Protein AF-A0A2V2S365-F1 (afdb_monomer)

Radius of gyration: 47.82 Å; Cα contacts (8 Å, |Δi|>4): 2906; chains: 1; bounding box: 105×119×136 Å

Mean predicted aligned error: 20.43 Å

Foldseek 3Di:
DDDDDDDDDDDDDDDDDDDDDDDDDDDDDDDDDDDDDDDDDDDDDDDDDDDPVVVVVVVVVPPDPDPQWAEFEEECPADLVFPRDPVHHHDAPLSVLVPGAFQYAYEYEFDEHADQDFQFASEAAHAYDPVGAYEYEYPFAARYEQANAPDAGYAENHEHLYARYEYERYEFEDHCAEHYEANEEQYEDYSYEQAHHNDPVYPDPAEGESYEYAAPYYNYEYELYEFEHHTDAQRYESYEYRYENYEAYQYEFEHYRHESYEHDHPDEHEQYYAAQAEQAHYQYEPYEYEAHYYAYEHFLYEQYQHQAEVYEYANYAEENYEYEAYEHENHNNYHYYQCHNNHDYYYDYYDYHDDDQQAPDRDNVDGGRAGDPPGPQAQRTDPPVVPPAAASVRHGFDPDGGAGGHRDGHPDQQADLEEFEEECPADLPFPRDPVHHHNAPLSSLSNHDFQYEYEYEFDEHADQDQQFASEAAAAHDPVGAYEYEYPAAARYEQAPAPDQRQYENHEHLYYRYEYERYEFEDACAEPYEANEEQYEYYRYEQAHHNDPSYPDPQEGESYEYALDYYNYEYELYEFAHHTDAQNYESYEYNYELYEYAQYEFEHYRHESYEHDHPDEHENYYAAQAEQEHYNYEPYEYEAHYYAHEHFLYEQYQHQAEPYEYANYAEENYEHELYEHENHNNYHYYQCHNNHDYYYHYYDYHYDDQQAPDRDNVDGHRAGDPPGPQAQRGDQPCVPDQAASVRHGFDNDGGARRHRDGHPPPDPWAQWAKAKEFPQQEAEAVDPDWTKIKIFTDTALQAKDKWFKDKDFQDDWPQFKAWPVGDTDDRIDIQGRPGGMDMITMHTHDNPRPDVFGKMKIATDDDPRHHYDPHGMYIHTYDYDDDDDPDWDWDWDDDPQFIKIKTFDDQQWWKWKWKDLDPPDPDTHTDFPIDHDRDRMDMDTDRPCVPRPDMDMDMDTDD

Structure (mmCIF, N/CA/C/O backbone):
data_AF-A0A2V2S365-F1
#
_entry.id   AF-A0A2V2S365-F1
#
loop_
_atom_site.group_PDB
_atom_site.id
_atom_site.type_symbol
_atom_site.label_atom_id
_atom_site.label_alt_id
_atom_site.label_comp_id
_atom_site.label_asym_id
_atom_site.label_entity_id
_atom_site.label_seq_id
_atom_site.pdbx_PDB_ins_code
_atom_site.Cartn_x
_atom_site.Cartn_y
_atom_site.Cartn_z
_atom_site.occupancy
_atom_site.B_iso_or_equiv
_atom_site.auth_seq_id
_atom_site.auth_comp_id
_atom_site.auth_asym_id
_atom_site.auth_atom_id
_atom_site.pdbx_PDB_model_num
ATOM 1 N N . MET A 1 1 ? -10.316 -16.544 68.070 1.00 32.78 1 MET A N 1
ATOM 2 C CA . MET A 1 1 ? -9.647 -17.788 67.623 1.00 32.78 1 MET A CA 1
ATOM 3 C C . MET A 1 1 ? -10.720 -18.828 67.306 1.00 32.78 1 MET A C 1
ATOM 5 O O . MET A 1 1 ? -11.570 -18.994 68.161 1.00 32.78 1 MET A O 1
ATOM 9 N N . ARG A 1 2 ? -10.674 -19.405 66.082 1.00 33.84 2 ARG A N 1
ATOM 10 C CA . ARG A 1 2 ? -11.202 -20.693 65.526 1.00 33.84 2 ARG A CA 1
ATOM 11 C C . ARG A 1 2 ? -12.485 -21.333 66.120 1.00 33.84 2 ARG A C 1
ATOM 13 O O . ARG A 1 2 ? -12.603 -21.391 67.327 1.00 33.84 2 ARG A O 1
ATOM 20 N N . THR A 1 3 ? -13.437 -21.968 65.419 1.00 36.22 3 THR A N 1
ATOM 21 C CA . THR A 1 3 ? -13.767 -22.342 64.015 1.00 36.22 3 THR A CA 1
ATOM 22 C C . THR A 1 3 ? -15.170 -23.016 64.061 1.00 36.22 3 THR A C 1
ATOM 24 O O . THR A 1 3 ? -15.507 -23.612 65.079 1.00 36.22 3 THR A O 1
ATOM 27 N N . ARG A 1 4 ? -15.965 -22.947 62.972 1.00 40.06 4 ARG A N 1
ATOM 28 C CA . ARG A 1 4 ? -17.210 -23.733 62.661 1.00 40.06 4 ARG A CA 1
ATOM 29 C C . ARG A 1 4 ? -16.918 -25.272 62.543 1.00 40.06 4 ARG A C 1
ATOM 31 O O . ARG A 1 4 ? -15.725 -25.559 62.658 1.00 40.06 4 ARG A O 1
ATOM 38 N N . PRO A 1 5 ? -17.833 -26.256 62.227 1.00 55.03 5 PRO A N 1
ATOM 39 C CA . PRO A 1 5 ? -19.129 -26.170 61.490 1.00 55.03 5 PRO A CA 1
ATOM 40 C C . PRO A 1 5 ? -20.242 -27.265 61.689 1.00 55.03 5 PRO A C 1
ATOM 42 O O . PRO A 1 5 ? -20.074 -28.271 62.367 1.00 55.03 5 PRO A O 1
ATOM 45 N N . SER A 1 6 ? -21.330 -27.096 60.909 1.00 35.25 6 SER A N 1
ATOM 46 C CA . SER A 1 6 ? -22.018 -28.094 60.040 1.00 35.25 6 SER A CA 1
ATOM 47 C C . SER A 1 6 ? -23.447 -28.560 60.375 1.00 35.25 6 SER A C 1
ATOM 49 O O . SER A 1 6 ? -23.835 -28.724 61.525 1.00 35.25 6 SER A O 1
ATOM 51 N N . ALA A 1 7 ? -24.214 -28.717 59.288 1.00 35.00 7 ALA A N 1
ATOM 52 C CA . ALA A 1 7 ? -25.661 -28.864 59.167 1.00 35.00 7 ALA A CA 1
ATOM 53 C C . ALA A 1 7 ? -26.055 -30.225 58.551 1.00 35.00 7 ALA A C 1
ATOM 55 O O . ALA A 1 7 ? -25.247 -30.872 57.887 1.00 35.00 7 ALA A O 1
ATOM 56 N N . THR A 1 8 ? -27.315 -30.620 58.746 1.00 30.70 8 THR A N 1
ATOM 57 C CA . THR A 1 8 ? -27.999 -31.816 58.214 1.00 30.70 8 THR A CA 1
ATOM 58 C C . THR A 1 8 ? -28.749 -31.546 56.887 1.00 30.70 8 THR A C 1
ATOM 60 O O . THR A 1 8 ? -29.134 -30.401 56.650 1.00 30.70 8 THR A O 1
ATOM 63 N N . PRO A 1 9 ? -29.014 -32.565 56.030 1.00 38.19 9 PRO A N 1
ATOM 64 C CA . PRO A 1 9 ? -29.741 -32.403 54.760 1.00 38.19 9 PRO A CA 1
ATOM 65 C C . PRO A 1 9 ? -31.190 -32.952 54.761 1.00 38.19 9 PRO A C 1
ATOM 67 O O . PRO A 1 9 ? -31.546 -33.814 55.566 1.00 38.19 9 PRO A O 1
ATOM 70 N N . VAL A 1 10 ? -32.003 -32.488 53.796 1.00 28.22 10 VAL A N 1
ATOM 71 C CA . VAL A 1 10 ? -33.384 -32.929 53.478 1.00 28.22 10 VAL A CA 1
ATOM 72 C C . VAL A 1 10 ? -33.501 -33.326 51.986 1.00 28.22 10 VAL A C 1
ATOM 74 O O . VAL A 1 10 ? -32.768 -32.819 51.144 1.00 28.22 10 VAL A O 1
ATOM 77 N N . TRP A 1 11 ? -34.415 -34.266 51.701 1.00 29.56 11 TRP A N 1
ATOM 78 C CA . TRP A 1 11 ? -34.692 -35.031 50.467 1.00 29.56 11 TRP A CA 1
ATOM 79 C C . TRP A 1 11 ? -35.438 -34.296 49.331 1.00 29.56 11 TRP A C 1
ATOM 81 O O . TRP A 1 11 ? -36.278 -33.451 49.624 1.00 29.56 11 TRP A O 1
ATOM 91 N N . ILE A 1 12 ? -35.298 -34.764 48.069 1.00 28.19 12 ILE A N 1
ATOM 92 C CA . ILE A 1 12 ? -36.279 -34.552 46.970 1.00 28.19 12 ILE A CA 1
ATOM 93 C C . ILE A 1 12 ? -36.528 -35.831 46.127 1.00 28.19 12 ILE A C 1
ATOM 95 O O . ILE A 1 12 ? -35.652 -36.677 45.959 1.00 28.19 12 ILE A O 1
ATOM 99 N N . ARG A 1 13 ? -37.785 -35.939 45.654 1.00 29.25 13 ARG A N 1
ATOM 100 C CA . ARG A 1 13 ? -38.485 -36.996 44.892 1.00 29.25 13 ARG A CA 1
ATOM 101 C C . ARG A 1 13 ? -38.090 -37.142 43.408 1.00 29.25 13 ARG A C 1
ATOM 103 O O . ARG A 1 13 ? -37.578 -36.230 42.777 1.00 29.25 13 ARG A O 1
ATOM 110 N N . ARG A 1 14 ? -38.468 -38.315 42.885 1.00 28.67 14 ARG A N 1
ATOM 111 C CA . ARG A 1 14 ? -38.330 -38.896 41.537 1.00 28.67 14 ARG A CA 1
ATOM 112 C C . ARG A 1 14 ? -39.404 -38.410 40.542 1.00 28.67 14 ARG A C 1
ATOM 114 O O . ARG A 1 14 ? -40.560 -38.274 40.935 1.00 28.67 14 ARG A O 1
ATOM 121 N N . ILE A 1 15 ? -39.033 -38.277 39.264 1.00 30.03 15 ILE A N 1
ATOM 122 C CA . ILE A 1 15 ? -39.931 -38.270 38.091 1.00 30.03 15 ILE A CA 1
ATOM 123 C C . ILE A 1 15 ? -39.435 -39.373 37.136 1.00 30.03 15 ILE A C 1
ATOM 125 O O . ILE A 1 15 ? -38.234 -39.472 36.894 1.00 30.03 15 ILE A O 1
ATOM 129 N N . ASP A 1 16 ? -40.344 -40.234 36.670 1.00 36.00 16 ASP A N 1
ATOM 130 C CA . ASP A 1 16 ? -40.078 -41.351 35.750 1.00 36.00 16 ASP A CA 1
ATOM 131 C C . ASP A 1 16 ? -40.127 -40.903 34.276 1.00 36.00 16 ASP A C 1
ATOM 133 O O . ASP A 1 16 ? -40.990 -40.111 33.895 1.00 36.00 16 ASP A O 1
ATOM 137 N N . THR A 1 17 ? -39.264 -41.487 33.436 1.00 34.78 17 THR A N 1
ATOM 138 C CA . THR A 1 17 ? -39.407 -41.515 31.970 1.00 34.78 17 THR A CA 1
ATOM 139 C C . THR A 1 17 ? -39.217 -42.928 31.400 1.00 34.78 17 THR A C 1
ATOM 141 O O . THR A 1 17 ? -38.599 -43.807 32.001 1.00 34.78 17 THR A O 1
ATOM 144 N N . ASP A 1 18 ? -39.860 -43.116 30.249 1.00 32.81 18 ASP A N 1
ATOM 145 C CA . ASP A 1 18 ? -40.305 -44.338 29.576 1.00 32.81 18 ASP A CA 1
ATOM 146 C C . ASP A 1 18 ? -39.193 -45.224 28.958 1.00 32.81 18 ASP A C 1
ATOM 148 O O . ASP A 1 18 ? -38.097 -44.781 28.613 1.00 32.81 18 ASP A O 1
ATOM 152 N N . LYS A 1 19 ? -39.504 -46.518 28.825 1.00 44.78 19 LYS A N 1
ATOM 153 C CA . LYS A 1 19 ? -38.647 -47.656 28.467 1.00 44.78 19 LYS A CA 1
ATOM 154 C C . LYS A 1 19 ? -38.576 -47.874 26.952 1.00 44.78 19 LYS A C 1
ATOM 156 O O . LYS A 1 19 ? -39.541 -48.354 26.372 1.00 44.78 19 LYS A O 1
ATOM 161 N N . SER A 1 20 ? -37.398 -47.727 26.335 1.00 39.81 20 SER A N 1
ATOM 162 C CA . SER A 1 20 ? -37.057 -48.523 25.129 1.00 39.81 20 SER A CA 1
ATOM 163 C C . SER A 1 20 ? -35.575 -48.577 24.711 1.00 39.81 20 SER A C 1
ATOM 165 O O . SER A 1 20 ? -35.297 -48.925 23.571 1.00 39.81 20 SER A O 1
ATOM 167 N N . LYS A 1 21 ? -34.596 -48.360 25.604 1.00 39.22 21 LYS A N 1
ATOM 168 C CA . LYS A 1 21 ? -33.224 -48.906 25.454 1.00 39.22 21 LYS A CA 1
ATOM 169 C C . LYS A 1 21 ? -32.672 -49.254 26.837 1.00 39.22 21 LYS A C 1
ATOM 171 O O . LYS A 1 21 ? -32.487 -48.385 27.679 1.00 39.22 21 LYS A O 1
ATOM 176 N N . GLY A 1 22 ? -32.505 -50.547 27.104 1.00 42.00 22 GLY A N 1
ATOM 177 C CA . GLY A 1 22 ? -32.159 -51.067 28.423 1.00 42.00 22 GLY A CA 1
ATOM 178 C C . GLY A 1 22 ? -30.696 -50.841 28.793 1.00 42.00 22 GLY A C 1
ATOM 179 O O . GLY A 1 22 ? -29.822 -51.519 28.269 1.00 42.00 22 GLY A O 1
ATOM 180 N N . CYS A 1 23 ? -30.452 -49.954 29.757 1.00 31.86 23 CYS A N 1
ATOM 181 C CA . CYS A 1 23 ? -29.385 -50.113 30.742 1.00 31.86 23 CYS A CA 1
ATOM 182 C C . CYS A 1 23 ? -29.759 -49.308 31.997 1.00 31.86 23 CYS A C 1
ATOM 184 O O . CYS A 1 23 ? -29.833 -48.083 31.962 1.00 31.86 23 CYS A O 1
ATOM 186 N N . VAL A 1 24 ? -30.073 -50.004 33.091 1.00 33.22 24 VAL A N 1
ATOM 187 C CA . VAL A 1 24 ? -30.408 -49.393 34.385 1.00 33.22 24 VAL A CA 1
ATOM 188 C C . VAL A 1 24 ? -29.101 -49.137 35.131 1.00 33.22 24 VAL A C 1
ATOM 190 O O . VAL A 1 24 ? -28.437 -50.085 35.548 1.00 33.22 24 VAL A O 1
ATOM 193 N N . LEU A 1 25 ? -28.729 -47.868 35.307 1.00 32.19 25 LEU A N 1
ATOM 194 C CA . LEU A 1 25 ? -27.660 -47.476 36.224 1.00 32.19 25 LEU A CA 1
ATOM 195 C C . LEU A 1 25 ? -28.249 -47.343 37.633 1.00 32.19 25 LEU A C 1
ATOM 197 O O . LEU A 1 25 ? -28.993 -46.405 37.913 1.00 32.19 25 LEU A O 1
ATOM 201 N N . THR A 1 26 ? -27.896 -48.258 38.532 1.00 36.25 26 THR A N 1
ATOM 202 C CA . THR A 1 26 ? -28.153 -48.087 39.967 1.00 36.25 26 THR A CA 1
ATOM 203 C C . THR A 1 26 ? -26.821 -47.841 40.663 1.00 36.25 26 THR A C 1
ATOM 205 O O . THR A 1 26 ? -25.989 -48.741 40.736 1.00 36.25 26 THR A O 1
ATOM 208 N N . ALA A 1 27 ? -26.618 -46.634 41.190 1.00 35.12 27 ALA A N 1
ATOM 209 C CA . ALA A 1 27 ? -25.507 -46.321 42.081 1.00 35.12 27 ALA A CA 1
ATOM 210 C C . ALA A 1 27 ? -26.051 -46.115 43.502 1.00 35.12 27 ALA A C 1
ATOM 212 O O . ALA A 1 27 ? -26.907 -45.262 43.726 1.00 35.12 27 ALA A O 1
ATOM 213 N N . ARG A 1 28 ? -25.562 -46.901 44.467 1.00 38.25 28 ARG A N 1
ATOM 214 C CA . ARG A 1 28 ? -25.638 -46.575 45.900 1.00 38.25 28 ARG A CA 1
ATOM 215 C C . ARG A 1 28 ? -24.233 -46.245 46.380 1.00 38.25 28 ARG A C 1
ATOM 217 O O . ARG A 1 28 ? -23.299 -46.986 46.080 1.00 38.25 28 ARG A O 1
ATOM 224 N N . SER A 1 29 ? -24.092 -45.136 47.099 1.00 33.72 29 SER A N 1
ATOM 225 C CA . SER A 1 29 ? -22.828 -44.715 47.692 1.00 33.72 29 SER A CA 1
ATOM 226 C C . SER A 1 29 ? -22.744 -45.178 49.143 1.00 33.72 29 SER A C 1
ATOM 228 O O . SER A 1 29 ? -23.202 -44.476 50.041 1.00 33.72 29 SER A O 1
ATOM 230 N N . ASP A 1 30 ? -22.085 -46.309 49.373 1.00 39.31 30 ASP A N 1
ATOM 231 C CA . ASP A 1 30 ? -21.657 -46.697 50.713 1.00 39.31 30 ASP A CA 1
ATOM 232 C C . ASP A 1 30 ? -20.120 -46.747 50.712 1.00 39.31 30 ASP A C 1
ATOM 234 O O . ASP A 1 30 ? -19.506 -47.637 50.128 1.00 39.31 30 ASP A O 1
ATOM 238 N N . GLY A 1 31 ? -19.486 -45.744 51.324 1.00 41.75 31 GLY A N 1
ATOM 239 C CA . GLY A 1 31 ? -18.130 -45.875 51.870 1.00 41.75 31 GLY A CA 1
ATOM 240 C C . GLY A 1 31 ? -16.976 -46.209 50.912 1.00 41.75 31 GLY A C 1
ATOM 241 O O . GLY A 1 31 ? -16.103 -46.985 51.283 1.00 41.75 31 GLY A O 1
ATOM 242 N N . GLY A 1 32 ? -16.909 -45.587 49.729 1.00 40.06 32 GLY A N 1
ATOM 243 C CA . GLY A 1 32 ? -15.621 -45.368 49.048 1.00 40.06 32 GLY A CA 1
ATOM 244 C C . GLY A 1 32 ? -15.153 -46.383 47.996 1.00 40.06 32 GLY A C 1
ATOM 245 O O . GLY A 1 32 ? -14.033 -46.239 47.514 1.00 40.06 32 GLY A O 1
ATOM 246 N N . HIS A 1 33 ? -15.969 -47.350 47.558 1.00 34.28 33 HIS A N 1
ATOM 247 C CA . HIS A 1 33 ? -15.608 -48.214 46.420 1.00 34.28 33 HIS A CA 1
ATOM 248 C C . HIS A 1 33 ? -16.793 -48.514 45.487 1.00 34.28 33 HIS A C 1
ATOM 250 O O . HIS A 1 33 ? -17.769 -49.142 45.890 1.00 34.28 33 HIS A O 1
ATOM 256 N N . LEU A 1 34 ? -16.674 -48.131 44.209 1.00 34.50 34 LEU A N 1
ATOM 257 C CA . LEU A 1 34 ? -17.599 -48.511 43.135 1.00 34.50 34 LEU A CA 1
ATOM 258 C C . LEU A 1 34 ? -17.103 -49.820 42.486 1.00 34.50 34 LEU A C 1
ATOM 260 O O . LEU A 1 34 ? -16.009 -49.847 41.925 1.00 34.50 34 LEU A O 1
ATOM 264 N N . ARG A 1 35 ? -17.873 -50.915 42.556 1.00 35.97 35 ARG A N 1
ATOM 265 C CA . ARG A 1 35 ? -17.594 -52.156 41.803 1.00 35.97 35 ARG A CA 1
ATOM 266 C C . ARG A 1 35 ? -18.629 -52.328 40.695 1.00 35.97 35 ARG A C 1
ATOM 268 O O . ARG A 1 35 ? -19.817 -52.414 40.983 1.00 35.97 35 ARG A O 1
ATOM 275 N N . VAL A 1 36 ? -18.168 -52.430 39.449 1.00 35.44 36 VAL A N 1
ATOM 276 C CA . VAL A 1 36 ? -18.994 -52.738 38.271 1.00 35.44 36 VAL A CA 1
ATOM 277 C C . VAL A 1 36 ? -18.623 -54.139 37.779 1.00 35.44 36 VAL A C 1
ATOM 279 O O . VAL A 1 36 ? -17.446 -54.423 37.571 1.00 35.44 36 VAL A O 1
ATOM 282 N N . TRP A 1 37 ? -19.609 -55.025 37.624 1.00 33.97 37 TRP A N 1
ATOM 283 C CA . TRP A 1 37 ? -19.436 -56.355 37.028 1.00 33.97 37 TRP A CA 1
ATOM 284 C C . TRP A 1 37 ? -19.874 -56.329 35.560 1.00 33.97 37 TRP A C 1
ATOM 286 O O . TRP A 1 37 ? -20.988 -55.908 35.261 1.00 33.97 37 TRP A O 1
ATOM 296 N N . LEU A 1 38 ? -19.027 -56.832 34.658 1.00 34.28 38 LEU A N 1
ATOM 297 C CA . LEU A 1 38 ? -19.383 -57.130 33.267 1.00 34.28 38 LEU A CA 1
ATOM 298 C C . LEU A 1 38 ? -19.293 -58.644 33.050 1.00 34.28 38 LEU A C 1
ATOM 300 O O . LEU A 1 38 ? -18.234 -59.248 33.213 1.00 34.28 38 LEU A O 1
ATOM 304 N N . GLY A 1 39 ? -20.428 -59.257 32.716 1.00 28.91 39 GLY A N 1
ATOM 305 C CA . GLY A 1 39 ? -20.531 -60.678 32.400 1.00 28.91 39 GLY A CA 1
ATOM 306 C C . GLY A 1 39 ? -20.086 -60.994 30.968 1.00 28.91 39 GLY A C 1
ATOM 307 O O . GLY A 1 39 ? -20.678 -60.511 30.013 1.00 28.91 39 GLY A O 1
ATOM 308 N N . ASN A 1 40 ? -19.054 -61.835 30.873 1.00 31.97 40 ASN A N 1
ATOM 309 C CA . ASN A 1 40 ? -18.726 -62.847 29.856 1.00 31.97 40 ASN A CA 1
ATOM 310 C C . ASN A 1 40 ? -19.089 -62.619 28.370 1.00 31.97 40 ASN A C 1
ATOM 312 O O . ASN A 1 40 ? -20.198 -62.945 27.960 1.00 31.97 40 ASN A O 1
ATOM 316 N N . THR A 1 41 ? -18.076 -62.380 27.516 1.00 30.12 41 THR A N 1
ATOM 317 C CA . THR A 1 41 ? -17.613 -63.380 26.513 1.00 30.12 41 THR A CA 1
ATOM 318 C C . THR A 1 41 ? -16.219 -63.066 25.909 1.00 30.12 41 THR A C 1
ATOM 320 O O . THR A 1 41 ? -15.972 -61.991 25.385 1.00 30.12 41 THR A O 1
ATOM 323 N N . LYS A 1 42 ? -15.319 -64.058 26.043 1.00 30.92 42 LYS A N 1
ATOM 324 C CA . LYS A 1 42 ? -14.034 -64.413 25.376 1.00 30.92 42 LYS A CA 1
ATOM 325 C C . LYS A 1 42 ? -13.221 -63.411 24.507 1.00 30.92 42 LYS A C 1
ATOM 327 O O . LYS A 1 42 ? -13.483 -63.233 23.328 1.00 30.92 42 LYS A O 1
ATOM 332 N N . LEU A 1 43 ? -12.105 -62.960 25.104 1.00 29.84 43 LEU A N 1
ATOM 333 C CA . LEU A 1 43 ? -10.683 -62.978 24.669 1.00 29.84 43 LEU A CA 1
ATOM 334 C C . LEU A 1 43 ? -10.296 -63.121 23.176 1.00 29.84 43 LEU A C 1
ATOM 336 O O . LEU A 1 43 ? -10.407 -64.219 22.638 1.00 29.84 43 LEU A O 1
ATOM 340 N N . VAL A 1 44 ? -9.552 -62.121 22.661 1.00 30.92 44 VAL A N 1
ATOM 341 C CA . VAL A 1 44 ? -8.174 -62.287 22.127 1.00 30.92 44 VAL A CA 1
ATOM 342 C C . VAL A 1 44 ? -7.297 -61.071 22.505 1.00 30.92 44 VAL A C 1
ATOM 344 O O . VAL A 1 44 ? -7.581 -59.943 22.129 1.00 30.92 44 VAL A O 1
ATOM 347 N N . GLY A 1 45 ? -6.243 -61.353 23.279 1.00 31.91 45 GLY A N 1
ATOM 348 C CA . GLY A 1 45 ? -4.918 -60.709 23.350 1.00 31.91 45 GLY A CA 1
ATOM 349 C C . GLY A 1 45 ? -4.719 -59.194 23.190 1.00 31.91 45 GLY A C 1
ATOM 350 O O . GLY A 1 45 ? -4.477 -58.733 22.086 1.00 31.91 45 GLY A O 1
ATOM 351 N N . MET A 1 46 ? -4.551 -58.483 24.313 1.00 25.73 46 MET A N 1
ATOM 352 C CA . MET A 1 46 ? -3.373 -57.627 24.568 1.00 25.73 46 MET A CA 1
ATOM 353 C C . MET A 1 46 ? -3.344 -57.219 26.051 1.00 25.73 46 MET A C 1
ATOM 355 O O . MET A 1 46 ? -4.243 -56.539 26.538 1.00 25.73 46 MET A O 1
ATOM 359 N N . ARG A 1 47 ? -2.320 -57.663 26.791 1.00 30.33 47 ARG A N 1
ATOM 360 C CA . ARG A 1 47 ? -2.010 -57.157 28.137 1.00 30.33 47 ARG A CA 1
ATOM 361 C C . ARG A 1 47 ? -1.183 -55.881 27.989 1.00 30.33 47 ARG A C 1
ATOM 363 O O . ARG A 1 47 ? -0.073 -55.947 27.474 1.00 30.33 47 ARG A O 1
ATOM 370 N N . ILE A 1 48 ? -1.692 -54.758 28.489 1.00 31.97 48 ILE A N 1
ATOM 371 C CA . ILE A 1 48 ? -0.880 -53.585 28.829 1.00 31.97 48 ILE A CA 1
ATOM 372 C C . ILE A 1 48 ? -0.998 -53.414 30.343 1.00 31.97 48 ILE A C 1
ATOM 374 O O . ILE A 1 48 ? -2.055 -53.048 30.853 1.00 31.97 48 ILE A O 1
ATOM 378 N N . GLU A 1 49 ? 0.072 -53.730 31.071 1.00 34.62 49 GLU A N 1
ATOM 379 C CA . GLU A 1 49 ? 0.190 -53.375 32.484 1.00 34.62 49 GLU A CA 1
ATOM 380 C C . GLU A 1 49 ? 0.561 -51.891 32.588 1.00 34.62 49 GLU A C 1
ATOM 382 O O . GLU A 1 49 ? 1.616 -51.471 32.113 1.00 34.62 49 GLU A O 1
ATOM 387 N N . VAL A 1 50 ? -0.299 -51.085 33.215 1.00 35.47 50 VAL A N 1
ATOM 388 C CA . VAL A 1 50 ? 0.034 -49.709 33.605 1.00 35.47 50 VAL A CA 1
ATOM 389 C C . VAL A 1 50 ? 0.124 -49.659 35.128 1.00 35.47 50 VAL A C 1
ATOM 391 O O . VAL A 1 50 ? -0.859 -49.865 35.833 1.00 35.47 50 VAL A O 1
ATOM 394 N N . SER A 1 51 ? 1.340 -49.419 35.624 1.00 34.41 51 SER A N 1
ATOM 395 C CA . SER A 1 51 ? 1.689 -49.305 37.045 1.00 34.41 51 SER A CA 1
ATOM 396 C C . SER A 1 51 ? 0.825 -48.271 37.786 1.00 34.41 51 SER A C 1
ATOM 398 O O . SER A 1 51 ? 0.637 -47.145 37.318 1.00 34.41 51 SER A O 1
ATOM 400 N N . PHE A 1 52 ? 0.371 -48.645 38.990 1.00 37.06 52 PHE A N 1
ATOM 401 C CA . PHE A 1 52 ? -0.472 -47.877 39.925 1.00 37.06 52 PHE A CA 1
ATOM 402 C C . PHE A 1 52 ? 0.067 -46.481 40.311 1.00 37.06 52 PHE A C 1
ATOM 404 O O . PHE A 1 52 ? -0.655 -45.688 40.910 1.00 37.06 52 PHE A O 1
ATOM 411 N N . HIS A 1 53 ? 1.296 -46.134 39.922 1.00 33.84 53 HIS A N 1
ATOM 412 C CA . HIS A 1 53 ? 1.893 -44.817 40.168 1.00 33.84 53 HIS A CA 1
ATOM 413 C C . HIS A 1 53 ? 1.438 -43.727 39.178 1.00 33.84 53 HIS A C 1
ATOM 415 O O . HIS A 1 53 ? 1.684 -42.550 39.427 1.00 33.84 53 HIS A O 1
ATOM 421 N N . LYS A 1 54 ? 0.733 -44.073 38.087 1.00 35.62 54 LYS A N 1
ATOM 422 C CA . LYS A 1 54 ? 0.153 -43.084 37.151 1.00 35.62 54 LYS A CA 1
ATOM 423 C C . LYS A 1 54 ? -1.280 -42.648 37.491 1.00 35.62 54 LYS A C 1
ATOM 425 O O . LYS A 1 54 ? -1.745 -41.660 36.934 1.00 35.62 54 LYS A O 1
ATOM 430 N N . LEU A 1 55 ? -1.970 -43.321 38.420 1.00 36.94 55 LEU A N 1
ATOM 431 C CA . LEU A 1 55 ? -3.359 -42.979 38.769 1.00 36.94 55 LEU A CA 1
ATOM 432 C C . LEU A 1 55 ? -3.475 -41.821 39.777 1.00 36.94 55 LEU A C 1
ATOM 434 O O . LEU A 1 55 ? -4.481 -41.120 39.769 1.00 36.94 55 LEU A O 1
ATOM 438 N N . LEU A 1 56 ? -2.441 -41.565 40.589 1.00 34.06 56 LEU A N 1
ATOM 439 C CA . LEU A 1 56 ? -2.437 -40.452 41.554 1.00 34.06 56 LEU A CA 1
ATOM 440 C C . LEU A 1 56 ? -2.072 -39.094 40.913 1.00 34.06 56 LEU A C 1
ATOM 442 O O . LEU A 1 56 ? -2.395 -38.047 41.463 1.00 34.06 56 LEU A O 1
ATOM 446 N N . PHE A 1 57 ? -1.464 -39.105 39.718 1.00 34.06 57 PHE A N 1
ATOM 447 C CA . PHE A 1 57 ? -1.223 -37.905 38.897 1.00 34.06 57 PHE A CA 1
ATOM 448 C C . PHE A 1 57 ? -2.399 -37.557 37.962 1.00 34.06 57 PHE A C 1
ATOM 450 O O . PHE A 1 57 ? -2.418 -36.478 37.369 1.00 34.06 57 PHE A O 1
ATOM 457 N N . LEU A 1 58 ? -3.404 -38.438 37.856 1.00 34.62 58 LEU A N 1
ATOM 458 C CA . LEU A 1 58 ? -4.605 -38.224 37.041 1.00 34.62 58 LEU A CA 1
ATOM 459 C C . LEU A 1 58 ? -5.790 -37.665 37.856 1.00 34.62 58 LEU A C 1
ATOM 461 O O . LEU A 1 58 ? -6.709 -37.082 37.294 1.00 34.62 58 LEU A O 1
ATOM 465 N N . SER A 1 59 ? -5.754 -37.770 39.191 1.00 37.56 59 SER A N 1
ATOM 466 C CA . SER A 1 59 ? -6.765 -37.183 40.088 1.00 37.56 59 SER A CA 1
ATOM 467 C C . SER A 1 59 ? -6.423 -35.772 40.592 1.00 37.56 59 SER A C 1
ATOM 469 O O . SER A 1 59 ? -7.265 -35.143 41.223 1.00 37.56 59 SER A O 1
ATOM 471 N N . LEU A 1 60 ? -5.222 -35.256 40.297 1.00 36.81 60 LEU A N 1
ATOM 472 C CA . LEU A 1 60 ? -4.847 -33.843 40.496 1.00 36.81 60 LEU A CA 1
ATOM 473 C C . LEU A 1 60 ? -4.837 -33.020 39.193 1.00 36.81 60 LEU A C 1
ATOM 475 O O . LEU A 1 60 ? -4.551 -31.830 39.229 1.00 36.81 60 LEU A O 1
ATOM 479 N N . THR A 1 61 ? -5.197 -33.622 38.055 1.00 38.12 61 THR A N 1
ATOM 480 C CA . THR A 1 61 ? -5.304 -32.950 36.743 1.00 38.12 61 THR A CA 1
ATOM 481 C C . THR A 1 61 ? -6.749 -32.800 36.242 1.00 38.12 61 THR A C 1
ATOM 483 O O . THR A 1 61 ? -6.967 -32.277 35.156 1.00 38.12 61 THR A O 1
ATOM 486 N N . LEU A 1 62 ? -7.752 -33.177 37.053 1.00 40.94 62 LEU A N 1
ATOM 487 C CA . LEU A 1 62 ? -9.187 -32.974 36.773 1.00 40.94 62 LEU A CA 1
ATOM 488 C C . LEU A 1 62 ? -9.864 -31.908 37.660 1.00 40.94 62 LEU A C 1
ATOM 490 O O . LEU A 1 62 ? -11.087 -31.828 37.715 1.00 40.94 62 LEU A O 1
ATOM 494 N N . ALA A 1 63 ? -9.084 -31.051 38.320 1.00 42.84 63 ALA A N 1
ATOM 495 C CA . ALA A 1 63 ? -9.566 -29.787 38.876 1.00 42.84 63 ALA A CA 1
ATOM 496 C C . ALA A 1 63 ? -9.009 -28.651 38.007 1.00 42.84 63 ALA A C 1
ATOM 498 O O . ALA A 1 63 ? -7.971 -28.075 38.315 1.00 42.84 63 ALA A O 1
ATOM 499 N N . GLY A 1 64 ? -9.647 -28.404 36.862 1.00 38.38 64 GLY A N 1
ATOM 500 C CA . GLY A 1 64 ? -9.194 -27.370 35.924 1.00 38.38 64 GLY A CA 1
ATOM 501 C C . GLY A 1 64 ? -9.726 -27.466 34.496 1.00 38.38 64 GLY A C 1
ATOM 502 O O . GLY A 1 64 ? -9.409 -26.600 33.690 1.00 38.38 64 GLY A O 1
ATOM 503 N N . ILE A 1 65 ? -10.541 -28.470 34.158 1.00 37.47 65 ILE A N 1
ATOM 504 C CA . ILE A 1 65 ? -11.257 -28.468 32.879 1.00 37.47 65 ILE A CA 1
ATOM 505 C C . ILE A 1 65 ? -12.489 -27.580 33.074 1.00 37.47 65 ILE A C 1
ATOM 507 O O . ILE A 1 65 ? -13.520 -28.050 33.556 1.00 37.47 65 ILE A O 1
ATOM 511 N N . SER A 1 66 ? -12.384 -26.285 32.761 1.00 43.94 66 SER A N 1
ATOM 512 C CA . SER A 1 66 ? -13.591 -25.514 32.469 1.00 43.94 66 SER A CA 1
ATOM 513 C C . SER A 1 66 ? -14.272 -26.213 31.292 1.00 43.94 66 SER A C 1
ATOM 515 O O . SER A 1 66 ? -13.637 -26.497 30.274 1.00 43.94 66 SER A O 1
ATOM 517 N N . SER A 1 67 ? -15.543 -26.588 31.437 1.00 45.94 67 SER A N 1
ATOM 518 C CA . SER A 1 67 ? -16.303 -27.055 30.282 1.00 45.94 67 SER A CA 1
ATOM 519 C C . SER A 1 67 ? -16.375 -25.886 29.304 1.00 45.94 67 SER A C 1
ATOM 521 O O . SER A 1 67 ? -17.009 -24.876 29.608 1.00 45.94 67 SER A O 1
ATOM 523 N N . GLN A 1 68 ? -15.687 -25.986 28.170 1.00 58.84 68 GLN A N 1
ATOM 524 C CA . GLN A 1 68 ? -15.800 -24.999 27.105 1.00 58.84 68 GLN A CA 1
ATOM 525 C C . GLN A 1 68 ? -17.271 -24.947 26.673 1.00 58.84 68 GLN A C 1
ATOM 527 O O . GLN A 1 68 ? -17.846 -25.979 26.322 1.00 58.84 68 GLN A O 1
ATOM 532 N N . GLY A 1 69 ? -17.904 -23.776 26.789 1.00 70.44 69 GLY A N 1
ATOM 533 C CA . GLY A 1 69 ? -19.298 -23.610 26.390 1.00 70.44 69 GLY A CA 1
ATOM 534 C C . GLY A 1 69 ? -19.474 -23.793 24.882 1.00 70.44 69 GLY A C 1
ATOM 535 O O . GLY A 1 69 ? -18.524 -23.665 24.107 1.00 70.44 69 GLY A O 1
ATOM 536 N N . ALA A 1 70 ? -20.692 -24.137 24.462 1.00 89.50 70 ALA A N 1
ATOM 537 C CA . ALA A 1 70 ? -21.002 -24.390 23.058 1.00 89.50 70 ALA A CA 1
ATOM 538 C C . ALA A 1 70 ? -20.737 -23.147 22.189 1.00 89.50 70 ALA A C 1
ATOM 540 O O . ALA A 1 70 ? -21.014 -22.023 22.606 1.00 89.50 70 ALA A O 1
ATOM 541 N N . THR A 1 71 ? -20.207 -23.349 20.979 1.00 95.44 71 THR A N 1
ATOM 542 C CA . THR A 1 71 ? -20.083 -22.286 19.970 1.00 95.44 71 THR A CA 1
ATOM 543 C C . THR A 1 71 ? -21.145 -22.478 18.897 1.00 95.44 71 THR A C 1
ATOM 545 O O . THR A 1 71 ? -21.200 -23.546 18.287 1.00 95.44 71 THR A O 1
ATOM 548 N N . TYR A 1 72 ? -21.950 -21.449 18.653 1.00 97.81 72 TYR A N 1
ATOM 549 C CA . TYR A 1 72 ? -22.985 -21.438 17.625 1.00 97.81 72 TYR A CA 1
ATOM 550 C C . TYR A 1 72 ? -22.689 -20.367 16.576 1.00 97.81 72 TYR A C 1
ATOM 552 O O . TYR A 1 72 ? -22.224 -19.279 16.908 1.00 97.81 72 TYR A O 1
ATOM 560 N N . TYR A 1 73 ? -22.971 -20.669 15.313 1.00 96.62 73 TYR A N 1
ATOM 561 C CA . TYR A 1 73 ? -22.789 -19.756 14.187 1.00 96.62 73 TYR A CA 1
ATOM 562 C C . TYR A 1 73 ? -24.144 -19.327 13.632 1.00 96.62 73 TYR A C 1
ATOM 564 O O . TYR A 1 73 ? -25.021 -20.170 13.434 1.00 96.62 73 TYR A O 1
ATOM 572 N N . VAL A 1 74 ? -24.294 -18.034 13.353 1.00 98.06 74 VAL A N 1
ATOM 573 C CA . VAL A 1 74 ? -25.508 -17.430 12.789 1.00 98.06 74 VAL A CA 1
ATOM 574 C C . VAL A 1 74 ? -25.162 -16.729 11.476 1.00 98.06 74 VAL A C 1
ATOM 576 O O . VAL A 1 74 ? -24.139 -16.054 11.388 1.00 98.06 74 VAL A O 1
ATOM 579 N N . SER A 1 75 ? -25.995 -16.896 10.450 1.00 96.50 75 SER A N 1
ATOM 580 C CA . SER A 1 75 ? -25.874 -16.210 9.160 1.00 96.50 75 SER A CA 1
ATOM 581 C C . SER A 1 75 ? -27.254 -15.976 8.555 1.00 96.50 75 SER A C 1
ATOM 583 O O . SER A 1 75 ? -28.111 -16.855 8.616 1.00 96.50 75 SER A O 1
ATOM 585 N N . THR A 1 76 ? -27.457 -14.845 7.879 1.00 93.81 76 THR A N 1
ATOM 586 C CA . THR A 1 76 ? -28.704 -14.548 7.148 1.00 93.81 76 THR A CA 1
ATOM 587 C C . THR A 1 76 ? -29.043 -15.586 6.066 1.00 93.81 76 THR A C 1
ATOM 589 O O . THR A 1 76 ? -30.219 -15.773 5.748 1.00 93.81 76 THR A O 1
ATOM 592 N N . ALA A 1 77 ? -28.039 -16.301 5.542 1.00 92.31 77 ALA A N 1
ATOM 593 C CA . ALA A 1 77 ? -28.193 -17.404 4.587 1.00 92.31 77 ALA A CA 1
ATOM 594 C C . ALA A 1 77 ? -28.403 -18.785 5.249 1.00 92.31 77 ALA A C 1
ATOM 596 O O . ALA A 1 77 ? -28.553 -19.789 4.552 1.00 92.31 77 ALA A O 1
ATOM 597 N N . GLY A 1 78 ? -28.368 -18.855 6.583 1.00 95.56 78 GLY A N 1
ATOM 598 C CA . GLY A 1 78 ? -28.532 -20.082 7.359 1.00 95.56 78 GLY A CA 1
ATOM 599 C C . GLY A 1 78 ? -29.977 -20.586 7.440 1.00 95.56 78 GLY A C 1
ATOM 600 O O . GLY A 1 78 ? -30.901 -20.049 6.828 1.00 95.56 78 GLY A O 1
ATOM 601 N N . SER A 1 79 ? -30.178 -21.628 8.250 1.00 97.50 79 SER A N 1
ATOM 602 C CA . SER A 1 79 ? -31.496 -22.180 8.593 1.00 97.50 79 SER A CA 1
ATOM 603 C C . SER A 1 79 ? -31.534 -22.542 10.073 1.00 97.50 79 SER A C 1
ATOM 605 O O . SER A 1 79 ? -30.607 -23.175 10.564 1.00 97.50 79 SER A O 1
ATOM 607 N N . ASP A 1 80 ? -32.618 -22.230 10.782 1.00 97.69 80 ASP A N 1
ATOM 608 C CA . ASP A 1 80 ? -32.786 -22.632 12.192 1.00 97.69 80 ASP A CA 1
ATOM 609 C C . ASP A 1 80 ? -33.020 -24.145 12.359 1.00 97.69 80 ASP A C 1
ATOM 611 O O . ASP A 1 80 ? -33.040 -24.667 13.465 1.00 97.69 80 ASP A O 1
ATOM 615 N N . SER A 1 81 ? -33.144 -24.886 11.254 1.00 97.44 81 SER A N 1
ATOM 616 C CA . SER A 1 81 ? -33.079 -26.352 11.259 1.00 97.44 81 SER A CA 1
ATOM 617 C C . SER A 1 81 ? -31.649 -26.908 11.254 1.00 97.44 81 SER A C 1
ATOM 619 O O . SER A 1 81 ? -31.472 -28.123 11.345 1.00 97.44 81 SER A O 1
ATOM 621 N N . ASN A 1 82 ? -30.635 -26.064 11.045 1.00 97.62 82 ASN A N 1
ATOM 622 C CA . ASN A 1 82 ? -29.234 -26.479 10.994 1.00 97.62 82 ASN A CA 1
ATOM 623 C C . ASN A 1 82 ? -28.680 -26.750 12.402 1.00 97.62 82 ASN A C 1
ATOM 625 O O . ASN A 1 82 ? -29.258 -26.297 13.379 1.00 97.62 82 ASN A O 1
ATOM 629 N N . PRO A 1 83 ? -27.535 -27.442 12.546 1.00 96.06 83 PRO A N 1
ATOM 630 C CA . PRO A 1 83 ? -26.915 -27.675 13.853 1.00 96.06 83 PRO A CA 1
ATOM 631 C C . PRO A 1 83 ? -26.177 -26.458 14.451 1.00 96.06 83 PRO A C 1
ATOM 633 O O . PRO A 1 83 ? -25.590 -26.590 15.522 1.00 96.06 83 PRO A O 1
ATOM 636 N N . GLY A 1 84 ? -26.131 -25.307 13.768 1.00 94.88 84 GLY A N 1
ATOM 637 C CA . GLY A 1 84 ? -25.438 -24.109 14.260 1.00 94.88 84 GLY A CA 1
ATOM 638 C C . GLY A 1 84 ? -23.912 -24.169 14.151 1.00 94.88 84 GLY A C 1
ATOM 639 O O . GLY A 1 84 ? -23.217 -23.509 14.917 1.00 94.88 84 GLY A O 1
ATOM 640 N N . THR A 1 85 ? -23.377 -24.964 13.220 1.00 96.12 85 THR A N 1
ATOM 641 C CA . THR A 1 85 ? -21.929 -25.046 12.943 1.00 96.12 85 THR A CA 1
ATOM 642 C C . THR A 1 85 ? -21.514 -24.006 11.901 1.00 96.12 85 THR A C 1
ATOM 644 O O . THR A 1 85 ? -22.359 -23.490 11.179 1.00 96.12 85 THR A O 1
ATOM 647 N N . SER A 1 86 ? -20.218 -23.724 11.745 1.00 88.19 86 SER A N 1
ATOM 648 C CA . SER A 1 86 ? -19.746 -22.761 10.734 1.00 88.19 86 SER A CA 1
ATOM 649 C C . SER A 1 86 ? -20.139 -23.133 9.297 1.00 88.19 86 SER A C 1
ATOM 651 O O . SER A 1 86 ? -20.391 -22.247 8.488 1.00 88.19 86 SER A O 1
ATOM 653 N N . ALA A 1 87 ? -20.226 -24.430 8.981 1.00 90.25 87 ALA A N 1
ATOM 654 C CA . ALA A 1 87 ? -20.651 -24.924 7.668 1.00 90.25 87 ALA A CA 1
ATOM 655 C C . ALA A 1 87 ? -22.180 -24.954 7.493 1.00 90.25 87 ALA A C 1
ATOM 657 O O . ALA A 1 87 ? -22.678 -24.929 6.370 1.00 90.25 87 ALA A O 1
ATOM 658 N N . GLN A 1 88 ? -22.924 -25.044 8.597 1.00 95.31 88 GLN A N 1
ATOM 659 C CA . GLN A 1 88 ? -24.385 -25.061 8.620 1.00 95.31 88 GLN A CA 1
ATOM 660 C C . GLN A 1 88 ? -24.871 -24.164 9.768 1.00 95.31 88 GLN A C 1
ATOM 662 O O . GLN A 1 88 ? -25.211 -24.678 10.843 1.00 95.31 88 GLN A O 1
ATOM 667 N N . PRO A 1 89 ? -24.849 -22.833 9.575 1.00 97.81 89 PRO A N 1
ATOM 668 C CA . PRO A 1 89 ? -25.205 -21.878 10.616 1.00 97.81 89 PRO A CA 1
ATOM 669 C C . PRO A 1 89 ? -26.721 -21.810 10.816 1.00 97.81 89 PRO A C 1
ATOM 671 O O . PRO A 1 89 ? -27.497 -22.094 9.894 1.00 97.81 89 PRO A O 1
ATOM 674 N N . PHE A 1 90 ? -27.137 -21.400 12.012 1.00 98.50 90 PHE A N 1
ATOM 675 C CA . PHE A 1 90 ? -28.508 -20.967 12.270 1.00 98.50 90 PHE A CA 1
ATOM 676 C C . PHE A 1 90 ? -28.840 -19.723 11.441 1.00 98.50 90 PHE A C 1
ATOM 678 O O . PHE A 1 90 ? -27.939 -18.991 11.018 1.00 98.50 90 PHE A O 1
ATOM 685 N N . ARG A 1 91 ? -30.130 -19.479 11.202 1.00 97.25 91 ARG A N 1
ATOM 686 C CA . ARG A 1 91 ? -30.587 -18.281 10.492 1.00 97.25 91 ARG A CA 1
ATOM 687 C C . ARG A 1 91 ? -30.737 -17.091 11.432 1.00 97.25 91 ARG A C 1
ATOM 689 O O . ARG A 1 91 ? -30.399 -15.977 11.046 1.00 97.25 91 ARG A O 1
ATOM 696 N N . THR A 1 92 ? -31.272 -17.318 12.630 1.00 97.19 92 THR A N 1
ATOM 697 C CA . THR A 1 92 ? -31.641 -16.252 13.571 1.00 97.19 92 THR A CA 1
ATOM 698 C C . THR A 1 92 ? -30.774 -16.255 14.826 1.00 97.19 92 THR A C 1
ATOM 700 O O . THR A 1 92 ? -30.341 -17.305 15.313 1.00 97.19 92 THR A O 1
ATOM 703 N N . ILE A 1 93 ? -30.533 -15.060 15.372 1.00 97.12 93 ILE A N 1
ATOM 704 C CA . ILE A 1 93 ? -29.804 -14.878 16.632 1.00 97.12 93 ILE A CA 1
ATOM 705 C C . ILE A 1 93 ? -30.675 -15.375 17.787 1.00 97.12 93 ILE A C 1
ATOM 707 O O . ILE A 1 93 ? -30.195 -16.095 18.661 1.00 97.12 93 ILE A O 1
ATOM 711 N N . THR A 1 94 ? -31.971 -15.071 17.737 1.00 95.12 94 THR A N 1
ATOM 712 C CA . THR A 1 94 ? -32.976 -15.513 18.713 1.00 95.12 94 THR A CA 1
ATOM 713 C C . THR A 1 94 ? -32.980 -17.038 18.887 1.00 95.12 94 THR A C 1
ATOM 715 O O . THR A 1 94 ? -32.974 -17.531 20.019 1.00 95.12 94 THR A O 1
ATOM 718 N N . HIS A 1 95 ? -32.920 -17.814 17.795 1.00 96.50 95 HIS A N 1
ATOM 719 C CA . HIS A 1 95 ? -32.846 -19.272 17.900 1.00 96.50 95 HIS A CA 1
ATOM 720 C C . HIS A 1 95 ? -31.523 -19.740 18.515 1.00 96.50 95 HIS A C 1
ATOM 722 O O . HIS A 1 95 ? -31.540 -20.527 19.462 1.00 96.50 95 HIS A O 1
ATOM 728 N N . ALA A 1 96 ? -30.386 -19.221 18.040 1.00 97.19 96 ALA A N 1
ATOM 729 C CA . ALA A 1 96 ? -29.077 -19.569 18.591 1.00 97.19 96 ALA A CA 1
ATOM 730 C C . ALA A 1 96 ? -28.990 -19.275 20.099 1.00 97.19 96 ALA A C 1
ATOM 732 O O . ALA A 1 96 ? -28.488 -20.097 20.867 1.00 97.19 96 ALA A O 1
ATOM 733 N N . TYR A 1 97 ? -29.533 -18.135 20.535 1.00 96.75 97 TYR A N 1
ATOM 734 C CA . TYR A 1 97 ? -29.546 -17.743 21.940 1.00 96.75 97 TYR A CA 1
ATOM 735 C C . TYR A 1 97 ? -30.460 -18.622 22.797 1.00 96.75 97 TYR A C 1
ATOM 737 O O . TYR A 1 97 ? -30.101 -18.945 23.926 1.00 96.75 97 TYR A O 1
ATOM 745 N N . SER A 1 98 ? -31.581 -19.114 22.259 1.00 95.25 98 SER A N 1
ATOM 746 C CA . SER A 1 98 ? -32.451 -20.057 22.985 1.00 95.25 98 SER A CA 1
ATOM 747 C C . SER A 1 98 ? -31.750 -21.366 23.394 1.00 95.25 98 SER A C 1
ATOM 749 O O . SER A 1 98 ? -32.208 -22.058 24.303 1.00 95.25 98 SER A O 1
ATOM 751 N N . LEU A 1 99 ? -30.626 -21.695 22.743 1.00 95.00 99 LEU A N 1
ATOM 752 C CA . LEU A 1 99 ? -29.789 -22.867 23.020 1.00 95.00 99 LEU A CA 1
ATOM 753 C C . LEU A 1 99 ? -28.553 -22.539 23.875 1.00 95.00 99 LEU A C 1
ATOM 755 O O . LEU A 1 99 ? -27.758 -23.435 24.187 1.00 95.00 99 LEU A O 1
ATOM 759 N N . ALA A 1 100 ? -28.342 -21.266 24.212 1.00 93.31 100 ALA A N 1
ATOM 760 C CA . ALA A 1 100 ? -27.173 -20.807 24.942 1.00 93.31 100 ALA A CA 1
ATOM 761 C C . ALA A 1 100 ? -27.312 -21.049 26.451 1.00 93.31 100 ALA A C 1
ATOM 763 O O . ALA A 1 100 ? -28.336 -20.771 27.070 1.00 93.31 100 ALA A O 1
ATOM 764 N N . GLY A 1 101 ? -26.231 -21.541 27.054 1.00 92.06 101 GLY A N 1
ATOM 765 C CA . GLY A 1 101 ? -26.029 -21.575 28.502 1.00 92.06 101 GLY A CA 1
ATOM 766 C C . GLY A 1 101 ? -24.717 -20.885 28.872 1.00 92.06 101 GLY A C 1
ATOM 767 O O . GLY A 1 101 ? -23.980 -20.447 27.989 1.00 92.06 101 GLY A O 1
ATOM 768 N N . ALA A 1 102 ? -24.397 -20.804 30.166 1.00 95.31 102 ALA A N 1
ATOM 769 C CA . ALA A 1 102 ? -23.168 -20.165 30.646 1.00 95.31 102 ALA A CA 1
ATOM 770 C C . ALA A 1 102 ? -21.912 -20.655 29.893 1.00 95.31 102 ALA A C 1
ATOM 772 O O . ALA A 1 102 ? -21.687 -21.858 29.747 1.00 95.31 102 ALA A O 1
ATOM 773 N N . GLY A 1 103 ? -21.097 -19.712 29.416 1.00 92.75 103 GLY A N 1
ATOM 774 C CA . GLY A 1 103 ? -19.892 -19.961 28.621 1.00 92.75 103 GLY A CA 1
ATOM 775 C C . GLY A 1 103 ? -20.125 -20.118 27.117 1.00 92.75 103 GLY A C 1
ATOM 776 O O . GLY A 1 103 ? -19.147 -20.259 26.382 1.00 92.75 103 GLY A O 1
ATOM 777 N N . ALA A 1 104 ? -21.376 -20.138 26.643 1.00 96.56 104 ALA A N 1
ATOM 778 C CA . ALA A 1 104 ? -21.665 -20.243 25.216 1.00 96.56 104 ALA A CA 1
ATOM 779 C C . ALA A 1 104 ? -21.181 -19.006 24.445 1.00 96.56 104 ALA A C 1
ATOM 781 O O . ALA A 1 104 ? -21.223 -17.885 24.950 1.00 96.56 104 ALA A O 1
ATOM 782 N N . THR A 1 105 ? -20.742 -19.214 23.204 1.00 96.25 105 THR A N 1
ATOM 783 C CA . THR A 1 105 ? -20.356 -18.147 22.269 1.00 96.25 105 THR A CA 1
ATOM 784 C C . THR A 1 105 ? -21.191 -18.250 20.998 1.00 96.25 105 THR A C 1
ATOM 786 O O . THR A 1 105 ? -21.209 -19.288 20.346 1.00 96.25 105 THR A O 1
ATOM 789 N N . ILE A 1 106 ? -21.864 -17.173 20.619 1.00 98.19 106 ILE A N 1
ATOM 790 C CA . ILE A 1 106 ? -22.660 -17.058 19.401 1.00 98.19 106 ILE A CA 1
ATOM 791 C C . ILE A 1 106 ? -21.936 -16.085 18.474 1.00 98.19 106 ILE A C 1
ATOM 793 O O . ILE A 1 106 ? -21.797 -14.904 18.787 1.00 98.19 106 ILE A O 1
ATOM 797 N N . LEU A 1 107 ? -21.448 -16.606 17.351 1.00 87.56 107 LEU A N 1
ATOM 798 C CA . LEU A 1 107 ? -20.725 -15.865 16.325 1.00 87.56 107 LEU A CA 1
ATOM 799 C C . LEU A 1 107 ? -21.674 -15.527 15.177 1.00 87.56 107 LEU A C 1
ATOM 801 O O . LEU A 1 107 ? -22.148 -16.421 14.473 1.00 87.56 107 LEU A O 1
ATOM 805 N N . VAL A 1 108 ? -21.936 -14.238 14.987 1.00 92.75 108 VAL A N 1
ATOM 806 C CA . VAL A 1 108 ? -22.894 -13.734 14.000 1.00 92.75 108 VAL A CA 1
ATOM 807 C C . VAL A 1 108 ? -22.146 -13.208 12.779 1.00 92.75 108 VAL A C 1
ATOM 809 O O . VAL A 1 108 ? -21.314 -12.310 12.892 1.00 92.75 108 VAL A O 1
ATOM 812 N N . ALA A 1 109 ? -22.397 -13.802 11.616 1.00 82.50 109 ALA A N 1
ATOM 813 C CA . ALA A 1 109 ? -21.777 -13.404 10.357 1.00 82.50 109 ALA A CA 1
ATOM 814 C C . ALA A 1 109 ? -22.278 -12.030 9.882 1.00 82.50 109 ALA A C 1
ATOM 816 O O . ALA A 1 109 ? -23.386 -11.637 10.256 1.00 82.50 109 ALA A O 1
ATOM 817 N N . PRO A 1 110 ? -21.523 -11.330 9.013 1.00 87.38 110 PRO A N 1
ATOM 818 C CA . PRO A 1 110 ? -21.990 -10.105 8.375 1.00 87.38 110 PRO A CA 1
ATOM 819 C C . PRO A 1 110 ? -23.376 -10.255 7.742 1.00 87.38 110 PRO A C 1
ATOM 821 O O . PRO A 1 110 ? -23.663 -11.252 7.073 1.00 87.38 110 PRO A O 1
ATOM 824 N N . GLY A 1 111 ? -24.231 -9.259 7.939 1.00 82.75 111 GLY A N 1
ATOM 825 C CA . GLY A 1 111 ? -25.589 -9.254 7.413 1.00 82.75 111 GLY A CA 1
ATOM 826 C C . GLY A 1 111 ? -26.531 -8.368 8.217 1.00 82.75 111 GLY A C 1
ATOM 827 O O . GLY A 1 111 ? -26.216 -7.950 9.328 1.00 82.75 111 GLY A O 1
ATOM 828 N N . VAL A 1 112 ? -27.702 -8.109 7.637 1.00 92.38 112 VAL A N 1
ATOM 829 C CA . VAL A 1 112 ? -28.801 -7.403 8.301 1.00 92.38 112 VAL A CA 1
ATOM 830 C C . VAL A 1 112 ? -29.741 -8.427 8.925 1.00 92.38 112 VAL A C 1
ATOM 832 O O . VAL A 1 112 ? -30.291 -9.284 8.228 1.00 92.38 112 VAL A O 1
ATOM 835 N N . TYR A 1 113 ? -29.922 -8.326 10.235 1.00 92.25 113 TYR A N 1
ATOM 836 C CA . TYR A 1 113 ? -30.748 -9.202 11.048 1.00 92.25 113 TYR A CA 1
ATOM 837 C C . TYR A 1 113 ? -31.954 -8.426 11.564 1.00 92.25 113 TYR A C 1
ATOM 839 O O . TYR A 1 113 ? -31.829 -7.387 12.208 1.00 92.25 113 TYR A O 1
ATOM 847 N N . THR A 1 114 ? -33.134 -8.955 11.256 1.00 88.44 114 THR A N 1
ATOM 848 C CA . THR A 1 114 ? -34.428 -8.376 11.635 1.00 88.44 114 THR A CA 1
ATOM 849 C C . THR A 1 114 ? -35.164 -9.264 12.642 1.00 88.44 114 THR A C 1
ATOM 851 O O . THR A 1 114 ? -36.383 -9.154 12.789 1.00 88.44 114 THR A O 1
ATOM 854 N N . ASP A 1 115 ? -34.475 -10.224 13.266 1.00 84.50 115 ASP A N 1
ATOM 855 C CA . ASP A 1 115 ? -35.081 -11.159 14.208 1.00 84.50 115 ASP A CA 1
ATOM 856 C C . ASP A 1 115 ? -35.434 -10.485 15.536 1.00 84.50 115 ASP A C 1
ATOM 858 O O . ASP A 1 115 ? -34.834 -9.486 15.927 1.00 84.50 115 ASP A O 1
ATOM 862 N N . TYR A 1 116 ? -36.471 -11.008 16.195 1.00 84.75 116 TYR A N 1
ATOM 863 C CA . TYR A 1 116 ? -36.894 -10.565 17.518 1.00 84.75 116 TYR A CA 1
ATOM 864 C C . TYR A 1 116 ? -37.920 -11.478 18.168 1.00 84.75 116 TYR A C 1
ATOM 866 O O . TYR A 1 116 ? -38.633 -12.237 17.511 1.00 84.75 116 TYR A O 1
ATOM 874 N N . THR A 1 117 ? -38.061 -11.270 19.470 1.00 83.88 117 THR A N 1
ATOM 875 C CA . THR A 1 117 ? -39.204 -11.647 20.287 1.00 83.88 117 THR A CA 1
ATOM 876 C C . THR A 1 117 ? -40.150 -10.446 20.395 1.00 83.88 117 THR A C 1
ATOM 878 O O . THR A 1 117 ? -39.745 -9.366 20.837 1.00 83.88 117 THR A O 1
ATOM 881 N N . SER A 1 118 ? -41.412 -10.610 19.979 1.00 82.38 118 SER A N 1
ATOM 882 C CA . SER A 1 118 ? -42.437 -9.551 20.068 1.00 82.38 118 SER A CA 1
ATOM 883 C C . SER A 1 118 ? -42.546 -9.017 21.502 1.00 82.38 118 SER A C 1
ATOM 885 O O . SER A 1 118 ? -42.577 -9.806 22.448 1.00 82.38 118 SER A O 1
ATOM 887 N N . GLY A 1 119 ? -42.536 -7.689 21.656 1.00 78.69 119 GLY A N 1
ATOM 888 C CA . GLY A 1 119 ? -42.492 -6.995 22.947 1.00 78.69 119 GLY A CA 1
ATOM 889 C C . GLY A 1 119 ? -41.104 -6.803 23.576 1.00 78.69 119 GLY A C 1
ATOM 890 O O . GLY A 1 119 ? -40.993 -5.999 24.491 1.00 78.69 119 GLY A O 1
ATOM 891 N N . TRP A 1 120 ? -40.047 -7.475 23.095 1.00 81.44 120 TRP A N 1
ATOM 892 C CA . TRP A 1 120 ? -38.725 -7.456 23.752 1.00 81.44 120 TRP A CA 1
ATOM 893 C C . TRP A 1 120 ? -37.557 -7.110 22.814 1.00 81.44 120 TRP A C 1
ATOM 895 O O . TRP A 1 120 ? -36.545 -6.609 23.272 1.00 81.44 120 TRP A O 1
ATOM 905 N N . GLY A 1 121 ? -37.648 -7.355 21.504 1.00 88.38 121 GLY A N 1
ATOM 906 C CA . GLY A 1 121 ? -36.455 -7.314 20.638 1.00 88.38 121 GLY A CA 1
ATOM 907 C C . GLY A 1 121 ? -35.683 -8.633 20.705 1.00 88.38 121 GLY A C 1
ATOM 908 O O . GLY A 1 121 ? -36.291 -9.681 20.934 1.00 88.38 121 GLY A O 1
ATOM 909 N N . ILE A 1 122 ? -34.364 -8.630 20.504 1.00 93.25 122 ILE A N 1
ATOM 910 C CA . ILE A 1 122 ? -33.552 -9.831 20.751 1.00 93.25 122 ILE A CA 1
ATOM 911 C C . ILE A 1 122 ? -33.403 -10.003 22.269 1.00 93.25 122 ILE A C 1
ATOM 913 O O . ILE A 1 122 ? -32.681 -9.257 22.933 1.00 93.25 122 ILE A O 1
ATOM 917 N N . HIS A 1 123 ? -34.127 -10.980 22.820 1.00 94.69 123 HIS A N 1
ATOM 918 C CA . HIS A 1 123 ? -34.244 -11.193 24.264 1.00 94.69 123 HIS A CA 1
ATOM 919 C C . HIS A 1 123 ? -33.100 -12.051 24.819 1.00 94.69 123 HIS A C 1
ATOM 921 O O . HIS A 1 123 ? -32.973 -13.228 24.477 1.00 94.69 123 HIS A O 1
ATOM 927 N N . LEU A 1 124 ? -32.300 -11.468 25.713 1.00 96.62 124 LEU A N 1
ATOM 928 C CA . LEU A 1 124 ? -31.153 -12.093 26.370 1.00 96.62 124 LEU A CA 1
ATOM 929 C C . LEU A 1 124 ? -31.434 -12.407 27.853 1.00 96.62 124 LEU A C 1
ATOM 931 O O . LEU A 1 124 ? -30.819 -11.834 28.754 1.00 96.62 124 LEU A O 1
ATOM 935 N N . GLY A 1 125 ? -32.373 -13.324 28.109 1.00 96.06 125 GLY A N 1
ATOM 936 C CA . GLY A 1 125 ? -32.800 -13.681 29.473 1.00 96.06 125 GLY A CA 1
ATOM 937 C C . GLY A 1 125 ? -32.007 -14.778 30.181 1.00 96.06 125 GLY A C 1
ATOM 938 O O . GLY A 1 125 ? -32.209 -15.022 31.374 1.00 96.06 125 GLY A O 1
ATOM 939 N N . ALA A 1 126 ? -31.085 -15.454 29.494 1.00 96.44 126 ALA A N 1
ATOM 940 C CA . ALA A 1 126 ? -30.223 -16.443 30.132 1.00 96.44 126 ALA A CA 1
ATOM 941 C C . ALA A 1 126 ? -29.087 -15.750 30.901 1.00 96.44 126 ALA A C 1
ATOM 943 O O . ALA A 1 126 ? -28.633 -14.668 30.534 1.00 96.44 126 ALA A O 1
ATOM 944 N N . SER A 1 127 ? -28.612 -16.378 31.980 1.00 97.62 127 SER A N 1
ATOM 945 C CA . SER A 1 127 ? -27.486 -15.851 32.758 1.00 97.62 127 SER A CA 1
ATOM 946 C C . SER A 1 127 ? -26.234 -16.706 32.600 1.00 97.62 127 SER A C 1
ATOM 948 O O . SER A 1 127 ? -26.265 -17.924 32.795 1.00 97.62 127 SER A O 1
ATOM 950 N N . GLY A 1 128 ? -25.123 -16.048 32.278 1.00 96.88 128 GLY A N 1
ATOM 951 C CA . GLY A 1 128 ? -23.787 -16.614 32.383 1.00 96.88 128 GLY A CA 1
ATOM 952 C C . GLY A 1 128 ? -23.259 -16.572 33.818 1.00 96.88 128 GLY A C 1
ATOM 953 O O . GLY A 1 128 ? -23.993 -16.382 34.789 1.00 96.88 128 GLY A O 1
ATOM 954 N N . THR A 1 129 ? -21.946 -16.713 33.954 1.00 95.75 129 THR A N 1
ATOM 955 C CA . THR A 1 129 ? -21.229 -16.466 35.211 1.00 95.75 129 THR A CA 1
ATOM 956 C C . THR A 1 129 ? -19.996 -15.610 34.953 1.00 95.75 129 THR A C 1
ATOM 958 O O . THR A 1 129 ? -19.541 -15.503 33.817 1.00 95.75 129 THR A O 1
ATOM 961 N N . ALA A 1 130 ? -19.393 -15.056 36.006 1.00 90.81 130 ALA A N 1
ATOM 962 C CA . ALA A 1 130 ? -18.165 -14.266 35.882 1.00 90.81 130 ALA A CA 1
ATOM 963 C C . ALA A 1 130 ? -17.017 -15.013 35.169 1.00 90.81 130 ALA A C 1
ATOM 965 O O . ALA A 1 130 ? -16.236 -14.399 34.451 1.00 90.81 130 ALA A O 1
ATOM 966 N N . SER A 1 131 ? -16.910 -16.336 35.345 1.00 92.25 131 SER A N 1
ATOM 967 C CA . SER A 1 131 ? -15.894 -17.163 34.674 1.00 92.25 131 SER A CA 1
ATOM 968 C C . SER A 1 131 ? -16.346 -17.717 33.322 1.00 92.25 131 SER A C 1
ATOM 970 O O . SER A 1 131 ? -15.560 -18.352 32.620 1.00 92.25 131 SER A O 1
ATOM 972 N N . SER A 1 132 ? -17.628 -17.593 32.988 1.00 92.69 132 SER A N 1
ATOM 973 C CA . SER A 1 132 ? -18.241 -18.209 31.810 1.00 92.69 132 SER A CA 1
ATOM 974 C C . SER A 1 132 ? -19.438 -17.365 31.353 1.00 92.69 132 SER A C 1
ATOM 976 O O . SER A 1 132 ? -20.589 -17.786 31.518 1.00 92.69 132 SER A O 1
ATOM 978 N N . PRO A 1 133 ? -19.192 -16.148 30.833 1.00 94.94 133 PRO A N 1
ATOM 979 C CA . PRO A 1 133 ? -20.251 -15.304 30.297 1.00 94.94 133 PRO A CA 1
ATOM 980 C C . PRO A 1 133 ? -20.869 -15.939 29.048 1.00 94.94 133 PRO A C 1
ATOM 982 O O . PRO A 1 133 ? -20.248 -16.785 28.400 1.00 94.94 133 PRO A O 1
ATOM 985 N N . ILE A 1 134 ? -22.090 -15.534 28.709 1.00 98.12 134 ILE A N 1
ATOM 986 C CA . ILE A 1 134 ? -22.684 -15.840 27.402 1.00 98.12 134 ILE A CA 1
ATOM 987 C C . ILE A 1 134 ? -22.255 -14.729 26.447 1.00 98.12 134 ILE A C 1
ATOM 989 O O . ILE A 1 134 ? -22.509 -13.560 26.719 1.00 98.12 134 ILE A O 1
ATOM 993 N N . VAL A 1 135 ? -21.578 -15.073 25.355 1.00 97.12 135 VAL A N 1
ATOM 994 C CA . VAL A 1 135 ? -21.004 -14.095 24.422 1.00 97.12 135 VAL A CA 1
ATOM 995 C C . VAL A 1 135 ? -21.780 -14.105 23.113 1.00 97.12 135 VAL A C 1
ATOM 997 O O . VAL A 1 135 ? -21.724 -15.084 22.379 1.00 97.12 135 VAL A O 1
ATOM 1000 N N . LEU A 1 136 ? -22.453 -13.007 22.792 1.00 98.00 136 LEU A N 1
ATOM 1001 C CA . LEU A 1 136 ? -22.913 -12.667 21.449 1.00 98.00 136 LEU A CA 1
ATOM 1002 C C . LEU A 1 136 ? -21.860 -11.775 20.801 1.00 98.00 136 LEU A C 1
ATOM 1004 O O . LEU A 1 136 ? -21.557 -10.701 21.319 1.00 98.00 136 LEU A O 1
ATOM 1008 N N . ARG A 1 137 ? -21.307 -12.197 19.665 1.00 95.75 137 ARG A N 1
ATOM 1009 C CA . ARG A 1 137 ? -20.262 -11.442 18.973 1.00 95.75 137 ARG A CA 1
ATOM 1010 C C . ARG A 1 137 ? -20.490 -11.406 17.470 1.00 95.75 137 ARG A C 1
ATOM 1012 O O . ARG A 1 137 ? -20.653 -12.455 16.843 1.00 95.75 137 ARG A O 1
ATOM 1019 N N . SER A 1 138 ? -20.389 -10.218 16.885 1.00 85.25 138 SER A N 1
ATOM 1020 C CA . SER A 1 138 ? -20.231 -10.083 15.440 1.00 85.25 138 SER A CA 1
ATOM 1021 C C . SER A 1 138 ? -18.870 -10.630 15.000 1.00 85.25 138 SER A C 1
ATOM 1023 O O . SER A 1 138 ? -17.832 -10.272 15.557 1.00 85.25 138 SER A O 1
ATOM 1025 N N . GLN A 1 139 ? -18.842 -11.479 13.973 1.00 76.38 139 GLN A N 1
ATOM 1026 C CA . GLN A 1 139 ? -17.593 -12.005 13.405 1.00 76.38 139 GLN A CA 1
ATOM 1027 C C . GLN A 1 139 ? -16.708 -10.903 12.808 1.00 76.38 139 GLN A C 1
ATOM 1029 O O . GLN A 1 139 ? -15.488 -11.053 12.745 1.00 76.38 139 GLN A O 1
ATOM 1034 N N . THR A 1 140 ? -17.318 -9.800 12.379 1.00 71.44 140 THR A N 1
ATOM 1035 C CA . THR A 1 140 ? -16.640 -8.600 11.883 1.00 71.44 140 THR A CA 1
ATOM 1036 C C . THR A 1 140 ? -17.294 -7.392 12.544 1.00 71.44 140 THR A C 1
ATOM 1038 O O . THR A 1 140 ? -18.497 -7.195 12.387 1.00 71.44 140 THR A O 1
ATOM 1041 N N . LYS A 1 141 ? -16.534 -6.611 13.324 1.00 76.88 141 LYS A N 1
ATOM 1042 C CA . LYS A 1 141 ? -17.049 -5.445 14.069 1.00 76.88 141 LYS A CA 1
ATOM 1043 C C . LYS A 1 141 ? -17.866 -4.532 13.139 1.00 76.88 141 LYS A C 1
ATOM 1045 O O . LYS A 1 141 ? -17.399 -4.207 12.054 1.00 76.88 141 LYS A O 1
ATOM 1050 N N . GLY A 1 142 ? -19.087 -4.187 13.543 1.00 76.00 142 GLY A N 1
ATOM 1051 C CA . GLY A 1 142 ? -20.052 -3.379 12.787 1.00 76.00 142 GLY A CA 1
ATOM 1052 C C . GLY A 1 142 ? -20.811 -4.121 11.679 1.00 76.00 142 GLY A C 1
ATOM 1053 O O . GLY A 1 142 ? -21.846 -3.657 11.233 1.00 76.00 142 GLY A O 1
ATOM 1054 N N . ALA A 1 143 ? -20.363 -5.298 11.232 1.00 71.00 143 ALA A N 1
ATOM 1055 C CA . ALA A 1 143 ? -20.940 -5.931 10.042 1.00 71.00 143 ALA A CA 1
ATOM 1056 C C . ALA A 1 143 ? -22.197 -6.785 10.304 1.00 71.00 143 ALA A C 1
ATOM 1058 O O . ALA A 1 143 ? -22.921 -7.101 9.358 1.00 71.00 143 ALA A O 1
ATOM 1059 N N . ALA A 1 144 ? -22.450 -7.200 11.550 1.00 88.06 144 ALA A N 1
ATOM 1060 C CA . ALA A 1 144 ? -23.730 -7.780 11.952 1.00 88.06 144 ALA A CA 1
ATOM 1061 C C . ALA A 1 144 ? -24.639 -6.647 12.438 1.00 88.06 144 ALA A C 1
ATOM 1063 O O . ALA A 1 144 ? -24.423 -6.089 13.517 1.00 88.06 144 ALA A O 1
ATOM 1064 N N . ILE A 1 145 ? -25.627 -6.312 11.612 1.00 94.19 145 ILE A N 1
ATOM 1065 C CA . ILE A 1 145 ? -26.496 -5.151 11.787 1.00 94.19 145 ILE A CA 1
ATOM 1066 C C . ILE A 1 145 ? -27.834 -5.626 12.335 1.00 94.19 145 ILE A C 1
ATOM 1068 O O . ILE A 1 145 ? -28.527 -6.407 11.682 1.00 94.19 145 ILE A O 1
ATOM 1072 N N . ILE A 1 146 ? -28.212 -5.139 13.510 1.00 93.81 146 ILE A N 1
ATOM 1073 C CA . ILE A 1 146 ? -29.559 -5.284 14.053 1.00 93.81 146 ILE A CA 1
ATOM 1074 C C . ILE A 1 146 ? -30.370 -4.090 13.566 1.00 93.81 146 ILE A C 1
ATOM 1076 O O . ILE A 1 146 ? -30.198 -2.973 14.053 1.00 93.81 146 ILE A O 1
ATOM 1080 N N . ASP A 1 147 ? -31.232 -4.330 12.579 1.00 89.88 147 ASP A N 1
ATOM 1081 C CA . ASP A 1 147 ? -32.050 -3.290 11.956 1.00 89.88 147 ASP A CA 1
ATOM 1082 C C . ASP A 1 147 ? -33.527 -3.526 12.268 1.00 89.88 147 ASP A C 1
ATOM 1084 O O . ASP A 1 147 ? -34.106 -4.568 11.938 1.00 89.88 147 ASP A O 1
ATOM 1088 N N . ARG A 1 148 ? -34.139 -2.556 12.946 1.00 85.06 148 ARG A N 1
ATOM 1089 C CA . ARG A 1 148 ? -35.508 -2.649 13.475 1.00 85.06 148 ARG A CA 1
ATOM 1090 C C . ARG A 1 148 ? -36.485 -1.713 12.756 1.00 85.06 148 ARG A C 1
ATOM 1092 O O . ARG A 1 148 ? -37.569 -1.437 13.274 1.00 85.06 148 ARG A O 1
ATOM 1099 N N . GLN A 1 149 ? -36.126 -1.246 11.558 1.00 80.06 149 GLN A N 1
ATOM 1100 C CA . GLN A 1 149 ? -36.958 -0.341 10.769 1.00 80.06 149 GLN A CA 1
ATOM 1101 C C . GLN A 1 149 ? -38.381 -0.899 10.544 1.00 80.06 149 GLN A C 1
ATOM 1103 O O . GLN A 1 149 ? -38.566 -2.075 10.232 1.00 80.06 149 GLN A O 1
ATOM 1108 N N . ASN A 1 150 ? -39.393 -0.025 10.625 1.00 66.00 150 ASN A N 1
ATOM 1109 C CA . ASN A 1 150 ? -40.811 -0.303 10.325 1.00 66.00 150 ASN A CA 1
ATOM 1110 C C . ASN A 1 150 ? -41.549 -1.260 11.284 1.00 66.00 150 ASN A C 1
ATOM 1112 O O . ASN A 1 150 ? -42.634 -1.740 10.949 1.00 66.00 150 ASN A O 1
ATOM 1116 N N . LEU A 1 151 ? -41.011 -1.528 12.475 1.00 69.94 151 LEU A N 1
ATOM 1117 C CA . LEU A 1 151 ? -41.701 -2.329 13.489 1.00 69.94 151 LEU A CA 1
ATOM 1118 C C . LEU A 1 151 ? -42.573 -1.457 14.397 1.00 69.94 151 LEU A C 1
ATOM 1120 O O . LEU A 1 151 ? -42.187 -0.358 14.785 1.00 69.94 151 LEU A O 1
ATOM 1124 N N . SER A 1 152 ? -43.761 -1.965 14.732 1.00 66.12 152 SER A N 1
ATOM 1125 C CA . SER A 1 152 ? -44.740 -1.276 15.591 1.00 66.12 152 SER A CA 1
ATOM 1126 C C . SER A 1 152 ? -44.892 -1.908 16.979 1.00 66.12 152 SER A C 1
ATOM 1128 O O . SER A 1 152 ? -45.495 -1.292 17.853 1.00 66.12 152 SER A O 1
ATOM 1130 N N . ASP A 1 153 ? -44.343 -3.111 17.190 1.00 65.19 153 ASP A N 1
ATOM 1131 C CA . ASP A 1 153 ? -44.540 -3.962 18.375 1.00 65.19 153 ASP A CA 1
ATOM 1132 C C . ASP A 1 153 ? -43.239 -4.286 19.143 1.00 65.19 153 ASP A C 1
ATOM 1134 O O . ASP A 1 153 ? -43.231 -5.155 20.017 1.00 65.19 153 ASP A O 1
ATOM 1138 N N . GLY A 1 154 ? -42.125 -3.625 18.811 1.00 62.59 154 GLY A N 1
ATOM 1139 C CA . GLY A 1 154 ? -40.816 -3.860 19.425 1.00 62.59 154 GLY A CA 1
ATOM 1140 C C . GLY A 1 154 ? -40.242 -2.598 20.055 1.00 62.59 154 GLY A C 1
ATOM 1141 O O . GLY A 1 154 ? -40.035 -1.615 19.351 1.00 62.59 154 GLY A O 1
ATOM 1142 N N . GLU A 1 155 ? -39.961 -2.635 21.360 1.00 74.56 155 GLU A N 1
ATOM 1143 C CA . GLU A 1 155 ? -39.370 -1.494 22.071 1.00 74.56 155 GLU A CA 1
ATOM 1144 C C . GLU A 1 155 ? -37.881 -1.331 21.730 1.00 74.56 155 GLU A C 1
ATOM 1146 O O . GLU A 1 155 ? -37.460 -0.237 21.347 1.00 74.56 155 GLU A O 1
ATOM 1151 N N . SER A 1 156 ? -37.114 -2.429 21.758 1.00 88.00 156 SER A N 1
ATOM 1152 C CA . SER A 1 156 ? -35.650 -2.351 21.699 1.00 88.00 156 SER A CA 1
ATOM 1153 C C . SER A 1 156 ? -34.993 -3.259 20.662 1.00 88.00 156 SER A C 1
ATOM 1155 O O . SER A 1 156 ? -35.610 -4.201 20.150 1.00 88.00 156 SER A O 1
ATOM 1157 N N . GLY A 1 157 ? -33.742 -2.953 20.308 1.00 91.44 157 GLY A N 1
ATOM 1158 C CA . GLY A 1 157 ? -32.887 -3.837 19.512 1.00 91.44 157 GLY A CA 1
ATOM 1159 C C . GLY A 1 157 ? -32.499 -5.078 20.317 1.00 91.44 157 GLY A C 1
ATOM 1160 O O . GLY A 1 157 ? -32.820 -6.201 19.924 1.00 91.44 157 GLY A O 1
ATOM 1161 N N . PHE A 1 158 ? -31.905 -4.864 21.493 1.00 95.06 158 PHE A N 1
ATOM 1162 C CA . PHE A 1 158 ? -31.645 -5.901 22.497 1.00 95.06 158 PHE A CA 1
ATOM 1163 C C . PHE A 1 158 ? -32.364 -5.605 23.812 1.00 95.06 158 PHE A C 1
ATOM 1165 O O . PHE A 1 158 ? -32.432 -4.454 24.239 1.00 95.06 158 PHE A O 1
ATOM 1172 N N . TYR A 1 159 ? -32.814 -6.661 24.486 1.00 95.25 159 TYR A N 1
ATOM 1173 C CA . TYR A 1 159 ? -33.376 -6.590 25.835 1.00 95.25 159 TYR A CA 1
ATOM 1174 C C . TYR A 1 159 ? -32.710 -7.627 26.729 1.00 95.25 159 TYR A C 1
ATOM 1176 O O . TYR A 1 159 ? -32.795 -8.827 26.463 1.00 95.25 159 TYR A O 1
ATOM 1184 N N . ILE A 1 160 ? -32.024 -7.167 27.774 1.00 97.31 160 ILE A N 1
ATOM 1185 C CA . ILE A 1 160 ? -31.088 -7.975 28.562 1.00 97.31 160 ILE A CA 1
ATOM 1186 C C . ILE A 1 160 ? -31.501 -7.983 30.035 1.00 97.31 160 ILE A C 1
ATOM 1188 O O . ILE A 1 160 ? -31.055 -7.149 30.818 1.00 97.31 160 ILE A O 1
ATOM 1192 N N . ASP A 1 161 ? -32.321 -8.944 30.445 1.00 97.00 161 ASP A N 1
ATOM 1193 C CA . ASP A 1 161 ? -32.680 -9.215 31.848 1.00 97.00 161 ASP A CA 1
ATOM 1194 C C . ASP A 1 161 ? -31.846 -10.346 32.480 1.00 97.00 161 ASP A C 1
ATOM 1196 O O . ASP A 1 161 ? -31.787 -10.477 33.706 1.00 97.00 161 ASP A O 1
ATOM 1200 N N . GLY A 1 162 ? -31.119 -11.119 31.670 1.00 97.62 162 GLY A N 1
ATOM 1201 C CA . GLY A 1 162 ? -30.084 -12.040 32.133 1.00 97.62 162 GLY A CA 1
ATOM 1202 C C . GLY A 1 162 ? -28.809 -11.326 32.603 1.00 97.62 162 GLY A C 1
ATOM 1203 O O . GLY A 1 162 ? -28.523 -10.193 32.219 1.00 97.62 162 GLY A O 1
ATOM 1204 N N . SER A 1 163 ? -28.004 -11.994 33.433 1.00 98.50 163 SER A N 1
ATOM 1205 C CA . SER A 1 163 ? -26.716 -11.476 33.932 1.00 98.50 163 SER A CA 1
ATOM 1206 C C . SER A 1 163 ? -25.513 -12.145 33.258 1.00 98.50 163 SER A C 1
ATOM 1208 O O . SER A 1 163 ? -25.593 -13.308 32.869 1.00 98.50 163 SER A O 1
ATOM 1210 N N . TYR A 1 164 ? -24.363 -11.467 33.187 1.00 98.19 164 TYR A N 1
ATOM 1211 C CA . TYR A 1 164 ? -23.140 -11.977 32.535 1.00 98.19 164 TYR A CA 1
ATOM 1212 C C . TYR A 1 164 ? -23.312 -12.325 31.044 1.00 98.19 164 TYR A C 1
ATOM 1214 O O . TYR A 1 164 ? -22.755 -13.314 30.553 1.00 98.19 164 TYR A O 1
ATOM 1222 N N . ASN A 1 165 ? -24.079 -11.512 30.323 1.00 98.50 165 ASN A N 1
ATOM 1223 C CA . ASN A 1 165 ? -24.144 -11.506 28.865 1.00 98.50 165 ASN A CA 1
ATOM 1224 C C . ASN A 1 165 ? -23.165 -10.478 28.296 1.00 98.50 165 ASN A C 1
ATOM 1226 O O . ASN A 1 165 ? -23.007 -9.394 28.852 1.00 98.50 165 ASN A O 1
ATOM 1230 N N . ILE A 1 166 ? -22.524 -10.803 27.178 1.00 98.19 166 ILE A N 1
ATOM 1231 C CA . ILE A 1 166 ? -21.657 -9.895 26.427 1.00 98.19 166 ILE A CA 1
ATOM 1232 C C . ILE A 1 166 ? -22.246 -9.714 25.030 1.00 98.19 166 ILE A C 1
ATOM 1234 O O . ILE A 1 166 ? -22.421 -10.702 24.323 1.00 98.19 166 ILE A O 1
ATOM 1238 N N . VAL A 1 167 ? -22.520 -8.472 24.638 1.00 98.12 167 VAL A N 1
ATOM 1239 C CA . VAL A 1 167 ? -22.878 -8.063 23.274 1.00 98.12 167 VAL A CA 1
ATOM 1240 C C . VAL A 1 167 ? -21.680 -7.314 22.700 1.00 98.12 167 VAL A C 1
ATOM 1242 O O . VAL A 1 167 ? -21.303 -6.270 23.226 1.00 98.12 167 VAL A O 1
ATOM 1245 N N . ASP A 1 168 ? -21.042 -7.880 21.676 1.00 95.81 168 ASP A N 1
ATOM 1246 C CA . ASP A 1 168 ? -19.731 -7.436 21.188 1.00 95.81 168 ASP A CA 1
ATOM 1247 C C . ASP A 1 168 ? -19.722 -7.199 19.669 1.00 95.81 168 ASP A C 1
ATOM 1249 O O . ASP A 1 168 ? -19.913 -8.127 18.877 1.00 95.81 168 ASP A O 1
ATOM 1253 N N . GLY A 1 169 ? -19.458 -5.960 19.255 1.00 82.75 169 GLY A N 1
ATOM 1254 C CA . GLY A 1 169 ? -19.130 -5.635 17.866 1.00 82.75 169 GLY A CA 1
ATOM 1255 C C . GLY A 1 169 ? -20.310 -5.505 16.899 1.00 82.75 169 GLY A C 1
ATOM 1256 O O . GLY A 1 169 ? -20.090 -5.642 15.698 1.00 82.75 169 GLY A O 1
ATOM 1257 N N . PHE A 1 170 ? -21.537 -5.289 17.374 1.00 93.25 170 PHE A N 1
ATOM 1258 C CA . PHE A 1 170 ? -22.728 -5.143 16.520 1.00 93.25 170 PHE A CA 1
ATOM 1259 C C . PHE A 1 170 ? -22.966 -3.689 16.089 1.00 93.25 170 PHE A C 1
ATOM 1261 O O . PHE A 1 170 ? -22.621 -2.766 16.824 1.00 93.25 170 PHE A O 1
ATOM 1268 N N . GLU A 1 171 ? -23.603 -3.492 14.934 1.00 96.00 171 GLU A N 1
ATOM 1269 C CA . GLU A 1 171 ? -24.319 -2.247 14.613 1.00 96.00 171 GLU A CA 1
ATOM 1270 C C . GLU A 1 171 ? -25.785 -2.417 15.048 1.00 96.00 171 GLU A C 1
ATOM 1272 O O . GLU A 1 171 ? -26.392 -3.450 14.765 1.00 96.00 171 GLU A O 1
ATOM 1277 N N . ILE A 1 172 ? -26.357 -1.447 15.762 1.00 95.50 172 ILE A N 1
ATOM 1278 C CA . ILE A 1 172 ? -27.745 -1.461 16.240 1.00 95.50 172 ILE A CA 1
ATOM 1279 C C . ILE A 1 172 ? -28.420 -0.156 15.841 1.00 95.50 172 ILE A C 1
ATOM 1281 O O . ILE A 1 172 ? -28.051 0.911 16.343 1.00 95.50 172 ILE A O 1
ATOM 1285 N N . ARG A 1 173 ? -29.447 -0.252 14.991 1.00 91.69 173 ARG A N 1
ATOM 1286 C CA . ARG A 1 173 ? -30.131 0.928 14.467 1.00 91.69 173 ARG A CA 1
ATOM 1287 C C . ARG A 1 173 ? -31.623 0.781 14.239 1.00 91.69 173 ARG A C 1
ATOM 1289 O O . ARG A 1 173 ? -32.173 -0.321 14.159 1.00 91.69 173 ARG A O 1
ATOM 1296 N N . ASN A 1 174 ? -32.263 1.935 14.063 1.00 87.62 174 ASN A N 1
ATOM 1297 C CA . ASN A 1 174 ? -33.670 2.078 13.699 1.00 87.62 174 ASN A CA 1
ATOM 1298 C C . ASN A 1 174 ? -34.653 1.446 14.699 1.00 87.62 174 ASN A C 1
ATOM 1300 O O . ASN A 1 174 ? -35.794 1.155 14.332 1.00 87.62 174 ASN A O 1
ATOM 1304 N N . SER A 1 175 ? -34.250 1.229 15.956 1.00 87.69 175 SER A N 1
ATOM 1305 C CA . SER A 1 175 ? -35.159 0.715 16.988 1.00 87.69 175 SER A CA 1
ATOM 1306 C C . SER A 1 175 ? -36.260 1.737 17.294 1.00 87.69 175 SER A C 1
ATOM 1308 O O . SER A 1 175 ? -35.956 2.924 17.423 1.00 87.69 175 SER A O 1
ATOM 1310 N N . PRO A 1 176 ? -37.539 1.331 17.427 1.00 81.31 176 PRO A N 1
ATOM 1311 C CA . PRO A 1 176 ? -38.634 2.270 17.678 1.00 81.31 176 PRO A CA 1
ATOM 1312 C C . PRO A 1 176 ? -38.519 3.070 18.983 1.00 81.31 176 PRO A C 1
ATOM 1314 O O . PRO A 1 176 ? -39.053 4.180 19.040 1.00 81.31 176 PRO A O 1
ATOM 1317 N N . ARG A 1 177 ? -37.853 2.538 20.019 1.00 83.31 177 ARG A N 1
ATOM 1318 C CA . ARG A 1 177 ? -37.650 3.224 21.306 1.00 83.31 177 ARG A CA 1
ATOM 1319 C C . ARG A 1 177 ? -36.180 3.259 21.729 1.00 83.31 177 ARG A C 1
ATOM 1321 O O . ARG A 1 177 ? -35.588 4.332 21.665 1.00 83.31 177 ARG A O 1
ATOM 1328 N N . THR A 1 178 ? -35.602 2.130 22.139 1.00 89.44 178 THR A N 1
ATOM 1329 C CA . THR A 1 178 ? -34.232 2.076 22.683 1.00 89.44 178 THR A CA 1
ATOM 1330 C C . THR A 1 178 ? -33.343 1.152 21.849 1.00 89.44 178 THR A C 1
ATOM 1332 O O . THR A 1 178 ? -33.813 0.165 21.297 1.00 89.44 178 THR A O 1
ATOM 1335 N N . GLY A 1 179 ? -32.049 1.439 21.710 1.00 93.81 179 GLY A N 1
ATOM 1336 C CA . GLY A 1 179 ? -31.130 0.501 21.047 1.00 93.81 179 GLY A CA 1
ATOM 1337 C C . GLY A 1 179 ? -30.945 -0.779 21.872 1.00 93.81 179 GLY A C 1
ATOM 1338 O O . GLY A 1 179 ? -31.200 -1.887 21.394 1.00 93.81 179 GLY A O 1
ATOM 1339 N N . ILE A 1 180 ? -30.537 -0.624 23.134 1.00 96.31 180 ILE A N 1
ATOM 1340 C CA . ILE A 1 180 ? -30.292 -1.722 24.081 1.00 96.31 180 ILE A CA 1
ATOM 1341 C C . ILE A 1 180 ? -30.881 -1.392 25.457 1.00 96.31 180 ILE A C 1
ATOM 1343 O O . ILE A 1 180 ? -30.472 -0.409 26.073 1.00 96.31 180 ILE A O 1
ATOM 1347 N N . ASP A 1 181 ? -31.760 -2.252 25.971 1.00 94.94 181 ASP A N 1
ATOM 1348 C CA . ASP A 1 181 ? -32.216 -2.204 27.363 1.00 94.94 181 ASP A CA 1
ATOM 1349 C C . ASP A 1 181 ? -31.491 -3.234 28.233 1.00 94.94 181 ASP A C 1
ATOM 1351 O O . ASP A 1 181 ? -31.383 -4.413 27.880 1.00 94.94 181 ASP A O 1
ATOM 1355 N N . VAL A 1 182 ? -31.060 -2.810 29.419 1.00 97.00 182 VAL A N 1
ATOM 1356 C CA . VAL A 1 182 ? -30.356 -3.643 30.396 1.00 97.00 182 VAL A CA 1
ATOM 1357 C C . VAL A 1 182 ? -31.102 -3.642 31.729 1.00 97.00 182 VAL A C 1
ATOM 1359 O O . VAL A 1 182 ? -31.142 -2.646 32.445 1.00 97.00 182 VAL A O 1
ATOM 1362 N N . TYR A 1 183 ? -31.648 -4.796 32.090 1.00 96.62 183 TYR A N 1
ATOM 1363 C CA . TYR A 1 183 ? -32.306 -5.084 33.368 1.00 96.62 183 TYR A CA 1
ATOM 1364 C C . TYR A 1 183 ? -31.504 -6.070 34.234 1.00 96.62 183 TYR A C 1
ATOM 1366 O O . TYR A 1 183 ? -31.753 -6.195 35.433 1.00 96.62 183 TYR A O 1
ATOM 1374 N N . GLY A 1 184 ? -30.533 -6.771 33.644 1.00 97.50 184 GLY A N 1
ATOM 1375 C CA . GLY A 1 184 ? -29.630 -7.687 34.336 1.00 97.50 184 GLY A CA 1
ATOM 1376 C C . GLY A 1 184 ? -28.340 -7.036 34.852 1.00 97.50 184 GLY A C 1
ATOM 1377 O O . GLY A 1 184 ? -28.066 -5.854 34.638 1.00 97.50 184 GLY A O 1
ATOM 1378 N N . ASN A 1 185 ? -27.517 -7.843 35.527 1.00 98.31 185 ASN A N 1
ATOM 1379 C CA . ASN A 1 185 ? -26.280 -7.409 36.178 1.00 98.31 185 ASN A CA 1
ATOM 1380 C C . ASN A 1 185 ? -25.031 -7.961 35.481 1.00 98.31 185 ASN A C 1
ATOM 1382 O O . ASN A 1 185 ? -25.041 -9.067 34.939 1.00 98.31 185 ASN A O 1
ATOM 1386 N N . ASN A 1 186 ? -23.904 -7.266 35.626 1.00 98.12 186 ASN A N 1
ATOM 1387 C CA . ASN A 1 186 ? -22.589 -7.704 35.144 1.00 98.12 186 ASN A CA 1
ATOM 1388 C C . ASN A 1 186 ? -22.555 -8.059 33.644 1.00 98.12 186 ASN A C 1
ATOM 1390 O O . ASN A 1 186 ? -21.837 -8.972 33.236 1.00 98.12 186 ASN A O 1
ATOM 1394 N N . ASN A 1 187 ? -23.359 -7.373 32.837 1.00 98.69 187 ASN A N 1
ATOM 1395 C CA . ASN A 1 187 ? -23.376 -7.497 31.386 1.00 98.69 187 ASN A CA 1
ATOM 1396 C C . ASN A 1 187 ? -22.314 -6.588 30.746 1.00 98.69 187 ASN A C 1
ATOM 1398 O O . ASN A 1 187 ? -21.932 -5.567 31.317 1.00 98.69 187 ASN A O 1
ATOM 1402 N N . GLY A 1 188 ? -21.834 -6.958 29.561 1.00 98.12 188 GLY A N 1
ATOM 1403 C CA . GLY A 1 188 ? -20.869 -6.191 28.776 1.00 98.12 188 GLY A CA 1
ATOM 1404 C C . GLY A 1 188 ? -21.452 -5.776 27.431 1.00 98.12 188 GLY A C 1
ATOM 1405 O O . GLY A 1 188 ? -21.857 -6.632 26.654 1.00 98.12 188 GLY A O 1
ATOM 1406 N N . ILE A 1 189 ? -21.477 -4.480 27.144 1.00 98.69 189 ILE A N 1
ATOM 1407 C CA . ILE A 1 189 ? -21.863 -3.923 25.846 1.00 98.69 189 ILE A CA 1
ATOM 1408 C C . ILE A 1 189 ? -20.593 -3.306 25.274 1.00 98.69 189 ILE A C 1
ATOM 1410 O O . ILE A 1 189 ? -20.111 -2.280 25.768 1.00 98.69 189 ILE A O 1
ATOM 1414 N N . LEU A 1 190 ? -19.992 -4.004 24.315 1.00 95.75 190 LEU A N 1
ATOM 1415 C CA . LEU A 1 190 ? -18.618 -3.784 23.888 1.00 95.75 190 LEU A CA 1
ATOM 1416 C C . LEU A 1 190 ? -18.552 -3.535 22.383 1.00 95.75 190 LEU A C 1
ATOM 1418 O O . LEU A 1 190 ? -19.201 -4.236 21.610 1.00 95.75 190 LEU A O 1
ATOM 1422 N N . ASN A 1 191 ? -17.713 -2.598 21.944 1.00 89.38 191 ASN A N 1
ATOM 1423 C CA . ASN A 1 191 ? 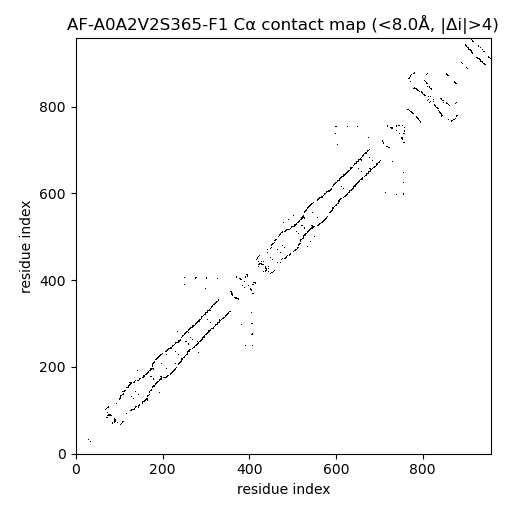-17.375 -2.410 20.526 1.00 89.38 191 ASN A CA 1
ATOM 1424 C C . ASN A 1 191 ? -18.571 -2.186 19.578 1.00 89.38 191 ASN A C 1
ATOM 1426 O O . ASN A 1 191 ? -18.426 -2.402 18.374 1.00 89.38 191 ASN A O 1
ATOM 1430 N N . CYS A 1 192 ? -19.740 -1.806 20.088 1.00 93.38 192 CYS A N 1
ATOM 1431 C CA . CYS A 1 192 ? -20.950 -1.664 19.287 1.00 93.38 192 CYS A CA 1
ATOM 1432 C C . CYS A 1 192 ? -21.059 -0.262 18.680 1.00 93.38 192 CYS A C 1
ATOM 1434 O O . CYS A 1 192 ? -20.558 0.707 19.250 1.00 93.38 192 CYS A O 1
ATOM 1436 N N . HIS A 1 193 ? -21.749 -0.155 17.547 1.00 96.69 193 HIS A N 1
ATOM 1437 C CA . HIS A 1 193 ? -22.201 1.112 16.976 1.00 96.69 193 HIS A CA 1
ATOM 1438 C C . HIS A 1 193 ? -23.717 1.205 17.139 1.00 96.69 193 HIS A C 1
ATOM 1440 O O . HIS A 1 193 ? -24.445 0.378 16.602 1.00 96.69 193 HIS A O 1
ATOM 1446 N N . ILE A 1 194 ? -24.196 2.147 17.945 1.00 97.19 194 ILE A N 1
ATOM 1447 C CA . ILE A 1 194 ? -25.600 2.249 18.352 1.00 97.19 194 ILE A CA 1
ATOM 1448 C C . ILE A 1 194 ? -26.110 3.605 17.896 1.00 97.19 194 ILE A C 1
ATOM 1450 O O . ILE A 1 194 ? -25.759 4.621 18.499 1.00 97.19 194 ILE A O 1
ATOM 1454 N N . HIS A 1 195 ? -26.912 3.618 16.834 1.00 94.44 195 HIS A N 1
ATOM 1455 C CA . HIS A 1 195 ? -27.313 4.867 16.201 1.00 94.44 195 HIS A CA 1
ATOM 1456 C C . HIS A 1 195 ? -28.712 4.849 15.599 1.00 94.44 195 HIS A C 1
ATOM 1458 O O . HIS A 1 195 ? -29.286 3.790 15.371 1.00 94.44 195 HIS A O 1
ATOM 1464 N N . ASP A 1 196 ? -29.287 6.030 15.372 1.00 90.31 196 ASP A N 1
ATOM 1465 C CA . ASP A 1 196 ? -30.628 6.194 14.792 1.00 90.31 196 ASP A CA 1
ATOM 1466 C C . ASP A 1 196 ? -31.726 5.402 15.536 1.00 90.31 196 ASP A C 1
ATOM 1468 O O . ASP A 1 196 ? -32.708 4.949 14.943 1.00 90.31 196 ASP A O 1
ATOM 1472 N N . ASN A 1 197 ? -31.570 5.180 16.846 1.00 89.31 197 ASN A N 1
ATOM 1473 C CA . ASN A 1 197 ? -32.593 4.536 17.672 1.00 89.31 197 ASN A CA 1
ATOM 1474 C C . ASN A 1 197 ? -33.518 5.575 18.309 1.00 89.31 197 ASN A C 1
ATOM 1476 O O . ASN A 1 197 ? -33.122 6.706 18.580 1.00 89.31 197 ASN A O 1
ATOM 1480 N N . GLY A 1 198 ? -34.766 5.175 18.547 1.00 81.94 198 GLY A N 1
ATOM 1481 C CA . GLY A 1 198 ? -35.854 6.085 18.876 1.00 81.94 198 GLY A CA 1
ATOM 1482 C C . GLY A 1 198 ? -36.220 6.904 17.643 1.00 81.94 198 GLY A C 1
ATOM 1483 O O . GLY A 1 198 ? -35.910 8.079 17.578 1.00 81.94 198 GLY A O 1
ATOM 1484 N N . THR A 1 199 ? -36.833 6.302 16.621 1.00 65.94 199 THR A N 1
ATOM 1485 C CA . THR A 1 199 ? -37.126 6.991 15.346 1.00 65.94 199 THR A CA 1
ATOM 1486 C C . THR A 1 199 ? -38.498 7.695 15.337 1.00 65.94 199 THR A C 1
ATOM 1488 O O . THR A 1 199 ? -39.438 7.236 15.998 1.00 65.94 199 THR A O 1
ATOM 1491 N N . PRO A 1 200 ? -38.687 8.789 14.563 1.00 58.53 200 PRO A N 1
ATOM 1492 C CA . PRO A 1 200 ? -39.958 9.533 14.488 1.00 58.53 200 PRO A CA 1
ATOM 1493 C C . PRO A 1 200 ? -41.170 8.723 13.998 1.00 58.53 200 PRO A C 1
ATOM 1495 O O . PRO A 1 200 ? -42.304 9.159 14.169 1.00 58.53 200 PRO A O 1
ATOM 1498 N N . SER A 1 201 ? -40.952 7.559 13.378 1.00 56.38 201 SER A N 1
ATOM 1499 C CA . SER A 1 201 ? -42.016 6.656 12.918 1.00 56.38 201 SER A CA 1
ATOM 1500 C C . SER A 1 201 ? -42.729 5.902 14.046 1.00 56.38 201 SER A C 1
ATOM 1502 O O . SER A 1 201 ? -43.781 5.311 13.805 1.00 56.38 201 SER A O 1
ATOM 1504 N N . SER A 1 202 ? -42.181 5.905 15.264 1.00 59.50 202 SER A N 1
ATOM 1505 C CA . SER A 1 202 ? -42.794 5.259 16.427 1.00 59.50 202 SER A CA 1
ATOM 1506 C C . SER A 1 202 ? -43.879 6.150 17.057 1.00 59.50 202 SER A C 1
ATOM 1508 O O . SER A 1 202 ? -43.595 7.307 17.373 1.00 59.50 202 SER A O 1
ATOM 1510 N N . PRO A 1 203 ? -45.104 5.639 17.308 1.00 58.81 203 PRO A N 1
ATOM 1511 C CA . PRO A 1 203 ? -46.173 6.390 17.974 1.00 58.81 203 PRO A CA 1
ATOM 1512 C C . PRO A 1 203 ? -45.936 6.591 19.485 1.00 58.81 203 PRO A C 1
ATOM 1514 O O . PRO A 1 203 ? -46.737 7.252 20.143 1.00 58.81 203 PRO A O 1
ATOM 1517 N N . ILE A 1 204 ? -44.869 6.008 20.047 1.00 61.41 204 ILE A N 1
ATOM 1518 C CA . ILE A 1 204 ? -44.529 6.076 21.474 1.00 61.41 204 ILE A CA 1
ATOM 1519 C C . ILE A 1 204 ? -43.895 7.437 21.779 1.00 61.41 204 ILE A C 1
ATOM 1521 O O . ILE A 1 204 ? -42.863 7.775 21.206 1.00 61.41 204 ILE A O 1
ATOM 1525 N N . THR A 1 205 ? -44.487 8.207 22.693 1.00 61.19 205 THR A N 1
ATOM 1526 C CA . THR A 1 205 ? -44.048 9.573 23.045 1.00 61.19 205 THR A CA 1
ATOM 1527 C C . THR A 1 205 ? -43.090 9.644 24.234 1.00 61.19 205 THR A C 1
ATOM 1529 O O . THR A 1 205 ? -42.591 10.724 24.540 1.00 61.19 205 THR A O 1
ATOM 1532 N N . ASP A 1 206 ? -42.850 8.523 24.913 1.00 64.94 206 ASP A N 1
ATOM 1533 C CA . ASP A 1 206 ? -41.905 8.451 26.028 1.00 64.94 206 ASP A CA 1
ATOM 1534 C C . ASP A 1 206 ? -40.463 8.532 25.502 1.00 64.94 206 ASP A C 1
ATOM 1536 O O . ASP A 1 206 ? -40.176 8.068 24.393 1.00 64.94 206 ASP A O 1
ATOM 1540 N N . GLY A 1 207 ? -39.558 9.123 26.289 1.00 63.78 207 GLY A N 1
ATOM 1541 C CA . GLY A 1 207 ? -38.137 9.205 25.939 1.00 63.78 207 GLY A CA 1
ATOM 1542 C C . GLY A 1 207 ? -37.520 7.814 25.726 1.00 63.78 207 GLY A C 1
ATOM 1543 O O . GLY A 1 207 ? -37.781 6.880 26.491 1.00 63.78 207 GLY A O 1
ATOM 1544 N N . GLY A 1 208 ? -36.727 7.672 24.670 1.00 75.44 208 GLY A N 1
ATOM 1545 C CA . GLY A 1 208 ? -35.892 6.523 24.328 1.00 75.44 208 GLY A CA 1
ATOM 1546 C C . GLY A 1 208 ? -34.403 6.842 24.485 1.00 75.44 208 GLY A C 1
ATOM 1547 O O . GLY A 1 208 ? -34.007 7.981 24.740 1.00 75.44 208 GLY A O 1
ATOM 1548 N N . SER A 1 209 ? -33.540 5.834 24.390 1.00 88.31 209 SER A N 1
ATOM 1549 C CA . SER A 1 209 ? -32.086 6.041 24.460 1.00 88.31 209 SER A CA 1
ATOM 1550 C C . SER A 1 209 ? -31.325 5.132 23.501 1.00 88.31 209 SER A C 1
ATOM 1552 O O . SER A 1 209 ? -31.857 4.134 23.028 1.00 88.31 209 SER A O 1
ATOM 1554 N N . GLY A 1 210 ? -30.061 5.432 23.209 1.00 94.50 210 GLY A N 1
ATOM 1555 C CA . GLY A 1 210 ? -29.187 4.434 22.583 1.00 94.50 210 GLY A CA 1
ATOM 1556 C C . GLY A 1 210 ? -29.046 3.212 23.497 1.00 94.50 210 GLY A C 1
ATOM 1557 O O . GLY A 1 210 ? -29.331 2.084 23.095 1.00 94.50 210 GLY A O 1
ATOM 1558 N N . ILE A 1 211 ? -28.702 3.453 24.765 1.00 96.50 211 ILE A N 1
ATOM 1559 C CA . ILE A 1 211 ? -28.636 2.428 25.816 1.00 96.50 211 ILE A CA 1
ATOM 1560 C C . ILE A 1 211 ? -29.411 2.885 27.051 1.00 96.50 211 ILE A C 1
ATOM 1562 O O . ILE A 1 211 ? -29.226 4.010 27.514 1.00 96.50 211 ILE A O 1
ATOM 1566 N N . TYR A 1 212 ? -30.212 1.995 27.626 1.00 94.62 212 TYR A N 1
ATOM 1567 C CA . TYR A 1 212 ? -30.868 2.188 28.915 1.00 94.62 212 TYR A CA 1
ATOM 1568 C C . TYR A 1 212 ? -30.455 1.092 29.904 1.00 94.62 212 TYR A C 1
ATOM 1570 O O . TYR A 1 212 ? -30.453 -0.088 29.555 1.00 94.62 212 TYR A O 1
ATOM 1578 N N . SER A 1 213 ? -30.137 1.464 31.148 1.00 94.94 213 SER A N 1
ATOM 1579 C CA . SER A 1 213 ? -30.035 0.521 32.267 1.00 94.94 213 SER A CA 1
ATOM 1580 C C . SER A 1 213 ? -31.078 0.824 33.333 1.00 94.94 213 SER A C 1
ATOM 1582 O O . SER A 1 213 ? -31.271 1.975 33.722 1.00 94.94 213 SER A O 1
ATOM 1584 N N . SER A 1 214 ? -31.771 -0.216 33.792 1.00 93.31 214 SER A N 1
ATOM 1585 C CA . SER A 1 214 ? -32.826 -0.108 34.794 1.00 93.31 214 SER A CA 1
ATOM 1586 C C . SER A 1 214 ? -32.274 0.229 36.174 1.00 93.31 214 SER A C 1
ATOM 1588 O O . SER A 1 214 ? -31.144 -0.092 36.534 1.00 93.31 214 SER A O 1
ATOM 1590 N N . GLU A 1 215 ? -33.116 0.825 37.012 1.00 90.50 215 GLU A N 1
ATOM 1591 C CA . GLU A 1 215 ? -32.854 0.889 38.445 1.00 90.50 215 GLU A CA 1
ATOM 1592 C C . GLU A 1 215 ? -32.616 -0.514 39.026 1.00 90.50 215 GLU A C 1
ATOM 1594 O O . GLU A 1 215 ? -33.258 -1.492 38.636 1.00 90.50 215 GLU A O 1
ATOM 1599 N N . GLY A 1 216 ? -31.662 -0.614 39.952 1.00 88.19 216 GLY A N 1
ATOM 1600 C CA . GLY A 1 216 ? -31.287 -1.876 40.590 1.00 88.19 216 GLY A CA 1
ATOM 1601 C C . GLY A 1 216 ? -30.279 -2.730 39.818 1.00 88.19 216 GLY A C 1
ATOM 1602 O O . GLY A 1 216 ? -29.800 -3.715 40.387 1.00 88.19 216 GLY A O 1
ATOM 1603 N N . THR A 1 217 ? -29.899 -2.359 38.589 1.00 95.38 217 THR A N 1
ATOM 1604 C CA . THR A 1 217 ? -28.789 -3.029 37.903 1.00 95.38 217 THR A CA 1
ATOM 1605 C C . THR A 1 217 ? -27.455 -2.731 38.583 1.00 95.38 217 THR A C 1
ATOM 1607 O O . THR A 1 217 ? -27.272 -1.712 39.259 1.00 95.38 217 THR A O 1
ATOM 1610 N N . SER A 1 218 ? -26.485 -3.629 38.419 1.00 96.88 218 SER A N 1
ATOM 1611 C CA . SER A 1 218 ? -25.141 -3.424 38.928 1.00 96.88 218 SER A CA 1
ATOM 1612 C C . SER A 1 218 ? -24.047 -4.094 38.106 1.00 96.88 218 SER A C 1
ATOM 1614 O O . SER A 1 218 ? -24.223 -5.194 37.584 1.00 96.88 218 SER A O 1
ATOM 1616 N N . GLY A 1 219 ? -22.881 -3.448 38.052 1.00 97.25 219 GLY A N 1
ATOM 1617 C CA . GLY A 1 219 ? -21.648 -4.024 37.511 1.00 97.25 219 GLY A CA 1
ATOM 1618 C C . GLY A 1 219 ? -21.608 -4.137 35.988 1.00 97.25 219 GLY A C 1
ATOM 1619 O O . GLY A 1 219 ? -20.728 -4.814 35.466 1.00 97.25 219 GLY A O 1
ATOM 1620 N N . ASN A 1 220 ? -22.552 -3.517 35.274 1.00 98.44 220 ASN A N 1
ATOM 1621 C CA . ASN A 1 220 ? -22.558 -3.514 33.814 1.00 98.44 220 ASN A CA 1
ATOM 1622 C C . ASN A 1 220 ? -21.424 -2.640 33.257 1.00 98.44 220 ASN A C 1
ATOM 1624 O O . ASN A 1 220 ? -21.081 -1.600 33.829 1.00 98.44 220 ASN A O 1
ATOM 1628 N N . ILE A 1 221 ? -20.848 -3.071 32.136 1.00 98.31 221 ILE A N 1
ATOM 1629 C CA . ILE A 1 221 ? -19.720 -2.420 31.469 1.00 98.31 221 ILE A CA 1
ATOM 1630 C C . ILE A 1 221 ? -20.141 -2.022 30.055 1.00 98.31 221 ILE A C 1
ATOM 1632 O O . ILE A 1 221 ? -20.576 -2.861 29.269 1.00 98.31 221 ILE A O 1
ATOM 1636 N N . TYR A 1 222 ? -19.941 -0.754 29.722 1.00 98.62 222 TYR A N 1
ATOM 1637 C CA . TYR A 1 222 ? -20.192 -0.155 28.418 1.00 98.62 222 TYR A CA 1
ATOM 1638 C C . TYR A 1 222 ? -18.854 0.369 27.893 1.00 98.62 222 TYR A C 1
ATOM 1640 O O . TYR A 1 222 ? -18.357 1.400 28.361 1.00 98.62 222 TYR A O 1
ATOM 1648 N N . MET A 1 223 ? -18.215 -0.372 26.986 1.00 97.12 223 MET A N 1
ATOM 1649 C CA . MET A 1 223 ? -16.829 -0.095 26.605 1.00 97.12 223 MET A CA 1
ATOM 1650 C C . MET A 1 223 ? -16.584 -0.088 25.097 1.00 97.12 223 MET A C 1
ATOM 1652 O O . MET A 1 223 ? -17.022 -0.982 24.379 1.00 97.12 223 MET A O 1
ATOM 1656 N N . CYS A 1 224 ? -15.804 0.885 24.630 1.00 94.94 224 CYS A N 1
ATOM 1657 C CA . CYS A 1 224 ? -15.385 0.999 23.230 1.00 94.94 224 CYS A CA 1
ATOM 1658 C C . CYS A 1 224 ? -16.542 1.109 22.216 1.00 94.94 224 CYS A C 1
ATOM 1660 O O . CYS A 1 224 ? -16.384 0.697 21.064 1.00 94.94 224 CYS A O 1
ATOM 1662 N N . ASN A 1 225 ? -17.702 1.630 22.628 1.00 96.94 225 ASN A N 1
ATOM 1663 C CA . ASN A 1 225 ? -18.861 1.807 21.753 1.00 96.94 225 ASN A CA 1
ATOM 1664 C C . ASN A 1 225 ? -18.855 3.180 21.070 1.00 96.94 225 ASN A C 1
ATOM 1666 O O . ASN A 1 225 ? -18.370 4.164 21.634 1.00 96.94 225 ASN A O 1
ATOM 1670 N N . THR A 1 226 ? -19.473 3.241 19.895 1.00 96.50 226 THR A N 1
ATOM 1671 C CA . THR A 1 226 ? -19.872 4.476 19.214 1.00 96.50 226 THR A CA 1
ATOM 1672 C C . THR A 1 226 ? -21.382 4.642 19.378 1.00 96.50 226 THR A C 1
ATOM 1674 O O . THR A 1 226 ? -22.128 3.717 19.063 1.00 96.50 226 THR A O 1
ATOM 1677 N N . ILE A 1 227 ? -21.835 5.763 19.939 1.00 97.62 227 ILE A N 1
ATOM 1678 C CA . ILE A 1 227 ? -23.236 5.997 20.314 1.00 97.62 227 ILE A CA 1
ATOM 1679 C C . ILE A 1 227 ? -23.659 7.374 19.810 1.00 97.62 227 ILE A C 1
ATOM 1681 O O . ILE A 1 227 ? -23.335 8.398 20.425 1.00 97.62 227 ILE A O 1
ATOM 1685 N N . ASP A 1 228 ? -24.387 7.400 18.698 1.00 96.12 228 ASP A N 1
ATOM 1686 C CA . ASP A 1 228 ? -24.675 8.638 17.983 1.00 96.12 228 ASP A CA 1
ATOM 1687 C C . ASP A 1 228 ? -26.049 8.704 17.331 1.00 96.12 228 ASP A C 1
ATOM 1689 O O . ASP A 1 228 ? -26.682 7.688 17.101 1.00 96.12 228 ASP A O 1
ATOM 1693 N N . HIS A 1 229 ? -26.545 9.914 17.068 1.00 92.69 229 HIS A N 1
ATOM 1694 C CA . HIS A 1 229 ? -27.834 10.137 16.396 1.00 92.69 229 HIS A CA 1
ATOM 1695 C C . HIS A 1 229 ? -29.035 9.418 17.036 1.00 92.69 229 HIS A C 1
ATOM 1697 O O . HIS A 1 229 ? -30.053 9.191 16.385 1.00 92.69 229 HIS A O 1
ATOM 1703 N N . ASN A 1 230 ? -28.954 9.058 18.319 1.00 92.31 230 ASN A N 1
ATOM 1704 C CA . ASN A 1 230 ? -30.085 8.457 19.013 1.00 92.31 230 ASN A CA 1
ATOM 1705 C C . ASN A 1 230 ? -31.028 9.547 19.530 1.00 92.31 230 ASN A C 1
ATOM 1707 O O . ASN A 1 230 ? -30.598 10.599 20.023 1.00 92.31 230 ASN A O 1
ATOM 1711 N N . GLY A 1 231 ? -32.322 9.249 19.479 1.00 87.56 231 GLY A N 1
ATOM 1712 C CA . GLY A 1 231 ? -33.379 10.089 20.012 1.00 87.56 231 GLY A CA 1
ATOM 1713 C C . GLY A 1 231 ? -34.034 11.035 19.007 1.00 87.56 231 GLY A C 1
ATOM 1714 O O . GLY A 1 231 ? -33.539 11.283 17.913 1.00 87.56 231 GLY A O 1
ATOM 1715 N N . ARG A 1 232 ? -35.182 11.592 19.405 1.00 82.12 232 ARG A N 1
ATOM 1716 C CA . ARG A 1 232 ? -36.074 12.443 18.581 1.00 82.12 232 ARG A CA 1
ATOM 1717 C C . ARG A 1 232 ? -36.201 13.844 19.149 1.00 82.12 232 ARG A C 1
ATOM 1719 O O . ARG A 1 232 ? -36.606 14.774 18.457 1.00 82.12 232 ARG A O 1
ATOM 1726 N N . SER A 1 233 ? -35.949 13.961 20.443 1.00 83.56 233 SER A N 1
ATOM 1727 C CA . SER A 1 233 ? -36.204 15.121 21.270 1.00 83.56 233 SER A CA 1
ATOM 1728 C C . SER A 1 233 ? -35.167 15.206 22.386 1.00 83.56 233 SER A C 1
ATOM 1730 O O . SER A 1 233 ? -34.377 14.292 22.612 1.00 83.56 233 SER A O 1
ATOM 1732 N N . THR A 1 234 ? -35.216 16.290 23.151 1.00 80.88 234 THR A N 1
ATOM 1733 C CA . THR A 1 234 ? -34.338 16.497 24.307 1.00 80.88 234 THR A CA 1
ATOM 1734 C C . THR A 1 234 ? -34.617 15.550 25.481 1.00 80.88 234 THR A C 1
ATOM 1736 O O . THR A 1 234 ? -33.812 15.493 26.410 1.00 80.88 234 THR A O 1
ATOM 1739 N N . LEU A 1 235 ? -35.732 14.806 25.452 1.00 81.00 235 LEU A N 1
ATOM 1740 C CA . LEU A 1 235 ? -36.049 13.751 26.424 1.00 81.00 235 LEU A CA 1
ATOM 1741 C C . LEU A 1 235 ? -35.344 12.426 26.110 1.00 81.00 235 LEU A C 1
ATOM 1743 O O . LEU A 1 235 ? -35.336 11.532 26.951 1.00 81.00 235 LEU A O 1
ATOM 1747 N N . ASP A 1 236 ? -34.779 12.298 24.911 1.00 85.56 236 ASP A N 1
ATOM 1748 C CA . ASP A 1 236 ? -34.056 11.114 24.477 1.00 85.56 236 ASP A CA 1
ATOM 1749 C C . ASP A 1 236 ? -32.544 11.314 24.679 1.00 85.56 236 ASP A C 1
ATOM 1751 O O . ASP A 1 236 ? -32.031 12.431 24.554 1.00 85.56 236 ASP A O 1
ATOM 1755 N N . HIS A 1 237 ? -31.804 10.262 25.023 1.00 92.31 237 HIS A N 1
ATOM 1756 C CA . HIS A 1 237 ? -30.382 10.367 25.390 1.00 92.31 237 HIS A CA 1
ATOM 1757 C C . HIS A 1 237 ? -29.515 9.368 24.623 1.00 92.31 237 HIS A C 1
ATOM 1759 O O . HIS A 1 237 ? -30.000 8.341 24.152 1.00 92.31 237 HIS A O 1
ATOM 1765 N N . GLY A 1 238 ? -28.211 9.632 24.523 1.00 95.88 238 GLY A N 1
ATOM 1766 C CA . GLY A 1 238 ? -27.272 8.618 24.034 1.00 95.88 238 GLY A CA 1
ATOM 1767 C C . GLY A 1 238 ? -27.283 7.404 24.963 1.00 95.88 238 GLY A C 1
ATOM 1768 O O . GLY A 1 238 ? -27.571 6.283 24.545 1.00 95.88 238 GLY A O 1
ATOM 1769 N N . LEU A 1 239 ? -27.066 7.648 26.255 1.00 96.69 239 LEU A N 1
ATOM 1770 C CA . LEU A 1 239 ? -27.226 6.652 27.306 1.00 96.69 239 LEU A CA 1
ATOM 1771 C C . LEU A 1 239 ? -28.034 7.197 28.478 1.00 96.69 239 LEU A C 1
ATOM 1773 O O . LEU A 1 239 ? -27.874 8.350 28.876 1.00 96.69 239 LEU A O 1
ATOM 1777 N N . TYR A 1 240 ? -28.809 6.319 29.098 1.00 94.38 240 TYR A N 1
ATOM 1778 C CA . TYR A 1 240 ? -29.487 6.557 30.361 1.00 94.38 240 TYR A CA 1
ATOM 1779 C C . TYR A 1 240 ? -29.139 5.414 31.314 1.00 94.38 240 TYR A C 1
ATOM 1781 O O . TYR A 1 240 ? -29.671 4.312 31.197 1.00 94.38 240 TYR A O 1
ATOM 1789 N N . LEU A 1 241 ? -28.259 5.687 32.281 1.00 96.06 241 LEU A N 1
ATOM 1790 C CA . LEU A 1 241 ? -27.727 4.677 33.193 1.00 96.06 241 LEU A CA 1
ATOM 1791 C C . LEU A 1 241 ? -28.186 4.900 34.643 1.00 96.06 241 LEU A C 1
ATOM 1793 O O . LEU A 1 241 ? -27.864 5.928 35.251 1.00 96.06 241 LEU A O 1
ATOM 1797 N N . CYS A 1 242 ? -28.891 3.910 35.200 1.00 94.38 242 CYS A N 1
ATOM 1798 C CA . CYS A 1 242 ? -29.461 3.942 36.556 1.00 94.38 242 CYS A CA 1
ATOM 1799 C C . CYS A 1 242 ? -28.747 3.022 37.564 1.00 94.38 242 CYS A C 1
ATOM 1801 O O . CYS A 1 242 ? -29.099 3.014 38.749 1.00 94.38 242 CYS A O 1
ATOM 1803 N N . GLY A 1 243 ? -27.787 2.212 37.114 1.00 92.69 243 GLY A N 1
ATOM 1804 C CA . GLY A 1 243 ? -27.209 1.136 37.915 1.00 92.69 243 GLY A CA 1
ATOM 1805 C C . GLY A 1 243 ? -26.092 1.546 38.878 1.00 92.69 243 GLY A C 1
ATOM 1806 O O . GLY A 1 243 ? -25.569 2.659 38.868 1.00 92.69 243 GLY A O 1
ATOM 1807 N N . GLN A 1 244 ? -25.680 0.599 39.721 1.00 94.81 244 GLN A N 1
ATOM 1808 C CA . GLN A 1 244 ? -24.569 0.740 40.672 1.00 94.81 244 GLN A CA 1
ATOM 1809 C C . GLN A 1 244 ? -23.307 0.029 40.176 1.00 94.81 244 GLN A C 1
ATOM 1811 O O . GLN A 1 244 ? -23.386 -1.042 39.587 1.00 94.81 244 GLN A O 1
ATOM 1816 N N . ASN A 1 245 ? -22.112 0.529 40.483 1.00 96.56 245 ASN A N 1
ATOM 1817 C CA . ASN A 1 245 ? -20.840 -0.062 40.038 1.00 96.56 245 ASN A CA 1
ATOM 1818 C C . ASN A 1 245 ? -20.718 -0.194 38.505 1.00 96.56 245 ASN A C 1
ATOM 1820 O O . ASN A 1 245 ? -19.962 -1.037 38.026 1.00 96.56 245 ASN A O 1
ATOM 1824 N N . GLU A 1 246 ? -21.481 0.589 37.738 1.00 97.12 246 GLU A N 1
ATOM 1825 C CA . GLU A 1 246 ? -21.429 0.555 36.275 1.00 97.12 246 GLU A CA 1
ATOM 1826 C C . GLU A 1 246 ? -20.220 1.337 35.742 1.00 97.12 246 GLU A C 1
ATOM 1828 O O . GLU A 1 246 ? -19.744 2.295 36.365 1.00 97.12 246 GLU A O 1
ATOM 1833 N N . GLN A 1 247 ? -19.705 0.912 34.588 1.00 98.38 247 GLN A N 1
ATOM 1834 C CA . GLN A 1 247 ? -18.503 1.479 33.977 1.00 98.38 247 GLN A CA 1
ATOM 1835 C C . GLN A 1 247 ? -18.766 1.872 32.524 1.00 98.38 247 GLN A C 1
ATOM 1837 O O . GLN A 1 247 ? -19.154 1.031 31.721 1.00 98.38 247 GLN A O 1
ATOM 1842 N N . LEU A 1 248 ? -18.510 3.133 32.185 1.00 98.69 248 LEU A N 1
ATOM 1843 C CA . LEU A 1 248 ? -18.569 3.693 30.838 1.00 98.69 248 LEU A CA 1
ATOM 1844 C C . LEU A 1 248 ? -17.157 4.122 30.423 1.00 98.69 248 LEU A C 1
ATOM 1846 O O . LEU A 1 248 ? -16.645 5.135 30.911 1.00 98.69 248 LEU A O 1
ATOM 1850 N N . ILE A 1 249 ? -16.504 3.321 29.580 1.00 98.50 249 ILE A N 1
ATOM 1851 C CA . ILE A 1 249 ? -15.065 3.432 29.294 1.00 98.50 249 ILE A CA 1
ATOM 1852 C C . ILE A 1 249 ? -14.781 3.507 27.785 1.00 98.50 249 ILE A C 1
ATOM 1854 O O . ILE A 1 249 ? -15.251 2.665 27.028 1.00 98.50 249 ILE A O 1
ATOM 1858 N N . ASN A 1 250 ? -13.938 4.444 27.341 1.00 97.12 250 ASN A N 1
ATOM 1859 C CA . ASN A 1 250 ? -13.466 4.538 25.947 1.00 97.12 250 ASN A CA 1
ATOM 1860 C C . ASN A 1 250 ? -14.574 4.637 24.883 1.00 97.12 250 ASN A C 1
ATOM 1862 O O . ASN A 1 250 ? -14.420 4.098 23.792 1.00 97.12 250 ASN A O 1
ATOM 1866 N N . ASN A 1 251 ? -15.701 5.282 25.170 1.00 98.50 251 ASN A N 1
ATOM 1867 C CA . ASN A 1 251 ? -16.791 5.418 24.202 1.00 98.50 251 ASN A CA 1
ATOM 1868 C C . ASN A 1 251 ? -16.693 6.734 23.419 1.00 98.50 251 ASN A C 1
ATOM 1870 O O . ASN A 1 251 ? -16.181 7.738 23.924 1.00 98.50 251 ASN A O 1
ATOM 1874 N N . SER A 1 252 ? -17.233 6.721 22.201 1.00 97.69 252 SER A N 1
ATOM 1875 C CA . SER A 1 252 ? -17.495 7.907 21.389 1.00 97.69 252 SER A CA 1
ATOM 1876 C C . SER A 1 252 ? -18.993 8.196 21.387 1.00 97.69 252 SER A C 1
ATOM 1878 O O . SER A 1 252 ? -19.762 7.405 20.850 1.00 97.69 252 SER A O 1
ATOM 1880 N N . ILE A 1 253 ? -19.422 9.277 22.043 1.00 98.50 253 ILE A N 1
ATOM 1881 C CA . ILE A 1 253 ? -20.840 9.579 22.289 1.00 98.50 253 ILE A CA 1
ATOM 1882 C C . ILE A 1 253 ? -21.165 10.953 21.708 1.00 98.50 253 ILE A C 1
ATOM 1884 O O . ILE A 1 253 ? -20.782 11.976 22.286 1.00 98.50 253 ILE A O 1
ATOM 1888 N N . PHE A 1 254 ? -21.862 11.010 20.576 1.00 97.75 254 PHE A N 1
ATOM 1889 C CA . PHE A 1 254 ? -22.041 12.287 19.890 1.00 97.75 254 PHE A CA 1
ATOM 1890 C C . PHE A 1 254 ? -23.348 12.456 19.136 1.00 97.75 254 PHE A C 1
ATOM 1892 O O . PHE A 1 254 ? -23.988 11.491 18.761 1.00 97.75 254 PHE A O 1
ATOM 1899 N N . SER A 1 255 ? -23.763 13.703 18.913 1.00 95.94 255 SER A N 1
ATOM 1900 C CA . SER A 1 255 ? -24.936 14.021 18.081 1.00 95.94 255 SER A CA 1
ATOM 1901 C C . SER A 1 255 ? -26.235 13.311 18.491 1.00 95.94 255 SER A C 1
ATOM 1903 O O . SER A 1 255 ? -27.124 13.113 17.669 1.00 95.94 255 SER A O 1
ATOM 1905 N N . ASN A 1 256 ? -26.380 12.955 19.770 1.00 95.38 256 ASN A N 1
ATOM 1906 C CA . ASN A 1 256 ? -27.645 12.457 20.307 1.00 95.38 256 ASN A CA 1
ATOM 1907 C C . ASN A 1 256 ? -28.602 13.633 20.565 1.00 95.38 256 ASN A C 1
ATOM 1909 O O . ASN A 1 256 ? -28.159 14.745 20.870 1.00 95.38 256 ASN A O 1
ATOM 1913 N N . ALA A 1 257 ? -29.911 1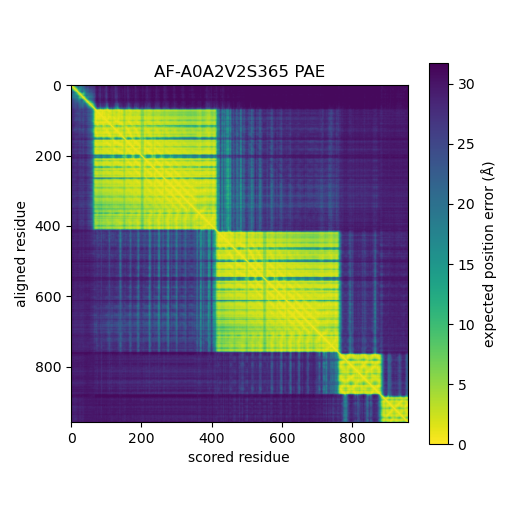3.399 20.453 1.00 93.00 257 ALA A N 1
ATOM 1914 C CA . ALA A 1 257 ? -30.917 14.467 20.461 1.00 93.00 257 ALA A CA 1
ATOM 1915 C C . ALA A 1 257 ? -30.983 15.257 21.785 1.00 93.00 257 ALA A C 1
ATOM 1917 O O . ALA A 1 257 ? -31.194 16.471 21.771 1.00 93.00 257 ALA A O 1
ATOM 1918 N N . GLY A 1 258 ? -30.792 14.589 22.924 1.00 94.00 258 GLY A N 1
ATOM 1919 C CA . GLY A 1 258 ? -30.680 15.209 24.245 1.00 94.00 258 GLY A CA 1
ATOM 1920 C C . GLY A 1 258 ? -29.268 15.104 24.812 1.00 94.00 258 GLY A C 1
ATOM 1921 O O . GLY A 1 258 ? -28.301 15.545 24.194 1.00 94.00 258 GLY A O 1
ATOM 1922 N N . ASN A 1 259 ? -29.141 14.578 26.033 1.00 96.62 259 ASN A N 1
ATOM 1923 C CA . ASN A 1 259 ? -27.840 14.431 26.685 1.00 96.62 259 ASN A CA 1
ATOM 1924 C C . ASN A 1 259 ? -27.054 13.254 26.093 1.00 96.62 259 ASN A C 1
ATOM 1926 O O . ASN A 1 259 ? -27.643 12.231 25.738 1.00 96.62 259 ASN A O 1
ATOM 1930 N N . GLY A 1 260 ? -25.725 13.365 26.052 1.00 97.75 260 GLY A N 1
ATOM 1931 C CA . GLY A 1 260 ? -24.863 12.238 25.683 1.00 97.75 260 GLY A CA 1
ATOM 1932 C C . GLY A 1 260 ? -25.009 11.084 26.679 1.00 97.75 260 GLY A C 1
ATOM 1933 O O . GLY A 1 260 ? -25.321 9.959 26.298 1.00 97.75 260 GLY A O 1
ATOM 1934 N N . LEU A 1 261 ? -24.870 11.386 27.970 1.00 98.19 261 LEU A N 1
ATOM 1935 C CA . LEU A 1 261 ? -25.113 10.461 29.076 1.00 98.19 261 LEU A CA 1
ATOM 1936 C C . LEU A 1 261 ? -25.995 11.109 30.144 1.00 98.19 261 LEU A C 1
ATOM 1938 O O . LEU A 1 261 ? -25.700 12.188 30.653 1.00 98.19 261 LEU A O 1
ATOM 1942 N N . GLN A 1 262 ? -27.021 10.389 30.570 1.00 95.69 262 GLN A N 1
ATOM 1943 C CA . GLN A 1 262 ? -27.755 10.657 31.793 1.00 95.69 262 GLN A CA 1
ATOM 1944 C C . GLN A 1 262 ? -27.349 9.661 32.878 1.00 95.69 262 GLN A C 1
ATOM 1946 O O . GLN A 1 262 ? -27.559 8.457 32.744 1.00 95.69 262 GLN A O 1
ATOM 1951 N N . VAL A 1 263 ? -26.789 10.185 33.969 1.00 95.50 263 VAL A N 1
ATOM 1952 C CA . VAL A 1 263 ? -26.542 9.433 35.202 1.00 95.50 263 VAL A CA 1
ATOM 1953 C C . VAL A 1 263 ? -27.684 9.749 36.150 1.00 95.50 263 VAL A C 1
ATOM 1955 O O . VAL A 1 263 ? -27.705 10.811 36.780 1.00 95.50 263 VAL A O 1
ATOM 1958 N N . ALA A 1 264 ? -28.666 8.857 36.206 1.00 83.81 264 ALA A N 1
ATOM 1959 C CA . ALA A 1 264 ? -29.883 9.094 36.961 1.00 83.81 264 ALA A CA 1
ATOM 1960 C C . ALA A 1 264 ? -30.515 7.785 37.387 1.00 83.81 264 ALA A C 1
ATOM 1962 O O . ALA A 1 264 ? -30.668 6.895 36.567 1.00 83.81 264 ALA A O 1
ATOM 1963 N N . GLY A 1 265 ? -30.967 7.692 38.630 1.00 67.50 265 GLY A N 1
ATOM 1964 C CA . GLY A 1 265 ? -31.808 6.589 39.068 1.00 67.50 265 GLY A CA 1
ATOM 1965 C C . GLY A 1 265 ? -32.857 7.104 40.035 1.00 67.50 265 GLY A C 1
ATOM 1966 O O . GLY A 1 265 ? -32.562 7.956 40.872 1.00 67.50 265 GLY A O 1
ATOM 1967 N N . TYR A 1 266 ? -34.070 6.556 39.955 1.00 76.19 266 TYR A N 1
ATOM 1968 C CA . TYR A 1 266 ? -35.081 6.737 41.003 1.00 76.19 266 TYR A CA 1
ATOM 1969 C C . TYR A 1 266 ? -34.607 6.157 42.354 1.00 76.19 266 TYR A C 1
ATOM 1971 O O . TYR A 1 266 ? -35.133 6.487 43.417 1.00 76.19 266 TYR A O 1
ATOM 1979 N N . THR A 1 267 ? -33.547 5.340 42.314 1.00 84.44 267 THR A N 1
ATOM 1980 C CA . THR A 1 267 ? -32.698 4.933 43.440 1.00 84.44 267 THR A CA 1
ATOM 1981 C C . THR A 1 267 ? -31.285 5.508 43.320 1.00 84.44 267 THR A C 1
ATOM 1983 O O . THR A 1 267 ? -30.834 5.809 42.219 1.00 84.44 267 THR A O 1
ATOM 1986 N N . THR A 1 268 ? -30.536 5.572 44.428 1.00 90.69 268 THR A N 1
ATOM 1987 C CA . THR A 1 268 ? -29.160 6.093 44.431 1.00 90.69 268 THR A CA 1
ATOM 1988 C C . THR A 1 268 ? -28.237 5.346 43.462 1.00 90.69 268 THR A C 1
ATOM 1990 O O . THR A 1 268 ? -27.901 4.177 43.694 1.00 90.69 268 THR A O 1
ATOM 1993 N N . VAL A 1 269 ? -27.750 6.053 42.439 1.00 94.50 269 VAL A N 1
ATOM 1994 C CA . VAL A 1 269 ? -26.649 5.597 41.579 1.00 94.50 269 VAL A CA 1
ATOM 1995 C C . VAL A 1 269 ? -25.362 5.674 42.383 1.00 94.50 269 VAL A C 1
ATOM 1997 O O . VAL A 1 269 ? -25.040 6.725 42.947 1.00 94.50 269 VAL A O 1
ATOM 2000 N N . SER A 1 270 ? -24.616 4.570 42.461 1.00 95.12 270 SER A N 1
ATOM 2001 C CA . SER A 1 270 ? -23.385 4.536 43.247 1.00 95.12 270 SER A CA 1
ATOM 2002 C C . SER A 1 270 ? -22.191 3.917 42.535 1.00 95.12 270 SER A C 1
ATOM 2004 O O . SER A 1 270 ? -22.340 3.014 41.720 1.00 95.12 270 SER A O 1
ATOM 2006 N N . ASN A 1 271 ? -20.993 4.412 42.852 1.00 96.19 271 ASN A N 1
ATOM 2007 C CA . ASN A 1 271 ? -19.708 3.902 42.368 1.00 96.19 271 ASN A CA 1
ATOM 2008 C C . ASN A 1 271 ? -19.575 3.807 40.829 1.00 96.19 271 ASN A C 1
ATOM 2010 O O . ASN A 1 271 ? -18.871 2.934 40.320 1.00 96.19 271 ASN A O 1
ATOM 2014 N N . MET A 1 272 ? -20.244 4.689 40.081 1.00 97.25 272 MET A N 1
ATOM 2015 C CA . MET A 1 272 ? -20.164 4.718 38.617 1.00 97.25 272 MET A CA 1
ATOM 2016 C C . MET A 1 272 ? -18.824 5.293 38.145 1.00 97.25 272 MET A C 1
ATOM 2018 O O . MET A 1 272 ? -18.335 6.271 38.720 1.00 97.25 272 MET A O 1
ATOM 2022 N N . LYS A 1 273 ? -18.234 4.701 37.100 1.00 98.38 273 LYS A N 1
ATOM 2023 C CA . LYS A 1 273 ? -16.974 5.152 36.484 1.00 98.38 273 LYS A CA 1
ATOM 2024 C C . LYS A 1 273 ? -17.214 5.594 35.047 1.00 98.38 273 LYS A C 1
ATOM 2026 O O . LYS A 1 273 ? -17.586 4.771 34.222 1.00 98.38 273 LYS A O 1
ATOM 2031 N N . VAL A 1 274 ? -16.975 6.865 34.746 1.00 98.75 274 VAL A N 1
ATOM 2032 C CA . VAL A 1 274 ? -17.088 7.445 33.401 1.00 98.75 274 VAL A CA 1
ATOM 2033 C C . VAL A 1 274 ? -15.701 7.908 32.968 1.00 98.75 274 VAL A C 1
ATOM 2035 O O . VAL A 1 274 ? -15.268 9.002 33.346 1.00 98.75 274 VAL A O 1
ATOM 2038 N N . TYR A 1 275 ? -14.978 7.044 32.249 1.00 98.62 275 TYR A N 1
ATOM 2039 C CA . TYR A 1 275 ? -13.550 7.204 31.957 1.00 98.62 275 TYR A CA 1
ATOM 2040 C C . TYR A 1 275 ? -13.204 7.230 30.469 1.00 98.62 275 TYR A C 1
ATOM 2042 O O . TYR A 1 275 ? -13.644 6.371 29.713 1.00 98.62 275 TYR A O 1
ATOM 2050 N N . ASN A 1 276 ? -12.323 8.156 30.073 1.00 97.94 276 ASN A N 1
ATOM 2051 C CA . ASN A 1 276 ? -11.721 8.193 28.733 1.00 97.94 276 ASN A CA 1
ATOM 2052 C C . ASN A 1 276 ? -12.746 8.210 27.582 1.00 97.94 276 ASN A C 1
ATOM 2054 O O . ASN A 1 276 ? -12.505 7.639 26.530 1.00 97.94 276 ASN A O 1
ATOM 2058 N N . ASN A 1 277 ? -13.897 8.856 27.747 1.00 98.75 277 ASN A N 1
ATOM 2059 C CA . ASN A 1 277 ? -14.891 8.979 26.678 1.00 98.75 277 ASN A CA 1
ATOM 2060 C C . ASN A 1 277 ? -14.737 10.316 25.940 1.00 98.75 277 ASN A C 1
ATOM 2062 O O . ASN A 1 277 ? -14.242 11.289 26.516 1.00 98.75 277 ASN A O 1
ATOM 2066 N N . VAL A 1 278 ? -15.210 10.392 24.696 1.00 98.50 278 VAL A N 1
ATOM 2067 C CA . VAL A 1 278 ? -15.547 11.676 24.066 1.00 98.50 278 VAL A CA 1
ATOM 2068 C C . VAL A 1 278 ? -17.062 11.850 24.091 1.00 98.50 278 VAL A C 1
ATOM 2070 O O . VAL A 1 278 ? -17.803 10.923 23.762 1.00 98.50 278 VAL A O 1
ATOM 2073 N N . LEU A 1 279 ? -17.522 13.021 24.525 1.00 98.62 279 LEU A N 1
ATOM 2074 C CA . LEU A 1 279 ? -18.927 13.408 24.545 1.00 98.62 279 LEU A CA 1
ATOM 2075 C C . LEU A 1 279 ? -19.076 14.727 23.796 1.00 98.62 279 LEU A C 1
ATOM 2077 O O . LEU A 1 279 ? -18.743 15.789 24.335 1.00 98.62 279 LEU A O 1
ATOM 2081 N N . ALA A 1 280 ? -19.534 14.656 22.548 1.00 98.06 280 ALA A N 1
ATOM 2082 C CA . ALA A 1 280 ? -19.471 15.789 21.635 1.00 98.06 280 ALA A CA 1
ATOM 2083 C C . ALA A 1 280 ? -20.793 16.081 20.923 1.00 98.06 280 ALA A C 1
ATOM 2085 O O . ALA A 1 280 ? -21.544 15.169 20.609 1.00 98.06 280 ALA A O 1
ATOM 2086 N N . LEU A 1 281 ? -21.067 17.347 20.603 1.00 97.62 281 LEU A N 1
ATOM 2087 C CA . LEU A 1 281 ? -22.156 17.729 19.687 1.00 97.62 281 LEU A CA 1
ATOM 2088 C C . LEU A 1 281 ? -23.561 17.241 20.095 1.00 97.62 281 LEU A C 1
ATOM 2090 O O . LEU A 1 281 ? -24.452 17.164 19.251 1.00 97.62 281 LEU A O 1
ATOM 2094 N N . ASN A 1 282 ? -23.778 16.874 21.361 1.00 97.62 282 ASN A N 1
ATOM 2095 C CA . ASN A 1 282 ? -25.085 16.407 21.815 1.00 97.62 282 ASN A CA 1
ATOM 2096 C C . ASN A 1 282 ? -26.049 17.596 21.949 1.00 97.62 282 ASN A C 1
ATOM 2098 O O . ASN A 1 282 ? -25.637 18.709 22.291 1.00 97.62 282 ASN A O 1
ATOM 2102 N N . GLY A 1 283 ? -27.338 17.360 21.694 1.00 96.12 283 GLY A N 1
ATOM 2103 C CA . GLY A 1 283 ? -28.377 18.395 21.667 1.00 96.12 283 GLY A CA 1
ATOM 2104 C C . GLY A 1 283 ? -28.697 19.027 23.027 1.00 96.12 283 GLY A C 1
ATOM 2105 O O . GLY A 1 283 ? -29.380 20.048 23.078 1.00 96.12 283 GLY A O 1
ATOM 2106 N N . ALA A 1 284 ? -28.179 18.467 24.123 1.00 96.06 284 ALA A N 1
ATOM 2107 C CA . ALA A 1 284 ? -28.190 19.062 25.457 1.00 96.06 284 ALA A CA 1
ATOM 2108 C C . ALA A 1 284 ? -26.792 18.999 26.102 1.00 96.06 284 ALA A C 1
ATOM 2110 O O . ALA A 1 284 ? -25.841 19.571 25.568 1.00 96.06 284 ALA A O 1
ATOM 2111 N N . ASN A 1 285 ? -26.651 18.381 27.279 1.00 98.12 285 ASN A N 1
ATOM 2112 C CA . ASN A 1 285 ? -25.366 18.291 27.971 1.00 98.12 285 ASN A CA 1
ATOM 2113 C C . ASN A 1 285 ? -24.543 17.102 27.461 1.00 98.12 285 ASN A C 1
ATOM 2115 O O . ASN A 1 285 ? -25.100 16.107 26.994 1.00 98.12 285 ASN A O 1
ATOM 2119 N N . GLY A 1 286 ? -23.222 17.147 27.639 1.00 98.38 286 GLY A N 1
ATOM 2120 C CA . GLY A 1 286 ? -22.403 15.940 27.510 1.00 98.38 286 GLY A CA 1
ATOM 2121 C C . GLY A 1 286 ? -22.843 14.889 28.536 1.00 98.38 286 GLY A C 1
ATOM 2122 O O . GLY A 1 286 ? -23.249 13.788 28.169 1.00 98.38 286 GLY A O 1
ATOM 2123 N N . ILE A 1 287 ? -22.854 15.266 29.818 1.00 98.56 287 ILE A N 1
ATOM 2124 C CA . ILE A 1 287 ? -23.435 14.485 30.921 1.00 98.56 287 ILE A CA 1
ATOM 2125 C C . ILE A 1 287 ? -24.495 15.311 31.650 1.00 98.56 287 ILE A C 1
ATOM 2127 O O . ILE A 1 287 ? -24.266 16.483 31.943 1.00 98.56 287 ILE A O 1
ATOM 2131 N N . ILE A 1 288 ? -25.612 14.690 32.025 1.00 97.44 288 ILE A N 1
ATOM 2132 C CA . ILE A 1 288 ? -26.540 15.216 33.032 1.00 97.44 288 ILE A CA 1
ATOM 2133 C C . ILE A 1 288 ? -26.533 14.323 34.278 1.00 97.44 288 ILE A C 1
ATOM 2135 O O . ILE A 1 288 ? -26.671 13.101 34.202 1.00 97.44 288 ILE A O 1
ATOM 2139 N N . LEU A 1 289 ? -26.356 14.953 35.436 1.00 97.44 289 LEU A N 1
ATOM 2140 C CA . LEU A 1 289 ? -26.432 14.329 36.752 1.00 97.44 289 LEU A CA 1
ATOM 2141 C C . LEU A 1 289 ? -27.817 14.578 37.357 1.00 97.44 289 LEU A C 1
ATOM 2143 O O . LEU A 1 289 ? -28.194 15.733 37.564 1.00 97.44 289 LEU A O 1
ATOM 2147 N N . TRP A 1 290 ? -28.571 13.524 37.664 1.00 94.62 290 TRP A N 1
ATOM 2148 C CA . TRP A 1 290 ? -29.933 13.660 38.189 1.00 94.62 290 TRP A CA 1
ATOM 2149 C C . TRP A 1 290 ? -30.201 12.714 39.364 1.00 94.62 290 TRP A C 1
ATOM 2151 O O . TRP A 1 290 ? -29.789 11.557 39.374 1.00 94.62 290 TRP A O 1
ATOM 2161 N N . GLN A 1 291 ? -30.933 13.226 40.356 1.00 93.62 291 GLN A N 1
ATOM 2162 C CA . GLN A 1 291 ? -31.335 12.530 41.583 1.00 93.62 291 GLN A CA 1
ATOM 2163 C C . GLN A 1 291 ? -30.165 12.102 42.486 1.00 93.62 291 GLN A C 1
ATOM 2165 O O . GLN A 1 291 ? -29.166 12.811 42.590 1.00 93.62 291 GLN A O 1
ATOM 2170 N N . ALA A 1 292 ? -30.345 11.041 43.277 1.00 94.31 292 ALA A N 1
ATOM 2171 C CA . ALA A 1 292 ? -29.421 10.658 44.337 1.00 94.31 292 ALA A CA 1
ATOM 2172 C C . ALA A 1 292 ? -28.162 9.979 43.774 1.00 94.31 292 ALA A C 1
ATOM 2174 O O . ALA A 1 292 ? -28.242 8.966 43.081 1.00 94.31 292 ALA A O 1
ATOM 2175 N N . LEU A 1 293 ? -26.990 10.506 44.133 1.00 95.12 293 LEU A N 1
ATOM 2176 C CA . LEU A 1 293 ? -25.684 10.052 43.654 1.00 95.12 293 LEU A CA 1
ATOM 2177 C C . LEU A 1 293 ? -24.748 9.721 44.824 1.00 95.12 293 LEU A C 1
ATOM 2179 O O . LEU A 1 293 ? -24.745 10.404 45.853 1.00 95.12 293 LEU A O 1
ATOM 2183 N N . SER A 1 294 ? -23.920 8.687 44.664 1.00 95.00 294 SER A N 1
ATOM 2184 C CA . SER A 1 294 ? -22.883 8.330 45.638 1.00 95.00 294 SER A CA 1
ATOM 2185 C C . SER A 1 294 ? -21.616 7.767 44.984 1.00 95.00 294 SER A C 1
ATOM 2187 O O . SER A 1 294 ? -21.583 6.616 44.568 1.00 95.00 294 SER A O 1
ATOM 2189 N N . GLY A 1 295 ? -20.527 8.533 44.917 1.00 95.25 295 GLY A N 1
ATOM 2190 C CA . GLY A 1 295 ? -19.249 7.997 44.413 1.00 95.25 295 GLY A CA 1
ATOM 2191 C C . GLY A 1 295 ? -19.155 7.888 42.884 1.00 95.25 295 GLY A C 1
ATOM 2192 O O . GLY A 1 295 ? -18.664 6.881 42.375 1.00 95.25 295 GLY A O 1
ATOM 2193 N N . VAL A 1 296 ? -19.644 8.887 42.147 1.00 97.81 296 VAL A N 1
ATOM 2194 C CA . VAL A 1 296 ? -19.549 8.942 40.677 1.00 97.81 296 VAL A CA 1
ATOM 2195 C C . VAL A 1 296 ? -18.218 9.576 40.275 1.00 97.81 296 VAL A C 1
ATOM 2197 O O . VAL A 1 296 ? -17.962 10.728 40.611 1.00 97.81 296 VAL A O 1
ATOM 2200 N N . ASP A 1 297 ? -17.378 8.850 39.540 1.00 98.44 297 ASP A N 1
ATOM 2201 C CA . ASP A 1 297 ? -16.116 9.366 39.008 1.00 98.44 297 ASP A CA 1
ATOM 2202 C C . ASP A 1 297 ? -16.252 9.705 37.516 1.00 98.44 297 ASP A C 1
ATOM 2204 O O . ASP A 1 297 ? -16.565 8.830 36.711 1.00 98.44 297 ASP A O 1
ATOM 2208 N N . ILE A 1 298 ? -15.934 10.942 37.137 1.00 98.75 298 ILE A N 1
ATOM 2209 C CA . ILE A 1 298 ? -15.907 11.431 35.752 1.00 98.75 298 ILE A CA 1
ATOM 2210 C C . ILE A 1 298 ? -14.484 11.906 35.460 1.00 98.75 298 ILE A C 1
ATOM 2212 O O . ILE A 1 298 ? -14.076 12.982 35.917 1.00 98.75 298 ILE A O 1
ATOM 2216 N N . LYS A 1 299 ? -13.692 11.083 34.762 1.00 98.62 299 LYS A N 1
ATOM 2217 C CA . LYS A 1 299 ? -12.257 11.343 34.560 1.00 98.62 299 LYS A CA 1
ATOM 2218 C C . LYS A 1 299 ? -11.774 11.083 33.141 1.00 98.62 299 LYS A C 1
ATOM 2220 O O . LYS A 1 299 ? -12.250 10.162 32.493 1.00 98.62 299 LYS A O 1
ATOM 2225 N N . ASN A 1 300 ? -10.768 11.829 32.694 1.00 98.12 300 ASN A N 1
ATOM 2226 C CA . ASN A 1 300 ? -10.128 11.661 31.385 1.00 98.12 300 ASN A CA 1
ATOM 2227 C C . ASN A 1 300 ? -11.059 11.813 30.171 1.00 98.12 300 ASN A C 1
ATOM 2229 O O . ASN A 1 300 ? -10.717 11.341 29.091 1.00 98.12 300 ASN A O 1
ATOM 2233 N N . ASN A 1 301 ? -12.231 12.430 30.314 1.00 98.69 301 ASN A N 1
ATOM 2234 C CA . ASN A 1 301 ? -13.174 12.594 29.209 1.00 98.69 301 ASN A CA 1
ATOM 2235 C C . ASN A 1 301 ? -12.933 13.908 28.458 1.00 98.69 301 ASN A C 1
ATOM 2237 O O . ASN A 1 301 ? -12.436 14.875 29.037 1.00 98.69 301 ASN A O 1
ATOM 2241 N N . ILE A 1 302 ? -13.340 13.945 27.194 1.00 98.62 302 ILE A N 1
ATOM 2242 C CA . ILE A 1 302 ? -13.354 15.145 26.353 1.00 98.62 302 ILE A CA 1
ATOM 2243 C C . ILE A 1 302 ? -14.813 15.557 26.130 1.00 98.62 302 ILE A C 1
ATOM 2245 O O . ILE A 1 302 ? -15.613 14.754 25.653 1.00 98.62 302 ILE A O 1
ATOM 2249 N N . PHE A 1 303 ? -15.157 16.799 26.468 1.00 98.69 303 PHE A N 1
ATOM 2250 C CA . PHE A 1 303 ? -16.480 17.399 26.290 1.00 98.69 303 PHE A CA 1
ATOM 2251 C C . PHE A 1 303 ? -16.413 18.517 25.256 1.00 98.69 303 PHE A C 1
ATOM 2253 O O . PHE A 1 303 ? -15.907 19.602 25.555 1.00 98.69 303 PHE A O 1
ATOM 2260 N N . LEU A 1 304 ? -16.954 18.272 24.066 1.00 98.19 304 LEU A N 1
ATOM 2261 C CA . LEU A 1 304 ? -16.729 19.125 22.902 1.00 98.19 304 LEU A CA 1
ATOM 2262 C C . LEU A 1 304 ? -18.041 19.606 22.275 1.00 98.19 304 LEU A C 1
ATOM 2264 O O . LEU A 1 304 ? -18.833 18.801 21.796 1.00 98.19 304 LEU A O 1
ATOM 2268 N N . ASN A 1 305 ? -18.258 20.918 22.204 1.00 97.81 305 ASN A N 1
ATOM 2269 C CA . ASN A 1 305 ? -19.337 21.521 21.409 1.00 97.81 305 ASN A CA 1
ATOM 2270 C C . ASN A 1 305 ? -20.746 20.950 21.688 1.00 97.81 305 ASN A C 1
ATOM 2272 O O . ASN A 1 305 ? -21.580 20.880 20.787 1.00 97.81 305 ASN A O 1
ATOM 2276 N N . ASN A 1 306 ? -21.035 20.522 22.923 1.00 98.44 306 ASN A N 1
ATOM 2277 C CA . ASN A 1 306 ? -22.401 20.145 23.300 1.00 98.44 306 ASN A CA 1
ATOM 2278 C C . ASN A 1 306 ? -23.280 21.402 23.370 1.00 98.44 306 ASN A C 1
ATOM 2280 O O . ASN A 1 306 ? -22.795 22.478 23.725 1.00 98.44 306 ASN A O 1
ATOM 2284 N N . ALA A 1 307 ? -24.570 21.288 23.056 1.00 97.69 307 ALA A N 1
ATOM 2285 C CA . ALA A 1 307 ? -25.453 22.452 22.970 1.00 97.69 307 ALA A CA 1
ATOM 2286 C C . ALA A 1 307 ? -25.651 23.168 24.323 1.00 97.69 307 ALA A C 1
ATOM 2288 O O . ALA A 1 307 ? -25.836 24.385 24.350 1.00 97.69 307 ALA A O 1
ATOM 2289 N N . HIS A 1 308 ? -25.600 22.434 25.442 1.00 97.06 308 HIS A N 1
ATOM 2290 C CA . HIS A 1 308 ? -25.647 22.974 26.807 1.00 97.06 308 HIS A CA 1
ATOM 2291 C C . HIS A 1 308 ? -24.274 22.875 27.495 1.00 97.06 308 HIS A C 1
ATOM 2293 O O . HIS A 1 308 ? -23.290 23.407 26.985 1.00 97.06 308 HIS A O 1
ATOM 2299 N N . TYR A 1 309 ? -24.197 22.275 28.688 1.00 98.44 309 TYR A N 1
ATOM 2300 C CA . TYR A 1 309 ? -22.965 22.163 29.454 1.00 98.44 309 TYR A CA 1
ATOM 2301 C C . TYR A 1 309 ? -22.193 20.901 29.073 1.00 98.44 309 TYR A C 1
ATOM 2303 O O . TYR A 1 309 ? -22.779 19.899 28.666 1.00 98.44 309 TYR A O 1
ATOM 2311 N N . GLY A 1 310 ? -20.878 20.894 29.296 1.00 98.44 310 GLY A N 1
ATOM 2312 C CA . GLY A 1 310 ? -20.128 19.635 29.309 1.00 98.44 310 GLY A CA 1
ATOM 2313 C C . GLY A 1 310 ? -20.705 18.671 30.353 1.00 98.44 310 GLY A C 1
ATOM 2314 O O . GLY A 1 310 ? -21.066 17.542 30.024 1.00 98.44 310 GLY A O 1
ATOM 2315 N N . ILE A 1 311 ? -20.887 19.146 31.593 1.00 98.69 311 ILE A N 1
ATOM 2316 C CA . ILE A 1 311 ? -21.578 18.403 32.662 1.00 98.69 311 ILE A CA 1
ATOM 2317 C C . ILE A 1 311 ? -22.620 19.291 33.355 1.00 98.69 311 ILE A C 1
ATOM 2319 O O . ILE A 1 311 ? -22.272 20.236 34.060 1.00 98.69 311 ILE A O 1
ATOM 2323 N N . GLY A 1 312 ? -23.899 18.970 33.206 1.00 97.81 312 GLY A N 1
ATOM 2324 C CA . GLY A 1 312 ? -24.995 19.606 33.938 1.00 97.81 312 GLY A CA 1
ATOM 2325 C C . GLY A 1 312 ? -25.466 18.782 35.139 1.00 97.81 312 GLY A C 1
ATOM 2326 O O . GLY A 1 312 ? -25.158 17.594 35.264 1.00 97.81 312 GLY A O 1
ATOM 2327 N N . SER A 1 313 ? -26.301 19.386 35.981 1.00 96.75 313 SER A N 1
ATOM 2328 C CA . SER A 1 313 ? -27.109 18.685 36.976 1.00 96.75 313 SER A CA 1
ATOM 2329 C C . SER A 1 313 ? -28.546 19.188 36.971 1.00 96.75 313 SER A C 1
ATOM 2331 O O . SER A 1 313 ? -28.816 20.313 36.577 1.00 96.75 313 SER A O 1
ATOM 2333 N N . TYR A 1 314 ? -29.478 18.371 37.439 1.00 95.06 314 TYR A N 1
ATOM 2334 C CA . TYR A 1 314 ? -30.848 18.795 37.706 1.00 95.06 314 TYR A CA 1
ATOM 2335 C C . TYR A 1 314 ? -31.341 18.030 38.923 1.00 95.06 314 TYR A C 1
ATOM 2337 O O . TYR A 1 314 ? -31.183 16.819 38.949 1.00 95.06 314 TYR A O 1
ATOM 2345 N N . ALA A 1 315 ? -31.889 18.694 39.946 1.00 95.44 315 ALA A N 1
ATOM 2346 C CA . ALA A 1 315 ? -32.424 18.058 41.161 1.00 95.44 315 ALA A CA 1
ATOM 2347 C C . ALA A 1 315 ? -31.535 16.934 41.758 1.00 95.44 315 ALA A C 1
ATOM 2349 O O . ALA A 1 315 ? -32.037 15.935 42.283 1.00 95.44 315 ALA A O 1
ATOM 2350 N N . ALA A 1 316 ? -30.211 17.059 41.641 1.00 95.69 316 ALA A N 1
ATOM 2351 C CA . ALA A 1 316 ? -29.271 16.037 42.077 1.00 95.69 316 ALA A CA 1
ATOM 2352 C C . ALA A 1 316 ? -28.936 16.197 43.565 1.00 95.69 316 ALA A C 1
ATOM 2354 O O . ALA A 1 316 ? -28.759 17.306 44.068 1.00 95.69 316 ALA A O 1
ATOM 2355 N N . THR A 1 317 ? -28.831 15.085 44.287 1.00 95.56 317 THR A N 1
ATOM 2356 C CA . THR A 1 317 ? -28.554 15.046 45.732 1.00 95.56 317 THR A CA 1
ATOM 2357 C C . THR A 1 317 ? -27.527 13.958 46.048 1.00 95.56 317 THR A C 1
ATOM 2359 O O . THR A 1 317 ? -27.191 13.143 45.193 1.00 95.56 317 THR A O 1
ATOM 2362 N N . GLY A 1 318 ? -26.995 13.938 47.270 1.00 93.81 318 GLY A N 1
ATOM 2363 C CA . GLY A 1 318 ? -26.019 12.929 47.693 1.00 93.81 318 GLY A CA 1
ATOM 2364 C C . GLY A 1 318 ? -24.588 13.459 47.756 1.00 93.81 318 GLY A C 1
ATOM 2365 O O . GLY A 1 318 ? -24.366 14.604 48.154 1.00 93.81 318 GLY A O 1
ATOM 2366 N N . SER A 1 319 ? -23.594 12.620 47.465 1.00 93.56 319 SER A N 1
ATOM 2367 C CA . SER A 1 319 ? -22.188 12.963 47.715 1.00 93.56 319 SER A CA 1
ATOM 2368 C C . SER A 1 319 ? -21.182 12.185 46.869 1.00 93.56 319 SER A C 1
ATOM 2370 O O . SER A 1 319 ? -21.477 11.146 46.287 1.00 93.56 319 SER A O 1
ATOM 2372 N N . GLY A 1 320 ? -19.940 12.668 46.831 1.00 92.44 320 GLY A N 1
ATOM 2373 C CA . GLY A 1 320 ? -18.822 11.918 46.257 1.00 92.44 320 GLY A CA 1
ATOM 2374 C C . GLY A 1 320 ? -18.807 11.889 44.730 1.00 92.44 320 GLY A C 1
ATOM 2375 O O . GLY A 1 320 ? -18.316 10.925 44.154 1.00 92.44 320 GLY A O 1
ATOM 2376 N N . VAL A 1 321 ? -19.343 12.919 44.074 1.00 97.31 321 VAL A N 1
ATOM 2377 C CA . VAL A 1 321 ? -19.108 13.127 42.639 1.00 97.31 321 VAL A CA 1
ATOM 2378 C C . VAL A 1 321 ? -17.708 13.718 42.454 1.00 97.31 321 VAL A C 1
ATOM 2380 O O . VAL A 1 321 ? -17.387 14.741 43.053 1.00 97.31 321 VAL A O 1
ATOM 2383 N N . VAL A 1 322 ? -16.861 13.093 41.643 1.00 98.38 322 VAL A N 1
ATOM 2384 C CA . VAL A 1 322 ? -15.481 13.531 41.391 1.00 98.38 322 VAL A CA 1
ATOM 2385 C C . VAL A 1 322 ? -15.305 13.799 39.905 1.00 98.38 322 VAL A C 1
ATOM 2387 O O . VAL A 1 322 ? -15.400 12.879 39.096 1.00 98.38 322 VAL A O 1
ATOM 2390 N N . VAL A 1 323 ? -14.988 15.040 39.547 1.00 98.50 323 VAL A N 1
ATOM 2391 C CA . VAL A 1 323 ? -14.697 15.450 38.167 1.00 98.50 323 VAL A CA 1
ATOM 2392 C C . VAL A 1 323 ? -13.222 15.827 38.084 1.00 98.50 323 VAL A C 1
ATOM 2394 O O . VAL A 1 323 ? -12.807 16.807 38.699 1.00 98.50 323 VAL A O 1
ATOM 2397 N N . ASN A 1 324 ? -12.400 15.045 37.380 1.00 97.94 324 ASN A N 1
ATOM 2398 C CA . ASN A 1 324 ? -10.946 15.256 37.363 1.00 97.94 324 ASN A CA 1
ATOM 2399 C C . ASN A 1 324 ? -10.288 14.862 36.032 1.00 97.94 324 ASN A C 1
ATOM 2401 O O . ASN A 1 324 ? -10.619 13.829 35.470 1.00 97.94 324 ASN A O 1
ATOM 2405 N N . ASN A 1 325 ? -9.314 15.644 35.577 1.00 96.94 325 ASN A N 1
ATOM 2406 C CA . ASN A 1 325 ? -8.602 15.514 34.307 1.00 96.94 325 ASN A CA 1
ATOM 2407 C C . ASN A 1 325 ? -9.562 15.347 33.123 1.00 96.94 325 ASN A C 1
ATOM 2409 O O . ASN A 1 325 ? -9.452 14.379 32.396 1.00 96.94 325 ASN A O 1
ATOM 2413 N N . ASN A 1 326 ? -10.534 16.241 32.945 1.00 98.19 326 ASN A N 1
ATOM 2414 C CA . ASN A 1 326 ? -11.363 16.260 31.732 1.00 98.19 326 ASN A CA 1
ATOM 2415 C C . ASN A 1 326 ? -11.022 17.494 30.890 1.00 98.19 326 ASN A C 1
ATOM 2417 O O . ASN A 1 326 ? -10.549 18.488 31.444 1.00 98.19 326 ASN A O 1
ATOM 2421 N N . ASP A 1 327 ? -11.287 17.438 29.590 1.00 98.06 327 ASP A N 1
ATOM 2422 C CA . ASP A 1 327 ? -11.202 18.588 28.687 1.00 98.06 327 ASP A CA 1
ATOM 2423 C C . ASP A 1 327 ? -12.600 19.122 28.369 1.00 98.06 327 ASP A C 1
ATOM 2425 O O . ASP A 1 327 ? -13.516 18.338 28.116 1.00 98.06 327 ASP A O 1
ATOM 2429 N N . PHE A 1 328 ? -12.778 20.441 28.396 1.00 98.50 328 PHE A N 1
ATOM 2430 C CA . PHE A 1 328 ? -14.046 21.106 28.108 1.00 98.50 328 PHE A CA 1
ATOM 2431 C C . PHE A 1 328 ? -13.843 22.210 27.079 1.00 98.50 328 PHE A C 1
ATOM 2433 O O . PHE A 1 328 ? -13.261 23.251 27.385 1.00 98.50 328 PHE A O 1
ATOM 2440 N N . PHE A 1 329 ? -14.408 22.039 25.889 1.00 97.94 329 PHE A N 1
ATOM 2441 C CA . PHE A 1 329 ? -14.260 23.013 24.817 1.00 97.94 329 PHE A CA 1
ATOM 2442 C C . PHE A 1 329 ? -15.574 23.273 24.080 1.00 97.94 329 PHE A C 1
ATOM 2444 O O . PHE A 1 329 ? -16.324 22.353 23.767 1.00 97.94 329 PHE A O 1
ATOM 2451 N N . GLY A 1 330 ? -15.879 24.553 23.854 1.00 97.25 330 GLY A N 1
ATOM 2452 C CA . GLY A 1 330 ? -16.982 25.012 23.000 1.00 97.25 330 GLY A CA 1
ATOM 2453 C C . GLY A 1 330 ? -18.411 24.615 23.408 1.00 97.25 330 GLY A C 1
ATOM 2454 O O . GLY A 1 330 ? -19.343 24.822 22.638 1.00 97.25 330 GLY A O 1
ATOM 2455 N N . ASN A 1 331 ? -18.620 24.076 24.615 1.00 98.25 331 ASN A N 1
ATOM 2456 C CA . ASN A 1 331 ? -19.954 23.726 25.118 1.00 98.25 331 ASN A CA 1
ATOM 2457 C C . ASN A 1 331 ? -20.821 24.988 25.303 1.00 98.25 331 ASN A C 1
ATOM 2459 O O . ASN A 1 331 ? -20.405 25.939 25.972 1.00 98.25 331 ASN A O 1
ATOM 2463 N N . GLY A 1 332 ? -22.024 24.995 24.727 1.00 97.50 332 GLY A N 1
ATOM 2464 C CA . GLY A 1 332 ? -22.827 26.197 24.497 1.00 97.50 332 GLY A CA 1
ATOM 2465 C C . GLY A 1 332 ? -23.207 26.980 25.754 1.00 97.50 332 GLY A C 1
ATOM 2466 O O . GLY A 1 332 ? -23.237 28.210 25.717 1.00 97.50 332 GLY A O 1
ATOM 2467 N N . TYR A 1 333 ? -23.485 26.304 26.873 1.00 97.38 333 TYR A N 1
ATOM 2468 C CA . TYR A 1 333 ? -23.837 26.967 28.143 1.00 97.38 333 TYR A CA 1
ATOM 2469 C C . TYR A 1 333 ? -22.645 27.061 29.108 1.00 97.38 333 TYR A C 1
ATOM 2471 O O . TYR A 1 333 ? -22.739 27.706 30.154 1.00 97.38 333 TYR A O 1
ATOM 2479 N N . GLY A 1 334 ? -21.504 26.470 28.744 1.00 96.81 334 GLY A N 1
ATOM 2480 C CA . GLY A 1 334 ? -20.264 26.466 29.515 1.00 96.81 334 GLY A CA 1
ATOM 2481 C C . GLY A 1 334 ? -19.802 25.063 29.908 1.00 96.81 334 GLY A C 1
ATOM 2482 O O . GLY A 1 334 ? -20.328 24.047 29.467 1.00 96.81 334 GLY A O 1
ATOM 2483 N N . ASN A 1 335 ? -18.789 24.990 30.767 1.00 97.56 335 ASN A N 1
ATOM 2484 C CA . ASN A 1 335 ? -18.123 23.717 31.067 1.00 97.56 335 ASN A CA 1
ATOM 2485 C C . ASN A 1 335 ? -18.979 22.810 31.959 1.00 97.56 335 ASN A C 1
ATOM 2487 O O . ASN A 1 335 ? -19.116 21.619 31.688 1.00 97.56 335 ASN A O 1
ATOM 2491 N N . TYR A 1 336 ? -19.582 23.377 33.006 1.00 97.44 336 TYR A N 1
ATOM 2492 C CA . TYR A 1 336 ? -20.428 22.637 33.934 1.00 97.44 336 TYR A CA 1
ATOM 2493 C C . TYR A 1 336 ? -21.412 23.532 34.698 1.00 97.44 336 TYR A C 1
ATOM 2495 O O . TYR A 1 336 ? -21.162 24.724 34.888 1.00 97.44 336 TYR A O 1
ATOM 2503 N N . ASN A 1 337 ? -22.496 22.934 35.193 1.00 96.94 337 ASN A N 1
ATOM 2504 C CA . ASN A 1 337 ? -23.420 23.532 36.156 1.00 96.94 337 ASN A CA 1
ATOM 2505 C C . ASN A 1 337 ? -23.910 22.460 37.138 1.00 96.94 337 ASN A C 1
ATOM 2507 O O . ASN A 1 337 ? -24.491 21.468 36.716 1.00 96.94 337 ASN A O 1
ATOM 2511 N N . PHE A 1 338 ? -23.678 22.671 38.436 1.00 96.44 338 PHE A N 1
ATOM 2512 C CA . PHE A 1 338 ? -23.981 21.703 39.499 1.00 96.44 338 PHE A CA 1
ATOM 2513 C C . PHE A 1 338 ? -25.059 22.171 40.486 1.00 96.44 338 PHE A C 1
ATOM 2515 O O . PHE A 1 338 ? -25.248 21.554 41.535 1.00 96.44 338 PHE A O 1
ATOM 2522 N N . SER A 1 339 ? -25.744 23.279 40.193 1.00 95.62 339 SER A N 1
ATOM 2523 C CA . SER A 1 339 ? -26.791 23.845 41.054 1.00 95.62 339 SER A CA 1
ATOM 2524 C C . SER A 1 339 ? -28.173 23.883 40.400 1.00 95.62 339 SER A C 1
ATOM 2526 O O . SER A 1 339 ? -29.160 24.185 41.077 1.00 95.62 339 SER A O 1
ATOM 2528 N N . ASP A 1 340 ? -28.274 23.557 39.111 1.00 94.44 340 ASP A N 1
ATOM 2529 C CA . ASP A 1 340 ? -29.536 23.632 38.381 1.00 94.44 340 ASP A CA 1
ATOM 2530 C C . ASP A 1 340 ? -30.578 22.622 38.906 1.00 94.44 340 ASP A C 1
ATOM 2532 O O . ASP A 1 340 ? -30.261 21.619 39.562 1.00 94.44 340 ASP A O 1
ATOM 2536 N N . GLY A 1 341 ? -31.858 22.963 38.745 1.00 91.56 341 GLY A N 1
ATOM 2537 C CA . GLY A 1 341 ? -32.991 22.217 39.302 1.00 91.56 341 GLY A CA 1
ATOM 2538 C C . GLY A 1 341 ? -32.992 22.083 40.833 1.00 91.56 341 GLY A C 1
ATOM 2539 O O . GLY A 1 341 ? -33.639 21.179 41.354 1.00 91.56 341 GLY A O 1
ATOM 2540 N N . GLY A 1 342 ? -32.249 22.928 41.561 1.00 94.81 342 GLY A N 1
ATOM 2541 C CA . GLY A 1 342 ? -32.129 22.848 43.022 1.00 94.81 342 GLY A CA 1
ATOM 2542 C C . GLY A 1 342 ? -31.193 21.739 43.511 1.00 94.81 342 GLY A C 1
ATOM 2543 O O . GLY A 1 342 ? -31.417 21.182 44.583 1.00 94.81 342 GLY A O 1
ATOM 2544 N N . SER A 1 343 ? -30.168 21.398 42.727 1.00 96.81 343 SER A N 1
ATOM 2545 C CA . SER A 1 343 ? -29.179 20.372 43.081 1.00 96.81 343 SER A CA 1
ATOM 2546 C C . SER A 1 343 ? -28.367 20.741 44.339 1.00 96.81 343 SER A C 1
ATOM 2548 O O . SER A 1 343 ? -27.934 21.884 44.491 1.00 96.81 343 SER A O 1
ATOM 2550 N N . THR A 1 344 ? -28.137 19.777 45.242 1.00 95.12 344 THR A N 1
ATOM 2551 C CA . THR A 1 344 ? -27.459 19.974 46.547 1.00 95.12 344 THR A CA 1
ATOM 2552 C C . THR A 1 344 ? -26.423 18.895 46.909 1.00 95.12 344 THR A C 1
ATOM 2554 O O . THR A 1 344 ? -26.069 18.735 48.080 1.00 95.12 344 THR A O 1
ATOM 2557 N N . TYR A 1 345 ? -25.932 18.124 45.938 1.00 94.81 345 TYR A N 1
ATOM 2558 C CA . TYR A 1 345 ? -24.932 17.076 46.179 1.00 94.81 345 TYR A CA 1
ATOM 2559 C C . TYR A 1 345 ? -23.522 17.636 46.415 1.00 94.81 345 TYR A C 1
ATOM 2561 O O . TYR A 1 345 ? -23.174 18.713 45.931 1.00 94.81 345 TYR A O 1
ATOM 2569 N N . SER A 1 346 ? -22.676 16.886 47.130 1.00 96.00 346 SER A N 1
ATOM 2570 C CA . SER A 1 346 ? -21.259 17.244 47.261 1.00 96.00 346 SER A CA 1
ATOM 2571 C C . SER A 1 346 ? -20.417 16.693 46.111 1.00 96.00 346 SER A C 1
ATOM 2573 O O . SER A 1 346 ? -20.529 15.522 45.730 1.00 96.00 346 SER A O 1
ATOM 2575 N N . TYR A 1 347 ? -19.536 17.543 45.588 1.00 96.50 347 TYR A N 1
ATOM 2576 C CA . TYR A 1 347 ? -18.632 17.215 44.495 1.00 96.50 347 TYR A CA 1
ATOM 2577 C C . TYR A 1 347 ? -17.214 17.734 44.748 1.00 96.50 347 TYR A C 1
ATOM 2579 O O . TYR A 1 347 ? -17.005 18.658 45.537 1.00 96.50 347 TYR A O 1
ATOM 2587 N N . SER A 1 348 ? -16.237 17.151 44.058 1.00 97.75 348 SER A N 1
ATOM 2588 C CA . SER A 1 348 ? -14.871 17.660 43.978 1.00 97.75 348 SER A CA 1
ATOM 2589 C C . SER A 1 348 ? -14.456 17.874 42.527 1.00 97.75 348 SER A C 1
ATOM 2591 O O . SER A 1 348 ? -14.761 17.074 41.641 1.00 97.75 348 SER A O 1
ATOM 2593 N N . LEU A 1 349 ? -13.754 18.982 42.302 1.00 97.56 349 LEU A N 1
ATOM 2594 C CA . LEU A 1 349 ? -13.148 19.330 41.025 1.00 97.56 349 LEU A CA 1
ATOM 2595 C C . LEU A 1 349 ? -11.636 19.161 41.141 1.00 97.56 349 LEU A C 1
ATOM 2597 O O . LEU A 1 349 ? -11.022 19.686 42.072 1.00 97.56 349 LEU A O 1
ATOM 2601 N N . GLY A 1 350 ? -11.050 18.413 40.216 1.00 94.56 350 GLY A N 1
ATOM 2602 C CA . GLY A 1 350 ? -9.607 18.299 40.055 1.00 94.56 350 GLY A CA 1
ATOM 2603 C C . GLY A 1 350 ? -9.097 19.098 38.854 1.00 94.56 350 GLY A C 1
ATOM 2604 O O . GLY A 1 350 ? -9.664 20.130 38.499 1.00 94.56 350 GLY A O 1
ATOM 2605 N N . ALA A 1 351 ? -8.006 18.634 38.242 1.00 93.06 351 ALA A N 1
ATOM 2606 C CA . ALA A 1 351 ? -7.440 19.256 37.050 1.00 93.06 351 ALA A CA 1
ATOM 2607 C C . ALA A 1 351 ? -8.443 19.222 35.884 1.00 93.06 351 ALA A C 1
ATOM 2609 O O . ALA A 1 351 ? -9.253 18.304 35.782 1.00 93.06 351 ALA A O 1
ATOM 2610 N N . ALA A 1 352 ? -8.385 20.205 34.995 1.00 94.12 352 ALA A N 1
ATOM 2611 C CA . ALA A 1 352 ? -9.170 20.222 33.767 1.00 94.12 352 ALA A CA 1
ATOM 2612 C C . ALA A 1 352 ? -8.427 21.014 32.689 1.00 94.12 352 ALA A C 1
ATOM 2614 O O . ALA A 1 352 ? -7.676 21.940 33.012 1.00 94.12 352 ALA A O 1
ATOM 2615 N N . ALA A 1 353 ? -8.655 20.643 31.435 1.00 93.88 353 ALA A N 1
ATOM 2616 C CA . ALA A 1 353 ? -8.307 21.434 30.267 1.00 93.88 353 ALA A CA 1
ATOM 2617 C C . ALA A 1 353 ? -9.553 22.190 29.769 1.00 93.88 353 ALA A C 1
ATOM 2619 O O . ALA A 1 353 ? -10.689 21.811 30.065 1.00 93.88 353 ALA A O 1
ATOM 2620 N N . TYR A 1 354 ? -9.317 23.314 29.092 1.00 96.06 354 TYR A N 1
ATOM 2621 C CA . TYR A 1 354 ? -10.360 24.210 28.574 1.00 96.06 354 TYR A CA 1
ATOM 2622 C C . TYR A 1 354 ? -10.024 24.671 27.155 1.00 96.06 354 TYR A C 1
ATOM 2624 O O . TYR A 1 354 ? -10.207 25.836 26.791 1.00 96.06 354 TYR A O 1
ATOM 2632 N N . THR A 1 355 ? -9.392 23.788 26.401 1.00 91.69 355 THR A N 1
ATOM 2633 C CA . THR A 1 355 ? -8.726 24.098 25.138 1.00 91.69 355 THR A CA 1
ATOM 2634 C C . THR A 1 355 ? -9.247 23.171 24.068 1.00 91.69 355 THR A C 1
ATOM 2636 O O . THR A 1 355 ? -9.750 22.103 24.379 1.00 91.69 355 THR A O 1
ATOM 2639 N N . ASP A 1 356 ? -9.118 23.586 22.815 1.00 94.00 356 ASP A N 1
ATOM 2640 C CA . ASP A 1 356 ? -9.501 22.740 21.695 1.00 94.00 356 ASP A CA 1
ATOM 2641 C C . ASP A 1 356 ? -8.729 21.408 21.758 1.00 94.00 356 ASP A C 1
ATOM 2643 O O . ASP A 1 356 ? -7.490 21.441 21.757 1.00 94.00 356 ASP A O 1
ATOM 2647 N N . PRO A 1 357 ? -9.413 20.252 21.860 1.00 94.06 357 PRO A N 1
ATOM 2648 C CA . PRO A 1 357 ? -8.754 18.955 21.889 1.00 94.06 357 PRO A CA 1
ATOM 2649 C C . PRO A 1 357 ? -8.120 18.591 20.541 1.00 94.06 357 PRO A C 1
ATOM 2651 O O . PRO A 1 357 ? -7.323 17.653 20.512 1.00 94.06 357 PRO A O 1
ATOM 2654 N N . LEU A 1 358 ? -8.419 19.314 19.454 1.00 88.94 358 LEU A N 1
ATOM 2655 C CA . LEU A 1 358 ? -7.927 19.060 18.100 1.00 88.94 358 LEU A CA 1
ATOM 2656 C C . LEU A 1 358 ? -8.196 17.613 17.674 1.00 88.94 358 LEU A C 1
ATOM 2658 O O . LEU A 1 358 ? -7.253 16.845 17.453 1.00 88.94 358 LEU A O 1
ATOM 2662 N N . LEU A 1 359 ? -9.468 17.216 17.608 1.00 85.94 359 LEU A N 1
ATOM 2663 C CA . LEU A 1 359 ? -9.823 15.886 17.111 1.00 85.94 359 LEU A CA 1
ATOM 2664 C C . LEU A 1 359 ? -9.708 15.827 15.579 1.00 85.94 359 LEU A C 1
ATOM 2666 O O . LEU A 1 359 ? -9.804 16.839 14.884 1.00 85.94 359 LEU A O 1
ATOM 2670 N N . ALA A 1 360 ? -9.518 14.628 15.033 1.00 79.12 360 ALA A N 1
ATOM 2671 C CA . ALA A 1 360 ? -9.338 14.409 13.601 1.00 79.12 360 ALA A CA 1
ATOM 2672 C C . ALA A 1 360 ? -10.578 14.788 12.774 1.00 79.12 360 ALA A C 1
ATOM 2674 O O . ALA A 1 360 ? -10.442 15.265 11.646 1.00 79.12 360 ALA A O 1
ATOM 2675 N N . ASN A 1 361 ? -11.781 14.623 13.333 1.00 69.50 361 ASN A N 1
ATOM 2676 C CA . ASN A 1 361 ? -13.017 15.140 12.755 1.00 69.50 361 ASN A CA 1
ATOM 2677 C C . ASN A 1 361 ? -14.021 15.491 13.857 1.00 69.50 361 ASN A C 1
ATOM 2679 O O . ASN A 1 361 ? -14.422 14.633 14.639 1.00 69.50 361 ASN A O 1
ATOM 2683 N N . GLU A 1 362 ? -14.478 16.740 13.870 1.00 86.88 362 GLU A N 1
ATOM 2684 C CA . GLU A 1 362 ? -15.376 17.297 14.891 1.00 86.88 362 GLU A CA 1
ATOM 2685 C C . GLU A 1 362 ? -16.789 17.571 14.356 1.00 86.88 362 GLU A C 1
ATOM 2687 O O . GLU A 1 362 ? -17.495 18.460 14.834 1.00 86.88 362 GLU A O 1
ATOM 2692 N N . THR A 1 363 ? -17.209 16.841 13.321 1.00 82.38 363 THR A N 1
ATOM 2693 C CA . THR A 1 363 ? -18.503 17.052 12.659 1.00 82.38 363 THR A CA 1
ATOM 2694 C C . THR A 1 363 ? -19.545 16.017 13.063 1.00 82.38 363 THR A C 1
ATOM 2696 O O . THR A 1 363 ? -19.238 14.853 13.308 1.00 82.38 363 THR A O 1
ATOM 2699 N N . ALA A 1 364 ? -20.816 16.433 13.058 1.00 76.06 364 ALA A N 1
ATOM 2700 C CA . ALA A 1 364 ? -21.941 15.553 13.376 1.00 76.06 364 ALA A CA 1
ATOM 2701 C C . ALA A 1 364 ? -22.055 14.362 12.409 1.00 76.06 364 ALA A C 1
ATOM 2703 O O . ALA A 1 364 ? -22.471 13.289 12.809 1.00 76.06 364 ALA A O 1
ATOM 2704 N N . ALA A 1 365 ? -21.634 14.521 11.150 1.00 66.62 365 ALA A N 1
ATOM 2705 C CA . ALA A 1 365 ? -21.727 13.473 10.133 1.00 66.62 365 ALA A CA 1
ATOM 2706 C C . ALA A 1 365 ? -20.794 12.269 10.375 1.00 66.62 365 ALA A C 1
ATOM 2708 O O . ALA A 1 365 ? -20.942 11.250 9.705 1.00 66.62 365 ALA A O 1
ATOM 2709 N N . GLY A 1 366 ? -19.825 12.378 11.288 1.00 71.31 366 GLY A N 1
ATOM 2710 C CA . GLY A 1 366 ? -18.904 11.288 11.590 1.00 71.31 366 GLY A CA 1
ATOM 2711 C C . GLY A 1 366 ? -17.735 11.751 12.443 1.00 71.31 366 GLY A C 1
ATOM 2712 O O . GLY A 1 366 ? -16.642 11.950 11.916 1.00 71.31 366 GLY A O 1
ATOM 2713 N N . LEU A 1 367 ? -17.972 11.927 13.746 1.00 86.06 367 LEU A N 1
ATOM 2714 C CA . LEU A 1 367 ? -16.934 12.307 14.702 1.00 86.06 367 LEU A CA 1
ATOM 2715 C C . LEU A 1 367 ? -15.795 11.279 14.688 1.00 86.06 367 LEU A C 1
ATOM 2717 O O . LEU A 1 367 ? -16.026 10.087 14.899 1.00 86.06 367 LEU A O 1
ATOM 2721 N N . ASP A 1 368 ? -14.566 11.756 14.517 1.00 84.38 368 ASP A N 1
ATOM 2722 C CA . ASP A 1 368 ? -13.360 10.953 14.677 1.00 84.38 368 ASP A CA 1
ATOM 2723 C C . ASP A 1 368 ? -12.617 11.405 15.947 1.00 84.38 368 ASP A C 1
ATOM 2725 O O . ASP A 1 368 ? -12.054 12.503 15.962 1.00 84.38 368 ASP A O 1
ATOM 2729 N N . PRO A 1 369 ? -12.599 10.583 17.015 1.00 90.12 369 PRO A N 1
ATOM 2730 C CA . PRO A 1 369 ? -12.025 10.956 18.302 1.00 90.12 369 PRO A CA 1
ATOM 2731 C C . PRO A 1 369 ? -10.493 10.883 18.380 1.00 90.12 369 PRO A C 1
ATOM 2733 O O . PRO A 1 369 ? -9.942 11.062 19.471 1.00 90.12 369 PRO A O 1
ATOM 2736 N N . HIS A 1 370 ? -9.785 10.589 17.285 1.00 88.25 370 HIS A N 1
ATOM 2737 C CA . HIS A 1 370 ? -8.321 10.622 17.293 1.00 88.25 370 HIS A CA 1
ATOM 2738 C C . HIS A 1 370 ? -7.800 12.038 17.511 1.00 88.25 370 HIS A C 1
ATOM 2740 O O . HIS A 1 370 ? -8.255 12.983 16.879 1.00 88.25 370 HIS A O 1
ATOM 2746 N N . LEU A 1 371 ? -6.801 12.171 18.381 1.00 88.00 371 LEU A N 1
ATOM 2747 C CA . LEU A 1 371 ? -6.119 13.441 18.606 1.00 88.00 371 LEU A CA 1
ATOM 2748 C C . LEU A 1 371 ? -5.188 13.757 17.428 1.00 88.00 371 LEU A C 1
ATOM 2750 O O . LEU A 1 371 ? -4.465 12.882 16.945 1.00 88.00 371 LEU A O 1
ATOM 2754 N N . LEU A 1 372 ? -5.158 15.016 17.002 1.00 78.94 372 LEU A N 1
ATOM 2755 C CA . LEU A 1 372 ? -4.194 15.524 16.031 1.00 78.94 372 LEU A CA 1
ATOM 2756 C C . LEU A 1 372 ? -2.885 15.951 16.706 1.00 78.94 372 LEU A C 1
ATOM 2758 O O . LEU A 1 372 ? -2.804 16.190 17.915 1.00 78.94 372 LEU A O 1
ATOM 2762 N N . ALA A 1 373 ? -1.833 16.070 15.895 1.00 79.88 373 ALA A N 1
ATOM 2763 C CA . ALA A 1 373 ? -0.539 16.551 16.356 1.00 79.88 373 ALA A CA 1
ATOM 2764 C C . ALA A 1 373 ? -0.653 17.950 16.980 1.00 79.88 373 ALA A C 1
ATOM 2766 O O . ALA A 1 373 ? -1.237 18.860 16.398 1.00 79.88 373 ALA A O 1
ATOM 2767 N N . GLY A 1 374 ? -0.060 18.120 18.164 1.00 81.00 374 GLY A N 1
ATOM 2768 C CA . GLY A 1 374 ? -0.130 19.372 18.923 1.00 81.00 374 GLY A CA 1
ATOM 2769 C C . GLY A 1 374 ? -1.358 19.501 19.828 1.00 81.00 374 GLY A C 1
ATOM 2770 O O . GLY A 1 374 ? -1.483 20.516 20.510 1.00 81.00 374 GLY A O 1
ATOM 2771 N N . SER A 1 375 ? -2.224 18.485 19.881 1.00 92.69 375 SER A N 1
ATOM 2772 C CA . SER A 1 375 ? -3.358 18.454 20.802 1.00 92.69 375 SER A CA 1
ATOM 2773 C C . SER A 1 375 ? -2.925 18.602 22.276 1.00 92.69 375 SER A C 1
ATOM 2775 O O . SER A 1 375 ? -2.021 17.891 22.730 1.00 92.69 375 SER A O 1
ATOM 2777 N N . PRO A 1 376 ? -3.588 19.472 23.066 1.00 90.75 376 PRO A N 1
ATOM 2778 C CA . PRO A 1 376 ? -3.361 19.597 24.510 1.00 90.75 376 PRO A CA 1
ATOM 2779 C C . PRO A 1 376 ? -3.890 18.391 25.309 1.00 90.75 376 PRO A C 1
ATOM 2781 O O . PRO A 1 376 ? -3.561 18.222 26.488 1.00 90.75 376 PRO A O 1
ATOM 2784 N N . ALA A 1 377 ? -4.691 17.529 24.678 1.00 94.50 377 ALA A N 1
ATOM 2785 C CA . ALA A 1 377 ? -5.181 16.285 25.260 1.00 94.50 377 ALA A CA 1
ATOM 2786 C C . ALA A 1 377 ? -4.117 15.168 25.278 1.00 94.50 377 ALA A C 1
ATOM 2788 O O . ALA A 1 377 ? -4.313 14.151 25.944 1.00 94.50 377 ALA A O 1
ATOM 2789 N N . ILE A 1 378 ? -2.979 15.348 24.597 1.00 93.56 378 ILE A N 1
ATOM 2790 C CA . ILE A 1 378 ? -1.877 14.378 24.580 1.00 93.56 378 ILE A CA 1
ATOM 2791 C C . ILE A 1 378 ? -1.165 14.368 25.940 1.00 93.56 378 ILE A C 1
ATOM 2793 O O . ILE A 1 378 ? -0.725 15.407 26.433 1.00 93.56 378 ILE A O 1
ATOM 2797 N N . GLN A 1 379 ? -1.017 13.182 26.537 1.00 92.38 379 GLN A N 1
ATOM 2798 C CA . GLN A 1 379 ? -0.309 12.934 27.801 1.00 92.38 379 GLN A CA 1
ATOM 2799 C C . GLN A 1 379 ? -0.735 13.852 28.968 1.00 92.38 379 GLN A C 1
ATOM 2801 O O . GLN A 1 379 ? 0.079 14.191 29.830 1.00 92.38 379 GLN A O 1
ATOM 2806 N N . SER A 1 380 ? -2.006 14.258 29.025 1.00 93.06 380 SER A N 1
ATOM 2807 C CA . SER A 1 380 ? -2.553 15.152 30.063 1.00 93.06 380 SER A CA 1
ATOM 2808 C C . SER A 1 380 ? -3.601 14.495 30.979 1.00 93.06 380 SER A C 1
ATOM 2810 O O . SER A 1 380 ? -4.050 15.081 31.972 1.00 93.06 380 SER A O 1
ATOM 2812 N N . GLY A 1 381 ? -3.954 13.244 30.697 1.00 95.19 381 GLY A N 1
ATOM 2813 C CA . GLY A 1 381 ? -4.844 12.400 31.481 1.00 95.19 381 GLY A CA 1
ATOM 2814 C C . GLY A 1 381 ? -4.162 11.641 32.618 1.00 95.19 381 GLY A C 1
ATOM 2815 O O . GLY A 1 381 ? -2.949 11.412 32.651 1.00 95.19 381 GLY A O 1
ATOM 2816 N N . LEU A 1 382 ? -4.982 11.192 33.565 1.00 96.38 382 LEU A N 1
ATOM 2817 C CA . LEU A 1 382 ? -4.578 10.281 34.630 1.00 96.38 382 LEU A CA 1
ATOM 2818 C C . LEU A 1 382 ? -4.240 8.903 34.065 1.00 96.38 382 LEU A C 1
ATOM 2820 O O . LEU A 1 382 ? -4.922 8.402 33.176 1.00 96.38 382 LEU A O 1
ATOM 2824 N N . ASN A 1 383 ? -3.252 8.242 34.660 1.00 94.94 383 ASN A N 1
ATOM 2825 C CA . ASN A 1 383 ? -3.027 6.828 34.402 1.00 94.94 383 ASN A CA 1
ATOM 2826 C C . ASN A 1 383 ? -4.119 5.992 35.086 1.00 94.94 383 ASN A C 1
ATOM 2828 O O . ASN A 1 383 ? -4.166 5.927 36.317 1.00 94.94 383 ASN A O 1
ATOM 2832 N N . LEU A 1 384 ? -4.984 5.351 34.300 1.00 95.50 384 LEU A N 1
ATOM 2833 C CA . LEU A 1 384 ? -6.068 4.500 34.801 1.00 95.50 384 LEU A CA 1
ATOM 2834 C C . LEU A 1 384 ? -5.805 3.007 34.535 1.00 95.50 384 LEU A C 1
ATOM 2836 O O . LEU A 1 384 ? -6.747 2.215 34.510 1.00 95.50 384 LEU A O 1
ATOM 2840 N N . TYR A 1 385 ? -4.534 2.603 34.387 1.00 91.56 385 TYR A N 1
ATOM 2841 C CA . TYR A 1 385 ? -4.136 1.243 33.985 1.00 91.56 385 TYR A CA 1
ATOM 2842 C C . TYR A 1 385 ? -4.656 0.141 34.923 1.00 91.56 385 TYR A C 1
ATOM 2844 O O . TYR A 1 385 ? -4.857 -1.000 34.517 1.00 91.56 385 TYR A O 1
ATOM 2852 N N . SER A 1 386 ? -4.908 0.471 36.193 1.00 93.31 386 SER A N 1
ATOM 2853 C CA . SER A 1 386 ? -5.511 -0.450 37.166 1.00 93.31 386 SER A CA 1
ATOM 2854 C C . SER A 1 386 ? -6.987 -0.764 36.900 1.00 93.31 386 SER A C 1
ATOM 2856 O O . SER A 1 386 ? -7.513 -1.705 37.489 1.00 93.31 386 SER A O 1
ATOM 2858 N N . THR A 1 387 ? -7.657 0.027 36.058 1.00 91.31 387 THR A N 1
ATOM 2859 C CA . THR A 1 387 ? -9.074 -0.138 35.701 1.00 91.31 387 THR A CA 1
ATOM 2860 C C . THR A 1 387 ? -9.224 -0.809 34.339 1.00 91.31 387 THR A C 1
ATOM 2862 O O . THR A 1 387 ? -9.979 -1.767 34.215 1.00 91.31 387 THR A O 1
ATOM 2865 N N . PHE A 1 388 ? -8.494 -0.339 33.327 1.00 93.06 388 PHE A N 1
ATOM 2866 C CA . PHE A 1 388 ? -8.497 -0.906 31.977 1.00 93.06 388 PHE A CA 1
ATOM 2867 C C . PHE A 1 388 ? -7.147 -0.658 31.300 1.00 93.06 388 PHE A C 1
ATOM 2869 O O . PHE A 1 388 ? -6.359 0.152 31.775 1.00 93.06 388 PHE A O 1
ATOM 2876 N N . THR A 1 389 ? -6.845 -1.382 30.221 1.00 90.00 389 THR A N 1
ATOM 2877 C CA . THR A 1 389 ? -5.478 -1.423 29.662 1.00 90.00 389 THR A CA 1
ATOM 2878 C C . THR A 1 389 ? -5.380 -1.054 28.190 1.00 90.00 389 THR A C 1
ATOM 2880 O O . THR A 1 389 ? -4.267 -0.893 27.699 1.00 90.00 389 THR A O 1
ATOM 2883 N N . THR A 1 390 ? -6.501 -0.891 27.489 1.00 84.56 390 THR A N 1
ATOM 2884 C CA . THR A 1 390 ? -6.517 -0.581 26.055 1.00 84.56 390 THR A CA 1
ATOM 2885 C C . THR A 1 390 ? -7.326 0.672 25.744 1.00 84.56 390 THR A C 1
ATOM 2887 O O . THR A 1 390 ? -8.096 1.130 26.581 1.00 84.56 390 THR A O 1
ATOM 2890 N N . ASP A 1 391 ? -7.150 1.245 24.560 1.00 90.94 391 ASP A N 1
ATOM 2891 C CA . ASP A 1 391 ? -7.967 2.332 24.013 1.00 90.94 391 ASP A CA 1
ATOM 2892 C C . ASP A 1 391 ? -9.174 1.788 23.202 1.00 90.94 391 ASP A C 1
ATOM 2894 O O . ASP A 1 391 ? -9.415 0.574 23.184 1.00 90.94 391 ASP A O 1
ATOM 2898 N N . ILE A 1 392 ? -9.953 2.664 22.553 1.00 87.75 392 ILE A N 1
ATOM 2899 C CA . ILE A 1 392 ? -11.140 2.289 21.750 1.00 87.75 392 ILE A CA 1
ATOM 2900 C C . ILE A 1 392 ? -10.828 1.392 20.540 1.00 87.75 392 ILE A C 1
ATOM 2902 O O . ILE A 1 392 ? -11.694 0.641 20.082 1.00 87.75 392 ILE A O 1
ATOM 2906 N N . GLN A 1 393 ? -9.595 1.433 20.041 1.00 77.56 393 GLN A N 1
ATOM 2907 C CA . GLN A 1 393 ? -9.117 0.601 18.936 1.00 77.56 393 GLN A CA 1
ATOM 2908 C C . GLN A 1 393 ? -8.451 -0.695 19.420 1.00 77.56 393 GLN A C 1
ATOM 2910 O O . GLN A 1 393 ? -8.078 -1.539 18.607 1.00 77.56 393 GLN A O 1
ATOM 2915 N N . GLY A 1 394 ? -8.329 -0.885 20.737 1.00 77.88 394 GLY A N 1
ATOM 2916 C CA . GLY A 1 394 ? -7.657 -2.033 21.342 1.00 77.88 394 GLY A CA 1
ATOM 2917 C C . GLY A 1 394 ? -6.152 -1.838 21.542 1.00 77.88 394 GLY A C 1
ATOM 2918 O O . GLY A 1 394 ? -5.473 -2.779 21.959 1.00 77.88 394 GLY A O 1
ATOM 2919 N N . ASN A 1 395 ? -5.618 -0.640 21.302 1.00 79.94 395 ASN A N 1
ATOM 2920 C CA . ASN A 1 395 ? -4.208 -0.337 21.523 1.00 79.94 395 ASN A CA 1
ATOM 2921 C C . ASN A 1 395 ? -3.882 -0.307 23.012 1.00 79.94 395 ASN A C 1
ATOM 2923 O O . ASN A 1 395 ? -4.629 0.270 23.798 1.00 79.94 395 ASN A O 1
ATOM 2927 N N . ALA A 1 396 ? -2.739 -0.865 23.411 1.00 79.00 396 ALA A N 1
ATOM 2928 C CA . ALA A 1 396 ? -2.313 -0.844 24.806 1.00 79.00 396 ALA A CA 1
ATOM 2929 C C . ALA A 1 396 ? -2.018 0.588 25.292 1.00 79.00 396 ALA A C 1
ATOM 2931 O O . ALA A 1 396 ? -1.268 1.335 24.664 1.00 79.00 396 ALA A O 1
ATOM 2932 N N . ARG A 1 397 ? -2.558 0.950 26.457 1.00 84.75 397 ARG A N 1
ATOM 2933 C CA . ARG A 1 397 ? -2.222 2.187 27.170 1.00 84.75 397 ARG A CA 1
ATOM 2934 C C . ARG A 1 397 ? -0.947 1.990 28.008 1.00 84.75 397 ARG A C 1
ATOM 2936 O O . ARG A 1 397 ? -0.722 0.895 28.528 1.00 84.75 397 ARG A O 1
ATOM 2943 N N . PRO A 1 398 ? -0.118 3.031 28.208 1.00 83.44 398 PRO A N 1
ATOM 2944 C CA . PRO A 1 398 ? 1.095 2.923 29.019 1.00 83.44 398 PRO A CA 1
ATOM 2945 C C . PRO A 1 398 ? 0.822 2.487 30.467 1.00 83.44 398 PRO A C 1
ATOM 2947 O O . PRO A 1 398 ? -0.053 3.036 31.144 1.00 83.44 398 PRO A O 1
ATOM 2950 N N . THR A 1 399 ? 1.632 1.560 30.990 1.00 88.06 399 THR A N 1
ATOM 2951 C CA . THR A 1 399 ? 1.513 1.052 32.375 1.00 88.06 399 THR A CA 1
ATOM 2952 C C . THR A 1 399 ? 1.880 2.086 33.445 1.00 88.06 399 THR A C 1
ATOM 2954 O O . THR A 1 399 ? 1.605 1.888 34.624 1.00 88.06 399 THR A O 1
ATOM 2957 N N . SER A 1 400 ? 2.542 3.176 33.053 1.00 88.69 400 SER A N 1
ATOM 2958 C CA . SER A 1 400 ? 2.965 4.281 33.917 1.00 88.69 400 SER A CA 1
ATOM 2959 C C . SER A 1 400 ? 3.014 5.588 33.125 1.00 88.69 400 SER A C 1
ATOM 2961 O O . SER A 1 400 ? 3.147 5.551 31.905 1.00 88.69 400 SER A O 1
ATOM 2963 N N . GLY A 1 401 ? 2.982 6.730 33.814 1.00 90.88 401 GLY A N 1
ATOM 2964 C CA . GLY A 1 401 ? 2.984 8.052 33.177 1.00 90.88 401 GLY A CA 1
ATOM 2965 C C . GLY A 1 401 ? 1.585 8.519 32.775 1.00 90.88 401 GLY A C 1
ATOM 2966 O O . GLY A 1 401 ? 0.617 7.770 32.913 1.00 90.88 401 GLY A O 1
ATOM 2967 N N . ALA A 1 402 ? 1.480 9.772 32.337 1.00 91.81 402 ALA A N 1
ATOM 2968 C CA . ALA A 1 402 ? 0.210 10.370 31.943 1.00 91.81 402 ALA A CA 1
ATOM 2969 C C . ALA A 1 402 ? -0.335 9.727 30.660 1.00 91.81 402 ALA A C 1
ATOM 2971 O O . ALA A 1 402 ? 0.424 9.326 29.778 1.00 91.81 402 ALA A O 1
ATOM 2972 N N . TRP A 1 403 ? -1.654 9.599 30.588 1.00 93.94 403 TRP A N 1
ATOM 2973 C CA . TRP A 1 403 ? -2.354 9.094 29.408 1.00 93.94 403 TRP A CA 1
ATOM 2974 C C . TRP A 1 403 ? -2.832 10.247 28.539 1.00 93.94 403 TRP A C 1
ATOM 2976 O O . TRP A 1 403 ? -2.929 11.371 29.014 1.00 93.94 403 TRP A O 1
ATOM 2986 N N . ASP A 1 404 ? -3.187 9.972 27.293 1.00 95.06 404 ASP A N 1
ATOM 2987 C CA . ASP A 1 404 ? -3.971 10.927 26.513 1.00 95.06 404 ASP A CA 1
ATOM 2988 C C . ASP A 1 404 ? -5.418 10.963 27.033 1.00 95.06 404 ASP A C 1
ATOM 2990 O O . ASP A 1 404 ? -5.959 9.932 27.461 1.00 95.06 404 ASP A O 1
ATOM 2994 N N . LEU A 1 405 ? -6.036 12.145 27.023 1.00 96.19 405 LEU A N 1
ATOM 2995 C CA . LEU A 1 405 ? -7.463 12.298 27.305 1.00 96.19 405 LEU A CA 1
ATOM 2996 C C . LEU A 1 405 ? -8.295 11.685 26.174 1.00 96.19 405 LEU A C 1
ATOM 2998 O O . LEU A 1 405 ? -7.875 11.635 25.021 1.00 96.19 405 LEU A O 1
ATOM 3002 N N . GLY A 1 406 ? -9.502 11.239 26.511 1.00 95.69 406 GLY A N 1
ATOM 3003 C CA . GLY A 1 406 ? -10.427 10.653 25.550 1.00 95.69 406 GLY A CA 1
ATOM 3004 C C . GLY A 1 406 ? -10.107 9.199 25.177 1.00 95.69 406 GLY A C 1
ATOM 3005 O O . GLY A 1 406 ? -9.249 8.550 25.790 1.00 95.69 406 GLY A O 1
ATOM 3006 N N . PRO A 1 407 ? -10.847 8.649 24.202 1.00 94.81 407 PRO A N 1
ATOM 3007 C CA . PRO A 1 407 ? -10.915 7.208 23.977 1.00 94.81 407 PRO A CA 1
ATOM 3008 C C . PRO A 1 407 ? -9.751 6.652 23.156 1.00 94.81 407 PRO A C 1
ATOM 3010 O O . PRO A 1 407 ? -9.476 5.460 23.276 1.00 94.81 407 PRO A O 1
ATOM 3013 N N . CYS A 1 408 ? -9.035 7.481 22.390 1.00 90.75 408 CYS A N 1
ATOM 3014 C CA . CYS A 1 408 ? -7.905 7.073 21.548 1.00 90.75 408 CYS A CA 1
ATOM 3015 C C . CYS A 1 408 ? -6.555 7.373 22.213 1.00 90.75 408 CYS A C 1
ATOM 3017 O O . CYS A 1 408 ? -6.411 8.367 22.929 1.00 90.75 408 CYS A O 1
ATOM 3019 N N . ALA A 1 409 ? -5.559 6.517 21.988 1.00 87.81 409 ALA A N 1
ATOM 3020 C CA . ALA A 1 409 ? -4.167 6.847 22.276 1.00 87.81 409 ALA A CA 1
ATOM 3021 C C . ALA A 1 409 ? -3.549 7.595 21.085 1.00 87.81 409 ALA A C 1
ATOM 3023 O O . ALA A 1 409 ? -3.677 7.171 19.936 1.00 87.81 409 ALA A O 1
ATOM 3024 N N . TYR A 1 410 ? -2.871 8.710 21.344 1.00 83.19 410 TYR A N 1
ATOM 3025 C CA . TYR A 1 410 ? -2.194 9.471 20.300 1.00 83.19 410 TYR A CA 1
ATOM 3026 C C . TYR A 1 410 ? -0.915 8.757 19.850 1.00 83.19 410 TYR A C 1
ATOM 3028 O O . TYR A 1 410 ? -0.146 8.246 20.665 1.00 83.19 410 TYR A O 1
ATOM 3036 N N . GLY A 1 411 ? -0.666 8.740 18.539 1.00 64.31 411 GLY A N 1
ATOM 3037 C CA . GLY A 1 411 ? 0.542 8.144 17.965 1.00 64.31 411 GLY A CA 1
ATOM 3038 C C . GLY A 1 411 ? 0.590 6.613 18.019 1.00 64.31 411 GLY A C 1
ATOM 3039 O O . GLY A 1 411 ? 1.632 6.044 17.695 1.00 64.31 411 GLY A O 1
ATOM 3040 N N . VAL A 1 412 ? -0.509 5.944 18.397 1.00 53.44 412 VAL A N 1
ATOM 3041 C CA . VAL A 1 412 ? -0.653 4.493 18.240 1.00 53.44 412 VAL A CA 1
ATOM 3042 C C . VAL A 1 412 ? -1.477 4.208 16.993 1.00 53.44 412 VAL A C 1
ATOM 3044 O O . VAL A 1 412 ? -2.689 4.037 17.034 1.00 53.44 412 VAL A O 1
ATOM 3047 N N . THR A 1 413 ? -0.810 4.179 15.847 1.00 48.94 413 THR A N 1
ATOM 3048 C CA . THR A 1 413 ? -1.387 3.620 14.628 1.00 48.94 413 THR A CA 1
ATOM 3049 C C . THR A 1 413 ? -1.530 2.112 14.821 1.00 48.94 413 THR A C 1
ATOM 3051 O O . THR A 1 413 ? -0.545 1.431 15.113 1.00 48.94 413 THR A O 1
ATOM 3054 N N . VAL A 1 414 ? -2.740 1.562 14.650 1.00 45.09 414 VAL A N 1
ATOM 3055 C CA . VAL A 1 414 ? -2.920 0.111 14.483 1.00 45.09 414 VAL A CA 1
ATOM 3056 C C . VAL A 1 414 ? -2.287 -0.256 13.143 1.00 45.09 414 VAL A C 1
ATOM 3058 O O . VAL A 1 414 ? -2.954 -0.292 12.113 1.00 45.09 414 VAL A O 1
ATOM 3061 N N . SER A 1 415 ? -0.972 -0.458 13.131 1.00 51.47 415 SER A N 1
ATOM 3062 C CA . SER A 1 415 ? -0.260 -0.869 11.930 1.00 51.47 415 SER A CA 1
ATOM 3063 C C . SER A 1 415 ? -0.675 -2.304 11.590 1.00 51.47 415 SER A C 1
ATOM 3065 O O . SER A 1 415 ? -0.286 -3.261 12.262 1.00 51.47 415 SER A O 1
ATOM 3067 N N . GLN A 1 416 ? -1.491 -2.467 10.556 1.00 59.16 416 GLN A N 1
ATOM 3068 C CA . GLN A 1 416 ? -1.933 -3.751 10.035 1.00 59.16 416 GLN A CA 1
ATOM 3069 C C . GLN A 1 416 ? -0.863 -4.298 9.082 1.00 59.16 416 GLN A C 1
ATOM 3071 O O . GLN A 1 416 ? -0.545 -3.677 8.072 1.00 59.16 416 GLN A O 1
ATOM 3076 N N . SER A 1 417 ? -0.308 -5.476 9.380 1.00 54.69 417 SER A N 1
ATOM 3077 C CA . SER A 1 417 ? 0.671 -6.177 8.527 1.00 54.69 417 SER A CA 1
ATOM 3078 C C . SER A 1 417 ? 0.026 -7.112 7.488 1.00 54.69 417 SER A C 1
ATOM 3080 O O . SER A 1 417 ? 0.693 -7.979 6.927 1.00 54.69 417 SER A O 1
ATOM 3082 N N . GLY A 1 418 ? -1.282 -6.965 7.249 1.00 80.12 418 GLY A N 1
ATOM 3083 C CA . GLY A 1 418 ? -2.086 -7.818 6.369 1.00 80.12 418 GLY A CA 1
ATOM 3084 C C . GLY A 1 418 ? -2.461 -7.169 5.034 1.00 80.12 418 GLY A C 1
ATOM 3085 O O . GLY A 1 418 ? -1.887 -6.164 4.614 1.00 80.12 418 GLY A O 1
ATOM 3086 N N . THR A 1 419 ? -3.439 -7.769 4.351 1.00 90.81 419 THR A N 1
ATOM 3087 C CA . THR A 1 419 ? -4.017 -7.189 3.135 1.00 90.81 419 THR A CA 1
ATOM 3088 C C . THR A 1 419 ? -5.131 -6.209 3.486 1.00 90.81 419 THR A C 1
ATOM 3090 O O . THR A 1 419 ? -6.120 -6.610 4.095 1.00 90.81 419 THR A O 1
ATOM 3093 N N . LEU A 1 420 ? -4.985 -4.962 3.051 1.00 92.94 420 LEU A N 1
ATOM 3094 C CA . LEU A 1 420 ? -5.996 -3.913 3.136 1.00 92.94 420 LEU A CA 1
ATOM 3095 C C . LEU A 1 420 ? -6.623 -3.707 1.758 1.00 92.94 420 LEU A C 1
ATOM 3097 O O . LEU A 1 420 ? -5.942 -3.836 0.742 1.00 92.94 420 LEU A O 1
ATOM 3101 N N . TYR A 1 421 ? -7.908 -3.383 1.709 1.00 96.00 421 TYR A N 1
ATOM 3102 C CA . TYR A 1 421 ? -8.643 -3.185 0.463 1.00 96.00 421 TYR A CA 1
ATOM 3103 C C . TYR A 1 421 ? -9.163 -1.757 0.379 1.00 96.00 421 TYR A C 1
ATOM 3105 O O . TYR A 1 421 ? -9.706 -1.244 1.355 1.00 96.00 421 TYR A O 1
ATOM 3113 N N . VAL A 1 422 ? -9.024 -1.146 -0.795 1.00 96.94 422 VAL A N 1
ATOM 3114 C CA . VAL A 1 422 ? -9.488 0.213 -1.097 1.00 96.94 422 VAL A CA 1
ATOM 3115 C C . VAL A 1 422 ? -10.416 0.173 -2.308 1.00 96.94 422 VAL A C 1
ATOM 3117 O O . VAL A 1 422 ? -10.141 -0.530 -3.282 1.00 96.94 422 VAL A O 1
ATOM 3120 N N . SER A 1 423 ? -11.519 0.915 -2.254 1.00 96.25 423 SER A N 1
ATOM 3121 C CA . SER A 1 423 ? -12.463 1.077 -3.359 1.00 96.25 423 SER A CA 1
ATOM 3122 C C . SER A 1 423 ? -13.111 2.455 -3.313 1.00 96.25 423 SER A C 1
ATOM 3124 O O . SER A 1 423 ? -13.488 2.925 -2.245 1.00 96.25 423 SER A O 1
ATOM 3126 N N . THR A 1 424 ? -13.347 3.067 -4.474 1.00 93.06 424 THR A N 1
ATOM 3127 C CA . THR A 1 424 ? -14.054 4.359 -4.580 1.00 93.06 424 THR A CA 1
ATOM 3128 C C . THR A 1 424 ? -15.472 4.341 -3.991 1.00 93.06 424 THR A C 1
ATOM 3130 O O . THR A 1 424 ? -15.986 5.393 -3.610 1.00 93.06 424 THR A O 1
ATOM 3133 N N . THR A 1 425 ? -16.097 3.164 -3.872 1.00 90.69 425 THR A N 1
ATOM 3134 C CA . THR A 1 425 ? -17.411 2.968 -3.233 1.00 90.69 425 THR A CA 1
ATOM 3135 C C . THR A 1 425 ? -17.319 2.504 -1.773 1.00 90.69 425 THR A C 1
ATOM 3137 O O . THR A 1 425 ? -18.340 2.162 -1.180 1.00 90.69 425 THR A O 1
ATOM 3140 N N . GLY A 1 426 ? -16.110 2.414 -1.213 1.00 87.50 426 GLY A N 1
ATOM 3141 C CA . GLY A 1 426 ? -15.860 2.050 0.180 1.00 87.50 426 GLY A CA 1
ATOM 3142 C C . GLY A 1 426 ? -16.158 3.182 1.169 1.00 87.50 426 GLY A C 1
ATOM 3143 O O . GLY A 1 426 ? -16.691 4.233 0.809 1.00 87.50 426 GLY A O 1
ATOM 3144 N N . SER A 1 427 ? -15.774 2.975 2.430 1.00 82.38 427 SER A N 1
ATOM 3145 C CA . SER A 1 427 ? -15.859 3.963 3.516 1.00 82.38 427 SER A CA 1
ATOM 3146 C C . SER A 1 427 ? -14.621 3.852 4.399 1.00 82.38 427 SER A C 1
ATOM 3148 O O . SER A 1 427 ? -14.212 2.743 4.717 1.00 82.38 427 SER A O 1
ATOM 3150 N N . ASP A 1 428 ? -14.031 4.965 4.834 1.00 79.06 428 ASP A N 1
ATOM 3151 C CA . ASP A 1 428 ? -12.861 4.933 5.737 1.00 79.06 428 ASP A CA 1
ATOM 3152 C C . ASP A 1 428 ? -13.224 4.536 7.176 1.00 79.06 428 ASP A C 1
ATOM 3154 O O . ASP A 1 428 ? -12.357 4.282 7.999 1.00 79.06 428 ASP A O 1
ATOM 3158 N N . SER A 1 429 ? -14.519 4.400 7.466 1.00 74.75 429 SER A N 1
ATOM 3159 C CA . SER A 1 429 ? -15.000 3.732 8.682 1.00 74.75 429 SER A CA 1
ATOM 3160 C C . SER A 1 429 ? -15.017 2.198 8.573 1.00 74.75 429 SER A C 1
ATOM 3162 O O . SER A 1 429 ? -15.206 1.515 9.580 1.00 74.75 429 SER A O 1
ATOM 3164 N N . ASN A 1 430 ? -14.823 1.635 7.371 1.00 72.94 430 ASN A N 1
ATOM 3165 C CA . ASN A 1 430 ? -14.793 0.188 7.164 1.00 72.94 430 ASN A CA 1
ATOM 3166 C C . ASN A 1 430 ? -13.518 -0.439 7.752 1.00 72.94 430 ASN A C 1
ATOM 3168 O O . ASN A 1 430 ? -12.510 0.237 7.892 1.00 72.94 430 ASN A O 1
ATOM 3172 N N . PRO A 1 431 ? -13.487 -1.757 8.014 1.00 72.06 431 PRO A N 1
ATOM 3173 C CA . PRO A 1 431 ? -12.288 -2.436 8.512 1.00 72.06 431 PRO A CA 1
ATOM 3174 C C . PRO A 1 431 ? -11.186 -2.662 7.457 1.00 72.06 431 PRO A C 1
ATOM 3176 O O . PRO A 1 431 ? -10.176 -3.288 7.772 1.00 72.06 431 PRO A O 1
ATOM 3179 N N . GLY A 1 432 ? -11.372 -2.236 6.201 1.00 77.94 432 GLY A N 1
ATOM 3180 C CA . GLY A 1 432 ? -10.380 -2.428 5.137 1.00 77.94 432 GLY A CA 1
ATOM 3181 C C . GLY A 1 432 ? -10.309 -3.847 4.579 1.00 77.94 432 GLY A C 1
ATOM 3182 O O . GLY A 1 432 ? -9.264 -4.259 4.081 1.00 77.94 432 GLY A O 1
ATOM 3183 N N . THR A 1 433 ? -11.398 -4.614 4.661 1.00 85.31 433 THR A N 1
ATOM 3184 C CA . THR A 1 433 ? -11.483 -5.987 4.130 1.00 85.31 433 THR A CA 1
ATOM 3185 C C . THR A 1 433 ? -12.012 -5.998 2.694 1.00 85.31 433 THR A C 1
ATOM 3187 O O . THR A 1 433 ? -12.603 -5.026 2.241 1.00 85.31 433 THR A O 1
ATOM 3190 N N . ALA A 1 434 ? -11.887 -7.117 1.973 1.00 83.19 434 ALA A N 1
ATOM 3191 C CA . ALA A 1 434 ? -12.399 -7.220 0.600 1.00 83.19 434 ALA A CA 1
ATOM 3192 C C . ALA A 1 434 ? -13.907 -6.923 0.479 1.00 83.19 434 ALA A C 1
ATOM 3194 O O . ALA A 1 434 ? -14.346 -6.376 -0.527 1.00 83.19 434 ALA A O 1
ATOM 3195 N N . ALA A 1 435 ? -14.696 -7.291 1.496 1.00 80.25 435 ALA A N 1
ATOM 3196 C CA . ALA A 1 435 ? -16.142 -7.065 1.525 1.00 80.25 435 ALA A CA 1
ATOM 3197 C C . ALA A 1 435 ? -16.518 -5.646 1.980 1.00 80.25 435 ALA A C 1
ATOM 3199 O O . ALA A 1 435 ? -17.581 -5.147 1.626 1.00 80.25 435 ALA A O 1
ATOM 3200 N N . GLN A 1 436 ? -15.654 -5.012 2.773 1.00 77.44 436 GLN A N 1
ATOM 3201 C CA . GLN A 1 436 ? -15.829 -3.662 3.299 1.00 77.44 436 GLN A CA 1
ATOM 3202 C C . GLN A 1 436 ? -14.497 -2.914 3.153 1.00 77.44 436 GLN A C 1
ATOM 3204 O O . GLN A 1 436 ? -13.723 -2.833 4.113 1.00 77.44 436 GLN A O 1
ATOM 3209 N N . PRO A 1 437 ? -14.182 -2.444 1.935 1.00 88.75 437 PRO A N 1
ATOM 3210 C CA . PRO A 1 437 ? -12.928 -1.760 1.662 1.00 88.75 437 PRO A CA 1
ATOM 3211 C C . PRO A 1 437 ? -12.951 -0.338 2.224 1.00 88.75 437 PRO A C 1
ATOM 3213 O O . PRO A 1 437 ? -14.012 0.290 2.305 1.00 88.75 437 PRO A O 1
ATOM 3216 N N . PHE A 1 438 ? -11.779 0.191 2.557 1.00 90.12 438 PHE A N 1
ATOM 3217 C CA . PHE A 1 438 ? -11.600 1.621 2.784 1.00 90.12 438 PHE A CA 1
ATOM 3218 C C . PHE A 1 438 ? -11.983 2.417 1.534 1.00 90.12 438 PHE A C 1
ATOM 3220 O O . PHE A 1 438 ? -11.960 1.886 0.416 1.00 90.12 438 PHE A O 1
ATOM 3227 N N . ARG A 1 439 ? -12.338 3.690 1.710 1.00 90.56 439 ARG A N 1
ATOM 3228 C CA . ARG A 1 439 ? -12.629 4.580 0.583 1.00 90.56 439 ARG A CA 1
ATOM 3229 C C . ARG A 1 439 ? -11.350 5.141 -0.023 1.00 90.56 439 ARG A C 1
ATOM 3231 O O . ARG A 1 439 ? -11.259 5.251 -1.243 1.00 90.56 439 ARG A O 1
ATOM 3238 N N . THR A 1 440 ? -10.393 5.509 0.824 1.00 90.75 440 THR A N 1
ATOM 3239 C CA . THR A 1 440 ? -9.203 6.272 0.440 1.00 90.75 440 THR A CA 1
ATOM 3240 C C . THR A 1 440 ? -7.926 5.440 0.569 1.00 90.75 440 THR A C 1
ATOM 3242 O O . THR A 1 440 ? -7.761 4.619 1.478 1.00 90.75 440 THR A O 1
ATOM 3245 N N . ILE A 1 441 ? -7.001 5.649 -0.368 1.00 93.50 441 ILE A N 1
ATOM 3246 C CA . ILE A 1 441 ? -5.644 5.097 -0.339 1.00 93.50 441 ILE A CA 1
ATOM 3247 C C . ILE A 1 441 ? -4.879 5.710 0.833 1.00 93.50 441 ILE A C 1
ATOM 3249 O O . ILE A 1 441 ? -4.182 4.989 1.546 1.00 93.50 441 ILE A O 1
ATOM 3253 N N . THR A 1 442 ? -5.045 7.016 1.067 1.00 88.12 442 THR A N 1
ATOM 3254 C CA . THR A 1 442 ? -4.356 7.732 2.151 1.00 88.12 442 THR A CA 1
ATOM 3255 C C . THR A 1 442 ? -4.702 7.142 3.523 1.00 88.12 442 THR A C 1
ATOM 3257 O O . THR A 1 442 ? -3.803 6.878 4.326 1.00 88.12 442 THR A O 1
ATOM 3260 N N . HIS A 1 443 ? -5.982 6.845 3.780 1.00 83.56 443 HIS A N 1
ATOM 3261 C CA . HIS A 1 443 ? -6.390 6.197 5.027 1.00 83.56 443 HIS A CA 1
ATOM 3262 C C . HIS A 1 443 ? -5.827 4.776 5.147 1.00 83.56 443 HIS A C 1
ATOM 3264 O O . HIS A 1 443 ? -5.190 4.460 6.153 1.00 83.56 443 HIS A O 1
ATOM 3270 N N . ALA A 1 444 ? -5.977 3.939 4.113 1.00 88.69 444 ALA A N 1
ATOM 3271 C CA . ALA A 1 444 ? -5.435 2.579 4.123 1.00 88.69 444 ALA A CA 1
ATOM 3272 C C . ALA A 1 444 ? -3.915 2.561 4.362 1.00 88.69 444 ALA A C 1
ATOM 3274 O O . ALA A 1 444 ? -3.414 1.732 5.121 1.00 88.69 444 ALA A O 1
ATOM 3275 N N . TYR A 1 445 ? -3.182 3.500 3.757 1.00 87.69 445 TYR A N 1
ATOM 3276 C CA . TYR A 1 445 ? -1.739 3.624 3.935 1.00 87.69 445 TYR A CA 1
ATOM 3277 C C . TYR A 1 445 ? -1.344 4.082 5.338 1.00 87.69 445 TYR A C 1
ATOM 3279 O O . TYR A 1 445 ? -0.380 3.557 5.892 1.00 87.69 445 TYR A O 1
ATOM 3287 N N . SER A 1 446 ? -2.114 4.984 5.955 1.00 84.38 446 SER A N 1
ATOM 3288 C CA . SER A 1 446 ? -1.882 5.400 7.347 1.00 84.38 446 SER A CA 1
ATOM 3289 C C . SER A 1 446 ? -1.899 4.227 8.338 1.00 84.38 446 SER A C 1
ATOM 3291 O O . SER A 1 446 ? -1.243 4.282 9.377 1.00 84.38 446 SER A O 1
ATOM 3293 N N . LEU A 1 447 ? -2.589 3.137 7.990 1.00 79.56 447 LEU A N 1
ATOM 3294 C CA . LEU A 1 447 ? -2.698 1.923 8.794 1.00 79.56 447 LEU A CA 1
ATOM 3295 C C . LEU A 1 447 ? -1.682 0.843 8.399 1.00 79.56 447 LEU A C 1
ATOM 3297 O O . LEU A 1 447 ? -1.663 -0.218 9.016 1.00 79.56 447 LEU A O 1
ATOM 3301 N N . ALA A 1 448 ? -0.852 1.044 7.378 1.00 80.06 448 ALA A N 1
ATOM 3302 C CA . ALA A 1 448 ? 0.019 -0.001 6.851 1.00 80.06 448 ALA A CA 1
ATOM 3303 C C . ALA A 1 448 ? 1.306 -0.180 7.680 1.00 80.06 448 ALA A C 1
ATOM 3305 O O . ALA A 1 448 ? 2.035 0.772 7.954 1.00 80.06 448 ALA A O 1
ATOM 3306 N N . ALA A 1 449 ? 1.617 -1.428 8.047 1.00 81.50 449 ALA A N 1
ATOM 3307 C CA . ALA A 1 449 ? 2.905 -1.823 8.630 1.00 81.50 449 ALA A CA 1
ATOM 3308 C C . ALA A 1 449 ? 3.871 -2.363 7.553 1.00 81.50 449 ALA A C 1
ATOM 3310 O O . ALA A 1 449 ? 3.406 -2.796 6.497 1.00 81.50 449 ALA A O 1
ATOM 3311 N N . PRO A 1 450 ? 5.189 -2.479 7.819 1.00 82.19 450 PRO A N 1
ATOM 3312 C CA . PRO A 1 450 ? 6.089 -3.267 6.973 1.00 82.19 450 PRO A CA 1
ATOM 3313 C C . PRO A 1 450 ? 5.519 -4.662 6.662 1.00 82.19 450 PRO A C 1
ATOM 3315 O O . PRO A 1 450 ? 5.157 -5.410 7.572 1.00 82.19 450 PRO A O 1
ATOM 3318 N N . GLY A 1 451 ? 5.442 -5.015 5.377 1.00 84.00 451 GLY A N 1
ATOM 3319 C CA . GLY A 1 451 ? 4.847 -6.262 4.886 1.00 84.00 451 GLY A CA 1
ATOM 3320 C C . GLY A 1 451 ? 3.362 -6.173 4.520 1.00 84.00 451 GLY A C 1
ATOM 3321 O O . GLY A 1 451 ? 2.835 -7.122 3.939 1.00 84.00 451 GLY A O 1
ATOM 3322 N N . ALA A 1 452 ? 2.687 -5.058 4.814 1.00 90.81 452 ALA A N 1
ATOM 3323 C CA . ALA A 1 452 ? 1.301 -4.844 4.416 1.00 90.81 452 ALA A CA 1
ATOM 3324 C C . ALA A 1 452 ? 1.143 -4.782 2.890 1.00 90.81 452 ALA A C 1
ATOM 3326 O O . ALA A 1 452 ? 2.031 -4.322 2.168 1.00 90.81 452 ALA A O 1
ATOM 3327 N N . THR A 1 453 ? -0.018 -5.213 2.395 1.00 96.12 453 THR A N 1
ATOM 3328 C CA . THR A 1 453 ? -0.406 -5.060 0.985 1.00 96.12 453 THR A CA 1
ATOM 3329 C C . THR A 1 453 ? -1.748 -4.349 0.888 1.00 96.12 453 THR A C 1
ATOM 3331 O O . THR A 1 453 ? -2.759 -4.883 1.323 1.00 96.12 453 THR A O 1
ATOM 3334 N N . ILE A 1 454 ? -1.782 -3.176 0.275 1.00 97.81 454 ILE A N 1
ATOM 3335 C CA . ILE A 1 454 ? -2.986 -2.407 -0.022 1.00 97.81 454 ILE A CA 1
ATOM 3336 C C . ILE A 1 454 ? -3.399 -2.716 -1.461 1.00 97.81 454 ILE A C 1
ATOM 3338 O O . ILE A 1 454 ? -2.693 -2.374 -2.410 1.00 97.81 454 ILE A O 1
ATOM 3342 N N . LEU A 1 455 ? -4.537 -3.387 -1.622 1.00 97.50 455 LEU A N 1
ATOM 3343 C CA . LEU A 1 455 ? -5.142 -3.706 -2.910 1.00 97.50 455 LEU A CA 1
ATOM 3344 C C . LEU A 1 455 ? -6.196 -2.660 -3.266 1.00 97.50 455 LEU A C 1
ATOM 3346 O O . LEU A 1 455 ? -7.220 -2.545 -2.593 1.00 97.50 455 LEU A O 1
ATOM 3350 N N . VAL A 1 456 ? -5.955 -1.932 -4.351 1.00 98.06 456 VAL A N 1
ATOM 3351 C CA . VAL A 1 456 ? -6.803 -0.827 -4.802 1.00 98.06 456 VAL A CA 1
ATOM 3352 C C . VAL A 1 456 ? -7.666 -1.282 -5.975 1.00 98.06 456 VAL A C 1
ATOM 3354 O O . VAL A 1 456 ? -7.152 -1.711 -7.009 1.00 98.06 456 VAL A O 1
ATOM 3357 N N . ALA A 1 457 ? -8.984 -1.238 -5.803 1.00 97.06 457 ALA A N 1
ATOM 3358 C CA . ALA A 1 457 ? -9.942 -1.615 -6.836 1.00 97.06 457 ALA A CA 1
ATOM 3359 C C . ALA A 1 457 ? -9.949 -0.611 -8.005 1.00 97.06 457 ALA A C 1
ATOM 3361 O O . ALA A 1 457 ? -9.573 0.548 -7.808 1.00 97.06 457 ALA A O 1
ATOM 3362 N N . PRO A 1 458 ? -10.421 -1.013 -9.201 1.00 97.06 458 PRO A N 1
ATOM 3363 C CA . PRO A 1 458 ? -10.625 -0.095 -10.317 1.00 97.06 458 PRO A CA 1
ATOM 3364 C C . PRO A 1 458 ? -11.420 1.157 -9.926 1.00 97.06 458 PRO A C 1
ATOM 3366 O O . PRO A 1 458 ? -12.444 1.064 -9.246 1.00 97.06 458 PRO A O 1
ATOM 3369 N N . GLY A 1 459 ? -10.967 2.324 -10.372 1.00 95.12 459 GLY A N 1
ATOM 3370 C CA . GLY A 1 459 ? -11.601 3.602 -10.065 1.00 95.12 459 GLY A CA 1
ATOM 3371 C C . GLY A 1 459 ? -10.642 4.781 -10.174 1.00 95.12 459 GLY A C 1
ATOM 3372 O O . GLY A 1 459 ? -9.434 4.600 -10.292 1.00 95.12 459 GLY A O 1
ATOM 3373 N N . VAL A 1 460 ? -11.202 5.990 -10.123 1.00 95.12 460 VAL A N 1
ATOM 3374 C CA . VAL A 1 460 ? -10.442 7.245 -10.067 1.00 95.12 460 VAL A CA 1
ATOM 3375 C C . VAL A 1 460 ? -10.353 7.700 -8.614 1.00 95.12 460 VAL A C 1
ATOM 3377 O O . VAL A 1 460 ? -11.383 7.889 -7.966 1.00 95.12 460 VAL A O 1
ATOM 3380 N N . TYR A 1 461 ? -9.133 7.871 -8.119 1.00 91.56 461 TYR A N 1
ATOM 3381 C CA . TYR A 1 461 ? -8.829 8.250 -6.744 1.00 91.56 461 TYR A CA 1
ATOM 3382 C C . TYR A 1 461 ? -8.263 9.665 -6.711 1.00 91.56 461 TYR A C 1
ATOM 3384 O O . TYR A 1 461 ? -7.302 9.988 -7.410 1.00 91.56 461 TYR A O 1
ATOM 3392 N N . THR A 1 462 ? -8.891 10.507 -5.894 1.00 83.50 462 THR A N 1
ATOM 3393 C CA . THR A 1 462 ? -8.557 11.930 -5.732 1.00 83.50 462 THR A CA 1
ATOM 3394 C C . THR A 1 462 ? -8.283 12.279 -4.268 1.00 83.50 462 THR A C 1
ATOM 3396 O O . THR A 1 462 ? -8.353 13.444 -3.888 1.00 83.50 462 THR A O 1
ATOM 3399 N N . ASP A 1 463 ? -8.056 11.282 -3.413 1.00 75.19 463 ASP A N 1
ATOM 3400 C CA . ASP A 1 463 ? -7.762 11.449 -1.992 1.00 75.19 463 ASP A CA 1
ATOM 3401 C C . ASP A 1 463 ? -6.258 11.659 -1.777 1.00 75.19 463 ASP A C 1
ATOM 3403 O O . ASP A 1 463 ? -5.473 10.717 -1.719 1.00 75.19 463 ASP A O 1
ATOM 3407 N N . TYR A 1 464 ? -5.849 12.921 -1.680 1.00 73.19 464 TYR A N 1
ATOM 3408 C CA . TYR A 1 464 ? -4.461 13.321 -1.458 1.00 73.19 464 TYR A CA 1
ATOM 3409 C C . TYR A 1 464 ? -4.347 14.286 -0.277 1.00 73.19 464 TYR A C 1
ATOM 3411 O O . TYR A 1 464 ? -5.314 14.944 0.117 1.00 73.19 464 TYR A O 1
ATOM 3419 N N . THR A 1 465 ? -3.134 14.410 0.257 1.00 67.50 465 THR A N 1
ATOM 3420 C CA . THR A 1 465 ? -2.801 15.415 1.268 1.00 67.50 465 THR A CA 1
ATOM 3421 C C . THR A 1 465 ? -2.325 16.683 0.569 1.00 67.50 465 THR A C 1
ATOM 3423 O O . THR A 1 465 ? -1.425 16.638 -0.275 1.00 67.50 465 THR A O 1
ATOM 3426 N N . SER A 1 466 ? -2.910 17.832 0.923 1.00 66.50 466 SER A N 1
ATOM 3427 C CA . SER A 1 466 ? -2.460 19.137 0.420 1.00 66.50 466 SER A CA 1
ATOM 3428 C C . SER A 1 466 ? -0.949 19.291 0.633 1.00 66.50 466 SER A C 1
ATOM 3430 O O . SER A 1 466 ? -0.474 19.186 1.764 1.00 66.50 466 SER A O 1
ATOM 3432 N N . GLY A 1 467 ? -0.207 19.550 -0.446 1.00 66.88 467 GLY A N 1
ATOM 3433 C CA . GLY A 1 467 ? 1.252 19.711 -0.423 1.00 66.88 467 GLY A CA 1
ATOM 3434 C C . GLY A 1 467 ? 2.080 18.454 -0.732 1.00 66.88 467 GLY A C 1
ATOM 3435 O O . GLY A 1 467 ? 3.290 18.587 -0.856 1.00 66.88 467 GLY A O 1
ATOM 3436 N N . TRP A 1 468 ? 1.480 17.259 -0.862 1.00 70.06 468 TRP A N 1
ATOM 3437 C CA . TRP A 1 468 ? 2.252 16.004 -0.976 1.00 70.06 468 TRP A CA 1
ATOM 3438 C C . TRP A 1 468 ? 1.670 14.949 -1.938 1.00 70.06 468 TRP A C 1
ATOM 3440 O O . TRP A 1 468 ? 2.268 13.894 -2.102 1.00 70.06 468 TRP A O 1
ATOM 3450 N N . GLY A 1 469 ? 0.508 15.156 -2.566 1.00 82.88 469 GLY A N 1
ATOM 3451 C CA . GLY A 1 469 ? -0.139 14.068 -3.319 1.00 82.88 469 GLY A CA 1
ATOM 3452 C C . GLY A 1 469 ? -0.548 12.902 -2.405 1.00 82.88 469 GLY A C 1
ATOM 3453 O O . GLY A 1 469 ? -0.881 13.116 -1.234 1.00 82.88 469 GLY A O 1
ATOM 3454 N N . ILE A 1 470 ? -0.528 11.665 -2.913 1.00 90.50 470 ILE A N 1
ATOM 3455 C CA . ILE A 1 470 ? -0.605 10.475 -2.051 1.00 90.50 470 ILE A CA 1
ATOM 3456 C C . ILE A 1 470 ? 0.759 10.289 -1.375 1.00 90.50 470 ILE A C 1
ATOM 3458 O O . ILE A 1 470 ? 1.745 9.912 -2.017 1.00 90.50 470 ILE A O 1
ATOM 3462 N N . HIS A 1 471 ? 0.809 10.572 -0.072 1.00 89.81 471 HIS A N 1
ATOM 3463 C CA . HIS A 1 471 ? 2.045 10.597 0.710 1.00 89.81 471 HIS A CA 1
ATOM 3464 C C . HIS A 1 471 ? 2.402 9.221 1.279 1.00 89.81 471 HIS A C 1
ATOM 3466 O O . HIS A 1 471 ? 1.691 8.678 2.125 1.00 89.81 471 HIS A O 1
ATOM 3472 N N . LEU A 1 472 ? 3.547 8.683 0.857 1.00 91.62 472 LEU A N 1
ATOM 3473 C CA . LEU A 1 472 ? 4.085 7.403 1.307 1.00 91.62 472 LEU A CA 1
ATOM 3474 C C . LEU A 1 472 ? 5.284 7.585 2.257 1.00 91.62 472 LEU A C 1
ATOM 3476 O O . LEU A 1 472 ? 6.416 7.239 1.918 1.00 91.62 472 LEU A O 1
ATOM 3480 N N . GLY A 1 473 ? 5.034 8.117 3.460 1.00 86.62 473 GLY A N 1
ATOM 3481 C CA . GLY A 1 473 ? 6.089 8.411 4.450 1.00 86.62 473 GLY A CA 1
ATOM 3482 C C . GLY A 1 473 ? 6.519 7.264 5.365 1.00 86.62 473 GLY A C 1
ATOM 3483 O O . GLY A 1 473 ? 7.619 7.282 5.920 1.00 86.62 473 GLY A O 1
ATOM 3484 N N . ALA A 1 474 ? 5.693 6.225 5.511 1.00 80.44 474 ALA A N 1
ATOM 3485 C CA . ALA A 1 474 ? 6.086 5.018 6.235 1.00 80.44 474 ALA A CA 1
ATOM 3486 C C . ALA A 1 474 ? 7.156 4.227 5.462 1.00 80.44 474 ALA A C 1
ATOM 3488 O O . ALA A 1 474 ? 7.193 4.246 4.232 1.00 80.44 474 ALA A O 1
ATOM 3489 N N . SER A 1 475 ? 8.030 3.523 6.187 1.00 83.38 475 SER A N 1
ATOM 3490 C CA . SER A 1 475 ? 9.055 2.665 5.583 1.00 83.38 475 SER A CA 1
ATOM 3491 C C . SER A 1 475 ? 8.757 1.192 5.829 1.00 83.38 475 SER A C 1
ATOM 3493 O O . SER A 1 475 ? 8.543 0.791 6.973 1.00 83.38 475 SER A O 1
ATOM 3495 N N . GLY A 1 476 ? 8.804 0.386 4.772 1.00 87.06 476 GLY A N 1
ATOM 3496 C CA . GLY A 1 476 ? 8.897 -1.065 4.871 1.00 87.06 476 GLY A CA 1
ATOM 3497 C C . GLY A 1 476 ? 10.317 -1.524 5.210 1.00 87.06 476 GLY A C 1
ATOM 3498 O O . GLY A 1 476 ? 11.175 -0.757 5.654 1.00 87.06 476 GLY A O 1
ATOM 3499 N N . THR A 1 477 ? 10.601 -2.793 4.944 1.00 87.06 477 THR A N 1
ATOM 3500 C CA . THR A 1 477 ? 11.969 -3.328 4.945 1.00 87.06 477 THR A CA 1
ATOM 3501 C C . THR A 1 477 ? 12.242 -4.074 3.646 1.00 87.06 477 THR A C 1
ATOM 3503 O O . THR A 1 477 ? 11.314 -4.481 2.953 1.00 87.06 477 THR A O 1
ATOM 3506 N N . ALA A 1 478 ? 13.514 -4.329 3.331 1.00 83.38 478 ALA A N 1
ATOM 3507 C CA . ALA A 1 478 ? 13.883 -5.106 2.145 1.00 83.38 478 ALA A CA 1
ATOM 3508 C C . ALA A 1 478 ? 13.210 -6.496 2.085 1.00 83.38 478 ALA A C 1
ATOM 3510 O O . ALA A 1 478 ? 12.931 -6.993 0.998 1.00 83.38 478 ALA A O 1
ATOM 3511 N N . SER A 1 479 ? 12.943 -7.126 3.237 1.00 87.12 479 SER A N 1
ATOM 3512 C CA . SER A 1 479 ? 12.248 -8.421 3.320 1.00 87.12 479 SER A CA 1
ATOM 3513 C C . SER A 1 479 ? 10.726 -8.304 3.438 1.00 87.12 479 SER A C 1
ATOM 3515 O O . SER A 1 479 ? 10.023 -9.293 3.248 1.00 87.12 479 SER A O 1
ATOM 3517 N N . SER A 1 480 ? 10.222 -7.127 3.803 1.00 86.81 480 SER A N 1
ATOM 3518 C CA . SER A 1 480 ? 8.812 -6.870 4.103 1.00 86.81 480 SER A CA 1
ATOM 3519 C C . SER A 1 480 ? 8.448 -5.455 3.639 1.00 86.81 480 SER A C 1
ATOM 3521 O O . SER A 1 480 ? 8.263 -4.562 4.475 1.00 86.81 480 SER A O 1
ATOM 3523 N N . PRO A 1 481 ? 8.407 -5.208 2.319 1.00 93.12 481 PRO A N 1
ATOM 3524 C CA . PRO A 1 481 ? 8.030 -3.901 1.803 1.00 93.12 481 PRO A CA 1
ATOM 3525 C C . PRO A 1 481 ? 6.555 -3.605 2.094 1.00 93.12 481 PRO A C 1
ATOM 3527 O O . PRO A 1 481 ? 5.762 -4.527 2.297 1.00 93.12 481 PRO A O 1
ATOM 3530 N N . ILE A 1 482 ? 6.181 -2.327 2.099 1.00 96.06 482 ILE A N 1
ATOM 3531 C CA . ILE A 1 482 ? 4.767 -1.930 2.069 1.00 96.06 482 ILE A CA 1
ATOM 3532 C C . ILE A 1 482 ? 4.350 -1.869 0.602 1.00 96.06 482 ILE A C 1
ATOM 3534 O O . ILE A 1 482 ? 4.985 -1.183 -0.195 1.00 96.06 482 ILE A O 1
ATOM 3538 N N . VAL A 1 483 ? 3.316 -2.617 0.225 1.00 98.00 483 VAL A N 1
ATOM 3539 C CA . VAL A 1 483 ? 2.908 -2.767 -1.176 1.00 98.00 483 VAL A CA 1
ATOM 3540 C C . VAL A 1 483 ? 1.584 -2.061 -1.418 1.00 98.00 483 VAL A C 1
ATOM 3542 O O . VAL A 1 483 ? 0.575 -2.471 -0.863 1.00 98.00 483 VAL A O 1
ATOM 3545 N N . LEU A 1 484 ? 1.557 -1.059 -2.291 1.00 98.06 484 LEU A N 1
ATOM 3546 C CA . LEU A 1 484 ? 0.341 -0.528 -2.903 1.00 98.06 484 LEU A CA 1
ATOM 3547 C C . LEU A 1 484 ? 0.226 -1.126 -4.297 1.00 98.06 484 LEU A C 1
ATOM 3549 O O . LEU A 1 484 ? 1.129 -0.975 -5.121 1.00 98.06 484 LEU A O 1
ATOM 3553 N N . ARG A 1 485 ? -0.888 -1.797 -4.577 1.00 98.31 485 ARG A N 1
ATOM 3554 C CA . ARG A 1 485 ? -1.104 -2.472 -5.855 1.00 98.31 485 ARG A CA 1
ATOM 3555 C C . ARG A 1 485 ? -2.508 -2.232 -6.381 1.00 98.31 485 ARG A C 1
ATOM 3557 O O . ARG A 1 485 ? -3.487 -2.503 -5.686 1.00 98.31 485 ARG A O 1
ATOM 3564 N N . SER A 1 486 ? -2.605 -1.837 -7.645 1.00 97.38 486 SER A N 1
ATOM 3565 C CA . SER A 1 486 ? -3.869 -1.894 -8.375 1.00 97.38 486 SER A CA 1
ATOM 3566 C C . SER A 1 486 ? -4.297 -3.349 -8.583 1.00 97.38 486 SER A C 1
ATOM 3568 O O . SER A 1 486 ? -3.526 -4.171 -9.083 1.00 97.38 486 SER A O 1
ATOM 3570 N N . GLN A 1 487 ? -5.540 -3.688 -8.243 1.00 93.56 487 GLN A N 1
ATOM 3571 C CA . GLN A 1 487 ? -6.090 -5.034 -8.450 1.00 93.56 487 GLN A CA 1
ATOM 3572 C C . GLN A 1 487 ? -6.132 -5.428 -9.930 1.00 93.56 487 GLN A C 1
ATOM 3574 O O . GLN A 1 487 ? -6.027 -6.605 -10.269 1.00 93.56 487 GLN A O 1
ATOM 3579 N N . THR A 1 488 ? -6.308 -4.446 -10.813 1.00 91.06 488 THR A N 1
ATOM 3580 C CA . THR A 1 488 ? -6.244 -4.609 -12.267 1.00 91.06 488 THR A CA 1
ATOM 3581 C C . THR A 1 488 ? -5.270 -3.569 -12.807 1.00 91.06 488 THR A C 1
ATOM 3583 O O . THR A 1 488 ? -5.483 -2.376 -12.606 1.00 91.06 488 THR A O 1
ATOM 3586 N N . LYS A 1 489 ? -4.185 -4.005 -13.458 1.00 90.25 489 LYS A N 1
ATOM 3587 C CA . LYS A 1 489 ? -3.144 -3.112 -14.001 1.00 90.25 489 LYS A CA 1
ATOM 3588 C C . LYS A 1 489 ? -3.775 -1.985 -14.834 1.00 90.25 489 LYS A C 1
ATOM 3590 O O . LYS A 1 489 ? -4.573 -2.264 -15.724 1.00 90.25 489 LYS A O 1
ATOM 3595 N N . GLY A 1 490 ? -3.440 -0.739 -14.509 1.00 90.00 490 GLY A N 1
ATOM 3596 C CA . GLY A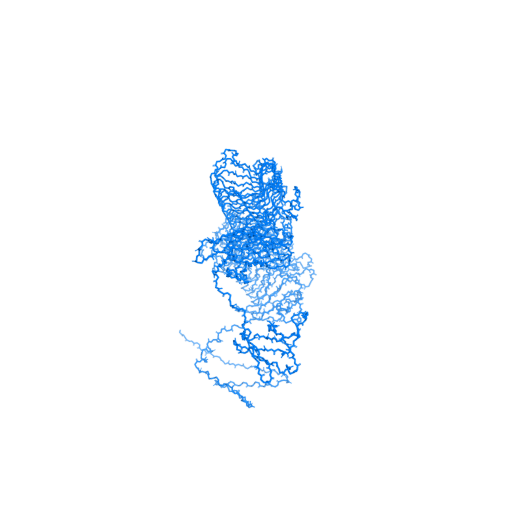 1 490 ? -3.950 0.485 -15.137 1.00 90.00 490 GLY A CA 1
ATOM 3597 C C . GLY A 1 490 ? -5.356 0.917 -14.704 1.00 90.00 490 GLY A C 1
ATOM 3598 O O . GLY A 1 490 ? -5.794 1.991 -15.076 1.00 90.00 490 GLY A O 1
ATOM 3599 N N . ALA A 1 491 ? -6.092 0.121 -13.922 1.00 92.94 491 ALA A N 1
ATOM 3600 C CA . ALA A 1 491 ? -7.493 0.425 -13.619 1.00 92.94 491 ALA A CA 1
ATOM 3601 C C . ALA A 1 491 ? -7.705 1.279 -12.356 1.00 92.94 491 ALA A C 1
ATOM 3603 O O . ALA A 1 491 ? -8.774 1.870 -12.203 1.00 92.94 491 ALA A O 1
ATOM 3604 N N . ALA A 1 492 ? -6.735 1.322 -11.436 1.00 97.50 492 ALA A N 1
ATOM 3605 C CA . ALA A 1 492 ? -6.711 2.294 -10.345 1.00 97.50 492 ALA A CA 1
ATOM 3606 C C . ALA A 1 492 ? -5.953 3.537 -10.825 1.00 97.50 492 ALA A C 1
ATOM 3608 O O . ALA A 1 492 ? -4.743 3.479 -11.065 1.00 97.50 492 ALA A O 1
ATOM 3609 N N . ILE A 1 493 ? -6.689 4.631 -10.993 1.00 97.75 493 ILE A N 1
ATOM 3610 C CA . ILE A 1 493 ? -6.229 5.859 -11.636 1.00 97.75 493 ILE A CA 1
ATOM 3611 C C . ILE A 1 493 ? -6.038 6.929 -10.568 1.00 97.75 493 ILE A C 1
ATOM 3613 O O . ILE A 1 493 ? -6.988 7.283 -9.867 1.00 97.75 493 ILE A O 1
ATOM 3617 N N . ILE A 1 494 ? -4.826 7.463 -10.469 1.00 94.56 494 ILE A N 1
ATOM 3618 C CA . ILE A 1 494 ? -4.528 8.670 -9.704 1.00 94.56 494 ILE A CA 1
ATOM 3619 C C . ILE A 1 494 ? -4.632 9.846 -10.667 1.00 94.56 494 ILE A C 1
ATOM 3621 O O . ILE A 1 494 ? -3.770 10.035 -11.527 1.00 94.56 494 ILE A O 1
ATOM 3625 N N . ASP A 1 495 ? -5.717 10.608 -10.544 1.00 90.62 495 ASP A N 1
ATOM 3626 C CA . ASP A 1 495 ? -6.018 11.727 -11.435 1.00 90.62 495 ASP A CA 1
ATOM 3627 C C . ASP A 1 495 ? -5.978 13.044 -10.663 1.00 90.62 495 ASP A C 1
ATOM 3629 O O . ASP A 1 495 ? -6.760 13.271 -9.737 1.00 90.62 495 ASP A O 1
ATOM 3633 N N . ARG A 1 496 ? -5.045 13.916 -11.042 1.00 85.19 496 ARG A N 1
ATOM 3634 C CA . ARG A 1 496 ? -4.786 15.199 -10.372 1.00 85.19 496 ARG A CA 1
ATOM 3635 C C . ARG A 1 496 ? -5.277 16.400 -11.198 1.00 85.19 496 ARG A C 1
ATOM 3637 O O . ARG A 1 496 ? -4.806 17.523 -11.011 1.00 85.19 496 ARG A O 1
ATOM 3644 N N . GLN A 1 497 ? -6.226 16.181 -12.114 1.00 79.06 497 GLN A N 1
ATOM 3645 C CA . GLN A 1 497 ? -6.779 17.232 -12.973 1.00 79.06 497 GLN A CA 1
ATOM 3646 C C . GLN A 1 497 ? -7.376 18.406 -12.167 1.00 79.06 497 GLN A C 1
ATOM 3648 O O . GLN A 1 497 ? -8.065 18.211 -11.170 1.00 79.06 497 GLN A O 1
ATOM 3653 N N . ASN A 1 498 ? -7.186 19.638 -12.661 1.00 65.31 498 ASN A N 1
ATOM 3654 C CA . ASN A 1 498 ? -7.754 20.890 -12.124 1.00 65.31 498 ASN A CA 1
ATOM 3655 C C . ASN A 1 498 ? -7.252 21.323 -10.736 1.00 65.31 498 ASN A C 1
ATOM 3657 O O . ASN A 1 498 ? -7.845 22.214 -10.124 1.00 65.31 498 ASN A O 1
ATOM 3661 N N . LEU A 1 499 ? -6.157 20.744 -10.247 1.00 68.81 499 LEU A N 1
ATOM 3662 C CA . LEU A 1 499 ? -5.527 21.179 -9.005 1.00 68.81 499 LEU A CA 1
ATOM 3663 C C . LEU A 1 499 ? -4.550 22.327 -9.265 1.00 68.81 499 LEU A C 1
ATOM 3665 O O . LEU A 1 499 ? -3.756 22.294 -10.204 1.00 68.81 499 LEU A O 1
ATOM 3669 N N . SER A 1 500 ? -4.631 23.363 -8.429 1.00 62.47 500 SER A N 1
ATOM 3670 C CA . SER A 1 500 ? -3.689 24.489 -8.432 1.00 62.47 500 SER A CA 1
ATOM 3671 C C . SER A 1 500 ? -2.528 24.293 -7.455 1.00 62.47 500 SER A C 1
ATOM 3673 O O . SER A 1 500 ? -1.620 25.123 -7.433 1.00 62.47 500 SER A O 1
ATOM 3675 N N . ASP A 1 501 ? -2.577 23.249 -6.617 1.00 61.72 501 ASP A N 1
ATOM 3676 C CA . ASP A 1 501 ? -1.456 22.871 -5.759 1.00 61.72 501 ASP A CA 1
ATOM 3677 C C . ASP A 1 501 ? -0.344 22.236 -6.603 1.00 61.72 501 ASP A C 1
ATOM 3679 O O . ASP A 1 501 ? -0.584 21.480 -7.539 1.00 61.72 501 ASP A O 1
ATOM 3683 N N . GLY A 1 502 ? 0.896 22.631 -6.345 1.00 60.00 502 GLY A N 1
ATOM 3684 C CA . GLY A 1 502 ? 2.037 22.427 -7.232 1.00 60.00 502 GLY A CA 1
ATOM 3685 C C . GLY A 1 502 ? 2.602 21.018 -7.323 1.00 60.00 502 GLY A C 1
ATOM 3686 O O . GLY A 1 502 ? 3.781 20.884 -7.637 1.00 60.00 502 GLY A O 1
ATOM 3687 N N . GLU A 1 503 ? 1.826 19.994 -6.988 1.00 76.19 503 GLU A N 1
ATOM 3688 C CA . GLU A 1 503 ? 2.399 18.777 -6.404 1.00 76.19 503 GLU A CA 1
ATOM 3689 C C . GLU A 1 503 ? 2.282 17.537 -7.299 1.00 76.19 503 GLU A C 1
ATOM 3691 O O . GLU A 1 503 ? 1.771 17.581 -8.431 1.00 76.19 503 GLU A O 1
ATOM 3696 N N . SER A 1 504 ? 2.738 16.414 -6.753 1.00 87.81 504 SER A N 1
ATOM 3697 C CA . SER A 1 504 ? 2.890 15.145 -7.456 1.00 87.81 504 SER A CA 1
ATOM 3698 C C . SER A 1 504 ? 1.721 14.189 -7.245 1.00 87.81 504 SER A C 1
ATOM 3700 O O . SER A 1 504 ? 0.937 14.359 -6.314 1.00 87.81 504 SER A O 1
ATOM 3702 N N . GLY A 1 505 ? 1.567 13.190 -8.114 1.00 90.94 505 GLY A N 1
ATOM 3703 C CA . GLY A 1 505 ? 0.586 12.116 -7.920 1.00 90.94 505 GLY A CA 1
ATOM 3704 C C . GLY A 1 505 ? 0.908 11.287 -6.674 1.00 90.94 505 GLY A C 1
ATOM 3705 O O . GLY A 1 505 ? 0.077 11.166 -5.772 1.00 90.94 505 GLY A O 1
ATOM 3706 N N . PHE A 1 506 ? 2.147 10.800 -6.587 1.00 94.19 506 PHE A N 1
ATOM 3707 C CA . PHE A 1 506 ? 2.715 10.190 -5.380 1.00 94.19 506 PHE A CA 1
ATOM 3708 C C . PHE A 1 506 ? 3.940 10.960 -4.888 1.00 94.19 506 PHE A C 1
ATOM 3710 O O . PHE A 1 506 ? 4.767 11.395 -5.692 1.00 94.19 506 PHE A O 1
ATOM 3717 N N . TYR A 1 507 ? 4.096 11.034 -3.568 1.00 92.94 507 TYR A N 1
ATOM 3718 C CA . TYR A 1 507 ? 5.300 11.535 -2.906 1.00 92.94 507 TYR A CA 1
ATOM 3719 C C . TYR A 1 507 ? 5.817 10.490 -1.920 1.00 92.94 507 TYR A C 1
ATOM 3721 O O . TYR A 1 507 ? 5.112 10.112 -0.983 1.00 92.94 507 TYR A O 1
ATOM 3729 N N . ILE A 1 508 ? 7.039 10.003 -2.131 1.00 95.50 508 ILE A N 1
ATOM 3730 C CA . ILE A 1 508 ? 7.579 8.822 -1.446 1.00 95.50 508 ILE A CA 1
ATOM 3731 C C . ILE A 1 508 ? 8.886 9.170 -0.729 1.00 95.50 508 ILE A C 1
ATOM 3733 O O . ILE A 1 508 ? 9.971 9.030 -1.292 1.00 95.50 508 ILE A O 1
ATOM 3737 N N . ASP A 1 509 ? 8.814 9.597 0.526 1.00 92.56 509 ASP A N 1
ATOM 3738 C CA . ASP A 1 509 ? 9.972 9.805 1.414 1.00 92.56 509 ASP A CA 1
ATOM 3739 C C . ASP A 1 509 ? 10.235 8.625 2.366 1.00 92.56 509 ASP A C 1
ATOM 3741 O O . ASP A 1 509 ? 11.334 8.503 2.915 1.00 92.56 509 ASP A O 1
ATOM 3745 N N . GLY A 1 510 ? 9.290 7.692 2.481 1.00 88.25 510 GLY A N 1
ATOM 3746 C CA . GLY A 1 510 ? 9.507 6.380 3.079 1.00 88.25 510 GLY A CA 1
ATOM 3747 C C . GLY A 1 510 ? 10.363 5.454 2.205 1.00 88.25 510 GLY A C 1
ATOM 3748 O O . GLY A 1 510 ? 10.429 5.593 0.983 1.00 88.25 510 GLY A O 1
ATOM 3749 N N . SER A 1 511 ? 11.034 4.483 2.827 1.00 93.12 511 SER A N 1
ATOM 3750 C CA . SER A 1 511 ? 11.873 3.483 2.146 1.00 93.12 511 SER A CA 1
ATOM 3751 C C . SER A 1 511 ? 11.178 2.123 2.020 1.00 93.12 511 SER A C 1
ATOM 3753 O O . SER A 1 511 ? 10.370 1.758 2.869 1.00 93.12 511 SER A O 1
ATOM 3755 N N . TYR A 1 512 ? 11.549 1.326 1.017 1.00 94.25 512 TYR A N 1
ATOM 3756 C CA . TYR A 1 512 ? 10.998 -0.016 0.765 1.00 94.25 512 TYR A CA 1
ATOM 3757 C C . TYR A 1 512 ? 9.473 -0.050 0.565 1.00 94.25 512 TYR A C 1
ATOM 3759 O O . TYR A 1 512 ? 8.783 -0.951 1.051 1.00 94.25 512 TYR A O 1
ATOM 3767 N N . ASN A 1 513 ? 8.952 0.930 -0.167 1.00 98.19 513 ASN A N 1
ATOM 3768 C CA . ASN A 1 513 ? 7.585 0.960 -0.670 1.00 98.19 513 ASN A CA 1
ATOM 3769 C C . ASN A 1 513 ? 7.520 0.397 -2.092 1.00 98.19 513 ASN A C 1
ATOM 3771 O O . ASN A 1 513 ? 8.456 0.558 -2.876 1.00 98.19 513 ASN A O 1
ATOM 3775 N N . VAL A 1 514 ? 6.410 -0.249 -2.437 1.00 98.69 514 VAL A N 1
ATOM 3776 C CA . VAL A 1 514 ? 6.128 -0.740 -3.790 1.00 98.69 514 VAL A CA 1
ATOM 3777 C C . VAL A 1 514 ? 4.858 -0.067 -4.294 1.00 98.69 514 VAL A C 1
ATOM 3779 O O . VAL A 1 514 ? 3.818 -0.192 -3.655 1.00 98.69 514 VAL A O 1
ATOM 3782 N N . VAL A 1 515 ? 4.933 0.609 -5.438 1.00 98.75 515 VAL A N 1
ATOM 3783 C CA . VAL A 1 515 ? 3.781 1.141 -6.179 1.00 98.75 515 VAL A CA 1
ATOM 3784 C C . VAL A 1 515 ? 3.648 0.322 -7.457 1.00 98.75 515 VAL A C 1
ATOM 3786 O O . VAL A 1 515 ? 4.542 0.360 -8.299 1.00 98.75 515 VAL A O 1
ATOM 3789 N N . ASP A 1 516 ? 2.572 -0.457 -7.574 1.00 98.56 516 ASP A N 1
ATOM 3790 C CA . ASP A 1 516 ? 2.429 -1.491 -8.605 1.00 98.56 516 ASP A CA 1
ATOM 3791 C C . ASP A 1 516 ? 1.115 -1.366 -9.393 1.00 98.56 516 ASP A C 1
ATOM 3793 O O . ASP A 1 516 ? 0.020 -1.535 -8.849 1.00 98.56 516 ASP A O 1
ATOM 3797 N N . GLY A 1 517 ? 1.219 -1.111 -10.697 1.00 97.44 517 GLY A N 1
ATOM 3798 C CA . GLY A 1 517 ? 0.110 -1.267 -11.639 1.00 97.44 517 GLY A CA 1
ATOM 3799 C C . GLY A 1 517 ? -0.902 -0.121 -11.692 1.00 97.44 517 GLY A C 1
ATOM 3800 O O . GLY A 1 517 ? -2.023 -0.356 -12.140 1.00 97.44 517 GLY A O 1
ATOM 3801 N N . PHE A 1 518 ? -0.554 1.082 -11.238 1.00 98.50 518 PHE A N 1
ATOM 3802 C CA . PHE A 1 518 ? -1.436 2.259 -11.278 1.00 98.50 518 PHE A CA 1
ATOM 3803 C C . PHE A 1 518 ? -1.356 3.006 -12.617 1.00 98.50 518 PHE A C 1
ATOM 3805 O O . PHE A 1 518 ? -0.327 2.967 -13.290 1.00 98.50 518 PHE A O 1
ATOM 3812 N N . GLU A 1 519 ? -2.419 3.727 -12.971 1.00 98.31 519 GLU A N 1
ATOM 3813 C CA . GLU A 1 519 ? -2.354 4.849 -13.921 1.00 98.31 519 GLU A CA 1
ATOM 3814 C C . GLU A 1 519 ? -2.176 6.150 -13.120 1.00 98.31 519 GLU A C 1
ATOM 3816 O O . GLU A 1 519 ? -2.872 6.356 -12.127 1.00 98.31 519 GLU A O 1
ATOM 3821 N N . ILE A 1 520 ? -1.235 7.013 -13.507 1.00 96.69 520 ILE A N 1
ATOM 3822 C CA . ILE A 1 520 ? -0.942 8.288 -12.841 1.00 96.69 520 ILE A CA 1
ATOM 3823 C C . ILE A 1 520 ? -0.912 9.397 -13.883 1.00 96.69 520 ILE A C 1
ATOM 3825 O O . ILE A 1 520 ? -0.028 9.409 -14.748 1.00 96.69 520 ILE A O 1
ATOM 3829 N N . ARG A 1 521 ? -1.837 10.354 -13.766 1.00 92.75 521 ARG A N 1
ATOM 3830 C CA . ARG A 1 521 ? -1.987 11.409 -14.767 1.00 92.75 521 ARG A CA 1
ATOM 3831 C C . ARG A 1 521 ? -2.405 12.769 -14.239 1.00 92.75 521 ARG A C 1
ATOM 3833 O O . ARG A 1 521 ? -2.915 12.916 -13.127 1.00 92.75 521 ARG A O 1
ATOM 3840 N N . ASN A 1 522 ? -2.233 13.765 -15.107 1.00 88.56 522 ASN A N 1
ATOM 3841 C CA . ASN A 1 522 ? -2.675 15.145 -14.922 1.00 88.56 522 ASN A CA 1
ATOM 3842 C C . ASN A 1 522 ? -2.072 15.855 -13.700 1.00 88.56 522 ASN A C 1
ATOM 3844 O O . ASN A 1 522 ? -2.598 16.887 -13.280 1.00 88.56 522 ASN A O 1
ATOM 3848 N N . SER A 1 523 ? -0.976 15.348 -13.126 1.00 88.06 523 SER A N 1
ATOM 3849 C CA . SER A 1 523 ? -0.317 16.013 -11.998 1.00 88.06 523 SER A CA 1
ATOM 3850 C C . SER A 1 523 ? 0.236 17.374 -12.431 1.00 88.06 523 SER A C 1
ATOM 3852 O O . SER A 1 523 ? 0.877 17.456 -13.478 1.00 88.06 523 SER A O 1
ATOM 3854 N N . PRO A 1 524 ? 0.040 18.453 -11.655 1.00 81.75 524 PRO A N 1
ATOM 3855 C CA . PRO A 1 524 ? 0.558 19.781 -11.990 1.00 81.75 524 PRO A CA 1
ATOM 3856 C C . PRO A 1 524 ? 2.085 19.865 -12.150 1.00 81.75 524 PRO A C 1
ATOM 3858 O O . PRO A 1 524 ? 2.556 20.728 -12.893 1.00 81.75 524 PRO A O 1
ATOM 3861 N N . LYS A 1 525 ? 2.859 18.990 -11.485 1.00 83.12 525 LYS A N 1
ATOM 3862 C CA . LYS A 1 525 ? 4.334 18.981 -11.534 1.00 83.12 525 LYS A CA 1
ATOM 3863 C C . LYS A 1 525 ? 4.940 17.626 -11.913 1.00 83.12 525 LYS A C 1
ATOM 3865 O O . LYS A 1 525 ? 5.336 17.468 -13.065 1.00 83.12 525 LYS A O 1
ATOM 3870 N N . THR A 1 526 ? 5.031 16.674 -10.980 1.00 89.38 526 THR A N 1
ATOM 3871 C CA . THR A 1 526 ? 5.619 15.342 -11.228 1.00 89.38 526 THR A CA 1
ATOM 3872 C C . THR A 1 526 ? 4.545 14.257 -11.134 1.00 89.38 526 THR A C 1
ATOM 3874 O O . THR A 1 526 ? 3.602 14.389 -10.363 1.00 89.38 526 THR A O 1
ATOM 3877 N N . GLY A 1 527 ? 4.649 13.159 -11.881 1.00 93.75 527 GLY A N 1
ATOM 3878 C CA . GLY A 1 527 ? 3.798 11.989 -11.627 1.00 93.75 527 GLY A CA 1
ATOM 3879 C C . GLY A 1 527 ? 4.119 11.345 -10.272 1.00 93.75 527 GLY A C 1
ATOM 3880 O O . GLY A 1 527 ? 3.242 11.193 -9.421 1.00 93.75 527 GLY A O 1
ATOM 3881 N N . ILE A 1 528 ? 5.391 11.002 -10.048 1.00 96.38 528 ILE A N 1
ATOM 3882 C CA . ILE A 1 528 ? 5.883 10.359 -8.820 1.00 96.38 528 ILE A CA 1
ATOM 3883 C C . ILE A 1 528 ? 7.203 10.997 -8.379 1.00 96.38 528 ILE A C 1
ATOM 3885 O O . ILE A 1 528 ? 8.173 10.968 -9.136 1.00 96.38 528 ILE A O 1
ATOM 3889 N N . ASP A 1 529 ? 7.271 11.485 -7.141 1.00 94.75 529 ASP A N 1
ATOM 3890 C CA . ASP A 1 529 ? 8.526 11.900 -6.508 1.00 94.75 529 ASP A CA 1
ATOM 3891 C C . ASP A 1 529 ? 9.034 10.849 -5.512 1.00 94.75 529 ASP A C 1
ATOM 3893 O O . ASP A 1 529 ? 8.292 10.367 -4.652 1.00 94.75 529 ASP A O 1
ATOM 3897 N N . VAL A 1 530 ? 10.330 10.542 -5.579 1.00 96.75 530 VAL A N 1
ATOM 3898 C CA . VAL A 1 530 ? 11.005 9.570 -4.715 1.00 96.75 530 VAL A CA 1
ATOM 3899 C C . VAL A 1 530 ? 12.152 10.234 -3.952 1.00 96.75 530 VAL A C 1
ATOM 3901 O O . VAL A 1 530 ? 13.143 10.692 -4.521 1.00 96.75 530 VAL A O 1
ATOM 3904 N N . TYR A 1 531 ? 12.031 10.237 -2.631 1.00 95.56 531 TYR A N 1
ATOM 3905 C CA . TYR A 1 531 ? 13.014 10.732 -1.668 1.00 95.56 531 TYR A CA 1
ATOM 3906 C C . TYR A 1 531 ? 13.545 9.627 -0.741 1.00 95.56 531 TYR A C 1
ATOM 3908 O O . TYR A 1 531 ? 14.607 9.800 -0.141 1.00 95.56 531 TYR A O 1
ATOM 3916 N N . GLY A 1 532 ? 12.847 8.491 -0.645 1.00 92.81 532 GLY A N 1
ATOM 3917 C CA . GLY A 1 532 ? 13.290 7.310 0.097 1.00 92.81 532 GLY A CA 1
ATOM 3918 C C . GLY A 1 532 ? 14.152 6.330 -0.713 1.00 92.81 532 GLY A C 1
ATOM 3919 O O . GLY A 1 532 ? 14.391 6.506 -1.910 1.00 92.81 532 GLY A O 1
ATOM 3920 N N . ASN A 1 533 ? 14.611 5.269 -0.043 1.00 94.75 533 ASN A N 1
ATOM 3921 C CA . ASN A 1 533 ? 15.528 4.263 -0.592 1.00 94.75 533 ASN A CA 1
ATOM 3922 C C . ASN A 1 533 ? 14.847 2.906 -0.804 1.00 94.75 533 ASN A C 1
ATOM 3924 O O . ASN A 1 533 ? 13.921 2.547 -0.077 1.00 94.75 533 ASN A O 1
ATOM 3928 N N . GLY A 1 534 ? 15.360 2.099 -1.734 1.00 95.81 534 GLY A N 1
ATOM 3929 C CA . GLY A 1 534 ? 14.881 0.728 -1.951 1.00 95.81 534 GLY A CA 1
ATOM 3930 C C . GLY A 1 534 ? 13.410 0.619 -2.374 1.00 95.81 534 GLY A C 1
ATOM 3931 O O . GLY A 1 534 ? 12.809 -0.443 -2.205 1.00 95.81 534 GLY A O 1
ATOM 3932 N N . ASN A 1 535 ? 12.821 1.707 -2.870 1.00 98.62 535 ASN A N 1
ATOM 3933 C CA . ASN A 1 535 ? 11.451 1.762 -3.365 1.00 98.62 535 ASN A CA 1
ATOM 3934 C C . ASN A 1 535 ? 11.343 1.121 -4.754 1.00 98.62 535 ASN A C 1
ATOM 3936 O O . ASN A 1 535 ? 12.314 1.081 -5.510 1.00 98.62 535 ASN A O 1
ATOM 3940 N N . GLN A 1 536 ? 10.159 0.625 -5.103 1.00 98.75 536 GLN A N 1
ATOM 3941 C CA . GLN A 1 536 ? 9.901 -0.032 -6.382 1.00 98.75 536 GLN A CA 1
ATOM 3942 C C . GLN A 1 536 ? 8.671 0.571 -7.054 1.00 98.75 536 GLN A C 1
ATOM 3944 O O . GLN A 1 536 ? 7.577 0.525 -6.497 1.00 98.75 536 GLN A O 1
ATOM 3949 N N . ILE A 1 537 ? 8.845 1.099 -8.262 1.00 98.81 537 ILE A N 1
ATOM 3950 C CA . ILE A 1 537 ? 7.767 1.607 -9.112 1.00 98.81 537 ILE A CA 1
ATOM 3951 C C . ILE A 1 537 ? 7.615 0.638 -10.276 1.00 98.81 537 ILE A C 1
ATOM 3953 O O . ILE A 1 537 ? 8.510 0.531 -11.124 1.00 98.81 537 ILE A O 1
ATOM 3957 N N . LEU A 1 538 ? 6.525 -0.121 -10.264 1.00 98.44 538 LEU A N 1
ATOM 3958 C CA . LEU A 1 538 ? 6.343 -1.309 -11.084 1.00 98.44 538 LEU A CA 1
ATOM 3959 C C . LEU A 1 538 ? 5.067 -1.211 -11.917 1.00 98.44 538 LEU A C 1
ATOM 3961 O O . LEU A 1 538 ? 4.008 -0.878 -11.399 1.00 98.44 538 LEU A O 1
ATOM 3965 N N . ASN A 1 539 ? 5.131 -1.602 -13.189 1.00 97.44 539 ASN A N 1
ATOM 3966 C CA . ASN A 1 539 ? 3.943 -1.818 -14.029 1.00 97.44 539 ASN A CA 1
ATOM 3967 C C . ASN A 1 539 ? 2.991 -0.612 -14.167 1.00 97.44 539 ASN A C 1
ATOM 3969 O O . ASN A 1 539 ? 1.843 -0.806 -14.575 1.00 97.44 539 ASN A O 1
ATOM 3973 N N . CYS A 1 540 ? 3.427 0.601 -13.832 1.00 98.56 540 CYS A N 1
ATOM 3974 C CA . CYS A 1 540 ? 2.585 1.789 -13.859 1.00 98.56 540 CYS A CA 1
ATOM 3975 C C . CYS A 1 540 ? 2.511 2.396 -15.264 1.00 98.56 540 CYS A C 1
ATOM 3977 O O . CYS A 1 540 ? 3.432 2.245 -16.071 1.00 98.56 540 CYS A O 1
ATOM 3979 N N . HIS A 1 541 ? 1.427 3.117 -15.538 1.00 98.25 541 HIS A N 1
ATOM 3980 C CA . HIS A 1 541 ? 1.303 4.014 -16.685 1.00 98.25 541 HIS A CA 1
ATOM 3981 C C . HIS A 1 541 ? 1.312 5.456 -16.177 1.00 98.25 541 HIS A C 1
ATOM 3983 O O . HIS A 1 541 ? 0.437 5.843 -15.413 1.00 98.25 541 HIS A O 1
ATOM 3989 N N . ILE A 1 542 ? 2.340 6.226 -16.524 1.00 97.94 542 ILE A N 1
ATOM 3990 C CA . ILE A 1 542 ? 2.590 7.566 -15.982 1.00 97.94 542 ILE A CA 1
ATOM 3991 C C . ILE A 1 542 ? 2.601 8.544 -17.147 1.00 97.94 542 ILE A C 1
ATOM 3993 O O . ILE A 1 542 ? 3.564 8.563 -17.919 1.00 97.94 542 ILE A O 1
ATOM 3997 N N . HIS A 1 543 ? 1.542 9.339 -17.280 1.00 95.38 543 HIS A N 1
ATOM 3998 C CA . HIS A 1 543 ? 1.370 10.182 -18.456 1.00 95.38 543 HIS A CA 1
ATOM 3999 C C . HIS A 1 543 ? 0.655 11.500 -18.194 1.00 95.38 543 HIS A C 1
ATOM 4001 O O . HIS A 1 543 ? -0.011 11.665 -17.179 1.00 95.38 543 HIS A O 1
ATOM 4007 N N . ASP A 1 544 ? 0.819 12.464 -19.100 1.00 91.75 544 ASP A N 1
ATOM 4008 C CA . ASP A 1 544 ? 0.198 13.792 -19.008 1.00 91.75 544 ASP A CA 1
ATOM 4009 C C . ASP A 1 544 ? 0.474 14.510 -17.667 1.00 91.75 544 ASP A C 1
ATOM 4011 O O . ASP A 1 544 ? -0.351 15.278 -17.174 1.00 91.75 544 ASP A O 1
ATOM 4015 N N . ASN A 1 545 ? 1.621 14.251 -17.027 1.00 90.06 545 ASN A N 1
ATOM 4016 C CA . ASN A 1 545 ? 2.034 14.958 -15.812 1.00 90.06 545 ASN A CA 1
ATOM 4017 C C . ASN A 1 545 ? 2.919 16.163 -16.148 1.00 90.06 545 ASN A C 1
ATOM 4019 O O . ASN A 1 545 ? 3.594 16.197 -17.174 1.00 90.06 545 ASN A O 1
ATOM 4023 N N . GLY A 1 546 ? 2.916 17.158 -15.264 1.00 82.50 546 GLY A N 1
ATOM 4024 C CA . GLY A 1 546 ? 3.457 18.484 -15.526 1.00 82.50 546 GLY A CA 1
ATOM 4025 C C . GLY A 1 546 ? 2.555 19.233 -16.502 1.00 82.50 546 GLY A C 1
ATOM 4026 O O . GLY A 1 546 ? 2.962 19.481 -17.624 1.00 82.50 546 GLY A O 1
ATOM 4027 N N . THR A 1 547 ? 1.311 19.555 -16.136 1.00 67.56 547 THR A N 1
ATOM 4028 C CA . THR A 1 547 ? 0.337 20.175 -17.060 1.00 67.56 547 THR A CA 1
ATOM 4029 C C . THR A 1 547 ? 0.373 21.719 -17.059 1.00 67.56 547 THR A C 1
ATOM 4031 O O . THR A 1 547 ? 0.796 22.345 -16.081 1.00 67.56 547 THR A O 1
ATOM 4034 N N . PRO A 1 548 ? -0.080 22.395 -18.141 1.00 56.22 548 PRO A N 1
ATOM 4035 C CA . PRO A 1 548 ? -0.008 23.859 -18.294 1.00 56.22 548 PRO A CA 1
ATOM 4036 C C . PRO A 1 548 ? -0.813 24.696 -17.284 1.00 56.22 548 PRO A C 1
ATOM 4038 O O . PRO A 1 548 ? -0.661 25.915 -17.265 1.00 56.22 548 PRO A O 1
ATOM 4041 N N . SER A 1 549 ? -1.679 24.088 -16.465 1.00 54.81 549 SER A N 1
ATOM 4042 C CA . SER A 1 549 ? -2.478 24.801 -15.454 1.00 54.81 549 SER A CA 1
ATOM 4043 C C . SER A 1 549 ? -1.668 25.250 -14.233 1.00 54.81 549 SER A C 1
ATOM 4045 O O . SER A 1 549 ? -2.150 26.069 -13.452 1.00 54.81 549 SER A O 1
ATOM 4047 N N . SER A 1 550 ? -0.444 24.744 -14.067 1.00 58.22 550 SER A N 1
ATOM 4048 C CA . SER A 1 550 ? 0.445 25.108 -12.963 1.00 58.22 550 SER A CA 1
ATOM 4049 C C . SER A 1 550 ? 1.254 26.383 -13.267 1.00 58.22 550 SER A C 1
ATOM 4051 O O . SER A 1 550 ? 1.951 26.418 -14.285 1.00 58.22 550 SER A O 1
ATOM 4053 N N . PRO A 1 551 ? 1.254 27.412 -12.389 1.00 58.31 551 PRO A N 1
ATOM 4054 C CA . PRO A 1 551 ? 2.065 28.628 -12.553 1.00 58.31 551 PRO A CA 1
ATOM 4055 C C . PRO A 1 551 ? 3.570 28.404 -12.304 1.00 58.31 551 PRO A C 1
ATOM 4057 O O . PRO A 1 551 ? 4.359 29.345 -12.388 1.00 58.31 551 PRO A O 1
ATOM 4060 N N . ILE A 1 552 ? 3.970 27.178 -11.957 1.00 60.69 552 ILE A N 1
ATOM 4061 C CA . ILE A 1 552 ? 5.329 26.819 -11.548 1.00 60.69 552 ILE A CA 1
ATOM 4062 C C . ILE A 1 552 ? 6.201 26.657 -12.790 1.00 60.69 552 ILE A C 1
ATOM 4064 O O . ILE A 1 552 ? 5.857 25.903 -13.702 1.00 60.69 552 ILE A O 1
ATOM 4068 N N . THR A 1 553 ? 7.330 27.362 -12.811 1.00 60.56 553 THR A N 1
ATOM 4069 C CA . THR A 1 553 ? 8.277 27.413 -13.938 1.00 60.56 553 THR A CA 1
ATOM 4070 C C . THR A 1 553 ? 9.401 26.383 -13.856 1.00 60.56 553 THR A C 1
ATOM 4072 O O . THR A 1 553 ? 10.173 26.258 -14.803 1.00 60.56 553 THR A O 1
ATOM 4075 N N . ASP A 1 554 ? 9.520 25.679 -12.730 1.00 64.31 554 ASP A N 1
ATOM 4076 C CA . ASP A 1 554 ? 10.499 24.608 -12.551 1.00 64.31 554 ASP A CA 1
ATOM 4077 C C . ASP A 1 554 ? 10.075 23.374 -13.367 1.00 64.31 554 ASP A C 1
ATOM 4079 O O . ASP A 1 554 ? 8.879 23.088 -13.492 1.00 64.31 554 ASP A O 1
ATOM 4083 N N . GLY A 1 555 ? 11.049 22.661 -13.942 1.00 63.41 555 GLY A N 1
ATOM 4084 C CA . GLY A 1 555 ? 10.788 21.447 -14.718 1.00 63.41 555 GLY A CA 1
ATOM 4085 C C . GLY A 1 555 ? 10.110 20.355 -13.875 1.00 63.41 555 GLY A C 1
ATOM 4086 O O . GLY A 1 555 ? 10.478 20.138 -12.721 1.00 63.41 555 GLY A O 1
ATOM 4087 N N . GLY A 1 556 ? 9.108 19.687 -14.438 1.00 76.12 556 GLY A N 1
ATOM 4088 C CA . GLY A 1 556 ? 8.434 18.496 -13.927 1.00 76.12 556 GLY A CA 1
ATOM 4089 C C . GLY A 1 556 ? 8.950 17.213 -14.583 1.00 76.12 556 GLY A C 1
ATOM 4090 O O . GLY A 1 556 ? 9.748 17.235 -15.522 1.00 76.12 556 GLY A O 1
ATOM 4091 N N . SER A 1 557 ? 8.534 16.052 -14.082 1.00 89.19 557 SER A N 1
ATOM 4092 C CA . SER A 1 557 ? 8.889 14.761 -14.687 1.00 89.19 557 SER A CA 1
ATOM 4093 C C . SER A 1 557 ? 7.769 13.734 -14.547 1.00 89.19 557 SER A C 1
ATOM 4095 O O . SER A 1 557 ? 6.902 13.869 -13.690 1.00 89.19 557 SER A O 1
ATOM 4097 N N . GLY A 1 558 ? 7.772 12.675 -15.354 1.00 94.94 558 GLY A N 1
ATOM 4098 C CA . GLY A 1 558 ? 6.930 11.511 -15.053 1.00 94.94 558 GLY A CA 1
ATOM 4099 C C . GLY A 1 558 ? 7.325 10.916 -13.697 1.00 94.94 558 GLY A C 1
ATOM 4100 O O . GLY A 1 558 ? 6.500 10.806 -12.791 1.00 94.94 558 GLY A O 1
ATOM 4101 N N . ILE A 1 559 ? 8.618 10.630 -13.525 1.00 97.19 559 ILE A N 1
ATOM 4102 C CA . ILE A 1 559 ? 9.212 10.186 -12.255 1.00 97.19 559 ILE A CA 1
ATOM 4103 C C . ILE A 1 559 ? 10.434 11.041 -11.917 1.00 97.19 559 ILE A C 1
ATOM 4105 O O . ILE A 1 559 ? 11.292 11.253 -12.773 1.00 97.19 559 ILE A O 1
ATOM 4109 N N . TYR A 1 560 ? 10.560 11.462 -10.662 1.00 95.00 560 TYR A N 1
ATOM 4110 C CA . TYR A 1 560 ? 11.752 12.114 -10.123 1.00 95.00 560 TYR A CA 1
ATOM 4111 C C . TYR A 1 560 ? 12.317 11.325 -8.933 1.00 95.00 560 TYR A C 1
ATOM 4113 O O . TYR A 1 560 ? 11.564 10.916 -8.051 1.00 95.00 560 TYR A O 1
ATOM 4121 N N . SER A 1 561 ? 13.640 11.140 -8.878 1.00 95.25 561 SER A N 1
ATOM 4122 C CA . SER A 1 561 ? 14.350 10.638 -7.695 1.00 95.25 561 SER A CA 1
ATOM 4123 C C . SER A 1 561 ? 15.370 11.655 -7.193 1.00 95.25 561 SER A C 1
ATOM 4125 O O . SER A 1 561 ? 16.119 12.251 -7.965 1.00 95.25 561 SER A O 1
ATOM 4127 N N . SER A 1 562 ? 15.404 11.872 -5.880 1.00 93.62 562 SER A N 1
ATOM 4128 C CA . SER A 1 562 ? 16.286 12.859 -5.254 1.00 93.62 562 SER A CA 1
ATOM 4129 C C . SER A 1 562 ? 17.732 12.362 -5.119 1.00 93.62 562 SER A C 1
ATOM 4131 O O . SER A 1 562 ? 17.998 11.169 -4.999 1.00 93.62 562 SER A O 1
ATOM 4133 N N . GLN A 1 563 ? 18.690 13.290 -5.061 1.00 89.88 563 GLN A N 1
ATOM 4134 C CA . GLN A 1 563 ? 20.144 13.044 -4.985 1.00 89.88 563 GLN A CA 1
ATOM 4135 C C . GLN A 1 563 ? 20.630 12.223 -3.773 1.00 89.88 563 GLN A C 1
ATOM 4137 O O . GLN A 1 563 ? 21.789 11.812 -3.719 1.00 89.88 563 GLN A O 1
ATOM 4142 N N . GLY A 1 564 ? 19.778 12.060 -2.755 1.00 87.94 564 GLY A N 1
ATOM 4143 C CA . GLY A 1 564 ? 20.061 11.269 -1.553 1.00 87.94 564 GLY A CA 1
ATOM 4144 C C . GLY A 1 564 ? 19.537 9.835 -1.619 1.00 87.94 564 GLY A C 1
ATOM 4145 O O . GLY A 1 564 ? 19.735 9.081 -0.668 1.00 87.94 564 GLY A O 1
ATOM 4146 N N . THR A 1 565 ? 18.853 9.474 -2.703 1.00 95.25 565 THR A N 1
ATOM 4147 C CA . THR A 1 565 ? 18.215 8.168 -2.840 1.00 95.25 565 THR A CA 1
ATOM 4148 C C . THR A 1 565 ? 19.195 7.085 -3.279 1.00 95.25 565 THR A C 1
ATOM 4150 O O . THR A 1 565 ? 20.233 7.352 -3.891 1.00 95.25 565 THR A O 1
ATOM 4153 N N . SER A 1 566 ? 18.880 5.834 -2.950 1.00 96.25 566 SER A N 1
ATOM 4154 C CA . SER A 1 566 ? 19.684 4.682 -3.324 1.00 96.25 566 SER A CA 1
ATOM 4155 C C . SER A 1 566 ? 18.856 3.407 -3.465 1.00 96.25 566 SER A C 1
ATOM 4157 O O . SER A 1 566 ? 17.943 3.147 -2.679 1.00 96.25 566 SER A O 1
ATOM 4159 N N . GLY A 1 567 ? 19.205 2.579 -4.449 1.00 96.50 567 GLY A N 1
ATOM 4160 C CA . GLY A 1 567 ? 18.664 1.230 -4.618 1.00 96.50 567 GLY A CA 1
ATOM 4161 C C . GLY A 1 567 ? 17.205 1.161 -5.069 1.00 96.50 567 GLY A C 1
ATOM 4162 O O . GLY A 1 567 ? 16.597 0.102 -4.931 1.00 96.50 567 GLY A O 1
ATOM 4163 N N . ASN A 1 568 ? 16.630 2.255 -5.577 1.00 98.50 568 ASN A N 1
ATOM 4164 C CA . ASN A 1 568 ? 15.269 2.245 -6.111 1.00 98.50 568 ASN A CA 1
ATOM 4165 C C . ASN A 1 568 ? 15.199 1.518 -7.463 1.00 98.50 568 ASN A C 1
ATOM 4167 O O . ASN A 1 568 ? 16.153 1.532 -8.247 1.00 98.50 568 ASN A O 1
ATOM 4171 N N . ILE A 1 569 ? 14.058 0.891 -7.739 1.00 98.62 569 ILE A N 1
ATOM 4172 C CA . ILE A 1 569 ? 13.802 0.113 -8.954 1.00 98.62 569 ILE A CA 1
ATOM 4173 C C . ILE A 1 569 ? 12.599 0.709 -9.690 1.00 98.62 569 ILE A C 1
ATOM 4175 O O . ILE A 1 569 ? 11.519 0.844 -9.125 1.00 98.62 569 ILE A O 1
ATOM 4179 N N . TYR A 1 570 ? 12.774 0.995 -10.973 1.00 98.75 570 TYR A N 1
ATOM 4180 C CA . TYR A 1 570 ? 11.748 1.475 -11.894 1.00 98.75 570 TYR A CA 1
ATOM 4181 C C . TYR A 1 570 ? 11.619 0.437 -13.007 1.00 98.75 570 TYR A C 1
ATOM 4183 O O . TYR A 1 570 ? 12.495 0.337 -13.873 1.00 98.75 570 TYR A O 1
ATOM 4191 N N . MET A 1 571 ? 10.585 -0.402 -12.958 1.00 98.44 571 MET A N 1
ATOM 4192 C CA . MET A 1 571 ? 10.504 -1.573 -13.829 1.00 98.44 571 MET A CA 1
ATOM 4193 C C . MET A 1 571 ? 9.133 -1.772 -14.480 1.00 98.44 571 MET A C 1
ATOM 4195 O O . MET A 1 571 ? 8.095 -1.653 -13.839 1.00 98.44 571 MET A O 1
ATOM 4199 N N . CYS A 1 572 ? 9.138 -2.141 -15.763 1.00 98.00 572 CYS A N 1
ATOM 4200 C CA . CYS A 1 572 ? 7.931 -2.464 -16.533 1.00 98.00 572 CYS A CA 1
ATOM 4201 C C . CYS A 1 572 ? 6.901 -1.320 -16.633 1.00 98.00 572 CYS A C 1
ATOM 4203 O O . CYS A 1 572 ? 5.719 -1.581 -16.867 1.00 98.00 572 CYS A O 1
ATOM 4205 N N . ASN A 1 573 ? 7.325 -0.063 -16.463 1.00 98.62 573 ASN A N 1
ATOM 4206 C CA . ASN A 1 573 ? 6.447 1.102 -16.561 1.00 98.62 573 ASN A CA 1
ATOM 4207 C C . ASN A 1 573 ? 6.306 1.587 -18.010 1.00 98.62 573 ASN A C 1
ATOM 4209 O O . ASN A 1 573 ? 7.220 1.441 -18.825 1.00 98.62 573 ASN A O 1
ATOM 4213 N N . THR A 1 574 ? 5.165 2.207 -18.299 1.00 98.19 574 THR A N 1
ATOM 4214 C CA . THR A 1 574 ? 4.911 3.002 -19.508 1.00 98.19 574 THR A CA 1
ATOM 4215 C C . THR A 1 574 ? 4.919 4.472 -19.101 1.00 98.19 574 THR A C 1
ATOM 4217 O O . THR A 1 574 ? 4.181 4.840 -18.190 1.00 98.19 574 THR A O 1
ATOM 4220 N N . ILE A 1 575 ? 5.802 5.285 -19.681 1.00 98.25 575 ILE A N 1
ATOM 4221 C CA . ILE A 1 575 ? 6.044 6.669 -19.250 1.00 98.25 575 ILE A CA 1
ATOM 4222 C C . ILE A 1 575 ? 6.038 7.579 -20.474 1.00 98.25 575 ILE A C 1
ATOM 4224 O O . ILE A 1 575 ? 7.009 7.609 -21.239 1.00 98.25 575 ILE A O 1
ATOM 4228 N N . ASP A 1 576 ? 4.950 8.320 -20.658 1.00 97.00 576 ASP A N 1
ATOM 4229 C CA . ASP A 1 576 ? 4.711 9.048 -21.898 1.00 97.00 576 ASP A CA 1
ATOM 4230 C C . ASP A 1 576 ? 3.973 10.370 -21.747 1.00 97.00 576 ASP A C 1
ATOM 4232 O O . ASP A 1 576 ? 3.300 10.603 -20.758 1.00 97.00 576 ASP A O 1
ATOM 4236 N N . HIS A 1 577 ? 4.131 11.270 -22.719 1.00 93.88 577 HIS A N 1
ATOM 4237 C CA . HIS A 1 577 ? 3.449 12.574 -22.745 1.00 93.88 577 HIS A CA 1
ATOM 4238 C C . HIS A 1 577 ? 3.626 13.423 -21.473 1.00 93.88 577 HIS A C 1
ATOM 4240 O O . HIS A 1 577 ? 2.824 14.311 -21.196 1.00 93.88 577 HIS A O 1
ATOM 4246 N N . ASN A 1 578 ? 4.678 13.184 -20.685 1.00 93.12 578 ASN A N 1
ATOM 4247 C CA . ASN A 1 578 ? 4.962 14.012 -19.521 1.00 93.12 578 ASN A CA 1
ATOM 4248 C C . ASN A 1 578 ? 5.732 15.268 -19.942 1.00 93.12 578 ASN A C 1
ATOM 4250 O O . ASN A 1 578 ? 6.626 15.223 -20.799 1.00 93.12 578 ASN A O 1
ATOM 4254 N N . GLY A 1 579 ? 5.424 16.376 -19.276 1.00 87.62 579 GLY A N 1
ATOM 4255 C CA . GLY A 1 579 ? 6.110 17.647 -19.425 1.00 87.62 579 GLY A CA 1
ATOM 4256 C C . GLY A 1 579 ? 5.457 18.643 -20.383 1.00 87.62 579 GLY A C 1
ATOM 4257 O O . GLY A 1 579 ? 4.654 18.302 -21.246 1.00 87.62 579 GLY A O 1
ATOM 4258 N N . ARG A 1 580 ? 5.849 19.912 -20.243 1.00 82.06 580 ARG A N 1
ATOM 4259 C CA . ARG A 1 580 ? 5.352 21.085 -20.999 1.00 82.06 580 ARG A CA 1
ATOM 4260 C C . ARG A 1 580 ? 6.400 21.627 -21.958 1.00 82.06 580 ARG A C 1
ATOM 4262 O O . ARG A 1 580 ? 6.085 22.365 -22.888 1.00 82.06 580 ARG A O 1
ATOM 4269 N N . SER A 1 581 ? 7.659 21.340 -21.663 1.00 84.00 581 SER A N 1
ATOM 4270 C CA . SER A 1 581 ? 8.839 21.936 -22.258 1.00 84.00 581 SER A CA 1
ATOM 4271 C C . SER A 1 581 ? 9.993 20.939 -22.268 1.00 84.00 581 SER A C 1
ATOM 4273 O O . SER A 1 581 ? 9.955 19.890 -21.630 1.00 84.00 581 SER A O 1
ATOM 4275 N N . THR A 1 582 ? 11.084 21.307 -22.930 1.00 81.44 582 THR A N 1
ATOM 4276 C CA . THR A 1 582 ? 12.301 20.489 -22.980 1.00 81.44 582 THR A CA 1
ATOM 4277 C C . THR A 1 582 ? 13.033 20.373 -21.638 1.00 81.44 582 THR A C 1
ATOM 4279 O O . THR A 1 582 ? 13.979 19.594 -21.538 1.00 81.44 582 THR A O 1
ATOM 4282 N N . LEU A 1 583 ? 12.639 21.152 -20.621 1.00 81.69 583 LEU A N 1
ATOM 4283 C CA . LEU A 1 583 ? 13.150 21.039 -19.248 1.00 81.69 583 LEU A CA 1
ATOM 4284 C C . LEU A 1 583 ? 12.446 19.938 -18.448 1.00 81.69 583 LEU A C 1
ATOM 4286 O O . LEU A 1 583 ? 12.911 19.583 -17.371 1.00 81.69 583 LEU A O 1
ATOM 4290 N N . ASP A 1 584 ? 11.341 19.414 -18.973 1.00 86.12 584 ASP A N 1
ATOM 4291 C CA . ASP A 1 584 ? 10.560 18.365 -18.343 1.00 86.12 584 ASP A CA 1
ATOM 4292 C C . ASP A 1 584 ? 10.944 17.004 -18.941 1.00 86.12 584 ASP A C 1
ATOM 4294 O O . ASP A 1 584 ? 11.217 16.899 -20.141 1.00 86.12 584 ASP A O 1
ATOM 4298 N N . HIS A 1 585 ? 11.031 15.950 -18.134 1.00 92.62 585 HIS A N 1
ATOM 4299 C CA . HIS A 1 585 ? 11.578 14.656 -18.572 1.00 92.62 585 HIS A CA 1
ATOM 4300 C C . HIS A 1 585 ? 10.609 13.503 -18.312 1.00 92.62 585 HIS A C 1
ATOM 4302 O O . HIS A 1 585 ? 9.730 13.596 -17.458 1.00 92.62 585 HIS A O 1
ATOM 4308 N N . GLY A 1 586 ? 10.772 12.386 -19.024 1.00 96.38 586 GLY A N 1
ATOM 4309 C CA . GLY A 1 586 ? 10.054 11.157 -18.675 1.00 96.38 586 GLY A CA 1
ATOM 4310 C C . GLY A 1 586 ? 10.459 10.693 -17.275 1.00 96.38 586 GLY A C 1
ATOM 4311 O O . GLY A 1 586 ? 9.627 10.587 -16.375 1.00 96.38 586 GLY A O 1
ATOM 4312 N N . LEU A 1 587 ? 11.763 10.509 -17.065 1.00 97.12 587 LEU A N 1
ATOM 4313 C CA . LEU A 1 587 ? 12.355 10.257 -15.756 1.00 97.12 587 LEU A CA 1
ATOM 4314 C C . LEU A 1 587 ? 13.532 11.191 -15.492 1.00 97.12 587 LEU A C 1
ATOM 4316 O O . LEU A 1 587 ? 14.337 11.461 -16.384 1.00 97.12 587 LEU A O 1
ATOM 4320 N N . TYR A 1 588 ? 13.686 11.588 -14.237 1.00 94.88 588 TYR A N 1
ATOM 4321 C CA . TYR A 1 588 ? 14.840 12.313 -13.732 1.00 94.88 588 TYR A CA 1
ATOM 4322 C C . TYR A 1 588 ? 15.373 11.586 -12.500 1.00 94.88 588 TYR A C 1
ATOM 4324 O O . TYR A 1 588 ? 14.817 11.704 -11.411 1.00 94.88 588 TYR A O 1
ATOM 4332 N N . LEU A 1 589 ? 16.464 10.838 -12.673 1.00 96.31 589 LEU A N 1
ATOM 4333 C CA . LEU A 1 589 ? 17.008 9.958 -11.645 1.00 96.31 589 LEU A CA 1
ATOM 4334 C C . LEU A 1 589 ? 18.364 10.454 -11.129 1.00 96.31 589 LEU A C 1
ATOM 4336 O O . LEU A 1 589 ? 19.341 10.509 -11.886 1.00 96.31 589 LEU A O 1
ATOM 4340 N N . CYS A 1 590 ? 18.415 10.775 -9.833 1.00 94.56 590 CYS A N 1
ATOM 4341 C CA . CYS A 1 590 ? 19.599 11.307 -9.153 1.00 94.56 590 CYS A CA 1
ATOM 4342 C C . CYS A 1 590 ? 20.242 10.344 -8.149 1.00 94.56 590 CYS A C 1
ATOM 4344 O O . CYS A 1 590 ? 21.261 10.691 -7.545 1.00 94.56 590 CYS A O 1
ATOM 4346 N N . GLY A 1 591 ? 19.648 9.174 -7.922 1.00 93.19 591 GLY A N 1
ATOM 4347 C CA . GLY A 1 591 ? 20.074 8.259 -6.871 1.00 93.19 591 GLY A CA 1
ATOM 4348 C C . GLY A 1 591 ? 21.276 7.383 -7.226 1.00 93.19 591 GLY A C 1
ATOM 4349 O O . GLY A 1 591 ? 21.750 7.322 -8.361 1.00 93.19 591 GLY A O 1
ATOM 4350 N N . GLN A 1 592 ? 21.767 6.654 -6.227 1.00 95.19 592 GLN A N 1
ATOM 4351 C CA . GLN A 1 592 ? 22.831 5.657 -6.370 1.00 95.19 592 GLN A CA 1
ATOM 4352 C C . GLN A 1 592 ? 22.261 4.238 -6.471 1.00 95.19 592 GLN A C 1
ATOM 4354 O O . GLN A 1 592 ? 21.257 3.910 -5.858 1.00 95.19 592 GLN A O 1
ATOM 4359 N N . ASN A 1 593 ? 22.915 3.339 -7.198 1.00 96.19 593 ASN A N 1
ATOM 4360 C CA . ASN A 1 593 ? 22.515 1.937 -7.365 1.00 96.19 593 ASN A CA 1
ATOM 4361 C C . ASN A 1 593 ? 21.061 1.743 -7.836 1.00 96.19 593 ASN A C 1
ATOM 4363 O O . ASN A 1 593 ? 20.475 0.683 -7.603 1.00 96.19 593 ASN A O 1
ATOM 4367 N N . GLU A 1 594 ? 20.468 2.762 -8.459 1.00 97.44 594 GLU A N 1
ATOM 4368 C CA . GLU A 1 594 ? 19.108 2.698 -8.980 1.00 97.44 594 GLU A CA 1
ATOM 4369 C C . GLU A 1 594 ? 19.060 1.884 -10.281 1.00 97.44 594 GLU A C 1
ATOM 4371 O O . GLU A 1 594 ? 20.064 1.717 -10.987 1.00 97.44 594 GLU A O 1
ATOM 4376 N N . GLN A 1 595 ? 17.889 1.326 -10.583 1.00 98.38 595 GLN A N 1
ATOM 4377 C CA . GLN A 1 595 ? 17.704 0.430 -11.721 1.00 98.38 595 GLN A CA 1
ATOM 4378 C C . GLN A 1 595 ? 16.460 0.809 -12.516 1.00 98.38 595 GLN A C 1
ATOM 4380 O O . GLN A 1 595 ? 15.357 0.798 -11.983 1.00 98.38 595 GLN A O 1
ATOM 4385 N N . MET A 1 596 ? 16.630 1.076 -13.807 1.00 98.44 596 MET A N 1
ATOM 4386 C CA . MET A 1 596 ? 15.562 1.284 -14.777 1.00 98.44 596 MET A CA 1
ATOM 4387 C C . MET A 1 596 ? 15.544 0.109 -15.760 1.00 98.44 596 MET A C 1
ATOM 4389 O O . MET A 1 596 ? 16.447 -0.017 -16.593 1.00 98.44 596 MET A O 1
ATOM 4393 N N . ILE A 1 597 ? 14.545 -0.772 -15.657 1.00 98.62 597 ILE A N 1
ATOM 4394 C CA . ILE A 1 597 ? 14.521 -2.040 -16.401 1.00 98.62 597 ILE A CA 1
ATOM 4395 C C . ILE A 1 597 ? 13.182 -2.293 -17.105 1.00 98.62 597 ILE A C 1
ATOM 4397 O O . ILE A 1 597 ? 12.131 -2.192 -16.486 1.00 98.62 597 ILE A O 1
ATOM 4401 N N . ASN A 1 598 ? 13.203 -2.726 -18.369 1.00 98.31 598 ASN A N 1
ATOM 4402 C CA . ASN A 1 598 ? 11.999 -3.119 -19.122 1.00 98.31 598 ASN A CA 1
ATOM 4403 C C . ASN A 1 598 ? 10.918 -2.017 -19.232 1.00 98.31 598 ASN A C 1
ATOM 4405 O O . ASN A 1 598 ? 9.734 -2.333 -19.284 1.00 98.31 598 ASN A O 1
ATOM 4409 N N . ASN A 1 599 ? 11.281 -0.735 -19.246 1.00 98.81 599 ASN A N 1
ATOM 4410 C CA . ASN A 1 599 ? 10.315 0.358 -19.386 1.00 98.81 599 ASN A CA 1
ATOM 4411 C C . ASN A 1 599 ? 10.114 0.754 -20.857 1.00 98.81 599 ASN A C 1
ATOM 4413 O O . ASN A 1 599 ? 11.029 0.636 -21.680 1.00 98.81 599 ASN A O 1
ATOM 4417 N N . SER A 1 600 ? 8.928 1.283 -21.154 1.00 98.38 600 SER A N 1
ATOM 4418 C CA . SER A 1 600 ? 8.597 1.967 -22.406 1.00 98.38 600 SER A CA 1
ATOM 4419 C C . SER A 1 600 ? 8.480 3.464 -22.126 1.00 98.38 600 SER A C 1
ATOM 4421 O O . SER A 1 600 ? 7.598 3.875 -21.374 1.00 98.38 600 SER A O 1
ATOM 4423 N N . VAL A 1 601 ? 9.392 4.276 -22.668 1.00 98.69 601 VAL A N 1
ATOM 4424 C CA . VAL A 1 601 ? 9.488 5.716 -22.373 1.00 98.69 601 VAL A CA 1
ATOM 4425 C C . VAL A 1 601 ? 9.443 6.523 -23.659 1.00 98.69 601 VAL A C 1
ATOM 4427 O O . VAL A 1 601 ? 10.403 6.507 -24.437 1.00 98.69 601 VAL A O 1
ATOM 4430 N N . PHE A 1 602 ? 8.343 7.233 -23.901 1.00 98.19 602 PHE A N 1
ATOM 4431 C CA . PHE A 1 602 ? 8.140 7.862 -25.202 1.00 98.19 602 PHE A CA 1
ATOM 4432 C C . PHE A 1 602 ? 7.327 9.146 -25.198 1.00 98.19 602 PHE A C 1
ATOM 4434 O O . PHE A 1 602 ? 6.568 9.406 -24.282 1.00 98.19 602 PHE A O 1
ATOM 4441 N N . SER A 1 603 ? 7.488 9.971 -26.232 1.00 96.62 603 SER A N 1
ATOM 4442 C CA . SER A 1 603 ? 6.723 11.219 -26.407 1.00 96.62 603 SER A CA 1
ATOM 4443 C C . SER A 1 603 ? 6.767 12.184 -25.210 1.00 96.62 603 SER A C 1
ATOM 4445 O O . SER A 1 603 ? 5.856 12.990 -25.039 1.00 96.62 603 SER A O 1
ATOM 4447 N N . ASN A 1 604 ? 7.798 12.130 -24.361 1.00 96.00 604 ASN A N 1
ATOM 4448 C CA . ASN A 1 604 ? 7.953 13.112 -23.286 1.00 96.00 604 ASN A CA 1
ATOM 4449 C C . ASN A 1 604 ? 8.516 14.423 -23.859 1.00 96.00 604 ASN A C 1
ATOM 4451 O O . ASN A 1 604 ? 9.266 14.402 -24.839 1.00 96.00 604 ASN A O 1
ATOM 4455 N N . ALA A 1 605 ? 8.169 15.565 -23.260 1.00 93.56 605 ALA A N 1
ATOM 4456 C CA . ALA A 1 605 ? 8.472 16.883 -23.828 1.00 93.56 605 ALA A CA 1
ATOM 4457 C C . ALA A 1 605 ? 9.981 17.180 -23.952 1.00 93.56 605 ALA A C 1
ATOM 4459 O O . ALA A 1 605 ? 10.411 17.821 -24.912 1.00 93.56 605 ALA A O 1
ATOM 4460 N N . GLY A 1 606 ? 10.793 16.709 -23.003 1.00 94.25 606 GLY A N 1
ATOM 4461 C CA . GLY A 1 606 ? 12.254 16.775 -23.044 1.00 94.25 606 GLY A CA 1
ATOM 4462 C C . GLY A 1 606 ? 12.892 15.406 -23.249 1.00 94.25 606 GLY A C 1
ATOM 4463 O O . GLY A 1 606 ? 12.607 14.713 -24.222 1.00 94.25 606 GLY A O 1
ATOM 4464 N N . ASN A 1 607 ? 13.827 15.036 -22.372 1.00 96.88 607 ASN A N 1
ATOM 4465 C CA . ASN A 1 607 ? 14.525 13.754 -22.467 1.00 96.88 607 ASN A CA 1
ATOM 4466 C C . ASN A 1 607 ? 13.647 12.605 -21.957 1.00 96.88 607 ASN A C 1
ATOM 4468 O O . ASN A 1 607 ? 12.865 12.790 -21.022 1.00 96.88 607 ASN A O 1
ATOM 4472 N N . GLY A 1 608 ? 13.826 11.405 -22.513 1.00 98.00 608 GLY A N 1
ATOM 4473 C CA . GLY A 1 608 ? 13.192 10.199 -21.974 1.00 98.00 608 GLY A CA 1
ATOM 4474 C C . GLY A 1 608 ? 13.676 9.910 -20.550 1.00 98.00 608 GLY A C 1
ATOM 4475 O O . GLY A 1 608 ? 12.876 9.815 -19.623 1.00 98.00 608 GLY A O 1
ATOM 4476 N N . LEU A 1 609 ? 14.994 9.852 -20.360 1.00 98.38 609 LEU A N 1
ATOM 4477 C CA . LEU A 1 609 ? 15.644 9.717 -19.056 1.00 98.38 609 LEU A CA 1
ATOM 4478 C C . LEU A 1 609 ? 16.755 10.757 -18.892 1.00 98.38 609 LEU A C 1
ATOM 4480 O O . LEU A 1 609 ? 17.639 10.886 -19.737 1.00 98.38 609 LEU A O 1
ATOM 4484 N N . GLN A 1 610 ? 16.774 11.425 -17.749 1.00 96.25 610 GLN A N 1
ATOM 4485 C CA . GLN A 1 610 ? 17.924 12.159 -17.248 1.00 96.25 610 GLN A CA 1
ATOM 4486 C C . GLN A 1 610 ? 18.595 11.368 -16.126 1.00 96.25 610 GLN A C 1
ATOM 4488 O O . GLN A 1 610 ? 17.985 11.118 -15.089 1.00 96.25 610 GLN A O 1
ATOM 4493 N N . VAL A 1 611 ? 19.859 10.995 -16.334 1.00 96.00 611 VAL A N 1
ATOM 4494 C CA . VAL A 1 611 ? 20.720 10.425 -15.288 1.00 96.00 611 VAL A CA 1
ATOM 4495 C C . VAL A 1 611 ? 21.616 11.540 -14.790 1.00 96.00 611 VAL A C 1
ATOM 4497 O O . VAL A 1 611 ? 22.556 11.942 -15.488 1.00 96.00 611 VAL A O 1
ATOM 4500 N N . ALA A 1 612 ? 21.294 12.082 -13.621 1.00 83.50 612 ALA A N 1
ATOM 4501 C CA . ALA A 1 612 ? 21.985 13.260 -13.137 1.00 83.50 612 ALA A CA 1
ATOM 4502 C C . ALA A 1 612 ? 21.762 13.532 -11.663 1.00 83.50 612 ALA A C 1
ATOM 4504 O O . ALA A 1 612 ? 20.675 13.297 -11.173 1.00 83.50 612 ALA A O 1
ATOM 4505 N N . GLY A 1 613 ? 22.726 14.145 -10.987 1.00 71.69 613 GLY A N 1
ATOM 4506 C CA . GLY A 1 613 ? 22.531 14.646 -9.632 1.00 71.69 613 GLY A CA 1
ATOM 4507 C C . GLY A 1 613 ? 23.488 15.789 -9.336 1.00 71.69 613 GLY A C 1
ATOM 4508 O O . GLY A 1 613 ? 24.533 15.901 -9.972 1.00 71.69 613 GLY A O 1
ATOM 4509 N N . TYR A 1 614 ? 23.157 16.623 -8.346 1.00 75.94 614 TYR A N 1
ATOM 4510 C CA . TYR A 1 614 ? 24.120 17.584 -7.785 1.00 75.94 614 TYR A CA 1
ATOM 4511 C C . TYR A 1 614 ? 25.230 16.882 -6.974 1.00 75.94 614 TYR A C 1
ATOM 4513 O O . TYR A 1 614 ? 26.193 17.509 -6.532 1.00 75.94 614 TYR A O 1
ATOM 4521 N N . THR A 1 615 ? 25.086 15.571 -6.778 1.00 84.50 615 THR A N 1
ATOM 4522 C CA . THR A 1 615 ? 26.073 14.631 -6.249 1.00 84.50 615 THR A CA 1
ATOM 4523 C C . THR A 1 615 ? 26.382 13.561 -7.302 1.00 84.50 615 THR A C 1
ATOM 4525 O O . THR A 1 615 ? 25.689 13.440 -8.311 1.00 84.50 615 THR A O 1
ATOM 4528 N N . THR A 1 616 ? 27.435 12.768 -7.082 1.00 90.56 616 THR A N 1
ATOM 4529 C CA . THR A 1 616 ? 27.799 11.689 -8.007 1.00 90.56 616 THR A CA 1
ATOM 4530 C C . THR A 1 616 ? 26.730 10.595 -8.038 1.00 90.56 616 THR A C 1
ATOM 4532 O O . THR A 1 616 ? 26.567 9.863 -7.054 1.00 90.56 616 THR A O 1
ATOM 4535 N N . VAL A 1 617 ? 26.086 10.426 -9.194 1.00 94.62 617 VAL A N 1
ATOM 4536 C CA . VAL A 1 617 ? 25.263 9.248 -9.499 1.00 94.62 617 VAL A CA 1
ATOM 4537 C C . VAL A 1 617 ? 26.192 8.063 -9.709 1.00 94.62 617 VAL A C 1
ATOM 4539 O O . VAL A 1 617 ? 27.139 8.139 -10.499 1.00 94.62 617 VAL A O 1
ATOM 4542 N N . SER A 1 618 ? 25.943 6.959 -9.006 1.00 95.00 618 SER A N 1
ATOM 4543 C CA . SER A 1 618 ? 26.790 5.773 -9.101 1.00 95.00 618 SER A CA 1
ATOM 4544 C C . SER A 1 618 ? 26.009 4.473 -9.210 1.00 95.00 618 SER A C 1
ATOM 4546 O O . SER A 1 618 ? 24.891 4.394 -8.725 1.00 95.00 618 SER A O 1
ATOM 4548 N N . GLY A 1 619 ? 26.569 3.454 -9.865 1.00 95.56 619 GLY A N 1
ATOM 4549 C CA . GLY A 1 619 ? 25.978 2.108 -9.920 1.00 95.56 619 GLY A CA 1
ATOM 4550 C C . GLY A 1 619 ? 24.627 1.999 -10.645 1.00 95.56 619 GLY A C 1
ATOM 4551 O O . GLY A 1 619 ? 23.919 1.013 -10.445 1.00 95.56 619 GLY A O 1
ATOM 4552 N N . MET A 1 620 ? 24.251 3.000 -11.446 1.00 97.50 620 MET A N 1
ATOM 4553 C CA . MET A 1 620 ? 22.974 3.055 -12.165 1.00 97.50 620 MET A CA 1
ATOM 4554 C C . MET A 1 620 ? 22.908 1.978 -13.255 1.00 97.50 620 MET A C 1
ATOM 4556 O O . MET A 1 620 ? 23.854 1.815 -14.031 1.00 97.50 620 MET A O 1
ATOM 4560 N N . LYS A 1 621 ? 21.775 1.281 -13.360 1.00 98.44 621 LYS A N 1
ATOM 4561 C CA . LYS A 1 621 ? 21.527 0.267 -14.398 1.00 98.44 621 LYS A CA 1
ATOM 4562 C C . LYS A 1 621 ? 20.325 0.652 -15.250 1.00 98.44 621 LYS A C 1
ATOM 4564 O O . LYS A 1 621 ? 19.212 0.688 -14.745 1.00 98.44 621 LYS A O 1
ATOM 4569 N N . VAL A 1 622 ? 20.533 0.876 -16.541 1.00 98.75 622 VAL A N 1
ATOM 4570 C CA . VAL A 1 622 ? 19.480 1.194 -17.516 1.00 98.75 622 VAL A CA 1
ATOM 4571 C C . VAL A 1 622 ? 19.420 0.063 -18.537 1.00 98.75 622 VAL A C 1
ATOM 4573 O O . VAL A 1 622 ? 20.207 0.047 -19.490 1.00 98.75 622 VAL A O 1
ATOM 4576 N N . TYR A 1 623 ? 18.550 -0.924 -18.300 1.00 98.69 623 TYR A N 1
ATOM 4577 C CA . TYR A 1 623 ? 18.522 -2.189 -19.043 1.00 98.69 623 TYR A CA 1
ATOM 4578 C C . TYR A 1 623 ? 17.211 -2.470 -19.772 1.00 98.69 623 TYR A C 1
ATOM 4580 O O . TYR A 1 623 ? 16.139 -2.383 -19.185 1.00 98.69 623 TYR A O 1
ATOM 4588 N N . ASN A 1 624 ? 17.301 -2.966 -21.007 1.00 98.31 624 ASN A N 1
ATOM 4589 C CA . ASN A 1 624 ? 16.153 -3.518 -21.735 1.00 98.31 624 ASN A CA 1
ATOM 4590 C C . ASN A 1 624 ? 14.985 -2.523 -21.892 1.00 98.31 624 ASN A C 1
ATOM 4592 O O . ASN A 1 624 ? 13.836 -2.926 -21.818 1.00 98.31 624 ASN A O 1
ATOM 4596 N N . ASN A 1 625 ? 15.229 -1.223 -22.046 1.00 98.81 625 ASN A N 1
ATOM 4597 C CA . ASN A 1 625 ? 14.161 -0.230 -22.206 1.00 98.81 625 ASN A CA 1
ATOM 4598 C C . ASN A 1 625 ? 13.975 0.146 -23.684 1.00 98.81 625 ASN A C 1
ATOM 4600 O O . ASN A 1 625 ? 14.906 0.016 -24.480 1.00 98.81 625 ASN A O 1
ATOM 4604 N N . VAL A 1 626 ? 12.802 0.664 -24.045 1.00 98.69 626 VAL A N 1
ATOM 4605 C CA . VAL A 1 626 ? 12.615 1.443 -25.281 1.00 98.69 626 VAL A CA 1
ATOM 4606 C C . VAL A 1 626 ? 12.497 2.912 -24.891 1.00 98.69 626 VAL A C 1
ATOM 4608 O O . VAL A 1 626 ? 11.670 3.259 -24.050 1.00 98.69 626 VAL A O 1
ATOM 4611 N N . LEU A 1 627 ? 13.329 3.764 -25.492 1.00 98.81 627 LEU A N 1
ATOM 4612 C CA . LEU A 1 627 ? 13.290 5.216 -25.338 1.00 98.81 627 LEU A CA 1
ATOM 4613 C C . LEU A 1 627 ? 13.090 5.847 -26.713 1.00 98.81 627 LEU A C 1
ATOM 4615 O O . LEU A 1 627 ? 14.029 5.907 -27.515 1.00 98.81 627 LEU A O 1
ATOM 4619 N N . ALA A 1 628 ? 11.864 6.277 -27.000 1.00 98.38 628 ALA A N 1
ATOM 4620 C CA . ALA A 1 628 ? 11.466 6.635 -28.355 1.00 98.38 628 ALA A CA 1
ATOM 4621 C C . ALA A 1 628 ? 10.727 7.969 -28.447 1.00 98.38 628 ALA A C 1
ATOM 4623 O O . ALA A 1 628 ? 9.991 8.330 -27.542 1.00 98.38 628 ALA A O 1
ATOM 4624 N N . LEU A 1 629 ? 10.859 8.686 -29.564 1.00 98.06 629 LEU A N 1
ATOM 4625 C CA . LEU A 1 629 ? 10.006 9.845 -29.885 1.00 98.06 629 LEU A CA 1
ATOM 4626 C C . LEU A 1 629 ? 10.022 10.979 -28.838 1.00 98.06 629 LEU A C 1
ATOM 4628 O O . LEU A 1 629 ? 9.116 11.808 -28.818 1.00 98.06 629 LEU A O 1
ATOM 4632 N N . ASN A 1 630 ? 11.018 11.032 -27.950 1.00 97.94 630 ASN A N 1
ATOM 4633 C CA . ASN A 1 630 ? 11.097 12.086 -26.940 1.00 97.94 630 ASN A CA 1
ATOM 4634 C C . ASN A 1 630 ? 11.539 13.410 -27.587 1.00 97.94 630 ASN A C 1
ATOM 4636 O O . ASN A 1 630 ? 12.311 13.416 -28.553 1.00 97.94 630 ASN A O 1
ATOM 4640 N N . GLY A 1 631 ? 11.064 14.535 -27.047 1.00 96.38 631 GLY A N 1
ATOM 4641 C CA . GLY A 1 631 ? 11.292 15.879 -27.588 1.00 96.38 631 GLY A CA 1
ATOM 4642 C C . GLY A 1 631 ? 12.742 16.371 -27.507 1.00 96.38 631 GLY A C 1
ATOM 4643 O O . GLY A 1 631 ? 13.090 17.362 -28.146 1.00 96.38 631 GLY A O 1
ATOM 4644 N N . ALA A 1 632 ? 13.605 15.663 -26.774 1.00 96.31 632 ALA A N 1
ATOM 4645 C CA . ALA A 1 632 ? 15.052 15.844 -26.774 1.00 96.31 632 ALA A CA 1
ATOM 4646 C C . ALA A 1 632 ? 15.776 14.498 -26.971 1.00 96.31 632 ALA A C 1
ATOM 4648 O O . ALA A 1 632 ? 15.615 13.857 -28.010 1.00 96.31 632 ALA A O 1
ATOM 4649 N N . ASN A 1 633 ? 16.636 14.086 -26.035 1.00 98.19 633 ASN A N 1
ATOM 4650 C CA . ASN A 1 633 ? 17.397 12.842 -26.149 1.00 98.19 633 ASN A CA 1
ATOM 4651 C C . ASN A 1 633 ? 16.600 11.650 -25.604 1.00 98.19 633 ASN A C 1
ATOM 4653 O O . ASN A 1 633 ? 15.727 11.814 -24.751 1.00 98.19 633 ASN A O 1
ATOM 4657 N N . GLY A 1 634 ? 16.964 10.433 -26.010 1.00 98.50 634 GLY A N 1
ATOM 4658 C CA . GLY A 1 634 ? 16.517 9.234 -25.296 1.00 98.50 634 GLY A CA 1
ATOM 4659 C C . GLY A 1 634 ? 17.028 9.252 -23.851 1.00 98.50 634 GLY A C 1
ATOM 4660 O O . GLY A 1 634 ? 16.238 9.237 -22.910 1.00 98.50 634 GLY A O 1
ATOM 4661 N N . ILE A 1 635 ? 18.347 9.380 -23.678 1.00 98.56 635 ILE A N 1
ATOM 4662 C CA . ILE A 1 635 ? 19.007 9.625 -22.385 1.00 98.56 635 ILE A CA 1
ATOM 4663 C C . ILE A 1 635 ? 19.834 10.909 -22.446 1.00 98.56 635 ILE A C 1
ATOM 4665 O O . ILE A 1 635 ? 20.547 11.136 -23.423 1.00 98.56 635 ILE A O 1
ATOM 4669 N N . ILE A 1 636 ? 19.819 11.701 -21.376 1.00 97.44 636 ILE A N 1
ATOM 4670 C CA . ILE A 1 636 ? 20.824 12.734 -21.108 1.00 97.44 636 ILE A CA 1
ATOM 4671 C C . ILE A 1 636 ? 21.645 12.361 -19.867 1.00 97.44 636 ILE A C 1
ATOM 4673 O O . ILE A 1 636 ? 21.109 12.062 -18.799 1.00 97.44 636 ILE A O 1
ATOM 4677 N N . LEU A 1 637 ? 22.966 12.368 -20.025 1.00 97.44 637 LEU A N 1
ATOM 4678 C CA . LEU A 1 637 ? 23.934 12.193 -18.946 1.00 97.44 637 LEU A CA 1
ATOM 4679 C C . LEU A 1 637 ? 24.388 13.571 -18.448 1.00 97.44 637 LEU A C 1
ATOM 4681 O O . LEU A 1 637 ? 24.958 14.342 -19.224 1.00 97.44 637 LEU A O 1
ATOM 4685 N N . TRP A 1 638 ? 24.148 13.897 -17.178 1.00 94.12 638 TRP A N 1
ATOM 4686 C CA . TRP A 1 638 ? 24.464 15.220 -16.623 1.00 94.12 638 TRP A CA 1
ATOM 4687 C C . TRP A 1 638 ? 25.231 15.109 -15.295 1.00 94.12 638 TRP A C 1
ATOM 4689 O O . TRP A 1 638 ? 24.926 14.279 -14.444 1.00 94.12 638 TRP A O 1
ATOM 4699 N N . GLN A 1 639 ? 26.245 15.964 -15.128 1.00 92.75 639 GLN A N 1
ATOM 4700 C CA . GLN A 1 639 ? 27.142 16.030 -13.961 1.00 92.75 639 GLN A CA 1
ATOM 4701 C C . GLN A 1 639 ? 27.966 14.757 -13.662 1.00 92.75 639 GLN A C 1
ATOM 4703 O O . GLN A 1 639 ? 28.426 14.075 -14.575 1.00 92.75 639 GLN A O 1
ATOM 4708 N N . ALA A 1 640 ? 28.315 14.527 -12.391 1.00 94.56 640 ALA A N 1
ATOM 4709 C CA . ALA A 1 640 ? 29.281 13.522 -11.967 1.00 94.56 640 ALA A CA 1
ATOM 4710 C C . ALA A 1 640 ? 28.679 12.109 -11.990 1.00 94.56 640 ALA A C 1
ATOM 4712 O O . ALA A 1 640 ? 27.664 11.840 -11.348 1.00 94.56 640 ALA A O 1
ATOM 4713 N N . LEU A 1 641 ? 29.348 11.191 -12.690 1.00 95.19 641 LEU A N 1
ATOM 4714 C CA . LEU A 1 641 ? 28.896 9.820 -12.927 1.00 95.19 641 LEU A CA 1
ATOM 4715 C C . LEU A 1 641 ? 29.967 8.805 -12.511 1.00 95.19 641 LEU A C 1
ATOM 4717 O O . LEU A 1 641 ? 31.166 9.018 -12.723 1.00 95.19 641 LEU A O 1
ATOM 4721 N N . SER A 1 642 ? 29.541 7.673 -11.948 1.00 94.75 642 SER A N 1
ATOM 4722 C CA . SER A 1 642 ? 30.431 6.562 -11.599 1.00 94.75 642 SER A CA 1
ATOM 4723 C C . SER A 1 642 ? 29.772 5.190 -11.767 1.00 94.75 642 SER A C 1
ATOM 4725 O O . SER A 1 642 ? 28.967 4.776 -10.943 1.00 94.75 642 SER A O 1
ATOM 4727 N N . GLY A 1 643 ? 30.123 4.425 -12.801 1.00 94.00 643 GLY A N 1
ATOM 4728 C CA . GLY A 1 643 ? 29.562 3.073 -12.961 1.00 94.00 643 GLY A CA 1
ATOM 4729 C C . GLY A 1 643 ? 28.101 3.080 -13.423 1.00 94.00 643 GLY A C 1
ATOM 4730 O O . GLY A 1 643 ? 27.243 2.514 -12.752 1.00 94.00 643 GLY A O 1
ATOM 4731 N N . VAL A 1 644 ? 27.819 3.755 -14.540 1.00 97.50 644 VAL A N 1
ATOM 4732 C CA . VAL A 1 644 ? 26.488 3.791 -15.170 1.00 97.50 644 VAL A CA 1
ATOM 4733 C C . VAL A 1 644 ? 26.472 2.803 -16.330 1.00 97.50 644 VAL A C 1
ATOM 4735 O O . VAL A 1 644 ? 27.178 3.004 -17.316 1.00 97.50 644 VAL A O 1
ATOM 4738 N N . ASP A 1 645 ? 25.658 1.757 -16.242 1.00 98.31 645 ASP A N 1
ATOM 4739 C CA . ASP A 1 645 ? 25.502 0.787 -17.320 1.00 98.31 645 ASP A CA 1
ATOM 4740 C C . ASP A 1 645 ? 24.228 1.055 -18.132 1.00 98.31 645 ASP A C 1
ATOM 4742 O O . ASP A 1 645 ? 23.122 1.017 -17.598 1.00 98.31 645 ASP A O 1
ATOM 4746 N N . ILE A 1 646 ? 24.371 1.212 -19.445 1.00 98.69 646 ILE A N 1
ATOM 4747 C CA . ILE A 1 646 ? 23.281 1.384 -20.411 1.00 98.69 646 ILE A CA 1
ATOM 4748 C C . ILE A 1 646 ? 23.351 0.213 -21.391 1.00 98.69 646 ILE A C 1
ATOM 4750 O O . ILE A 1 646 ? 24.220 0.180 -22.271 1.00 98.69 646 ILE A O 1
ATOM 4754 N N . LYS A 1 647 ? 22.489 -0.793 -21.205 1.00 98.62 647 LYS A N 1
ATOM 4755 C CA . LYS A 1 647 ? 22.571 -2.063 -21.944 1.00 98.62 647 LYS A CA 1
ATOM 4756 C C . LYS A 1 647 ? 21.227 -2.552 -22.468 1.00 98.62 647 LYS A C 1
ATOM 4758 O O . LYS A 1 647 ? 20.217 -2.409 -21.792 1.00 98.62 647 LYS A O 1
ATOM 4763 N N . ASN A 1 648 ? 21.217 -3.209 -23.622 1.00 98.25 648 ASN A N 1
ATOM 4764 C CA . ASN A 1 648 ? 20.021 -3.827 -24.208 1.00 98.25 648 ASN A CA 1
ATOM 4765 C C . ASN A 1 648 ? 18.855 -2.867 -24.507 1.00 98.25 648 ASN A C 1
ATOM 4767 O O . ASN A 1 648 ? 17.720 -3.319 -24.622 1.00 98.25 648 ASN A O 1
ATOM 4771 N N . ASN A 1 649 ? 19.083 -1.558 -24.607 1.00 98.81 649 ASN A N 1
ATOM 4772 C CA . ASN A 1 649 ? 18.015 -0.590 -24.865 1.00 98.81 649 ASN A CA 1
ATOM 4773 C C . ASN A 1 649 ? 17.833 -0.336 -26.365 1.00 98.81 649 ASN A C 1
ATOM 4775 O O . ASN A 1 649 ? 18.771 -0.494 -27.146 1.00 98.81 649 ASN A O 1
ATOM 4779 N N . ILE A 1 650 ? 16.640 0.115 -26.740 1.00 98.75 650 ILE A N 1
ATOM 4780 C CA . ILE A 1 650 ? 16.295 0.583 -28.085 1.00 98.75 650 ILE A CA 1
ATOM 4781 C C . ILE A 1 650 ? 16.059 2.096 -28.018 1.00 98.75 650 ILE A C 1
ATOM 4783 O O . ILE A 1 650 ? 15.226 2.561 -27.238 1.00 98.75 650 ILE A O 1
ATOM 4787 N N . PHE A 1 651 ? 16.781 2.859 -28.836 1.00 98.81 651 PHE A N 1
ATOM 4788 C CA . PHE A 1 651 ? 16.672 4.312 -28.964 1.00 98.81 651 PHE A CA 1
ATOM 4789 C C . PHE A 1 651 ? 16.129 4.677 -30.342 1.00 98.81 651 PHE A C 1
ATOM 4791 O O . PHE A 1 651 ? 16.867 4.620 -31.329 1.00 98.81 651 PHE A O 1
ATOM 4798 N N . LEU A 1 652 ? 14.862 5.078 -30.405 1.00 98.44 652 LEU A N 1
ATOM 4799 C CA . LEU A 1 652 ? 14.125 5.197 -31.662 1.00 98.44 652 LEU A CA 1
ATOM 4800 C C . LEU A 1 652 ? 13.572 6.611 -31.876 1.00 98.44 652 LEU A C 1
ATOM 4802 O O . LEU A 1 652 ? 12.739 7.076 -31.107 1.00 98.44 652 LEU A O 1
ATOM 4806 N N . ASN A 1 653 ? 13.964 7.280 -32.959 1.00 98.25 653 ASN A N 1
ATOM 4807 C CA . ASN A 1 653 ? 13.329 8.520 -33.426 1.00 98.25 653 ASN A CA 1
ATOM 4808 C C . ASN A 1 653 ? 13.204 9.632 -32.359 1.00 98.25 653 ASN A C 1
ATOM 4810 O O . ASN A 1 653 ? 12.243 10.399 -32.374 1.00 98.25 653 ASN A O 1
ATOM 4814 N N . ASN A 1 654 ? 14.150 9.738 -31.419 1.00 98.56 654 ASN A N 1
ATOM 4815 C CA . ASN A 1 654 ? 14.188 10.881 -30.499 1.00 98.56 654 ASN A CA 1
ATOM 4816 C C . ASN A 1 654 ? 14.599 12.148 -31.266 1.00 98.56 654 ASN A C 1
ATOM 4818 O O . ASN A 1 654 ? 15.377 12.071 -32.220 1.00 98.56 654 ASN A O 1
ATOM 4822 N N . ALA A 1 655 ? 14.104 13.318 -30.860 1.00 97.88 655 ALA A N 1
ATOM 4823 C CA . ALA A 1 655 ? 14.332 14.562 -31.599 1.00 97.88 655 ALA A CA 1
ATOM 4824 C C . ALA A 1 655 ? 15.815 14.988 -31.633 1.00 97.88 655 ALA A C 1
ATOM 4826 O O . ALA A 1 655 ? 16.258 15.592 -32.611 1.00 97.88 655 ALA A O 1
ATOM 4827 N N . HIS A 1 656 ? 16.588 14.661 -30.591 1.00 97.31 656 HIS A N 1
ATOM 4828 C CA . HIS A 1 656 ? 18.040 14.864 -30.519 1.00 97.31 656 HIS A CA 1
ATOM 4829 C C . HIS A 1 656 ? 18.799 13.530 -30.652 1.00 97.31 656 HIS A C 1
ATOM 4831 O O . HIS A 1 656 ? 18.657 12.836 -31.657 1.00 97.31 656 HIS A O 1
ATOM 4837 N N . TYR A 1 657 ? 19.672 13.190 -29.697 1.00 98.44 657 TYR A N 1
ATOM 4838 C CA . TYR A 1 657 ? 20.487 11.984 -29.733 1.00 98.44 657 TYR A CA 1
ATOM 4839 C C . TYR A 1 657 ? 19.771 10.815 -29.057 1.00 98.44 657 TYR A C 1
ATOM 4841 O O . TYR A 1 657 ? 18.942 11.009 -28.168 1.00 98.44 657 TYR A O 1
ATOM 4849 N N . GLY A 1 658 ? 20.155 9.583 -29.394 1.00 98.50 658 GLY A N 1
ATOM 4850 C CA . GLY A 1 658 ? 19.801 8.435 -28.556 1.00 98.50 658 GLY A CA 1
ATOM 4851 C C . GLY A 1 658 ? 20.346 8.609 -27.133 1.00 98.50 658 GLY A C 1
ATOM 4852 O O . GLY A 1 658 ? 19.587 8.545 -26.167 1.00 98.50 658 GLY A O 1
ATOM 4853 N N . ILE A 1 659 ? 21.642 8.927 -27.003 1.00 98.69 659 ILE A N 1
ATOM 4854 C CA . ILE A 1 659 ? 22.274 9.284 -25.719 1.00 98.69 659 ILE A CA 1
ATOM 4855 C C . ILE A 1 659 ? 23.094 10.575 -25.854 1.00 98.69 659 ILE A C 1
ATOM 4857 O O . ILE A 1 659 ? 24.119 10.604 -26.533 1.00 98.69 659 ILE A O 1
ATOM 4861 N N . GLY A 1 660 ? 22.684 11.638 -25.173 1.00 97.62 660 GLY A N 1
ATOM 4862 C CA . GLY A 1 660 ? 23.443 12.882 -25.052 1.00 97.62 660 GLY A CA 1
ATOM 4863 C C . GLY A 1 660 ? 24.191 12.996 -23.721 1.00 97.62 660 GLY A C 1
ATOM 4864 O O . GLY A 1 660 ? 23.952 12.239 -22.777 1.00 97.62 660 GLY A O 1
ATOM 4865 N N . SER A 1 661 ? 25.048 14.009 -23.609 1.00 96.44 661 SER A N 1
ATOM 4866 C CA . SER A 1 661 ? 25.636 14.440 -22.339 1.00 96.44 661 SER A CA 1
ATOM 4867 C C . SER A 1 661 ? 25.722 15.954 -22.241 1.00 96.44 661 SER A C 1
ATOM 4869 O O . SER A 1 661 ? 25.948 16.606 -23.252 1.00 96.44 661 SER A O 1
ATOM 4871 N N . TYR A 1 662 ? 25.651 16.508 -21.038 1.00 94.81 662 TYR A N 1
ATOM 4872 C CA . TYR A 1 662 ? 25.916 17.923 -20.801 1.00 94.81 662 TYR A CA 1
ATOM 4873 C C . TYR A 1 662 ? 26.714 18.076 -19.508 1.00 94.81 662 TYR A C 1
ATOM 4875 O O . TYR A 1 662 ? 26.335 17.503 -18.492 1.00 94.81 662 TYR A O 1
ATOM 4883 N N . ALA A 1 663 ? 27.827 18.815 -19.525 1.00 95.12 663 ALA A N 1
ATOM 4884 C CA . ALA A 1 663 ? 28.676 19.055 -18.350 1.00 95.12 663 ALA A CA 1
ATOM 4885 C C . ALA A 1 663 ? 28.968 17.797 -17.490 1.00 95.12 663 ALA A C 1
ATOM 4887 O O . ALA A 1 663 ? 29.105 17.882 -16.267 1.00 95.12 663 ALA A O 1
ATOM 4888 N N . ALA A 1 664 ? 29.022 16.616 -18.110 1.00 96.00 664 ALA A N 1
ATOM 4889 C CA . ALA A 1 664 ? 29.157 15.354 -17.403 1.00 96.00 664 ALA A CA 1
ATOM 4890 C C . ALA A 1 664 ? 30.630 15.049 -17.105 1.00 96.00 664 ALA A C 1
ATOM 4892 O O . ALA A 1 664 ? 31.516 15.295 -17.927 1.00 96.00 664 ALA A O 1
ATOM 4893 N N . THR A 1 665 ? 30.914 14.502 -15.927 1.00 95.75 665 THR A N 1
ATOM 4894 C CA . THR A 1 665 ? 32.274 14.201 -15.445 1.00 95.75 665 THR A CA 1
ATOM 4895 C C . THR A 1 665 ? 32.316 12.827 -14.774 1.00 95.75 665 THR A C 1
ATOM 4897 O O . THR A 1 665 ? 31.278 12.226 -14.515 1.00 95.75 665 THR A O 1
ATOM 4900 N N . GLY A 1 666 ? 33.511 12.296 -14.507 1.00 93.19 666 GLY A N 1
ATOM 4901 C CA . GLY A 1 666 ? 33.678 11.016 -13.810 1.00 93.19 666 GLY A CA 1
ATOM 4902 C C . GLY A 1 666 ? 34.066 9.849 -14.721 1.00 93.19 666 GLY A C 1
ATOM 4903 O O . GLY A 1 666 ? 34.831 10.016 -15.676 1.00 93.19 666 GLY A O 1
ATOM 4904 N N . SER A 1 667 ? 33.634 8.632 -14.392 1.00 92.44 667 SER A N 1
ATOM 4905 C CA . SER A 1 667 ? 34.131 7.417 -15.053 1.00 92.44 667 SER A CA 1
ATOM 4906 C C . SER A 1 667 ? 33.177 6.229 -15.000 1.00 92.44 667 SER A C 1
ATOM 4908 O O . SER A 1 667 ? 32.199 6.208 -14.262 1.00 92.44 667 SER A O 1
ATOM 4910 N N . GLY A 1 668 ? 33.472 5.194 -15.787 1.00 90.12 668 GLY A N 1
ATOM 4911 C CA . GLY A 1 668 ? 32.752 3.923 -15.705 1.00 90.12 668 GLY A CA 1
ATOM 4912 C C . GLY A 1 668 ? 31.354 3.959 -16.318 1.00 90.12 668 GLY A C 1
ATOM 4913 O O . GLY A 1 668 ? 30.508 3.165 -15.924 1.00 90.12 668 GLY A O 1
ATOM 4914 N N . VAL A 1 669 ? 31.096 4.857 -17.271 1.00 96.69 669 VAL A N 1
ATOM 4915 C CA . VAL A 1 669 ? 29.896 4.757 -18.111 1.00 96.69 669 VAL A CA 1
ATOM 4916 C C . VAL A 1 669 ? 30.115 3.643 -19.140 1.00 96.69 669 VAL A C 1
ATOM 4918 O O . VAL A 1 669 ? 31.129 3.631 -19.836 1.00 96.69 669 VAL A O 1
ATOM 4921 N N . VAL A 1 670 ? 29.196 2.688 -19.248 1.00 98.19 670 VAL A N 1
ATOM 4922 C CA . VAL A 1 670 ? 29.280 1.566 -20.193 1.00 98.19 670 VAL A CA 1
ATOM 4923 C C . VAL A 1 670 ? 28.026 1.538 -21.047 1.00 98.19 670 VAL A C 1
ATOM 4925 O O . VAL A 1 670 ? 26.930 1.339 -20.534 1.00 98.19 670 VAL A O 1
ATOM 4928 N N . VAL A 1 671 ? 28.190 1.670 -22.360 1.00 98.25 671 VAL A N 1
ATOM 4929 C CA . VAL A 1 671 ? 27.097 1.592 -23.336 1.00 98.25 671 VAL A CA 1
ATOM 4930 C C . VAL A 1 671 ? 27.328 0.353 -24.191 1.00 98.25 671 VAL A C 1
ATOM 4932 O O . VAL A 1 671 ? 28.292 0.314 -24.952 1.00 98.25 671 VAL A O 1
ATOM 4935 N N . ASN A 1 672 ? 26.500 -0.685 -24.054 1.00 97.50 672 ASN A N 1
ATOM 4936 C CA . ASN A 1 672 ? 26.735 -1.963 -24.735 1.00 97.50 672 ASN A CA 1
ATOM 4937 C C . ASN A 1 672 ? 25.442 -2.691 -25.128 1.00 97.50 672 ASN A C 1
ATOM 4939 O O . ASN A 1 672 ? 24.496 -2.723 -24.354 1.00 97.50 672 ASN A O 1
ATOM 4943 N N . ASN A 1 673 ? 25.434 -3.319 -26.299 1.00 96.62 673 ASN A N 1
ATOM 4944 C CA . ASN A 1 673 ? 24.301 -3.998 -26.920 1.00 96.62 673 ASN A CA 1
ATOM 4945 C C . ASN A 1 673 ? 23.045 -3.119 -26.920 1.00 96.62 673 ASN A C 1
ATOM 4947 O O . ASN A 1 673 ? 22.030 -3.527 -26.390 1.00 96.62 673 ASN A O 1
ATOM 4951 N N . ASN A 1 674 ? 23.112 -1.896 -27.450 1.00 98.31 674 ASN A N 1
ATOM 4952 C CA . ASN A 1 674 ? 21.919 -1.060 -27.647 1.00 98.31 674 ASN A CA 1
ATOM 4953 C C . ASN A 1 674 ? 21.648 -0.879 -29.144 1.00 98.31 674 ASN A C 1
ATOM 4955 O O . ASN A 1 674 ? 22.584 -0.927 -29.946 1.00 98.31 674 ASN A O 1
ATOM 4959 N N . ASP A 1 675 ? 20.394 -0.629 -29.497 1.00 98.38 675 ASP A N 1
ATOM 4960 C CA . ASP A 1 675 ? 19.980 -0.279 -30.853 1.00 98.38 675 ASP A CA 1
ATOM 4961 C C . ASP A 1 675 ? 19.692 1.221 -30.961 1.00 98.38 675 ASP A C 1
ATOM 4963 O O . ASP A 1 675 ? 19.055 1.796 -30.077 1.00 98.38 675 ASP A O 1
ATOM 4967 N N . PHE A 1 676 ? 20.173 1.865 -32.023 1.00 98.56 676 PHE A N 1
ATOM 4968 C CA . PHE A 1 676 ? 19.982 3.293 -32.272 1.00 98.56 676 PHE A CA 1
ATOM 4969 C C . PHE A 1 676 ? 19.454 3.522 -33.681 1.00 98.56 676 PHE A C 1
ATOM 4971 O O . PHE A 1 676 ? 20.190 3.361 -34.655 1.00 98.56 676 PHE A O 1
ATOM 4978 N N . PHE A 1 677 ? 18.217 3.989 -33.804 1.00 98.19 677 PHE A N 1
ATOM 4979 C CA . PHE A 1 677 ? 17.607 4.210 -35.107 1.00 98.19 677 PHE A CA 1
ATOM 4980 C C . PHE A 1 677 ? 16.862 5.543 -35.181 1.00 98.19 677 PHE A C 1
ATOM 4982 O O . PHE A 1 677 ? 16.128 5.919 -34.272 1.00 98.19 677 PHE A O 1
ATOM 4989 N N . GLY A 1 678 ? 17.102 6.291 -36.261 1.00 97.50 678 GLY A N 1
ATOM 4990 C CA . GLY A 1 678 ? 16.344 7.494 -36.623 1.00 97.50 678 GLY A CA 1
ATOM 4991 C C . GLY A 1 678 ? 16.394 8.688 -35.653 1.00 97.50 678 GLY A C 1
ATOM 4992 O O . GLY A 1 678 ? 15.636 9.636 -35.824 1.00 97.50 678 GLY A O 1
ATOM 4993 N N . ASN A 1 679 ? 17.288 8.689 -34.658 1.00 98.38 679 ASN A N 1
ATOM 4994 C CA . ASN A 1 679 ? 17.464 9.819 -33.735 1.00 98.38 679 ASN A CA 1
ATOM 4995 C C . ASN A 1 679 ? 17.981 11.066 -34.480 1.00 98.38 679 ASN A C 1
ATOM 4997 O O . ASN A 1 679 ? 18.983 10.991 -35.198 1.00 98.38 679 ASN A O 1
ATOM 5001 N N . GLY A 1 680 ? 17.316 12.210 -34.302 1.00 97.81 680 GLY A N 1
ATOM 5002 C CA . GLY A 1 680 ? 17.447 13.386 -35.165 1.00 97.81 680 GLY A CA 1
ATOM 5003 C C . GLY A 1 680 ? 18.854 13.976 -35.254 1.00 97.81 680 GLY A C 1
ATOM 5004 O O . GLY A 1 680 ? 19.254 14.443 -36.321 1.00 97.81 680 GLY A O 1
ATOM 5005 N N . TYR A 1 681 ? 19.622 13.962 -34.161 1.00 97.38 681 TYR A N 1
ATOM 5006 C CA . TYR A 1 681 ? 20.989 14.513 -34.128 1.00 97.38 681 TYR A CA 1
ATOM 5007 C C . TYR A 1 681 ? 22.065 13.418 -34.221 1.00 97.38 681 TYR A C 1
ATOM 5009 O O . TYR A 1 681 ? 23.256 13.720 -34.324 1.00 97.38 681 TYR A O 1
ATOM 5017 N N . GLY A 1 682 ? 21.654 12.147 -34.238 1.00 96.75 682 GLY A N 1
ATOM 5018 C CA . GLY A 1 682 ? 22.520 10.976 -34.332 1.00 96.75 682 GLY A CA 1
ATOM 5019 C C . GLY A 1 682 ? 22.415 10.044 -33.125 1.00 96.75 682 GLY A C 1
ATOM 5020 O O . GLY A 1 682 ? 21.575 10.198 -32.243 1.00 96.75 682 GLY A O 1
ATOM 5021 N N . ASN A 1 683 ? 23.292 9.044 -33.069 1.00 97.31 683 ASN A N 1
ATOM 5022 C CA . ASN A 1 683 ? 23.179 7.968 -32.080 1.00 97.31 683 ASN A CA 1
ATOM 5023 C C . ASN A 1 683 ? 23.547 8.434 -30.665 1.00 97.31 683 ASN A C 1
ATOM 5025 O O . ASN A 1 683 ? 22.827 8.151 -29.709 1.00 97.31 683 ASN A O 1
ATOM 5029 N N . TYR A 1 684 ? 24.652 9.170 -30.531 1.00 96.94 684 TYR A N 1
ATOM 5030 C CA . TYR A 1 684 ? 25.128 9.663 -29.244 1.00 96.94 684 TYR A CA 1
ATOM 5031 C C . TYR A 1 684 ? 26.055 10.878 -29.370 1.00 96.94 684 TYR A C 1
ATOM 5033 O O . TYR A 1 684 ? 26.715 11.062 -30.394 1.00 96.94 684 TYR A O 1
ATOM 5041 N N . ASN A 1 685 ? 26.153 11.667 -28.297 1.00 96.56 685 ASN A N 1
ATOM 5042 C CA . ASN A 1 685 ? 27.149 12.725 -28.123 1.00 96.56 685 ASN A CA 1
ATOM 5043 C C . ASN A 1 685 ? 27.613 12.784 -26.663 1.00 96.56 685 ASN A C 1
ATOM 5045 O O . ASN A 1 685 ? 26.843 13.144 -25.779 1.00 96.56 685 ASN A O 1
ATOM 5049 N N . PHE A 1 686 ? 28.887 12.458 -26.428 1.00 95.75 686 PHE A N 1
ATOM 5050 C CA . PHE A 1 686 ? 29.485 12.374 -25.089 1.00 95.75 686 PHE A CA 1
ATOM 5051 C C . PHE A 1 686 ? 30.416 13.544 -24.738 1.00 95.75 686 PHE A C 1
ATOM 5053 O O . PHE A 1 686 ? 31.137 13.487 -23.744 1.00 95.75 686 PHE A O 1
ATOM 5060 N N . SER A 1 687 ? 30.434 14.590 -25.567 1.00 94.81 687 SER A N 1
ATOM 5061 C CA . SER A 1 687 ? 31.316 15.758 -25.405 1.00 94.81 687 SER A CA 1
ATOM 5062 C C . SER A 1 687 ? 30.574 17.078 -25.202 1.00 94.81 687 SER A C 1
ATOM 5064 O O . SER A 1 687 ? 31.190 18.089 -24.862 1.00 94.81 687 SER A O 1
ATOM 5066 N N . ASP A 1 688 ? 29.257 17.086 -25.406 1.00 93.56 688 ASP A N 1
ATOM 5067 C CA . ASP A 1 688 ? 28.459 18.307 -25.340 1.00 93.56 688 ASP A CA 1
ATOM 5068 C C . ASP A 1 688 ? 28.432 18.919 -23.925 1.00 93.56 688 ASP A C 1
ATOM 5070 O O . ASP A 1 688 ? 28.712 18.254 -22.918 1.00 93.56 688 ASP A O 1
ATOM 5074 N N . GLY A 1 689 ? 28.223 20.235 -23.855 1.00 90.44 689 GLY A N 1
ATOM 5075 C CA . GLY A 1 689 ? 28.289 21.018 -22.618 1.00 90.44 689 GLY A CA 1
ATOM 5076 C C . GLY A 1 689 ? 29.639 20.963 -21.887 1.00 90.44 689 GLY A C 1
ATOM 5077 O O . GLY A 1 689 ? 29.677 21.210 -20.685 1.00 90.44 689 GLY A O 1
ATOM 5078 N N . GLY A 1 690 ? 30.733 20.592 -22.566 1.00 94.12 690 GLY A N 1
ATOM 5079 C CA . GLY A 1 690 ? 32.060 20.444 -21.953 1.00 94.12 690 GLY A CA 1
ATOM 5080 C C . GLY A 1 690 ? 32.241 19.152 -21.149 1.00 94.12 690 GLY A C 1
ATOM 5081 O O . GLY A 1 690 ? 33.015 19.128 -20.192 1.00 94.12 690 GLY A O 1
ATOM 5082 N N . SER A 1 691 ? 31.518 18.088 -21.503 1.00 96.62 691 SER A N 1
ATOM 5083 C CA . SER A 1 691 ? 31.601 16.793 -20.819 1.00 96.62 691 SER A CA 1
ATOM 5084 C C . SER A 1 691 ? 32.985 16.135 -20.970 1.00 96.62 691 SER A C 1
ATOM 5086 O O . SER A 1 691 ? 33.590 16.171 -22.040 1.00 96.62 691 SER A O 1
ATOM 5088 N N . THR A 1 692 ? 33.499 15.532 -19.890 1.00 94.88 692 THR A N 1
ATOM 5089 C CA . THR A 1 692 ? 34.876 14.986 -19.784 1.00 94.88 692 THR A CA 1
ATOM 5090 C C . THR A 1 692 ? 34.966 13.610 -19.106 1.00 94.88 692 THR A C 1
ATOM 5092 O O . THR A 1 692 ? 36.050 13.169 -18.723 1.00 94.88 692 THR A O 1
ATOM 5095 N N . TYR A 1 693 ? 33.846 12.907 -18.933 1.00 94.12 693 TYR A N 1
ATOM 5096 C CA . TYR A 1 693 ? 33.825 11.582 -18.306 1.00 94.12 693 TYR A CA 1
ATOM 5097 C C . TYR A 1 693 ? 34.407 10.486 -19.210 1.00 94.12 693 TYR A C 1
ATOM 5099 O O . TYR A 1 693 ? 34.379 10.578 -20.437 1.00 94.12 693 TYR A O 1
ATOM 5107 N N . SER A 1 694 ? 34.907 9.410 -18.597 1.00 94.31 694 SER A N 1
ATOM 5108 C CA . SER A 1 694 ? 35.336 8.215 -19.338 1.00 94.31 694 SER A CA 1
ATOM 5109 C C . SER A 1 694 ? 34.188 7.229 -19.538 1.00 94.31 694 SER A C 1
ATOM 5111 O O . SER A 1 694 ? 33.419 6.940 -18.615 1.00 94.31 694 SER A O 1
ATOM 5113 N N . TYR A 1 695 ? 34.109 6.688 -20.751 1.00 95.31 695 TYR A N 1
ATOM 5114 C CA . TYR A 1 695 ? 33.079 5.747 -21.166 1.00 95.31 695 TYR A CA 1
ATOM 5115 C C . TYR A 1 695 ? 33.669 4.592 -21.980 1.00 95.31 695 TYR A C 1
ATOM 5117 O O . TYR A 1 695 ? 34.709 4.733 -22.621 1.00 95.31 695 TYR A O 1
ATOM 5125 N N . ASN A 1 696 ? 32.974 3.455 -21.975 1.00 97.12 696 ASN A N 1
ATOM 5126 C CA . ASN A 1 696 ? 33.267 2.298 -22.812 1.00 97.12 696 ASN A CA 1
ATOM 5127 C C . ASN A 1 696 ? 32.083 2.019 -23.737 1.00 97.12 696 ASN A C 1
ATOM 5129 O O . ASN A 1 696 ? 30.967 1.786 -23.269 1.00 97.12 696 ASN A O 1
ATOM 5133 N N . LEU A 1 697 ? 32.349 2.010 -25.042 1.00 96.44 697 LEU A N 1
ATOM 5134 C CA . LEU A 1 697 ? 31.392 1.589 -26.058 1.00 96.44 697 LEU A CA 1
ATOM 5135 C C . LEU A 1 697 ? 31.615 0.114 -26.385 1.00 96.44 697 LEU A C 1
ATOM 5137 O O . LEU A 1 697 ? 32.728 -0.293 -26.717 1.00 96.44 697 LEU A O 1
ATOM 5141 N N . GLY A 1 698 ? 30.556 -0.676 -26.278 1.00 93.56 698 GLY A N 1
ATOM 5142 C CA . GLY A 1 698 ? 30.516 -2.051 -26.751 1.00 93.56 698 GLY A CA 1
ATOM 5143 C C . GLY A 1 698 ? 29.771 -2.183 -28.080 1.00 93.56 698 GLY A C 1
ATOM 5144 O O . GLY A 1 698 ? 29.787 -1.275 -28.909 1.00 93.56 698 GLY A O 1
ATOM 5145 N N . VAL A 1 699 ? 29.133 -3.332 -28.293 1.00 91.12 699 VAL A N 1
ATOM 5146 C CA . VAL A 1 699 ? 28.365 -3.635 -29.508 1.00 91.12 699 VAL A CA 1
ATOM 5147 C C . VAL A 1 699 ? 27.142 -2.718 -29.588 1.00 91.12 699 VAL A C 1
ATOM 5149 O O . VAL A 1 699 ? 26.512 -2.434 -28.574 1.00 91.12 699 VAL A O 1
ATOM 5152 N N . ALA A 1 700 ? 26.779 -2.266 -30.782 1.00 93.44 700 ALA A N 1
ATOM 5153 C CA . ALA A 1 700 ? 25.538 -1.542 -31.026 1.00 93.44 700 ALA A CA 1
ATOM 5154 C C . ALA A 1 700 ? 24.984 -1.905 -32.405 1.00 93.44 700 ALA A C 1
ATOM 5156 O O . ALA A 1 700 ? 25.745 -2.284 -33.302 1.00 93.44 700 ALA A O 1
ATOM 5157 N N . THR A 1 701 ? 23.673 -1.776 -32.564 1.00 94.50 701 THR A N 1
ATOM 5158 C CA . THR A 1 701 ? 22.994 -1.853 -33.860 1.00 94.50 701 THR A CA 1
ATOM 5159 C C . THR A 1 701 ? 22.429 -0.495 -34.251 1.00 94.50 701 THR A C 1
ATOM 5161 O O . THR A 1 701 ? 22.283 0.401 -33.419 1.00 94.50 701 THR A O 1
ATOM 5164 N N . TYR A 1 702 ? 22.200 -0.327 -35.554 1.00 96.31 702 TYR A N 1
ATOM 5165 C CA . TYR A 1 702 ? 21.796 0.946 -36.155 1.00 96.31 702 TYR A CA 1
ATOM 5166 C C . TYR A 1 702 ? 20.682 0.750 -37.183 1.00 96.31 702 TYR A C 1
ATOM 5168 O O . TYR A 1 702 ? 20.705 1.330 -38.270 1.00 96.31 702 TYR A O 1
ATOM 5176 N N . SER A 1 703 ? 19.788 -0.193 -36.918 1.00 94.00 703 SER A N 1
ATOM 5177 C CA . SER A 1 703 ? 18.772 -0.640 -37.868 1.00 94.00 703 SER A CA 1
ATOM 5178 C C . SER A 1 703 ? 17.401 -0.466 -37.256 1.00 94.00 703 SER A C 1
ATOM 5180 O O . SER A 1 703 ? 17.279 -0.435 -36.044 1.00 94.00 703 SER A O 1
ATOM 5182 N N . ASP A 1 704 ? 16.388 -0.342 -38.104 1.00 95.25 704 ASP A N 1
ATOM 5183 C CA . ASP A 1 704 ? 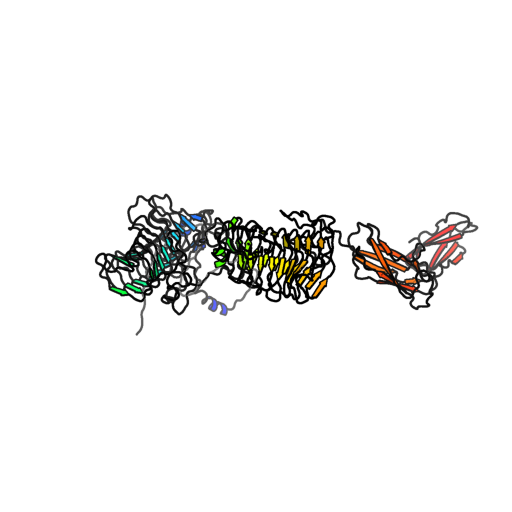15.012 -0.224 -37.644 1.00 95.25 704 ASP A CA 1
ATOM 5184 C C . ASP A 1 704 ? 14.652 -1.420 -36.743 1.00 95.25 704 ASP A C 1
ATOM 5186 O O . ASP A 1 704 ? 14.760 -2.561 -37.211 1.00 95.25 704 ASP A O 1
ATOM 5190 N N . PRO A 1 705 ? 14.266 -1.203 -35.471 1.00 95.62 705 PRO A N 1
ATOM 5191 C CA . PRO A 1 705 ? 13.911 -2.283 -34.562 1.00 95.62 705 PRO A CA 1
ATOM 5192 C C . PRO A 1 705 ? 12.619 -3.000 -34.966 1.00 95.62 705 PRO A C 1
ATOM 5194 O O . PRO A 1 705 ? 12.378 -4.094 -34.453 1.00 95.62 705 PRO A O 1
ATOM 5197 N N . LEU A 1 706 ? 11.812 -2.448 -35.880 1.00 93.88 706 LEU A N 1
ATOM 5198 C CA . LEU A 1 706 ? 10.526 -2.998 -36.307 1.00 93.88 706 LEU A CA 1
ATOM 5199 C C . LEU A 1 706 ? 9.606 -3.260 -35.107 1.00 93.88 706 LEU A C 1
ATOM 5201 O O . LEU A 1 706 ? 9.233 -4.411 -34.849 1.00 93.88 706 LEU A O 1
ATOM 5205 N N . LEU A 1 707 ? 9.269 -2.214 -34.349 1.00 94.19 707 LEU A N 1
ATOM 5206 C CA . LEU A 1 707 ? 8.294 -2.337 -33.263 1.00 94.19 707 LEU A CA 1
ATOM 5207 C C . LEU A 1 707 ? 6.868 -2.449 -33.828 1.00 94.19 707 LEU A C 1
ATOM 5209 O O . LEU A 1 707 ? 6.571 -2.004 -34.937 1.00 94.19 707 LEU A O 1
ATOM 5213 N N . ALA A 1 708 ? 5.958 -3.045 -33.061 1.00 90.75 708 ALA A N 1
ATOM 5214 C CA . ALA A 1 708 ? 4.581 -3.285 -33.484 1.00 90.75 708 ALA A CA 1
ATOM 5215 C C . ALA A 1 708 ? 3.797 -1.988 -33.745 1.00 90.75 708 ALA A C 1
ATOM 5217 O O . ALA A 1 708 ? 2.941 -1.955 -34.632 1.00 90.75 708 ALA A O 1
ATOM 5218 N N . ASN A 1 709 ? 4.103 -0.918 -33.008 1.00 88.62 709 ASN A N 1
ATOM 5219 C CA . ASN A 1 709 ? 3.593 0.422 -33.273 1.00 88.62 709 ASN A CA 1
ATOM 5220 C C . ASN A 1 709 ? 4.619 1.470 -32.838 1.00 88.62 709 ASN A C 1
ATOM 5222 O O . ASN A 1 709 ? 4.969 1.520 -31.667 1.00 88.62 709 ASN A O 1
ATOM 5226 N N . GLU A 1 710 ? 5.040 2.341 -33.753 1.00 93.06 710 GLU A N 1
ATOM 5227 C CA . GLU A 1 710 ? 6.073 3.369 -33.536 1.00 93.06 710 GLU A CA 1
ATOM 5228 C C . GLU A 1 710 ? 5.497 4.793 -33.537 1.00 93.06 710 GLU A C 1
ATOM 5230 O O . GLU A 1 710 ? 6.132 5.747 -33.985 1.00 93.06 710 GLU A O 1
ATOM 5235 N N . THR A 1 711 ? 4.254 4.948 -33.076 1.00 90.31 711 THR A N 1
ATOM 5236 C CA . THR A 1 711 ? 3.549 6.237 -33.076 1.00 90.31 711 THR A CA 1
ATOM 5237 C C . THR A 1 711 ? 3.537 6.899 -31.705 1.00 90.31 711 THR A C 1
ATOM 5239 O O . THR A 1 711 ? 3.485 6.239 -30.668 1.00 90.31 711 THR A O 1
ATOM 5242 N N . ALA A 1 712 ? 3.514 8.234 -31.711 1.00 85.25 712 ALA A N 1
ATOM 5243 C CA . ALA A 1 712 ? 3.547 9.031 -30.491 1.00 85.25 712 ALA A CA 1
ATOM 5244 C C . ALA A 1 712 ? 2.363 8.759 -29.553 1.00 85.25 712 ALA A C 1
ATOM 5246 O O . ALA A 1 712 ? 2.535 8.853 -28.349 1.00 85.25 712 ALA A O 1
ATOM 5247 N N . THR A 1 713 ? 1.193 8.392 -30.084 1.00 81.75 713 THR A N 1
ATOM 5248 C CA . THR A 1 713 ? -0.060 8.218 -29.329 1.00 81.75 713 THR A CA 1
ATOM 5249 C C . THR A 1 713 ? -0.230 6.846 -28.676 1.00 81.75 713 THR A C 1
ATOM 5251 O O . THR A 1 713 ? -1.237 6.621 -28.013 1.00 81.75 713 THR A O 1
ATOM 5254 N N . GLY A 1 714 ? 0.673 5.893 -28.910 1.00 78.50 714 GLY A N 1
ATOM 5255 C CA . GLY A 1 714 ? 0.475 4.530 -28.415 1.00 78.50 714 GLY A CA 1
ATOM 5256 C C . GLY A 1 714 ? 1.561 3.562 -28.850 1.00 78.50 714 GLY A C 1
ATOM 5257 O O . GLY A 1 714 ? 1.243 2.528 -29.436 1.00 78.50 714 GLY A O 1
ATOM 5258 N N . LEU A 1 715 ? 2.823 3.927 -28.605 1.00 93.94 715 LEU A N 1
ATOM 5259 C CA . LEU A 1 715 ? 3.985 3.084 -28.875 1.00 93.94 715 LEU A CA 1
ATOM 5260 C C . LEU A 1 715 ? 3.767 1.677 -28.298 1.00 93.94 715 LEU A C 1
ATOM 5262 O O . LEU A 1 715 ? 3.519 1.516 -27.103 1.00 93.94 715 LEU A O 1
ATOM 5266 N N . ASP A 1 716 ? 3.908 0.664 -29.147 1.00 92.44 716 ASP A N 1
ATOM 5267 C CA . ASP A 1 716 ? 3.884 -0.739 -28.753 1.00 92.44 716 ASP A CA 1
ATOM 5268 C C . ASP A 1 716 ? 5.298 -1.315 -28.922 1.00 92.44 716 ASP A C 1
ATOM 5270 O O . ASP A 1 716 ? 5.750 -1.484 -30.058 1.00 92.44 716 ASP A O 1
ATOM 5274 N N . PRO A 1 717 ? 6.011 -1.617 -27.819 1.00 95.62 717 PRO A N 1
ATOM 5275 C CA . PRO A 1 717 ? 7.410 -2.020 -27.862 1.00 95.62 717 PRO A CA 1
ATOM 5276 C C . PRO A 1 717 ? 7.632 -3.492 -28.250 1.00 95.62 717 PRO A C 1
ATOM 5278 O O . PRO A 1 717 ? 8.770 -3.964 -28.190 1.00 95.62 717 PRO A O 1
ATOM 5281 N N . HIS A 1 718 ? 6.591 -4.248 -28.616 1.00 94.12 718 HIS A N 1
ATOM 5282 C CA . HIS A 1 718 ? 6.778 -5.611 -29.113 1.00 94.12 718 HIS A CA 1
ATOM 5283 C C . HIS A 1 718 ? 7.527 -5.612 -30.447 1.00 94.12 718 HIS A C 1
ATOM 5285 O O . HIS A 1 718 ? 7.161 -4.902 -31.379 1.00 94.12 718 HIS A O 1
ATOM 5291 N N . LEU A 1 719 ? 8.545 -6.464 -30.561 1.00 93.38 719 LEU A N 1
ATOM 5292 C CA . LEU A 1 719 ? 9.266 -6.670 -31.815 1.00 93.38 719 LEU A CA 1
ATOM 5293 C C . LEU A 1 719 ? 8.382 -7.403 -32.834 1.00 93.38 719 LEU A C 1
ATOM 5295 O O . LEU A 1 719 ? 7.638 -8.324 -32.487 1.00 93.38 719 LEU A O 1
ATOM 5299 N N . LEU A 1 720 ? 8.499 -7.037 -34.106 1.00 87.50 720 LEU A N 1
ATOM 5300 C CA . LEU A 1 720 ? 7.889 -7.757 -35.219 1.00 87.50 720 LEU A CA 1
ATOM 5301 C C . LEU A 1 720 ? 8.827 -8.833 -35.784 1.00 87.50 720 LEU A C 1
ATOM 5303 O O . LEU A 1 720 ? 10.040 -8.854 -35.559 1.00 87.50 720 LEU A O 1
ATOM 5307 N N . ALA A 1 721 ? 8.246 -9.749 -36.561 1.00 85.38 721 ALA A N 1
ATOM 5308 C CA . ALA A 1 721 ? 8.992 -10.796 -37.246 1.00 85.38 721 ALA A CA 1
ATOM 5309 C C . ALA A 1 721 ? 10.068 -10.207 -38.169 1.00 85.38 721 ALA A C 1
ATOM 5311 O O . ALA A 1 721 ? 9.781 -9.349 -39.000 1.00 85.38 721 ALA A O 1
ATOM 5312 N N . GLY A 1 722 ? 11.297 -10.717 -38.056 1.00 85.19 722 GLY A N 1
ATOM 5313 C CA . GLY A 1 722 ? 12.435 -10.230 -38.839 1.00 85.19 722 GLY A CA 1
ATOM 5314 C C . GLY A 1 722 ? 13.113 -8.989 -38.257 1.00 85.19 722 GLY A C 1
ATOM 5315 O O . GLY A 1 722 ? 14.043 -8.483 -38.881 1.00 85.19 722 GLY A O 1
ATOM 5316 N N . SER A 1 723 ? 12.688 -8.531 -37.075 1.00 93.62 723 SER A N 1
ATOM 5317 C CA . SER A 1 723 ? 13.375 -7.469 -36.347 1.00 93.62 723 SER A CA 1
ATOM 5318 C C . SER A 1 723 ? 14.863 -7.800 -36.154 1.00 93.62 723 SER A C 1
ATOM 5320 O O . SER A 1 723 ? 15.194 -8.903 -35.701 1.00 93.62 723 SER A O 1
ATOM 5322 N N . PRO A 1 724 ? 15.773 -6.852 -36.447 1.00 90.12 724 PRO A N 1
ATOM 5323 C CA . PRO A 1 724 ? 17.190 -7.014 -36.162 1.00 90.12 724 PRO A CA 1
ATOM 5324 C C . PRO A 1 724 ? 17.477 -7.016 -34.657 1.00 90.12 724 PRO A C 1
ATOM 5326 O O . PRO A 1 724 ? 18.547 -7.453 -34.271 1.00 90.12 724 PRO A O 1
ATOM 5329 N N . ALA A 1 725 ? 16.549 -6.581 -33.800 1.00 94.00 725 ALA A N 1
ATOM 5330 C CA . ALA A 1 725 ? 16.727 -6.541 -32.349 1.00 94.00 725 ALA A CA 1
ATOM 5331 C C . ALA A 1 725 ? 16.546 -7.911 -31.653 1.00 94.00 725 ALA A C 1
ATOM 5333 O O . ALA A 1 725 ? 16.834 -8.039 -30.459 1.00 94.00 725 ALA A O 1
ATOM 5334 N N . ILE A 1 726 ? 16.103 -8.943 -32.379 1.00 92.62 726 ILE A N 1
ATOM 5335 C CA . ILE A 1 726 ? 15.893 -10.298 -31.848 1.00 92.62 726 ILE A CA 1
ATOM 5336 C C . ILE A 1 726 ? 17.244 -10.976 -31.554 1.00 92.62 726 ILE A C 1
ATOM 5338 O O . ILE A 1 726 ? 18.114 -11.049 -32.419 1.00 92.62 726 ILE A O 1
ATOM 5342 N N . GLN A 1 727 ? 17.403 -11.523 -30.345 1.00 90.56 727 GLN A N 1
ATOM 5343 C CA . GLN A 1 727 ? 18.584 -12.263 -29.868 1.00 90.56 727 GLN A CA 1
ATOM 5344 C C . GLN A 1 727 ? 19.929 -11.520 -30.005 1.00 90.56 727 GLN A C 1
ATOM 5346 O O . GLN A 1 727 ? 20.975 -12.149 -30.179 1.00 90.56 727 GLN A O 1
ATOM 5351 N N . LEU A 1 728 ? 19.932 -10.189 -29.900 1.00 89.94 728 LEU A N 1
ATOM 5352 C CA . LEU A 1 728 ? 21.153 -9.367 -29.939 1.00 89.94 728 LEU A CA 1
ATOM 5353 C C . LEU A 1 728 ? 21.568 -8.764 -28.593 1.00 89.94 728 LEU A C 1
ATOM 5355 O O . LEU A 1 728 ? 22.650 -8.186 -28.471 1.00 89.94 728 LEU A O 1
ATOM 5359 N N . GLY A 1 729 ? 20.729 -8.892 -27.578 1.00 92.62 729 GLY A N 1
ATOM 5360 C CA . GLY A 1 729 ? 20.974 -8.441 -26.221 1.00 92.62 729 GLY A CA 1
ATOM 5361 C C . GLY A 1 729 ? 21.885 -9.370 -25.427 1.00 92.62 729 GLY A C 1
ATOM 5362 O O . GLY A 1 729 ? 21.966 -10.582 -25.643 1.00 92.62 729 GLY A O 1
ATOM 5363 N N . LEU A 1 730 ? 22.547 -8.788 -24.434 1.00 94.38 730 LEU A N 1
ATOM 5364 C CA . LEU A 1 730 ? 23.266 -9.514 -23.396 1.00 94.38 730 LEU A CA 1
ATOM 5365 C C . LEU A 1 730 ? 22.295 -10.299 -22.517 1.00 94.38 730 LEU A C 1
ATOM 5367 O O . LEU A 1 730 ? 21.196 -9.834 -22.217 1.00 94.38 730 LEU A O 1
ATOM 5371 N N . ASN A 1 731 ? 22.746 -11.445 -22.016 1.00 92.25 731 ASN A N 1
ATOM 5372 C CA . ASN A 1 731 ? 22.033 -12.138 -20.956 1.00 92.25 731 ASN A CA 1
ATOM 5373 C C . ASN A 1 731 ? 22.199 -11.378 -19.633 1.00 92.25 731 ASN A C 1
ATOM 5375 O O . ASN A 1 731 ? 23.290 -11.355 -19.059 1.00 92.25 731 ASN A O 1
ATOM 5379 N N . LEU A 1 732 ? 21.122 -10.761 -19.149 1.00 94.88 732 LEU A N 1
ATOM 5380 C CA . LEU A 1 732 ? 21.105 -9.994 -17.901 1.00 94.88 732 LEU A CA 1
ATOM 5381 C C . LEU A 1 732 ? 20.216 -10.670 -16.846 1.00 94.88 732 LEU A C 1
ATOM 5383 O O . LEU A 1 732 ? 19.591 -9.988 -16.034 1.00 94.88 732 LEU A O 1
ATOM 5387 N N . TYR A 1 733 ? 20.160 -12.009 -16.842 1.00 90.38 733 TYR A N 1
ATOM 5388 C CA . TYR A 1 733 ? 19.232 -12.792 -16.009 1.00 90.38 733 TYR A CA 1
ATOM 5389 C C . TYR A 1 733 ? 19.407 -12.564 -14.500 1.00 90.38 733 TYR A C 1
ATOM 5391 O O . TYR A 1 733 ? 18.466 -12.702 -13.727 1.00 90.38 733 TYR A O 1
ATOM 5399 N N . SER A 1 734 ? 20.600 -12.148 -14.064 1.00 91.12 734 SER A N 1
ATOM 5400 C CA . SER A 1 734 ? 20.856 -11.742 -12.675 1.00 91.12 734 SER A CA 1
ATOM 5401 C C . SER A 1 734 ? 20.189 -10.420 -12.276 1.00 91.12 734 SER A C 1
ATOM 5403 O O . SER A 1 734 ? 20.130 -10.114 -11.089 1.00 91.12 734 SER A O 1
ATOM 5405 N N . SER A 1 735 ? 19.727 -9.624 -13.245 1.00 89.94 735 SER A N 1
ATOM 5406 C CA . SER A 1 735 ? 19.079 -8.325 -13.019 1.00 89.94 735 SER A CA 1
ATOM 5407 C C . SER A 1 735 ? 17.558 -8.399 -13.160 1.00 89.94 735 SER A C 1
ATOM 5409 O O . SER A 1 735 ? 16.849 -7.721 -12.428 1.00 89.94 735 SER A O 1
ATOM 5411 N N . CYS A 1 736 ? 17.042 -9.218 -14.079 1.00 92.50 736 CYS A N 1
ATOM 5412 C CA . CYS A 1 736 ? 15.607 -9.473 -14.222 1.00 92.50 736 CYS A CA 1
ATOM 5413 C C . CYS A 1 736 ? 15.373 -10.842 -14.871 1.00 92.50 736 CYS A C 1
ATOM 5415 O O . CYS A 1 736 ? 16.205 -11.309 -15.641 1.00 92.50 736 CYS A O 1
ATOM 5417 N N . THR A 1 737 ? 14.254 -11.496 -14.569 1.00 92.94 737 THR A N 1
ATOM 5418 C CA . THR A 1 737 ? 13.937 -12.830 -15.115 1.00 92.94 737 THR A CA 1
ATOM 5419 C C . THR A 1 737 ? 12.784 -12.819 -16.109 1.00 92.94 737 THR A C 1
ATOM 5421 O O . THR A 1 737 ? 12.646 -13.768 -16.873 1.00 92.94 737 THR A O 1
ATOM 5424 N N . ASN A 1 738 ? 11.990 -11.749 -16.131 1.00 90.94 738 ASN A N 1
ATOM 5425 C CA . ASN A 1 738 ? 10.840 -11.590 -17.013 1.00 90.94 738 ASN A CA 1
ATOM 5426 C C . ASN A 1 738 ? 10.940 -10.286 -17.817 1.00 90.94 738 ASN A C 1
ATOM 5428 O O . ASN A 1 738 ? 11.732 -9.396 -17.491 1.00 90.94 738 ASN A O 1
ATOM 5432 N N . ASP A 1 739 ? 10.154 -10.196 -18.880 1.00 94.00 739 ASP A N 1
ATOM 5433 C CA . ASP A 1 739 ? 9.965 -9.010 -19.710 1.00 94.00 739 ASP A CA 1
ATOM 5434 C C . ASP A 1 739 ? 8.835 -8.102 -19.172 1.00 94.00 739 ASP A C 1
ATOM 5436 O O . ASP A 1 739 ? 8.259 -8.364 -18.112 1.00 94.00 739 ASP A O 1
ATOM 5440 N N . MET A 1 740 ? 8.513 -7.028 -19.896 1.00 94.19 740 MET A N 1
ATOM 5441 C CA . MET A 1 740 ? 7.471 -6.056 -19.529 1.00 94.19 740 MET A CA 1
ATOM 5442 C C . MET A 1 740 ? 6.051 -6.639 -19.449 1.00 94.19 740 MET A C 1
ATOM 5444 O O . MET A 1 740 ? 5.200 -6.087 -18.748 1.00 94.19 740 MET A O 1
ATOM 5448 N N . GLN A 1 741 ? 5.788 -7.752 -20.135 1.00 87.38 741 GLN A N 1
ATOM 5449 C CA . GLN A 1 741 ? 4.505 -8.461 -20.104 1.00 87.38 741 GLN A CA 1
ATOM 5450 C C . GLN A 1 741 ? 4.497 -9.623 -19.102 1.00 87.38 741 GLN A C 1
ATOM 5452 O O . GLN A 1 741 ? 3.497 -10.327 -18.970 1.00 87.38 741 GLN A O 1
ATOM 5457 N N . GLY A 1 742 ? 5.598 -9.828 -18.377 1.00 87.62 742 GLY A N 1
ATOM 5458 C CA . GLY A 1 742 ? 5.758 -10.947 -17.457 1.00 87.62 742 GLY A CA 1
ATOM 5459 C C . GLY A 1 742 ? 6.152 -12.258 -18.142 1.00 87.62 742 GLY A C 1
ATOM 5460 O O . GLY A 1 742 ? 6.162 -13.295 -17.478 1.00 87.62 742 GLY A O 1
ATOM 5461 N N . ASN A 1 743 ? 6.508 -12.243 -19.430 1.00 87.88 743 ASN A N 1
ATOM 5462 C CA . ASN A 1 743 ? 7.032 -13.426 -20.107 1.00 87.88 743 ASN A CA 1
ATOM 5463 C C . ASN A 1 743 ? 8.455 -13.726 -19.614 1.00 87.88 743 ASN A C 1
ATOM 5465 O O . ASN A 1 743 ? 9.262 -12.803 -19.473 1.00 87.88 743 ASN A O 1
ATOM 5469 N N . PRO A 1 744 ? 8.811 -15.002 -19.392 1.00 87.25 744 PRO A N 1
ATOM 5470 C CA . PRO A 1 744 ? 10.139 -15.366 -18.925 1.00 87.25 744 PRO A CA 1
ATOM 5471 C C . PRO A 1 744 ? 11.203 -15.109 -19.993 1.00 87.25 744 PRO A C 1
ATOM 5473 O O . PRO A 1 744 ? 11.051 -15.481 -21.158 1.00 87.25 744 PRO A O 1
ATOM 5476 N N . ARG A 1 745 ? 12.329 -14.534 -19.573 1.00 89.44 745 ARG A N 1
ATOM 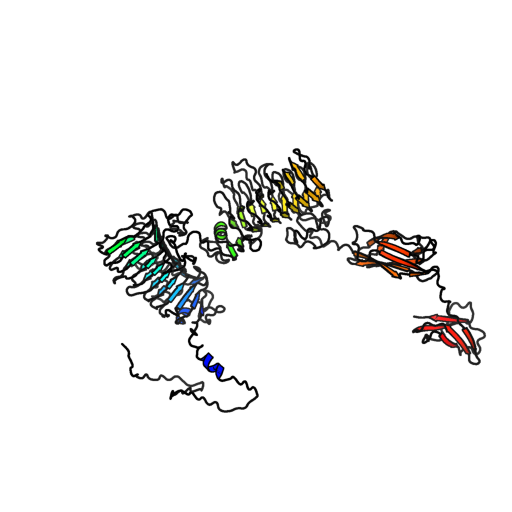5477 C CA . ARG A 1 745 ? 13.543 -14.415 -20.385 1.00 89.44 745 ARG A CA 1
ATOM 5478 C C . ARG A 1 745 ? 14.405 -15.674 -20.233 1.00 89.44 745 ARG A C 1
ATOM 5480 O O . ARG A 1 745 ? 14.385 -16.313 -19.181 1.00 89.44 745 ARG A O 1
ATOM 5487 N N . PRO A 1 746 ? 15.189 -16.066 -21.251 1.00 84.75 746 PRO A N 1
ATOM 5488 C CA . PRO A 1 746 ? 16.016 -17.263 -21.160 1.00 84.75 746 PRO A CA 1
ATOM 5489 C C . PRO A 1 746 ? 17.190 -17.073 -20.183 1.00 84.75 746 PRO A C 1
ATOM 5491 O O . PRO A 1 746 ? 17.898 -16.063 -20.207 1.00 84.75 746 PRO A O 1
ATOM 5494 N N . ALA A 1 747 ? 17.432 -18.080 -19.337 1.00 85.69 747 ALA A N 1
ATOM 5495 C CA . ALA A 1 747 ? 18.509 -18.066 -18.338 1.00 85.69 747 ALA A CA 1
ATOM 5496 C C . ALA A 1 747 ? 19.922 -18.127 -18.943 1.00 85.69 747 ALA A C 1
ATOM 5498 O O . ALA A 1 747 ? 20.896 -17.776 -18.282 1.00 85.69 747 ALA A O 1
ATOM 5499 N N . THR A 1 748 ? 20.044 -18.562 -20.198 1.00 81.44 748 THR A N 1
ATOM 5500 C CA . THR A 1 748 ? 21.298 -18.604 -20.959 1.00 81.44 748 THR A CA 1
ATOM 5501 C C . THR A 1 748 ? 21.062 -18.130 -22.392 1.00 81.44 748 THR A C 1
ATOM 5503 O O . THR A 1 748 ? 19.931 -18.117 -22.870 1.00 81.44 748 THR A O 1
ATOM 5506 N N . GLY A 1 749 ? 22.132 -17.739 -23.088 1.00 84.25 749 GLY A N 1
ATOM 5507 C CA . GLY A 1 749 ? 22.046 -17.248 -24.467 1.00 84.25 749 GLY A CA 1
ATOM 5508 C C . GLY A 1 749 ? 21.646 -15.775 -24.572 1.00 84.25 749 GLY A C 1
ATOM 5509 O O . GLY A 1 749 ? 21.425 -15.107 -23.560 1.00 84.25 749 GLY A O 1
ATOM 5510 N N . ALA A 1 750 ? 21.621 -15.270 -25.805 1.00 88.12 750 ALA A N 1
ATOM 5511 C CA . ALA A 1 750 ? 21.327 -13.874 -26.096 1.00 88.12 750 ALA A CA 1
ATOM 5512 C C . ALA A 1 750 ? 19.844 -13.548 -25.875 1.00 88.12 750 ALA A C 1
ATOM 5514 O O . ALA A 1 750 ? 18.968 -14.395 -26.056 1.00 88.12 750 ALA A O 1
ATOM 5515 N N . TRP A 1 751 ? 19.579 -12.319 -25.453 1.00 92.75 751 TRP A N 1
ATOM 5516 C CA . TRP A 1 751 ? 18.230 -11.798 -25.241 1.00 92.75 751 TRP A CA 1
ATOM 5517 C C . TRP A 1 751 ? 17.776 -10.970 -26.433 1.00 92.75 751 TRP A C 1
ATOM 5519 O O . TRP A 1 751 ? 18.599 -10.497 -27.204 1.00 92.75 751 TRP A O 1
ATOM 5529 N N . ASP A 1 752 ? 16.478 -10.741 -26.565 1.00 94.38 752 ASP A N 1
ATOM 5530 C CA . ASP A 1 752 ? 15.986 -9.677 -27.437 1.00 94.38 752 ASP A CA 1
ATOM 5531 C C . ASP A 1 752 ? 16.294 -8.312 -26.802 1.00 94.38 752 ASP A C 1
ATOM 5533 O O . ASP A 1 752 ? 16.237 -8.175 -25.571 1.00 94.38 752 ASP A O 1
ATOM 5537 N N . LEU A 1 753 ? 16.655 -7.320 -27.623 1.00 96.56 753 LEU A N 1
ATOM 5538 C CA . LEU A 1 753 ? 16.798 -5.937 -27.162 1.00 96.56 753 LEU A CA 1
ATOM 5539 C C . LEU A 1 753 ? 15.425 -5.356 -26.805 1.00 96.56 753 LEU A C 1
ATOM 5541 O O . LEU A 1 753 ? 14.406 -5.727 -27.383 1.00 96.56 753 LEU A O 1
ATOM 5545 N N . GLY A 1 754 ? 15.411 -4.407 -25.874 1.00 96.88 754 GLY A N 1
ATOM 5546 C CA . GLY A 1 754 ? 14.191 -3.746 -25.431 1.00 96.88 754 GLY A CA 1
ATOM 5547 C C . GLY A 1 754 ? 13.367 -4.551 -24.413 1.00 96.88 754 GLY A C 1
ATOM 5548 O O . GLY A 1 754 ? 13.796 -5.597 -23.907 1.00 96.88 754 GLY A O 1
ATOM 5549 N N . PRO A 1 755 ? 12.185 -4.029 -24.049 1.00 97.06 755 PRO A N 1
ATOM 5550 C CA . PRO A 1 755 ? 11.464 -4.428 -22.845 1.00 97.06 755 PRO A CA 1
ATOM 5551 C C . PRO A 1 755 ? 10.632 -5.697 -23.012 1.00 97.06 755 PRO A C 1
ATOM 5553 O O . PRO A 1 755 ? 10.275 -6.300 -22.003 1.00 97.06 755 PRO A O 1
ATOM 5556 N N . CYS A 1 756 ? 10.363 -6.126 -24.245 1.00 94.44 756 CYS A N 1
ATOM 5557 C CA . CYS A 1 756 ? 9.522 -7.275 -24.568 1.00 94.44 756 CYS A CA 1
ATOM 5558 C C . CYS A 1 756 ? 10.341 -8.392 -25.215 1.00 94.44 756 CYS A C 1
ATOM 5560 O O . CYS A 1 756 ? 11.179 -8.140 -26.079 1.00 94.44 756 CYS A O 1
ATOM 5562 N N . VAL A 1 757 ? 10.070 -9.636 -24.825 1.00 91.50 757 VAL A N 1
ATOM 5563 C CA . VAL A 1 757 ? 10.539 -10.814 -25.560 1.00 91.50 757 VAL A CA 1
ATOM 5564 C C . VAL A 1 757 ? 9.690 -10.962 -26.817 1.00 91.50 757 VAL A C 1
ATOM 5566 O O . VAL A 1 757 ? 8.467 -10.800 -26.788 1.00 91.50 757 VAL A O 1
ATOM 5569 N N . TYR A 1 758 ? 10.328 -11.287 -27.935 1.00 88.62 758 TYR A N 1
ATOM 5570 C CA . TYR A 1 758 ? 9.623 -11.555 -29.175 1.00 88.62 758 TYR A CA 1
ATOM 5571 C C . TYR A 1 758 ? 8.779 -12.837 -29.048 1.00 88.62 758 TYR A C 1
ATOM 5573 O O . TYR A 1 758 ? 9.298 -13.933 -28.838 1.00 88.62 758 TYR A O 1
ATOM 5581 N N . ALA A 1 759 ? 7.456 -12.700 -29.187 1.00 69.44 759 ALA A N 1
ATOM 5582 C CA . ALA A 1 759 ? 6.492 -13.789 -28.997 1.00 69.44 759 ALA A CA 1
ATOM 5583 C C . ALA A 1 759 ? 6.366 -14.743 -30.202 1.00 69.44 759 ALA A C 1
ATOM 5585 O O . ALA A 1 759 ? 5.704 -15.781 -30.108 1.00 69.44 759 ALA A O 1
ATOM 5586 N N . GLY A 1 760 ? 6.980 -14.423 -31.347 1.00 57.91 760 GLY A N 1
ATOM 5587 C CA . GLY A 1 760 ? 7.038 -15.355 -32.469 1.00 57.91 760 GLY A CA 1
ATOM 5588 C C . GLY A 1 760 ? 7.901 -16.549 -32.083 1.00 57.91 760 GLY A C 1
ATOM 5589 O O . GLY A 1 760 ? 9.022 -16.357 -31.622 1.00 57.91 760 GLY A O 1
ATOM 5590 N N . SER A 1 761 ? 7.345 -17.760 -32.233 1.00 41.34 761 SER A N 1
ATOM 5591 C CA . SER A 1 761 ? 7.932 -19.043 -31.820 1.00 41.34 761 SER A CA 1
ATOM 5592 C C . SER A 1 761 ? 9.454 -18.991 -31.802 1.00 41.34 761 SER A C 1
ATOM 5594 O O . SER A 1 761 ? 10.030 -18.754 -32.867 1.00 41.34 761 SER A O 1
ATOM 5596 N N . LEU A 1 762 ? 10.051 -19.205 -30.618 1.00 40.50 762 LEU A N 1
ATOM 5597 C CA . LEU A 1 762 ? 11.486 -19.406 -30.400 1.00 40.50 762 LEU A CA 1
ATOM 5598 C C . LEU A 1 762 ? 12.138 -19.830 -31.716 1.00 40.50 762 LEU A C 1
ATOM 5600 O O . LEU A 1 762 ? 11.903 -20.958 -32.166 1.00 40.50 762 LEU A O 1
ATOM 5604 N N . LEU A 1 763 ? 12.883 -18.926 -32.370 1.00 42.34 763 LEU A N 1
ATOM 5605 C CA . LEU A 1 763 ? 13.728 -19.336 -33.489 1.00 42.34 763 LEU A CA 1
ATOM 5606 C C . LEU A 1 763 ? 14.464 -20.590 -33.008 1.00 42.34 763 LEU A C 1
ATOM 5608 O O . LEU A 1 763 ? 14.947 -20.584 -31.868 1.00 42.34 763 LEU A O 1
ATOM 5612 N N . PRO A 1 764 ? 14.446 -21.689 -33.783 1.00 45.44 764 PRO A N 1
ATOM 5613 C CA . PRO A 1 764 ? 14.887 -22.981 -33.288 1.00 45.44 764 PRO A CA 1
ATOM 5614 C C . PRO A 1 764 ? 16.262 -22.799 -32.665 1.00 45.44 764 PRO A C 1
ATOM 5616 O O . PRO A 1 764 ? 17.149 -22.262 -33.327 1.00 45.44 764 PRO A O 1
ATOM 5619 N N . SER A 1 765 ? 16.403 -23.200 -31.396 1.00 59.66 765 SER A N 1
ATOM 5620 C CA . SER A 1 765 ? 17.668 -23.140 -30.663 1.00 59.66 765 SER A CA 1
ATOM 5621 C C . SER A 1 765 ? 18.802 -23.511 -31.614 1.00 59.66 765 SER A C 1
ATOM 5623 O O . SER A 1 765 ? 18.733 -24.600 -32.209 1.00 59.66 765 SER A O 1
ATOM 5625 N N . LEU A 1 766 ? 19.783 -22.613 -31.792 1.00 71.88 766 LEU A N 1
ATOM 5626 C CA . LEU A 1 766 ? 20.902 -22.876 -32.692 1.00 71.88 766 LEU A CA 1
ATOM 5627 C C . LEU A 1 766 ? 21.452 -24.270 -32.378 1.00 71.88 766 LEU A C 1
ATOM 5629 O O . LEU A 1 766 ? 21.672 -24.582 -31.201 1.00 71.88 766 LEU A O 1
ATOM 5633 N N . PRO A 1 767 ? 21.629 -25.133 -33.389 1.00 83.44 767 PRO A N 1
ATOM 5634 C CA . PRO A 1 767 ? 22.151 -26.461 -33.145 1.00 83.44 767 PRO A CA 1
ATOM 5635 C C . PRO A 1 767 ? 23.534 -26.365 -32.484 1.00 83.44 767 PRO A C 1
ATOM 5637 O O . PRO A 1 767 ? 24.353 -25.531 -32.863 1.00 83.44 767 PRO A O 1
ATOM 5640 N N . THR A 1 768 ? 23.813 -27.218 -31.502 1.00 92.12 768 THR A N 1
ATOM 5641 C CA . THR A 1 768 ? 25.128 -27.303 -30.851 1.00 92.12 768 THR A CA 1
ATOM 5642 C C . THR A 1 768 ? 25.962 -28.371 -31.538 1.00 92.12 768 THR A C 1
ATOM 5644 O O . THR A 1 768 ? 25.544 -29.531 -31.581 1.00 92.12 768 THR A O 1
ATOM 5647 N N . VAL A 1 769 ? 27.130 -27.997 -32.057 1.00 96.19 769 VAL A N 1
ATOM 5648 C CA . VAL A 1 769 ? 28.006 -28.835 -32.880 1.00 96.19 769 VAL A CA 1
ATOM 5649 C C . VAL A 1 769 ? 29.212 -29.337 -32.091 1.00 96.19 769 VAL A C 1
ATOM 5651 O O . VAL A 1 769 ? 29.934 -28.566 -31.466 1.00 96.19 769 VAL A O 1
ATOM 5654 N N . SER A 1 770 ? 29.466 -30.636 -32.195 1.00 96.19 770 SER A N 1
ATOM 5655 C CA . SER A 1 770 ? 30.615 -31.341 -31.629 1.00 96.19 770 SER A CA 1
ATOM 5656 C C . SER A 1 770 ? 31.331 -32.136 -32.722 1.00 96.19 770 SER A C 1
ATOM 5658 O O . SER A 1 770 ? 30.702 -32.592 -33.677 1.00 96.19 770 SER A O 1
ATOM 5660 N N . VAL A 1 771 ? 32.638 -32.354 -32.576 1.00 97.38 771 VAL A N 1
ATOM 5661 C CA . VAL A 1 771 ? 33.436 -33.194 -33.481 1.00 97.38 771 VAL A CA 1
ATOM 5662 C C . VAL A 1 771 ? 34.191 -34.267 -32.701 1.00 97.38 771 VAL A C 1
ATOM 5664 O O . VAL A 1 771 ? 34.770 -33.992 -31.650 1.00 97.38 771 VAL A O 1
ATOM 5667 N N . VAL A 1 772 ? 34.190 -35.498 -33.216 1.00 96.38 772 VAL A N 1
ATOM 5668 C CA . VAL A 1 772 ? 34.918 -36.641 -32.643 1.00 96.38 772 VAL A CA 1
ATOM 5669 C C . VAL A 1 772 ? 35.519 -37.488 -33.764 1.00 96.38 772 VAL A C 1
ATOM 5671 O O . VAL A 1 772 ? 34.911 -37.673 -34.817 1.00 96.38 772 VAL A O 1
ATOM 5674 N N . ALA A 1 773 ? 36.705 -38.050 -33.534 1.00 94.81 773 ALA A N 1
ATOM 5675 C CA . ALA A 1 773 ? 37.262 -39.086 -34.398 1.00 94.81 773 ALA A CA 1
ATOM 5676 C C . ALA A 1 773 ? 36.666 -40.451 -34.011 1.00 94.81 773 ALA A C 1
ATOM 5678 O O . ALA A 1 773 ? 37.189 -41.139 -33.136 1.00 94.81 773 ALA A O 1
ATOM 5679 N N . THR A 1 774 ? 35.543 -40.828 -34.625 1.00 94.44 774 THR A N 1
ATOM 5680 C CA . THR A 1 774 ? 34.835 -42.094 -34.346 1.00 94.44 774 THR A CA 1
ATOM 5681 C C . THR A 1 774 ? 35.640 -43.320 -34.765 1.00 94.44 774 THR A C 1
ATOM 5683 O O . THR A 1 774 ? 35.513 -44.374 -34.149 1.00 94.44 774 THR A O 1
ATOM 5686 N N . VAL A 1 775 ? 36.515 -43.172 -35.764 1.00 93.69 775 VAL A N 1
ATOM 5687 C CA . VAL A 1 775 ? 37.633 -44.092 -36.007 1.00 93.69 775 VAL A CA 1
ATOM 5688 C C . VAL A 1 775 ? 38.909 -43.261 -35.986 1.00 93.69 775 VAL A C 1
ATOM 5690 O O . VAL A 1 775 ? 39.252 -42.594 -36.961 1.00 93.69 775 VAL A O 1
ATOM 5693 N N . SER A 1 776 ? 39.594 -43.265 -34.845 1.00 92.81 776 SER A N 1
ATOM 5694 C CA . SER A 1 776 ? 40.714 -42.364 -34.546 1.00 92.81 776 SER A CA 1
ATOM 5695 C C . SER A 1 776 ? 42.059 -42.794 -35.128 1.00 92.81 776 SER A C 1
ATOM 5697 O O . SER A 1 776 ? 43.055 -42.103 -34.925 1.00 92.81 776 SER A O 1
ATOM 5699 N N . THR A 1 777 ? 42.120 -43.895 -35.886 1.00 89.88 777 THR A N 1
ATOM 5700 C CA . THR A 1 777 ? 43.361 -44.343 -36.531 1.00 89.88 777 THR A CA 1
ATOM 5701 C C . THR A 1 777 ? 43.134 -44.806 -37.960 1.00 89.88 777 THR A C 1
ATOM 5703 O O . THR A 1 777 ? 42.191 -45.548 -38.215 1.00 89.88 777 THR A O 1
ATOM 5706 N N . THR A 1 778 ? 44.048 -44.456 -38.861 1.00 88.19 778 THR A N 1
ATOM 5707 C CA . THR A 1 778 ? 44.097 -44.968 -40.240 1.00 88.19 778 THR A CA 1
ATOM 5708 C C . THR A 1 778 ? 45.521 -45.395 -40.583 1.00 88.19 778 THR A C 1
ATOM 5710 O O . THR A 1 778 ? 46.480 -44.780 -40.122 1.00 88.19 778 THR A O 1
ATOM 5713 N N . GLY A 1 779 ? 45.677 -46.461 -41.368 1.00 86.50 779 GLY A N 1
ATOM 5714 C CA . GLY A 1 779 ? 46.988 -46.980 -41.773 1.00 86.50 779 GLY A CA 1
ATOM 5715 C C . GLY A 1 779 ? 47.368 -46.546 -43.184 1.00 86.50 779 GLY A C 1
ATOM 5716 O O . GLY A 1 779 ? 46.519 -46.559 -44.075 1.00 86.50 779 GLY A O 1
ATOM 5717 N N . ILE A 1 780 ? 48.635 -46.194 -43.408 1.00 83.81 780 ILE A N 1
ATOM 5718 C CA . ILE A 1 780 ? 49.161 -45.929 -44.757 1.00 83.81 780 ILE A CA 1
ATOM 5719 C C . ILE A 1 780 ? 49.003 -47.193 -45.615 1.00 83.81 780 ILE A C 1
ATOM 5721 O O . ILE A 1 780 ? 49.477 -48.263 -45.233 1.00 83.81 780 ILE A O 1
ATOM 5725 N N . GLY A 1 781 ? 48.323 -47.071 -46.759 1.00 69.88 781 GLY A N 1
ATOM 5726 C CA . GLY A 1 781 ? 48.040 -48.195 -47.664 1.00 69.88 781 GLY A CA 1
ATOM 5727 C C . GLY A 1 781 ? 46.911 -49.133 -47.210 1.00 69.88 781 GLY A C 1
ATOM 5728 O O . GLY A 1 781 ? 46.693 -50.161 -47.845 1.00 69.88 781 GLY A O 1
ATOM 5729 N N . SER A 1 782 ? 46.193 -48.799 -46.133 1.00 70.81 782 SER A N 1
ATOM 5730 C CA . SER A 1 782 ? 45.044 -49.569 -45.644 1.00 70.81 782 SER A CA 1
ATOM 5731 C C . SER A 1 782 ? 43.759 -49.242 -46.413 1.00 70.81 782 SER A C 1
ATOM 5733 O O . SER A 1 782 ? 43.556 -48.107 -46.844 1.00 70.81 782 SER A O 1
ATOM 5735 N N . THR A 1 783 ? 42.853 -50.217 -46.519 1.00 68.12 783 THR A N 1
ATOM 5736 C CA . THR A 1 783 ? 41.459 -50.000 -46.945 1.00 68.12 783 THR A CA 1
ATOM 5737 C C . THR A 1 783 ? 40.557 -49.516 -45.802 1.00 68.12 783 THR A C 1
ATOM 5739 O O . THR A 1 783 ? 39.431 -49.097 -46.059 1.00 68.12 783 THR A O 1
ATOM 5742 N N . ASN A 1 784 ? 41.039 -49.530 -44.552 1.00 77.12 784 ASN A N 1
ATOM 5743 C CA . ASN A 1 784 ? 40.301 -49.030 -43.390 1.00 77.12 784 ASN A CA 1
ATOM 5744 C C . ASN A 1 784 ? 40.469 -47.514 -43.253 1.00 77.12 784 ASN A C 1
ATOM 5746 O O . ASN A 1 784 ? 41.581 -47.026 -43.040 1.00 77.12 784 ASN A O 1
ATOM 5750 N N . TYR A 1 785 ? 39.354 -46.789 -43.325 1.00 86.25 785 TYR A N 1
ATOM 5751 C CA . TYR A 1 785 ? 39.324 -45.337 -43.180 1.00 86.25 785 TYR A CA 1
ATOM 5752 C C . TYR A 1 785 ? 39.385 -44.898 -41.717 1.00 86.25 785 TYR A C 1
ATOM 5754 O O . TYR A 1 785 ? 38.752 -45.489 -40.842 1.00 86.25 785 TYR A O 1
ATOM 5762 N N . GLY A 1 786 ? 40.078 -43.789 -41.476 1.00 92.06 786 GLY A N 1
ATOM 5763 C CA . GLY A 1 786 ? 39.804 -42.945 -40.320 1.00 92.06 786 GLY A CA 1
ATOM 5764 C C . GLY A 1 786 ? 38.470 -42.237 -40.529 1.00 92.06 786 GLY A C 1
ATOM 5765 O O . GLY A 1 786 ? 38.119 -41.922 -41.663 1.00 92.06 786 GLY A O 1
ATOM 5766 N N . VAL A 1 787 ? 37.716 -41.976 -39.467 1.00 95.75 787 VAL A N 1
ATOM 5767 C CA . VAL A 1 787 ? 36.396 -41.342 -39.584 1.00 95.75 787 VAL A CA 1
ATOM 5768 C C . VAL A 1 787 ? 36.302 -40.198 -38.595 1.00 95.75 787 VAL A C 1
ATOM 5770 O O . VAL A 1 787 ? 36.421 -40.406 -37.386 1.00 95.75 787 VAL A O 1
ATOM 5773 N N . ILE A 1 788 ? 36.080 -38.995 -39.121 1.00 97.44 788 ILE A N 1
ATOM 5774 C CA . ILE A 1 788 ? 35.768 -37.799 -38.340 1.00 97.44 788 ILE A CA 1
ATOM 5775 C C . ILE A 1 788 ? 34.2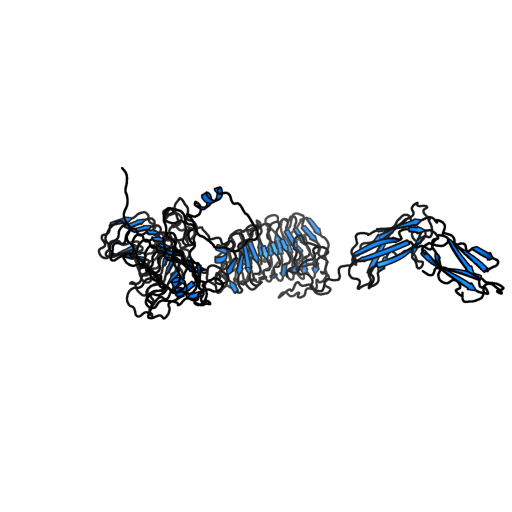69 -37.556 -38.439 1.00 97.44 788 ILE A C 1
ATOM 5777 O O . ILE A 1 788 ? 33.749 -37.329 -39.531 1.00 97.44 788 ILE A O 1
ATOM 5781 N N . THR A 1 789 ? 33.577 -37.601 -37.307 1.00 96.94 789 THR A N 1
ATOM 5782 C CA . THR A 1 789 ? 32.133 -37.385 -37.237 1.00 96.94 789 THR A CA 1
ATOM 5783 C C . THR A 1 789 ? 31.846 -36.038 -36.596 1.00 96.94 789 THR A C 1
ATOM 5785 O O . THR A 1 789 ? 32.254 -35.772 -35.464 1.00 96.94 789 THR A O 1
ATOM 5788 N N . PHE A 1 790 ? 31.127 -35.201 -37.335 1.00 97.56 790 PHE A N 1
ATOM 5789 C CA . PHE A 1 790 ? 30.564 -33.943 -36.868 1.00 97.56 790 PHE A CA 1
ATOM 5790 C C . PHE A 1 790 ? 29.115 -34.207 -36.483 1.00 97.56 790 PHE A C 1
ATOM 5792 O O . PHE A 1 790 ? 28.332 -34.670 -37.312 1.00 97.56 790 PHE A O 1
ATOM 5799 N N . THR A 1 791 ? 28.756 -33.920 -35.242 1.00 96.19 791 THR A N 1
ATOM 5800 C CA . THR A 1 791 ? 27.417 -34.153 -34.700 1.00 96.19 791 THR A CA 1
ATOM 5801 C C . THR A 1 791 ? 26.815 -32.831 -34.286 1.00 96.19 791 THR A C 1
ATOM 5803 O O . THR A 1 791 ? 27.513 -31.975 -33.750 1.00 96.19 791 THR A O 1
ATOM 5806 N N . ARG A 1 792 ? 25.510 -32.683 -34.485 1.00 93.50 792 ARG A N 1
ATOM 5807 C CA . ARG A 1 792 ? 24.734 -31.567 -33.959 1.00 93.50 792 ARG A CA 1
ATOM 5808 C C . ARG A 1 792 ? 23.608 -32.059 -33.061 1.00 93.50 792 ARG A C 1
ATOM 5810 O O . ARG A 1 792 ? 22.968 -33.067 -33.349 1.00 93.50 792 ARG A O 1
ATOM 5817 N N . THR A 1 793 ? 23.347 -31.318 -31.997 1.00 86.38 793 THR A N 1
ATOM 5818 C CA . THR A 1 793 ? 22.169 -31.475 -31.133 1.00 86.38 793 THR A CA 1
ATOM 5819 C C . THR A 1 793 ? 21.271 -30.250 -31.306 1.00 86.38 793 THR A C 1
ATOM 5821 O O . THR A 1 793 ? 21.781 -29.164 -31.556 1.00 86.38 793 THR A O 1
ATOM 5824 N N . GLY A 1 794 ? 19.946 -30.409 -31.253 1.00 80.50 794 GLY A N 1
ATOM 5825 C CA . GLY A 1 794 ? 18.984 -29.348 -31.598 1.00 80.50 794 GLY A CA 1
ATOM 5826 C C . GLY A 1 794 ? 18.266 -29.586 -32.935 1.00 80.50 794 GLY A C 1
ATOM 5827 O O . GLY A 1 794 ? 18.247 -30.708 -33.442 1.00 80.50 794 GLY A O 1
ATOM 5828 N N . SER A 1 795 ? 17.638 -28.547 -33.498 1.00 77.81 795 SER A N 1
ATOM 5829 C CA . SER A 1 795 ? 16.707 -28.667 -34.639 1.00 77.81 795 SER A CA 1
ATOM 5830 C C . SER A 1 795 ? 17.348 -29.263 -35.888 1.00 77.81 795 SER A C 1
ATOM 5832 O O . SER A 1 795 ? 18.324 -28.707 -36.386 1.00 77.81 795 SER A O 1
ATOM 5834 N N . THR A 1 796 ? 16.771 -30.339 -36.450 1.00 84.00 796 THR A N 1
ATOM 5835 C CA . THR A 1 796 ? 17.245 -30.965 -37.696 1.00 84.00 796 THR A CA 1
ATOM 5836 C C . THR A 1 796 ? 16.643 -30.462 -38.992 1.00 84.00 796 THR A C 1
ATOM 5838 O O . THR A 1 796 ? 17.096 -30.889 -40.049 1.00 84.00 796 THR A O 1
ATOM 5841 N N . ALA A 1 797 ? 15.727 -29.501 -38.932 1.00 77.00 797 ALA A N 1
ATOM 5842 C CA . ALA A 1 797 ? 14.910 -29.087 -40.070 1.00 77.00 797 ALA A CA 1
ATOM 5843 C C . ALA A 1 797 ? 15.702 -28.555 -41.282 1.00 77.00 797 ALA A C 1
ATOM 5845 O O . ALA A 1 797 ? 15.320 -28.833 -42.415 1.00 77.00 797 ALA A O 1
ATOM 5846 N N . SER A 1 798 ? 16.817 -27.853 -41.055 1.00 81.94 798 SER A N 1
ATOM 5847 C CA . SER A 1 798 ? 17.659 -27.272 -42.113 1.00 81.94 798 SER A CA 1
ATOM 5848 C C . SER A 1 798 ? 19.041 -27.922 -42.161 1.00 81.94 798 SER A C 1
ATOM 5850 O O . SER A 1 798 ? 19.515 -28.486 -41.170 1.00 81.94 798 SER A O 1
ATOM 5852 N N . SER A 1 799 ? 19.704 -27.843 -43.317 1.00 86.62 799 SER A N 1
ATOM 5853 C CA . SER A 1 799 ? 21.121 -28.197 -43.430 1.00 86.62 799 SER A CA 1
ATOM 5854 C C . SER A 1 799 ? 21.987 -27.200 -42.662 1.00 86.62 799 SER A C 1
ATOM 5856 O O . SER A 1 799 ? 21.706 -26.004 -42.690 1.00 86.62 799 SER A O 1
ATOM 5858 N N . LEU A 1 800 ? 23.059 -27.677 -42.035 1.00 94.44 800 LEU A N 1
ATOM 5859 C CA . LEU A 1 800 ? 23.984 -26.876 -41.238 1.00 94.44 800 LEU A CA 1
ATOM 5860 C C . LEU A 1 800 ? 25.400 -26.963 -41.810 1.00 94.44 800 LEU A C 1
ATOM 5862 O O . LEU A 1 800 ? 25.965 -28.055 -41.874 1.00 94.44 800 LEU A O 1
ATOM 5866 N N . THR A 1 801 ? 25.984 -25.830 -42.192 1.00 95.94 801 THR A N 1
ATOM 5867 C CA . THR A 1 801 ? 27.403 -25.751 -42.568 1.00 95.94 801 THR A CA 1
ATOM 5868 C C . THR A 1 801 ? 28.250 -25.601 -41.309 1.00 95.94 801 THR A C 1
ATOM 5870 O O . THR A 1 801 ? 27.996 -24.718 -40.504 1.00 95.94 801 THR A O 1
ATOM 5873 N N . VAL A 1 802 ? 29.247 -26.466 -41.135 1.00 95.31 802 VAL A N 1
ATOM 5874 C CA . VAL A 1 802 ? 30.154 -26.496 -39.983 1.00 95.31 802 VAL A CA 1
ATOM 5875 C C . VAL A 1 802 ? 31.564 -26.169 -40.450 1.00 95.31 802 VAL A C 1
ATOM 5877 O O . VAL A 1 802 ? 32.126 -26.900 -41.269 1.00 95.31 802 VAL A O 1
ATOM 5880 N N . ASN A 1 803 ? 32.140 -25.103 -39.900 1.00 94.25 803 ASN A N 1
ATOM 5881 C CA . ASN A 1 803 ? 33.484 -24.630 -40.214 1.00 94.25 803 ASN A CA 1
ATOM 5882 C C . ASN A 1 803 ? 34.516 -25.229 -39.246 1.00 94.25 803 ASN A C 1
ATOM 5884 O O . ASN A 1 803 ? 34.261 -25.361 -38.046 1.00 94.25 803 ASN A O 1
ATOM 5888 N N . TYR A 1 804 ? 35.697 -25.590 -39.747 1.00 96.94 804 TYR A N 1
ATOM 5889 C CA . TYR A 1 804 ? 36.789 -26.108 -38.920 1.00 96.94 804 TYR A CA 1
ATOM 5890 C C . TYR A 1 804 ? 38.168 -25.783 -39.503 1.00 96.94 804 TYR A C 1
ATOM 5892 O O . TYR A 1 804 ? 38.347 -25.611 -40.711 1.00 96.94 804 TYR A O 1
ATOM 5900 N N . THR A 1 805 ? 39.170 -25.745 -38.631 1.00 95.88 805 THR A N 1
ATOM 5901 C CA . THR A 1 805 ? 40.581 -25.616 -38.993 1.00 95.88 805 THR A CA 1
ATOM 5902 C C . THR A 1 805 ? 41.289 -26.965 -38.892 1.00 95.88 805 THR A C 1
ATOM 5904 O O . THR A 1 805 ? 40.918 -27.838 -38.102 1.00 95.88 805 THR A O 1
ATOM 5907 N N . LEU A 1 806 ? 42.303 -27.148 -39.737 1.00 95.56 806 LEU A N 1
ATOM 5908 C CA . LEU A 1 806 ? 43.138 -28.346 -39.776 1.00 95.56 806 LEU A CA 1
ATOM 5909 C C . LEU A 1 806 ? 44.480 -28.060 -39.103 1.00 95.56 806 LEU A C 1
ATOM 5911 O O . LEU A 1 806 ? 45.078 -27.010 -39.333 1.00 95.56 806 LEU A O 1
ATOM 5915 N N . GLY A 1 807 ? 44.959 -29.012 -38.310 1.00 93.38 807 GLY A N 1
ATOM 5916 C CA . GLY A 1 807 ? 46.261 -28.965 -37.648 1.00 93.38 807 GLY A CA 1
ATOM 5917 C C . GLY A 1 807 ? 46.857 -30.362 -37.467 1.00 93.38 807 GLY A C 1
ATOM 5918 O O . GLY A 1 807 ? 46.472 -31.305 -38.161 1.00 93.38 807 GLY A O 1
ATOM 5919 N N . GLY A 1 808 ? 47.774 -30.501 -36.511 1.00 93.62 808 GLY A N 1
ATOM 5920 C CA . GLY A 1 808 ? 48.512 -31.739 -36.254 1.00 93.62 808 GLY A CA 1
ATOM 5921 C C . GLY A 1 808 ? 49.884 -31.766 -36.934 1.00 93.62 808 GLY A C 1
ATOM 5922 O O . GLY A 1 808 ? 50.351 -30.755 -37.457 1.00 93.62 808 GLY A O 1
ATOM 5923 N N . THR A 1 809 ? 50.555 -32.915 -36.875 1.00 94.44 809 THR A N 1
ATOM 5924 C CA . THR A 1 809 ? 51.890 -33.125 -37.468 1.00 94.44 809 THR A CA 1
ATOM 5925 C C . THR A 1 809 ? 51.849 -33.610 -38.921 1.00 94.44 809 THR A C 1
ATOM 5927 O O . THR A 1 809 ? 52.866 -33.536 -39.608 1.00 94.44 809 THR A O 1
ATOM 5930 N N . ALA A 1 810 ? 50.696 -34.089 -39.392 1.00 92.56 810 ALA A N 1
ATOM 5931 C CA . ALA A 1 810 ? 50.470 -34.544 -40.760 1.00 92.56 810 ALA A CA 1
ATOM 5932 C C . ALA A 1 810 ? 50.196 -33.364 -41.705 1.00 92.56 810 ALA A C 1
ATOM 5934 O O . ALA A 1 810 ? 49.390 -32.477 -41.402 1.00 92.56 810 ALA A O 1
ATOM 5935 N N . VAL A 1 811 ? 50.789 -33.377 -42.896 1.00 92.06 811 VAL A N 1
ATOM 5936 C CA . VAL A 1 811 ? 50.548 -32.365 -43.928 1.00 92.06 811 VAL A CA 1
ATOM 5937 C C . VAL A 1 811 ? 49.302 -32.746 -44.726 1.00 92.06 811 VAL A C 1
ATOM 5939 O O . VAL A 1 811 ? 49.249 -33.788 -45.380 1.00 92.06 811 VAL A O 1
ATOM 5942 N N . LYS A 1 812 ? 48.284 -31.877 -44.692 1.00 90.94 812 LYS A N 1
ATOM 5943 C CA . LYS A 1 812 ? 47.058 -31.995 -45.501 1.00 90.94 812 LYS A CA 1
ATOM 5944 C C . LYS A 1 812 ? 47.398 -32.326 -46.963 1.00 90.94 812 LYS A C 1
ATOM 5946 O O . LYS A 1 812 ? 48.348 -31.775 -47.512 1.00 90.94 812 LYS A O 1
ATOM 5951 N N . TRP A 1 813 ? 46.598 -33.191 -47.594 1.00 90.69 813 TRP A N 1
ATOM 5952 C CA . TRP A 1 813 ? 46.759 -33.714 -48.962 1.00 90.69 813 TRP A CA 1
ATOM 5953 C C . TRP A 1 813 ? 47.958 -34.641 -49.177 1.00 90.69 813 TRP A C 1
ATOM 5955 O O . TRP A 1 813 ? 47.814 -35.667 -49.848 1.00 90.69 813 TRP A O 1
ATOM 5965 N N . ASN A 1 814 ? 49.121 -34.314 -48.620 1.00 89.69 814 ASN A N 1
ATOM 5966 C CA . ASN A 1 814 ? 50.308 -35.154 -48.734 1.00 89.69 814 ASN A CA 1
ATOM 5967 C C . ASN A 1 814 ? 50.140 -36.428 -47.908 1.00 89.69 814 ASN A C 1
ATOM 5969 O O . ASN A 1 814 ? 50.254 -37.519 -48.454 1.00 89.69 814 ASN A O 1
ATOM 5973 N N . ASP A 1 815 ? 49.769 -36.291 -46.637 1.00 91.50 815 ASP A N 1
ATOM 5974 C CA . ASP A 1 815 ? 49.733 -37.406 -45.690 1.00 91.50 815 ASP A CA 1
ATOM 5975 C C . ASP A 1 815 ? 48.338 -38.020 -45.543 1.00 91.50 815 ASP A C 1
ATOM 5977 O O . ASP A 1 815 ? 48.211 -39.197 -45.206 1.00 91.50 815 ASP A O 1
ATOM 5981 N N . TYR A 1 816 ? 47.276 -37.278 -45.874 1.00 92.94 816 TYR A N 1
ATOM 5982 C CA . TYR A 1 816 ? 45.895 -37.768 -45.830 1.00 92.94 816 TYR A CA 1
ATOM 5983 C C . TYR A 1 816 ? 44.949 -37.008 -46.769 1.00 92.94 816 TYR A C 1
ATOM 5985 O O . TYR A 1 816 ? 45.193 -35.856 -47.135 1.00 92.94 816 TYR A O 1
ATOM 5993 N N . TYR A 1 817 ? 43.848 -37.658 -47.157 1.00 91.62 817 TYR A N 1
ATOM 5994 C CA . TYR A 1 817 ? 42.799 -37.090 -48.015 1.00 91.62 817 TYR A CA 1
ATOM 5995 C C . TYR A 1 817 ? 41.412 -37.661 -47.669 1.00 91.62 817 TYR A C 1
ATOM 5997 O O . TYR A 1 817 ? 41.316 -38.734 -47.069 1.00 91.62 817 TYR A O 1
ATOM 6005 N N . ARG A 1 818 ? 40.331 -36.961 -48.046 1.00 92.50 818 ARG A N 1
ATOM 6006 C CA . ARG A 1 818 ? 38.944 -37.421 -47.816 1.00 92.50 818 ARG A CA 1
ATOM 6007 C C . ARG A 1 818 ? 38.458 -38.368 -48.914 1.00 92.50 818 ARG A C 1
ATOM 6009 O O . ARG A 1 818 ? 38.948 -38.291 -50.038 1.00 92.50 818 ARG A O 1
ATOM 6016 N N . VAL A 1 819 ? 37.436 -39.175 -48.630 1.00 84.38 819 VAL A N 1
ATOM 6017 C CA . VAL A 1 819 ? 36.739 -40.027 -49.617 1.00 84.38 819 VAL A CA 1
ATOM 6018 C C . VAL A 1 819 ? 35.323 -39.491 -49.902 1.00 84.38 819 VAL A C 1
ATOM 6020 O O . VAL A 1 819 ? 34.628 -39.162 -48.940 1.00 84.38 819 VAL A O 1
ATOM 6023 N N . PRO A 1 820 ? 34.850 -39.432 -51.170 1.00 85.12 820 PRO A N 1
ATOM 6024 C CA . PRO A 1 820 ? 35.579 -39.661 -52.429 1.00 85.12 820 PRO A CA 1
ATOM 6025 C C . PRO A 1 820 ? 36.814 -38.763 -52.567 1.00 85.12 820 PRO A C 1
ATOM 6027 O O . PRO A 1 820 ? 36.815 -37.660 -52.020 1.00 85.12 820 PRO A O 1
ATOM 6030 N N . GLN A 1 821 ? 37.857 -39.253 -53.256 1.00 83.50 821 GLN A N 1
ATOM 6031 C CA . GLN A 1 821 ? 39.191 -38.638 -53.257 1.00 83.50 821 GLN A CA 1
ATOM 6032 C C . GLN A 1 821 ? 39.126 -37.135 -53.542 1.00 83.50 821 GLN A C 1
ATOM 6034 O O . GLN A 1 821 ? 38.809 -36.704 -54.648 1.00 83.50 821 GLN A O 1
ATOM 6039 N N . GLY A 1 822 ? 39.474 -36.341 -52.536 1.00 83.56 822 GLY A N 1
ATOM 6040 C CA . GLY A 1 822 ? 39.501 -34.891 -52.632 1.00 83.56 822 GLY A CA 1
ATOM 6041 C C . GLY A 1 822 ? 40.404 -34.282 -51.572 1.00 83.56 822 GLY A C 1
ATOM 6042 O O . GLY A 1 822 ? 40.762 -34.934 -50.588 1.00 83.56 822 GLY A O 1
ATOM 6043 N N . ASP A 1 823 ? 40.789 -33.028 -51.794 1.00 83.25 823 ASP A N 1
ATOM 6044 C CA . ASP A 1 823 ? 41.512 -32.256 -50.790 1.00 83.25 823 ASP A CA 1
ATOM 6045 C C . ASP A 1 823 ? 40.659 -32.065 -49.522 1.00 83.25 823 ASP A C 1
ATOM 6047 O O . ASP A 1 823 ? 39.437 -32.209 -49.557 1.00 83.25 823 ASP A O 1
ATOM 6051 N N . MET A 1 824 ? 41.257 -31.759 -48.376 1.00 91.75 824 MET A N 1
ATOM 6052 C CA . MET A 1 824 ? 40.488 -31.545 -47.146 1.00 91.75 824 MET A CA 1
ATOM 6053 C C . MET A 1 824 ? 39.778 -30.187 -47.175 1.00 91.75 824 MET A C 1
ATOM 6055 O O . MET A 1 824 ? 40.446 -29.163 -47.335 1.00 91.75 824 MET A O 1
ATOM 6059 N N . PRO A 1 825 ? 38.446 -30.129 -47.015 1.00 90.88 825 PRO A N 1
ATOM 6060 C CA . PRO A 1 825 ? 37.754 -28.856 -46.989 1.00 90.88 825 PRO A CA 1
ATOM 6061 C C . PRO A 1 825 ? 38.027 -28.155 -45.651 1.00 90.88 825 PRO A C 1
ATOM 6063 O O . PRO A 1 825 ? 38.588 -28.749 -44.729 1.00 90.88 825 PRO A O 1
ATOM 6066 N N . THR A 1 826 ? 37.639 -26.890 -45.554 1.00 89.69 826 THR A N 1
ATOM 6067 C CA . THR A 1 826 ? 37.614 -26.120 -44.296 1.00 89.69 826 THR A CA 1
ATOM 6068 C C . THR A 1 826 ? 36.197 -26.002 -43.725 1.00 89.69 826 THR A C 1
ATOM 6070 O O . THR A 1 826 ? 35.990 -25.375 -42.692 1.00 89.69 826 THR A O 1
ATOM 6073 N N . ALA A 1 827 ? 35.218 -26.609 -44.401 1.00 93.69 827 ALA A N 1
ATOM 6074 C CA . ALA A 1 827 ? 33.833 -26.687 -43.973 1.00 93.69 827 ALA A CA 1
ATOM 6075 C C . ALA A 1 827 ? 33.180 -27.983 -44.478 1.00 93.69 827 ALA A C 1
ATOM 6077 O O . ALA A 1 827 ? 33.529 -28.486 -45.549 1.00 93.69 827 ALA A O 1
ATOM 6078 N N . ILE A 1 828 ? 32.218 -28.510 -43.727 1.00 96.31 828 ILE A N 1
ATOM 6079 C CA . ILE A 1 828 ? 31.313 -29.589 -44.157 1.00 96.31 828 ILE A CA 1
ATOM 6080 C C . ILE A 1 828 ? 29.865 -29.142 -43.995 1.00 96.31 828 ILE A C 1
ATOM 6082 O O . ILE A 1 828 ? 29.591 -28.173 -43.297 1.00 96.31 828 ILE A O 1
ATOM 6086 N N . THR A 1 829 ? 28.925 -29.867 -44.597 1.00 95.75 829 THR A N 1
ATOM 6087 C CA . THR A 1 829 ? 27.491 -29.624 -44.406 1.00 95.75 829 THR A CA 1
ATOM 6088 C C . THR A 1 829 ? 26.838 -30.867 -43.817 1.00 95.75 829 THR A C 1
ATOM 6090 O O . THR A 1 829 ? 26.888 -31.937 -44.419 1.00 95.75 829 THR A O 1
ATOM 6093 N N . ILE A 1 830 ? 26.198 -30.728 -42.655 1.00 95.38 830 ILE A N 1
ATOM 6094 C CA . ILE A 1 830 ? 25.269 -31.724 -42.118 1.00 95.38 830 ILE A CA 1
ATOM 6095 C C . ILE A 1 830 ? 23.911 -31.488 -42.802 1.00 95.38 830 ILE A C 1
ATOM 6097 O O . ILE A 1 830 ? 23.341 -30.412 -42.619 1.00 95.38 830 ILE A O 1
ATOM 6101 N N . PRO A 1 831 ? 23.372 -32.428 -43.600 1.00 91.00 831 PRO A N 1
ATOM 6102 C CA . PRO A 1 831 ? 22.127 -32.206 -44.339 1.00 91.00 831 PRO A CA 1
ATOM 6103 C C . PRO A 1 831 ? 20.900 -31.961 -43.444 1.00 91.00 831 PRO A C 1
ATOM 6105 O O . PRO A 1 831 ? 20.869 -32.341 -42.268 1.00 91.00 831 PRO A O 1
ATOM 6108 N N . ALA A 1 832 ? 19.855 -31.367 -44.029 1.00 85.62 832 ALA A N 1
ATOM 6109 C CA . ALA A 1 832 ? 18.536 -31.306 -43.404 1.00 85.62 832 ALA A CA 1
ATOM 6110 C C . ALA A 1 832 ? 18.046 -32.726 -43.060 1.00 85.62 832 ALA A C 1
ATOM 6112 O O . ALA A 1 832 ? 18.283 -33.677 -43.803 1.00 85.62 832 ALA A O 1
ATOM 6113 N N . GLY A 1 833 ? 17.410 -32.878 -41.902 1.00 82.50 833 GLY A N 1
ATOM 6114 C CA . GLY A 1 833 ? 16.973 -34.152 -41.328 1.00 82.50 833 GLY A CA 1
ATOM 6115 C C . GLY A 1 833 ? 18.076 -34.990 -40.664 1.00 82.50 833 GLY A C 1
ATOM 6116 O O . GLY A 1 833 ? 17.754 -35.889 -39.893 1.00 82.50 833 GLY A O 1
ATOM 6117 N N . ALA A 1 834 ? 19.363 -34.701 -40.893 1.00 84.19 834 ALA A N 1
ATOM 6118 C CA . ALA A 1 834 ? 20.476 -35.502 -40.372 1.00 84.19 834 ALA A CA 1
ATOM 6119 C C . ALA A 1 834 ? 21.101 -34.888 -39.111 1.00 84.19 834 ALA A C 1
ATOM 6121 O O . ALA A 1 834 ? 21.434 -33.708 -39.103 1.00 84.19 834 ALA A O 1
ATOM 6122 N N . ALA A 1 835 ? 21.333 -35.681 -38.063 1.00 93.38 835 ALA A N 1
ATOM 6123 C CA . ALA A 1 835 ? 21.982 -35.218 -36.827 1.00 93.38 835 ALA A CA 1
ATOM 6124 C C . ALA A 1 835 ? 23.524 -35.230 -36.886 1.00 93.38 835 ALA A C 1
ATOM 6126 O O . ALA A 1 835 ? 24.185 -34.734 -35.975 1.00 93.38 835 ALA A O 1
ATOM 6127 N N . SER A 1 836 ? 24.118 -35.787 -37.942 1.00 95.56 836 SER A N 1
ATOM 6128 C CA . SER A 1 836 ? 25.572 -35.907 -38.065 1.00 95.56 836 SER A CA 1
ATOM 6129 C C . SER A 1 836 ? 26.039 -36.021 -39.513 1.00 95.56 836 SER A C 1
ATOM 6131 O O . SER A 1 836 ? 25.284 -36.449 -40.386 1.00 95.56 836 SER A O 1
ATOM 6133 N N . TYR A 1 837 ? 27.311 -35.705 -39.745 1.00 96.44 837 TYR A N 1
ATOM 6134 C CA . TYR A 1 837 ? 28.041 -35.968 -40.983 1.00 96.44 837 TYR A CA 1
ATOM 6135 C C . TYR A 1 837 ? 29.351 -36.696 -40.661 1.00 96.44 837 TYR A C 1
ATOM 6137 O O . TYR A 1 837 ? 30.145 -36.216 -39.850 1.00 96.44 837 TYR A O 1
ATOM 6145 N N . ALA A 1 838 ? 29.577 -37.846 -41.297 1.00 95.44 838 ALA A N 1
ATOM 6146 C CA . ALA A 1 838 ? 30.793 -38.639 -41.144 1.00 95.44 838 ALA A CA 1
ATOM 6147 C C . ALA A 1 838 ? 31.702 -38.454 -42.365 1.00 95.44 838 ALA A C 1
ATOM 6149 O O . ALA A 1 838 ? 31.303 -38.713 -43.500 1.00 95.44 838 ALA A O 1
ATOM 6150 N N . MET A 1 839 ? 32.934 -38.012 -42.126 1.00 94.94 839 MET A N 1
ATOM 6151 C CA . MET A 1 839 ? 33.957 -37.824 -43.148 1.00 94.94 839 MET A CA 1
ATOM 6152 C C . MET A 1 839 ? 35.000 -38.938 -43.059 1.00 94.94 839 MET A C 1
ATOM 6154 O O . MET A 1 839 ? 35.749 -39.019 -42.084 1.00 94.94 839 MET A O 1
ATOM 6158 N N . ASN A 1 840 ? 35.071 -39.760 -44.105 1.00 94.19 840 ASN A N 1
ATOM 6159 C CA . ASN A 1 840 ? 36.063 -40.825 -44.231 1.00 94.19 840 ASN A CA 1
ATOM 6160 C C . ASN A 1 840 ? 37.400 -40.264 -44.730 1.00 94.19 840 ASN A C 1
ATOM 6162 O O . ASN A 1 840 ? 37.437 -39.519 -45.713 1.00 94.19 840 ASN A O 1
ATOM 6166 N N . ILE A 1 841 ? 38.488 -40.657 -44.073 1.00 93.62 841 ILE A N 1
ATOM 6167 C CA . ILE A 1 841 ? 39.854 -40.185 -44.294 1.00 93.62 841 ILE A CA 1
ATOM 6168 C C . ILE A 1 841 ? 40.768 -41.368 -44.610 1.00 93.62 841 ILE A C 1
ATOM 6170 O O . ILE A 1 841 ? 40.852 -42.328 -43.843 1.00 93.62 841 ILE A O 1
ATOM 6174 N N . CYS A 1 842 ? 41.499 -41.269 -45.715 1.00 90.94 842 CYS A N 1
ATOM 6175 C CA . CYS A 1 842 ? 42.577 -42.183 -46.070 1.00 90.94 842 CYS A CA 1
ATOM 6176 C C . CYS A 1 842 ? 43.926 -41.610 -45.651 1.00 90.94 842 CYS A C 1
ATOM 6178 O O . CYS A 1 842 ? 44.227 -40.458 -45.969 1.00 90.94 842 CYS A O 1
ATOM 6180 N N . ALA A 1 843 ? 44.775 -42.443 -45.051 1.00 90.19 843 ALA A N 1
ATOM 6181 C CA . ALA A 1 843 ? 46.202 -42.154 -44.941 1.00 90.19 843 ALA A CA 1
ATOM 6182 C C . ALA A 1 843 ? 46.918 -42.416 -46.272 1.00 90.19 843 ALA A C 1
ATOM 6184 O O . ALA A 1 843 ? 46.634 -43.397 -46.963 1.00 90.19 843 ALA A O 1
ATOM 6185 N N . ARG A 1 844 ? 47.868 -41.548 -46.616 1.00 88.00 844 ARG A N 1
ATOM 6186 C CA . ARG A 1 844 ? 48.624 -41.574 -47.873 1.00 88.00 844 ARG A CA 1
ATOM 6187 C C . ARG A 1 844 ? 50.120 -41.762 -47.630 1.00 88.00 844 ARG A C 1
ATOM 6189 O O . ARG A 1 844 ? 50.696 -42.682 -48.201 1.00 88.00 844 ARG A O 1
ATOM 6196 N N . THR A 1 845 ? 50.731 -40.940 -46.783 1.00 85.50 845 THR A N 1
ATOM 6197 C CA . THR A 1 845 ? 52.166 -40.993 -46.451 1.00 85.50 845 THR A CA 1
ATOM 6198 C C . THR A 1 845 ? 52.426 -40.491 -45.034 1.00 85.50 845 THR A C 1
ATOM 6200 O O . THR A 1 845 ? 51.504 -40.006 -44.392 1.00 85.50 845 THR A O 1
ATOM 6203 N N . ASN A 1 846 ? 53.681 -40.629 -44.584 1.00 84.81 846 ASN A N 1
ATOM 6204 C CA . ASN A 1 846 ? 54.236 -39.929 -43.426 1.00 84.81 846 ASN A CA 1
ATOM 6205 C C . ASN A 1 846 ? 55.389 -39.030 -43.879 1.00 84.81 846 ASN A C 1
ATOM 6207 O O . ASN A 1 846 ? 56.566 -39.401 -43.797 1.00 84.81 846 ASN A O 1
ATOM 6211 N N . SER A 1 847 ? 55.044 -37.889 -44.470 1.00 85.69 847 SER A N 1
ATOM 6212 C CA . SER A 1 847 ? 56.002 -36.990 -45.114 1.00 85.69 847 SER A CA 1
ATOM 6213 C C . SER A 1 847 ? 56.884 -36.252 -44.105 1.00 85.69 847 SER A C 1
ATOM 6215 O O . SER A 1 847 ? 58.043 -35.957 -44.406 1.00 85.69 847 SER A O 1
ATOM 6217 N N . THR A 1 848 ? 56.381 -36.018 -42.890 1.00 84.25 848 THR A N 1
ATOM 6218 C CA . THR A 1 848 ? 57.091 -35.294 -41.822 1.00 84.25 848 THR A CA 1
ATOM 6219 C C . THR A 1 848 ? 57.930 -36.199 -40.922 1.00 84.25 848 THR A C 1
ATOM 6221 O O . THR A 1 848 ? 58.715 -35.701 -40.115 1.00 84.25 848 THR A O 1
ATOM 6224 N N . ARG A 1 849 ? 57.811 -37.526 -41.076 1.00 82.31 849 ARG A N 1
ATOM 6225 C CA . ARG A 1 849 ? 58.432 -38.555 -40.220 1.00 82.31 849 ARG A CA 1
ATOM 6226 C C . ARG A 1 849 ? 58.035 -38.434 -38.743 1.00 82.31 849 ARG A C 1
ATOM 6228 O O . ARG A 1 849 ? 58.786 -38.865 -37.866 1.00 82.31 849 ARG A O 1
ATOM 6235 N N . ALA A 1 850 ? 56.868 -37.861 -38.456 1.00 83.19 850 ALA A N 1
ATOM 6236 C CA . ALA A 1 850 ? 56.346 -37.751 -37.100 1.00 83.19 850 ALA A CA 1
ATOM 6237 C C . ALA A 1 850 ? 55.947 -39.131 -36.538 1.00 83.19 850 ALA A C 1
ATOM 6239 O O . ALA A 1 850 ? 55.512 -40.015 -37.278 1.00 83.19 850 ALA A O 1
ATOM 6240 N N . ASN A 1 851 ? 56.098 -39.327 -35.222 1.00 81.12 851 ASN A N 1
ATOM 6241 C CA . ASN A 1 851 ? 55.729 -40.571 -34.538 1.00 81.12 851 ASN A CA 1
ATOM 6242 C C . ASN A 1 851 ? 55.184 -40.287 -33.114 1.00 81.12 851 ASN A C 1
ATOM 6244 O O . ASN A 1 851 ? 55.986 -40.046 -32.211 1.00 81.12 851 ASN A O 1
ATOM 6248 N N . PRO A 1 852 ? 53.854 -40.303 -32.887 1.00 81.19 852 PRO A N 1
ATOM 6249 C CA . PRO A 1 852 ? 52.805 -40.563 -33.872 1.00 81.19 852 PRO A CA 1
ATOM 6250 C C . PRO A 1 852 ? 52.589 -39.378 -34.829 1.00 81.19 852 PRO A C 1
ATOM 6252 O O . PRO A 1 852 ? 52.698 -38.214 -34.443 1.00 81.19 852 PRO A O 1
ATOM 6255 N N . GLU A 1 853 ? 52.242 -39.678 -36.078 1.00 92.31 853 GLU A N 1
ATOM 6256 C CA . GLU A 1 853 ? 51.771 -38.682 -37.040 1.00 92.31 853 GLU A CA 1
ATOM 6257 C C . GLU A 1 853 ? 50.262 -38.459 -36.865 1.00 92.31 853 GLU A C 1
ATOM 6259 O O . GLU A 1 853 ? 49.497 -39.420 -36.749 1.00 92.31 853 GLU A O 1
ATOM 6264 N N . THR A 1 854 ? 49.816 -37.202 -36.794 1.00 95.38 854 THR A N 1
ATOM 6265 C CA . THR A 1 854 ? 48.424 -36.868 -36.460 1.00 95.38 854 THR A CA 1
ATOM 6266 C C . THR A 1 854 ? 47.845 -35.754 -37.322 1.00 95.38 854 THR A C 1
ATOM 6268 O O . THR A 1 854 ? 48.533 -34.798 -37.666 1.00 95.38 854 THR A O 1
ATOM 6271 N N . ALA A 1 855 ? 46.551 -35.846 -37.620 1.00 95.44 855 ALA A N 1
ATOM 6272 C CA . ALA A 1 855 ? 45.748 -34.766 -38.183 1.00 95.44 855 ALA A CA 1
ATOM 6273 C C . ALA A 1 855 ? 44.690 -34.343 -37.155 1.00 95.44 855 ALA A C 1
ATOM 6275 O O . ALA A 1 855 ? 43.962 -35.194 -36.638 1.00 95.44 855 ALA A O 1
ATOM 6276 N N . THR A 1 856 ? 44.596 -33.049 -36.849 1.00 96.50 856 THR A N 1
ATOM 6277 C CA . THR A 1 856 ? 43.594 -32.506 -35.918 1.00 96.50 856 THR A CA 1
ATOM 6278 C C . THR A 1 856 ? 42.561 -31.657 -36.645 1.00 96.50 856 THR A C 1
ATOM 6280 O O . THR A 1 856 ? 42.894 -30.914 -37.566 1.00 96.50 856 THR A O 1
ATOM 6283 N N . PHE A 1 857 ? 41.315 -31.748 -36.195 1.00 97.44 857 PHE A N 1
ATOM 6284 C CA . PHE A 1 857 ? 40.150 -31.059 -36.741 1.00 97.44 857 PHE A CA 1
ATOM 6285 C C . PHE A 1 857 ? 39.517 -30.246 -35.622 1.00 97.44 857 PHE A C 1
ATOM 6287 O O . PHE A 1 857 ? 38.914 -30.832 -34.724 1.00 97.44 857 PHE A O 1
ATOM 6294 N N . THR A 1 858 ? 39.665 -28.926 -35.667 1.00 96.81 858 THR A N 1
ATOM 6295 C CA . THR A 1 858 ? 39.187 -28.028 -34.609 1.00 96.81 858 THR A CA 1
ATOM 6296 C C . THR A 1 858 ? 38.031 -27.188 -35.127 1.00 96.81 858 THR A C 1
ATOM 6298 O O . THR A 1 858 ? 38.192 -26.432 -36.084 1.00 96.81 858 THR A O 1
ATOM 6301 N N . LEU A 1 859 ? 36.857 -27.310 -34.511 1.00 97.00 859 LEU A N 1
ATOM 6302 C CA . LEU A 1 859 ? 35.680 -26.521 -34.866 1.00 97.00 859 LEU A CA 1
ATOM 6303 C C . LEU A 1 859 ? 35.966 -25.023 -34.734 1.00 97.00 859 LEU A C 1
ATOM 6305 O O . LEU A 1 859 ? 36.553 -24.570 -33.752 1.00 97.00 859 LEU A O 1
ATOM 6309 N N . SER A 1 860 ? 35.530 -24.256 -35.727 1.00 92.06 860 SER A N 1
ATOM 6310 C CA . SER A 1 860 ? 35.556 -22.793 -35.702 1.00 92.06 860 SER A CA 1
ATOM 6311 C C . SER A 1 860 ? 34.228 -22.263 -35.169 1.00 92.06 860 SER A C 1
ATOM 6313 O O . SER A 1 860 ? 33.182 -22.864 -35.418 1.00 92.06 860 SER A O 1
ATOM 6315 N N . ALA A 1 861 ? 34.265 -21.151 -34.434 1.00 82.31 861 ALA A N 1
ATOM 6316 C CA . ALA A 1 861 ? 33.052 -20.454 -34.017 1.00 82.31 861 ALA A CA 1
ATOM 6317 C C . ALA A 1 861 ? 32.319 -19.878 -35.241 1.00 82.31 861 ALA A C 1
ATOM 6319 O O . ALA A 1 861 ? 32.965 -19.394 -36.170 1.00 82.31 861 ALA A O 1
ATOM 6320 N N . ASP A 1 862 ? 30.989 -19.927 -35.229 1.00 86.44 862 ASP A N 1
ATOM 6321 C CA . ASP A 1 862 ? 30.136 -19.431 -36.309 1.00 86.44 862 ASP A CA 1
ATOM 6322 C C . ASP A 1 862 ? 28.783 -18.973 -35.735 1.00 86.44 862 ASP A C 1
ATOM 6324 O O . ASP A 1 862 ? 28.256 -19.653 -34.856 1.00 86.44 862 ASP A O 1
ATOM 6328 N N . PRO A 1 863 ? 28.186 -17.864 -36.208 1.00 74.06 863 PRO A N 1
ATOM 6329 C CA . PRO A 1 863 ? 26.872 -17.417 -35.737 1.00 74.06 863 PRO A CA 1
ATOM 6330 C C . PRO A 1 863 ? 25.725 -18.417 -35.969 1.00 74.06 863 PRO A C 1
ATOM 6332 O O . PRO A 1 863 ? 24.677 -18.291 -35.344 1.00 74.06 863 PRO A O 1
ATOM 6335 N N . SER A 1 864 ? 25.887 -19.396 -36.866 1.00 77.25 864 SER A N 1
ATOM 6336 C CA . SER A 1 864 ? 24.847 -20.374 -37.217 1.00 77.25 864 SER A CA 1
ATOM 6337 C C . SER A 1 864 ? 24.771 -21.603 -36.298 1.00 77.25 864 SER A C 1
ATOM 6339 O O . SER A 1 864 ? 23.845 -22.408 -36.444 1.00 77.25 864 SER A O 1
ATOM 6341 N N . TYR A 1 865 ? 25.701 -21.775 -35.350 1.00 87.94 865 TYR A N 1
ATOM 6342 C CA . TYR A 1 865 ?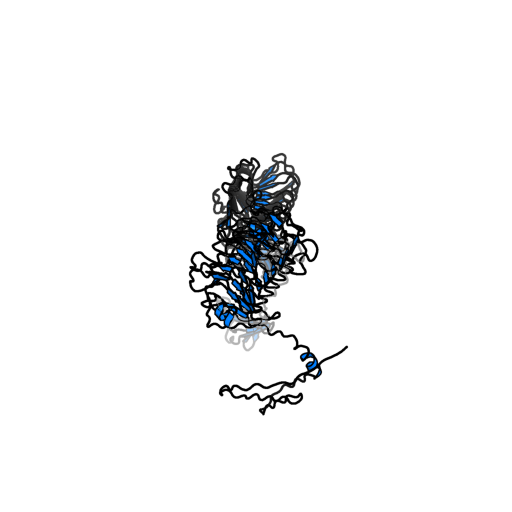 25.686 -22.879 -34.383 1.00 87.94 865 TYR A CA 1
ATOM 6343 C C . TYR A 1 865 ? 26.466 -22.573 -33.097 1.00 87.94 865 TYR A C 1
ATOM 6345 O O . TYR A 1 865 ? 27.406 -21.787 -33.079 1.00 87.94 865 TYR A O 1
ATOM 6353 N N . ASN A 1 866 ? 26.139 -23.281 -32.015 1.00 89.62 866 ASN A N 1
ATOM 6354 C CA . ASN A 1 866 ? 26.930 -23.255 -30.780 1.00 89.62 866 ASN A CA 1
ATOM 6355 C C . ASN A 1 866 ? 28.031 -24.325 -30.809 1.00 89.62 866 ASN A C 1
ATOM 6357 O O . ASN A 1 866 ? 27.831 -25.406 -31.361 1.00 89.62 866 ASN A O 1
ATOM 6361 N N . LEU A 1 867 ? 29.181 -24.074 -30.175 1.00 87.94 867 LEU A N 1
ATOM 6362 C CA . LEU A 1 867 ? 30.204 -25.107 -29.968 1.00 87.94 867 LEU A CA 1
ATOM 6363 C C . LEU A 1 867 ? 29.832 -26.008 -28.782 1.00 87.94 867 LEU A C 1
ATOM 6365 O O . LEU A 1 867 ? 29.483 -25.525 -27.706 1.00 87.94 867 LEU A O 1
ATOM 6369 N N . GLY A 1 868 ? 29.905 -27.321 -28.983 1.00 85.75 868 GLY A N 1
ATOM 6370 C CA . GLY A 1 868 ? 29.682 -28.332 -27.954 1.00 85.75 868 GLY A CA 1
ATOM 6371 C C . GLY A 1 868 ? 30.918 -28.606 -27.097 1.00 85.75 868 GLY A C 1
ATOM 6372 O O . GLY A 1 868 ? 31.935 -27.921 -27.177 1.00 85.75 868 GLY A O 1
ATOM 6373 N N . THR A 1 869 ? 30.846 -29.645 -26.266 1.00 85.19 869 THR A N 1
ATOM 6374 C CA . THR A 1 869 ? 31.912 -29.993 -25.308 1.00 85.19 869 THR A CA 1
ATOM 6375 C C . THR A 1 869 ? 33.166 -30.580 -25.960 1.00 85.19 869 THR A C 1
ATOM 6377 O O . THR A 1 869 ? 34.245 -30.504 -25.377 1.00 85.19 869 THR A O 1
ATOM 6380 N N . THR A 1 870 ? 33.056 -31.151 -27.164 1.00 91.62 870 THR A N 1
ATOM 6381 C CA . THR A 1 870 ? 34.186 -31.710 -27.920 1.00 91.62 870 THR A CA 1
ATOM 6382 C C . THR A 1 870 ? 34.401 -30.909 -29.200 1.00 91.62 870 THR A C 1
ATOM 6384 O O . THR A 1 870 ? 33.723 -31.127 -30.207 1.00 91.62 870 THR A O 1
ATOM 6387 N N . THR A 1 871 ? 35.344 -29.970 -29.161 1.00 95.69 871 THR A N 1
ATOM 6388 C CA . THR A 1 871 ? 35.630 -29.048 -30.272 1.00 95.69 871 THR A CA 1
ATOM 6389 C C . THR A 1 871 ? 36.825 -29.455 -31.124 1.00 95.69 871 THR A C 1
ATOM 6391 O O . THR A 1 871 ? 37.011 -28.880 -32.192 1.00 95.69 871 THR A O 1
ATOM 6394 N N . THR A 1 872 ? 37.592 -30.467 -30.708 1.00 96.88 872 THR A N 1
ATOM 6395 C CA . THR A 1 872 ? 38.766 -30.955 -31.441 1.00 96.88 872 THR A CA 1
ATOM 6396 C C . THR A 1 872 ? 38.743 -32.474 -31.562 1.00 96.88 872 THR A C 1
ATOM 6398 O O . THR A 1 872 ? 38.640 -33.178 -30.557 1.00 96.88 872 THR A O 1
ATOM 6401 N N . ALA A 1 873 ? 38.904 -32.984 -32.782 1.00 96.31 873 ALA A N 1
ATOM 6402 C CA . ALA A 1 873 ? 39.092 -34.404 -33.066 1.00 96.31 873 ALA A CA 1
ATOM 6403 C C . ALA A 1 873 ? 40.505 -34.669 -33.598 1.00 96.31 873 ALA A C 1
ATOM 6405 O O . ALA A 1 873 ? 40.989 -33.944 -34.463 1.00 96.31 873 ALA A O 1
ATOM 6406 N N . THR A 1 874 ? 41.146 -35.734 -33.116 1.00 96.69 874 THR A N 1
ATOM 6407 C CA . THR A 1 874 ? 42.505 -36.122 -33.519 1.00 96.69 874 THR A CA 1
ATOM 6408 C C . THR A 1 874 ? 42.484 -37.488 -34.195 1.00 96.69 874 THR A C 1
ATOM 6410 O O . THR A 1 874 ? 42.021 -38.466 -33.609 1.00 96.69 874 THR A O 1
ATOM 6413 N N . LEU A 1 875 ? 43.015 -37.555 -35.413 1.00 95.56 875 LEU A N 1
ATOM 6414 C CA . LEU A 1 875 ? 43.248 -38.779 -36.173 1.00 95.56 875 LEU A CA 1
ATOM 6415 C C . LEU A 1 875 ? 44.739 -39.121 -36.145 1.00 95.56 875 LEU A C 1
ATOM 6417 O O . LEU A 1 875 ? 45.564 -38.283 -36.498 1.00 95.56 875 LEU A O 1
ATOM 6421 N N . THR A 1 876 ? 45.094 -40.349 -35.778 1.00 93.94 876 THR A N 1
ATOM 6422 C CA . THR A 1 876 ? 46.470 -40.855 -35.850 1.00 93.94 876 THR A CA 1
ATOM 6423 C C . THR A 1 876 ? 46.695 -41.640 -37.140 1.00 93.94 876 THR A C 1
ATOM 6425 O O . THR A 1 876 ? 46.010 -42.630 -37.413 1.00 93.94 876 THR A O 1
ATOM 6428 N N . ILE A 1 877 ? 47.695 -41.228 -37.913 1.00 90.50 877 ILE A N 1
ATOM 6429 C CA . ILE A 1 877 ? 48.179 -41.939 -39.093 1.00 90.50 877 ILE A CA 1
ATOM 6430 C C . ILE A 1 877 ? 49.233 -42.945 -38.630 1.00 90.50 877 ILE A C 1
ATOM 6432 O O . ILE A 1 877 ? 50.265 -42.591 -38.061 1.00 90.50 877 ILE A O 1
ATOM 6436 N N . LYS A 1 878 ? 48.948 -44.231 -38.830 1.00 84.12 878 LYS A N 1
ATOM 6437 C CA . LYS A 1 878 ? 49.863 -45.323 -38.496 1.00 84.12 878 LYS A CA 1
ATOM 6438 C C . LYS A 1 878 ? 50.702 -45.679 -39.718 1.00 84.12 878 LYS A C 1
ATOM 6440 O O . LYS A 1 878 ? 50.166 -45.896 -40.808 1.00 84.12 878 LYS A O 1
ATOM 6445 N N . SER A 1 879 ? 52.009 -45.823 -39.504 1.00 71.25 879 SER A N 1
ATOM 6446 C CA . SER A 1 879 ? 52.907 -46.488 -40.449 1.00 71.25 879 SER A CA 1
ATOM 6447 C C . SER A 1 879 ? 52.341 -47.858 -40.814 1.00 71.25 879 SER A C 1
ATOM 6449 O O . SER A 1 879 ? 51.766 -48.529 -39.953 1.00 71.25 879 SER A O 1
ATOM 6451 N N . SER A 1 880 ? 52.470 -48.255 -42.082 1.00 51.81 880 SER A N 1
ATOM 6452 C CA . SER A 1 880 ? 51.906 -49.498 -42.613 1.00 51.81 880 SER A CA 1
ATOM 6453 C C . SER A 1 880 ? 52.293 -50.688 -41.729 1.00 51.81 880 SER A C 1
ATOM 6455 O O . SER A 1 880 ? 53.421 -51.177 -41.780 1.00 51.81 880 SER A O 1
ATOM 6457 N N . THR A 1 881 ? 51.357 -51.161 -40.910 1.00 42.06 881 THR A N 1
ATOM 6458 C CA . THR A 1 881 ? 51.406 -52.533 -40.421 1.00 42.06 881 THR A CA 1
ATOM 6459 C C . THR A 1 881 ? 50.772 -53.352 -41.528 1.00 42.06 881 THR A C 1
ATOM 6461 O O . THR A 1 881 ? 49.687 -53.030 -42.005 1.00 42.06 881 THR A O 1
ATOM 6464 N N . THR A 1 882 ? 51.544 -54.311 -42.023 1.00 36.12 882 THR A N 1
ATOM 6465 C CA . THR A 1 882 ? 51.172 -55.301 -43.030 1.00 36.12 882 THR A CA 1
ATOM 6466 C C . THR A 1 882 ? 49.688 -55.647 -42.959 1.00 36.12 882 THR A C 1
ATOM 6468 O O . THR A 1 882 ? 49.217 -56.111 -41.920 1.00 36.12 882 THR A O 1
ATOM 6471 N N . SER A 1 883 ? 48.971 -55.443 -44.067 1.00 35.72 883 SER A N 1
ATOM 6472 C CA . SER A 1 883 ? 47.696 -56.111 -44.313 1.00 35.72 883 SER A CA 1
ATOM 6473 C C . SER A 1 883 ? 47.842 -57.583 -43.933 1.00 35.72 883 SER A C 1
ATOM 6475 O O . SER A 1 883 ? 48.791 -58.232 -44.385 1.00 35.72 883 SER A O 1
ATOM 6477 N N . THR A 1 884 ? 46.929 -58.121 -43.127 1.00 39.75 884 THR A N 1
ATOM 6478 C CA . THR A 1 884 ? 46.746 -59.572 -43.074 1.00 39.75 884 THR A CA 1
ATOM 6479 C C . THR A 1 884 ? 46.600 -60.071 -44.518 1.00 39.75 884 THR A C 1
ATOM 6481 O O . THR A 1 884 ? 45.858 -59.451 -45.289 1.00 39.75 884 THR A O 1
ATOM 6484 N N . PRO A 1 885 ? 47.354 -61.101 -44.945 1.00 44.12 885 PRO A N 1
ATOM 6485 C CA . PRO A 1 885 ? 47.240 -61.609 -46.305 1.00 44.12 885 PRO A CA 1
ATOM 6486 C C . PRO A 1 885 ? 45.797 -62.070 -46.560 1.00 44.12 885 PRO A C 1
ATOM 6488 O O . PRO A 1 885 ? 45.110 -62.446 -45.604 1.00 44.12 885 PRO A O 1
ATOM 6491 N N . PRO A 1 886 ? 45.319 -62.075 -47.819 1.00 51.16 886 PRO A N 1
ATOM 6492 C CA . PRO A 1 886 ? 44.087 -62.787 -48.141 1.00 51.16 886 PRO A CA 1
ATOM 6493 C C . PRO A 1 886 ? 44.202 -64.237 -47.630 1.00 51.16 886 PRO A C 1
ATOM 6495 O O . PRO A 1 886 ? 45.296 -64.803 -47.717 1.00 51.16 886 PRO A O 1
ATOM 6498 N N . PRO A 1 887 ? 43.124 -64.829 -47.082 1.00 57.25 887 PRO A N 1
ATOM 6499 C CA . PRO A 1 887 ? 43.178 -66.170 -46.508 1.00 57.25 887 PRO A CA 1
ATOM 6500 C C . PRO A 1 887 ? 43.743 -67.149 -47.538 1.00 57.25 887 PRO A C 1
ATOM 6502 O O . PRO A 1 887 ? 43.324 -67.154 -48.702 1.00 57.25 887 PRO A O 1
ATOM 6505 N N . THR A 1 888 ? 44.722 -67.957 -47.132 1.00 69.81 888 THR A N 1
ATOM 6506 C CA . THR A 1 888 ? 45.362 -68.890 -48.063 1.00 69.81 888 THR A CA 1
ATOM 6507 C C . THR A 1 888 ? 44.435 -70.086 -48.253 1.00 69.81 888 THR A C 1
ATOM 6509 O O . THR A 1 888 ? 44.214 -70.862 -47.328 1.00 69.81 888 THR A O 1
ATOM 6512 N N . LEU A 1 889 ? 43.859 -70.234 -49.450 1.00 80.31 889 LEU A N 1
ATOM 6513 C CA . LEU A 1 889 ? 43.030 -71.391 -49.785 1.00 80.31 889 LEU A CA 1
ATOM 6514 C C . LEU A 1 889 ? 43.924 -72.565 -50.199 1.00 80.31 889 LEU A C 1
ATOM 6516 O O . LEU A 1 889 ? 44.525 -72.557 -51.275 1.00 80.31 889 LEU A O 1
ATOM 6520 N N . HIS A 1 890 ? 43.980 -73.594 -49.364 1.00 85.25 890 HIS A N 1
ATOM 6521 C CA . HIS A 1 890 ? 44.646 -74.853 -49.671 1.00 85.25 890 HIS A CA 1
ATOM 6522 C C . HIS A 1 890 ? 43.648 -75.843 -50.271 1.00 85.25 890 HIS A C 1
ATOM 6524 O O . HIS A 1 890 ? 42.546 -76.018 -49.756 1.00 85.25 890 HIS A O 1
ATOM 6530 N N . ILE A 1 891 ? 44.043 -76.502 -51.363 1.00 87.69 891 ILE A N 1
ATOM 6531 C CA . ILE A 1 891 ? 43.229 -77.507 -52.050 1.00 87.69 891 ILE A CA 1
ATOM 6532 C C . ILE A 1 891 ? 44.011 -78.818 -52.101 1.00 87.69 891 ILE A C 1
ATOM 6534 O O . ILE A 1 891 ? 45.132 -78.857 -52.609 1.00 87.69 891 ILE A O 1
ATOM 6538 N N . HIS A 1 892 ? 43.409 -79.898 -51.607 1.00 87.25 892 HIS A N 1
ATOM 6539 C CA . HIS A 1 892 ? 44.009 -81.228 -51.578 1.00 87.25 892 HIS A CA 1
ATOM 6540 C C . HIS A 1 892 ? 43.041 -82.280 -52.136 1.00 87.25 892 HIS A C 1
ATOM 6542 O O . HIS A 1 892 ? 41.915 -82.426 -51.660 1.00 87.25 892 HIS A O 1
ATOM 6548 N N . LYS A 1 893 ? 43.474 -83.049 -53.142 1.00 83.06 893 LYS A N 1
ATOM 6549 C CA . LYS A 1 893 ? 42.675 -84.140 -53.723 1.00 83.06 893 LYS A CA 1
ATOM 6550 C C . LYS A 1 893 ? 42.825 -85.420 -52.907 1.00 83.06 893 LYS A C 1
ATOM 6552 O O . LYS A 1 893 ? 43.939 -85.845 -52.621 1.00 83.06 893 LYS A O 1
ATOM 6557 N N . THR A 1 894 ? 41.711 -86.069 -52.591 1.00 82.25 894 THR A N 1
ATOM 6558 C CA . THR A 1 894 ? 41.671 -87.380 -51.930 1.00 82.25 894 THR A CA 1
ATOM 6559 C C . THR A 1 894 ? 40.986 -88.419 -52.819 1.00 82.25 894 THR A C 1
ATOM 6561 O O . THR A 1 894 ? 40.488 -88.107 -53.903 1.00 82.25 894 THR A O 1
ATOM 6564 N N . LEU A 1 895 ? 40.961 -89.679 -52.371 1.00 78.81 895 LEU A N 1
ATOM 6565 C CA . LEU A 1 895 ? 40.270 -90.768 -53.075 1.00 78.81 895 LEU A CA 1
ATOM 6566 C C . LEU A 1 895 ? 38.744 -90.574 -53.137 1.00 78.81 895 LEU A C 1
ATOM 6568 O O . LEU A 1 895 ? 38.093 -91.196 -53.970 1.00 78.81 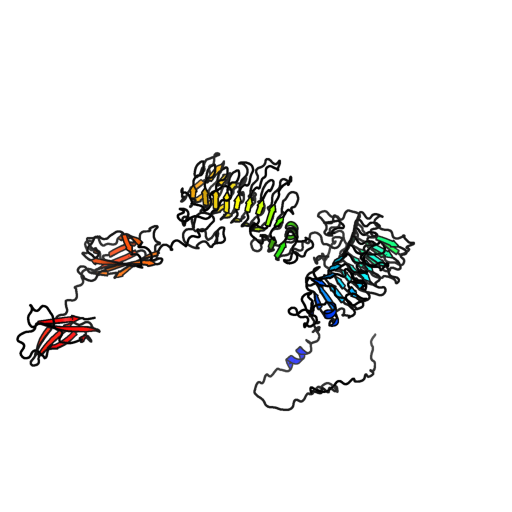895 LEU A O 1
ATOM 6572 N N . THR A 1 896 ? 38.177 -89.721 -52.279 1.00 77.50 896 THR A N 1
ATOM 6573 C CA . THR A 1 896 ? 36.727 -89.529 -52.121 1.00 77.50 896 THR A CA 1
ATOM 6574 C C . THR A 1 896 ? 36.248 -88.111 -52.453 1.00 77.50 896 THR A C 1
ATOM 6576 O O . THR A 1 896 ? 35.051 -87.851 -52.356 1.00 77.50 896 THR A O 1
ATOM 6579 N N . GLY A 1 897 ? 37.140 -87.187 -52.841 1.00 86.00 897 GLY A N 1
ATOM 6580 C CA . GLY A 1 897 ? 36.760 -85.813 -53.185 1.00 86.00 897 GLY A CA 1
ATOM 6581 C C . GLY A 1 897 ? 37.912 -84.803 -53.236 1.00 86.00 897 GLY A C 1
ATOM 6582 O O . GLY A 1 897 ? 39.089 -85.164 -53.278 1.00 86.00 897 GLY A O 1
ATOM 6583 N N . ILE A 1 898 ? 37.563 -83.515 -53.231 1.00 91.50 898 ILE A N 1
ATOM 6584 C CA . ILE A 1 898 ? 38.499 -82.385 -53.123 1.00 91.50 898 ILE A CA 1
ATOM 6585 C C . ILE A 1 898 ? 38.271 -81.682 -51.785 1.00 91.50 898 ILE A C 1
ATOM 6587 O O . ILE A 1 898 ? 37.179 -81.183 -51.539 1.00 91.50 898 ILE A O 1
ATOM 6591 N N . ILE A 1 899 ? 39.291 -81.623 -50.933 1.00 91.69 899 ILE A N 1
ATOM 6592 C CA . ILE A 1 899 ? 39.247 -80.898 -49.658 1.00 91.69 899 ILE A CA 1
ATOM 6593 C C . ILE A 1 899 ? 39.768 -79.479 -49.880 1.00 91.69 899 ILE A C 1
ATOM 6595 O O . ILE A 1 899 ? 40.839 -79.301 -50.462 1.00 91.69 899 ILE A O 1
ATOM 6599 N N . LEU A 1 900 ? 39.022 -78.490 -49.397 1.00 93.38 900 LEU A N 1
ATOM 6600 C CA . LEU A 1 900 ? 39.401 -77.083 -49.343 1.00 93.38 900 LEU A CA 1
ATOM 6601 C C . LEU A 1 900 ? 39.557 -76.655 -47.887 1.00 93.38 900 LEU A C 1
ATOM 6603 O O . LEU A 1 900 ? 38.661 -76.918 -47.089 1.00 93.38 900 LEU A O 1
ATOM 6607 N N . SER A 1 901 ? 40.649 -75.975 -47.545 1.00 91.31 901 SER A N 1
ATOM 6608 C CA . SER A 1 901 ? 40.846 -75.375 -46.221 1.00 91.31 901 SER A CA 1
ATOM 6609 C C . SER A 1 901 ? 41.383 -73.953 -46.321 1.00 91.31 901 SER A C 1
ATOM 6611 O O . SER A 1 901 ? 42.218 -73.676 -47.181 1.00 91.31 901 SER A O 1
ATOM 6613 N N . TRP A 1 902 ? 40.912 -73.060 -45.455 1.00 90.25 902 TRP A N 1
ATOM 6614 C CA . TRP A 1 902 ? 41.285 -71.644 -45.443 1.00 90.25 902 TRP A CA 1
ATOM 6615 C C . TRP A 1 902 ? 41.360 -71.097 -44.019 1.00 90.25 902 TRP A C 1
ATOM 6617 O O . TRP A 1 902 ? 40.705 -71.610 -43.109 1.00 90.25 902 TRP A O 1
ATOM 6627 N N . ASP A 1 903 ? 42.128 -70.025 -43.849 1.00 84.38 903 ASP A N 1
ATOM 6628 C CA . ASP A 1 903 ? 42.140 -69.241 -42.615 1.00 84.38 903 ASP A CA 1
ATOM 6629 C C . ASP A 1 903 ? 40.778 -68.551 -42.438 1.00 84.38 903 ASP A C 1
ATOM 6631 O O . ASP A 1 903 ? 40.305 -67.849 -43.337 1.00 84.38 903 ASP A O 1
ATOM 6635 N N . SER A 1 904 ? 40.127 -68.753 -41.294 1.00 81.31 904 SER A N 1
ATOM 6636 C CA . SER A 1 904 ? 38.768 -68.278 -41.020 1.00 81.31 904 SER A CA 1
ATOM 6637 C C . SER A 1 904 ? 38.690 -67.397 -39.779 1.00 81.31 904 SER A C 1
ATOM 6639 O O . SER A 1 904 ? 39.516 -67.479 -38.878 1.00 81.31 904 SER A O 1
ATOM 6641 N N . ILE A 1 905 ? 37.665 -66.550 -39.712 1.00 81.31 905 ILE A N 1
ATOM 6642 C CA . ILE A 1 905 ? 37.355 -65.747 -38.526 1.00 81.31 905 ILE A CA 1
ATOM 6643 C C . ILE A 1 905 ? 36.247 -66.457 -37.746 1.00 81.31 905 ILE A C 1
ATOM 6645 O O . ILE A 1 905 ? 35.186 -66.737 -38.299 1.00 81.31 905 ILE A O 1
ATOM 6649 N N . ILE A 1 906 ? 36.490 -66.754 -36.465 1.00 78.56 906 ILE A N 1
ATOM 6650 C CA . ILE A 1 906 ? 35.528 -67.454 -35.601 1.00 78.56 906 ILE A CA 1
ATOM 6651 C C . ILE A 1 906 ? 34.208 -66.670 -35.547 1.00 78.56 906 ILE A C 1
ATOM 6653 O O . ILE A 1 906 ? 34.194 -65.487 -35.212 1.00 78.56 906 ILE A O 1
ATOM 6657 N N . GLY A 1 907 ? 33.099 -67.341 -35.859 1.00 73.81 907 GLY A N 1
ATOM 6658 C CA . GLY A 1 907 ? 31.745 -66.786 -35.912 1.00 73.81 907 GLY A CA 1
ATOM 6659 C C . GLY A 1 907 ? 31.296 -66.302 -37.298 1.00 73.81 907 GLY A C 1
ATOM 6660 O O . GLY A 1 907 ? 30.099 -66.098 -37.504 1.00 73.81 907 GLY A O 1
ATOM 6661 N N . THR A 1 908 ? 32.208 -66.156 -38.264 1.00 76.62 908 THR A N 1
ATOM 6662 C CA . THR A 1 908 ? 31.871 -65.808 -39.655 1.00 76.62 908 THR A CA 1
ATOM 6663 C C . THR A 1 908 ? 31.320 -67.026 -40.401 1.00 76.62 908 THR A C 1
ATOM 6665 O O . THR A 1 908 ? 31.771 -68.154 -40.192 1.00 76.62 908 THR A O 1
ATOM 6668 N N . ILE A 1 909 ? 30.336 -66.806 -41.274 1.00 82.94 909 ILE A N 1
ATOM 6669 C CA . ILE A 1 909 ? 29.701 -67.845 -42.087 1.00 82.94 909 ILE A CA 1
ATOM 6670 C C . ILE A 1 909 ? 30.264 -67.771 -43.506 1.00 82.94 909 ILE A C 1
ATOM 6672 O O . ILE A 1 909 ? 30.221 -66.723 -44.151 1.00 82.94 909 ILE A O 1
ATOM 6676 N N . TYR A 1 910 ? 30.775 -68.895 -43.999 1.00 87.94 910 TYR A N 1
ATOM 6677 C CA . TYR A 1 910 ? 31.393 -69.032 -45.314 1.00 87.94 910 TYR A CA 1
ATOM 6678 C C . TYR A 1 910 ? 30.580 -69.939 -46.239 1.00 87.94 910 TYR A C 1
ATOM 6680 O O . TYR A 1 910 ? 29.892 -70.851 -45.784 1.00 87.94 910 TYR A O 1
ATOM 6688 N N . ARG A 1 911 ? 30.723 -69.736 -47.550 1.00 92.88 911 ARG A N 1
ATOM 6689 C CA . ARG A 1 911 ? 30.282 -70.671 -48.593 1.00 92.88 911 ARG A CA 1
ATOM 6690 C C . ARG A 1 911 ? 31.409 -70.972 -49.567 1.00 92.88 911 ARG A C 1
ATOM 6692 O O . ARG A 1 911 ? 32.246 -70.116 -49.853 1.00 92.88 911 ARG A O 1
ATOM 6699 N N . VAL A 1 912 ? 31.383 -72.183 -50.113 1.00 91.88 912 VAL A N 1
ATOM 6700 C CA . VAL A 1 912 ? 32.210 -72.625 -51.233 1.00 91.88 912 VAL A CA 1
ATOM 6701 C C . VAL A 1 912 ? 31.336 -72.706 -52.475 1.00 91.88 912 VAL A C 1
ATOM 6703 O O . VAL A 1 912 ? 30.288 -73.360 -52.475 1.00 91.88 912 VAL A O 1
ATOM 6706 N N . ALA A 1 913 ? 31.805 -72.079 -53.547 1.00 91.12 913 ALA A N 1
ATOM 6707 C CA . ALA A 1 913 ? 31.200 -72.159 -54.866 1.00 91.12 913 ALA A CA 1
ATOM 6708 C C . ALA A 1 913 ? 32.212 -72.645 -55.900 1.00 91.12 913 ALA A C 1
ATOM 6710 O O . ALA A 1 913 ? 33.424 -72.493 -55.721 1.00 91.12 913 ALA A O 1
ATOM 6711 N N . TYR A 1 914 ? 31.716 -73.202 -57.004 1.00 92.44 914 TYR A N 1
ATOM 6712 C CA . TYR A 1 914 ? 32.559 -73.695 -58.087 1.00 92.44 914 TYR A CA 1
ATOM 6713 C C . TYR A 1 914 ? 32.144 -73.197 -59.474 1.00 92.44 914 TYR A C 1
ATOM 6715 O O . TYR A 1 914 ? 31.022 -72.732 -59.700 1.00 92.44 914 TYR A O 1
ATOM 6723 N N . LYS A 1 915 ? 33.079 -73.337 -60.418 1.00 90.75 915 LYS A N 1
ATOM 6724 C CA . LYS A 1 915 ? 32.873 -73.247 -61.869 1.00 90.75 915 LYS A CA 1
ATOM 6725 C C . LYS A 1 915 ? 33.604 -74.390 -62.567 1.00 90.75 915 LYS A C 1
ATOM 6727 O O . LYS A 1 915 ? 34.704 -74.763 -62.165 1.00 90.75 915 LYS A O 1
ATOM 6732 N N . SER A 1 916 ? 33.035 -74.915 -63.649 1.00 87.00 916 SER A N 1
ATOM 6733 C CA . SER A 1 916 ? 33.688 -75.951 -64.469 1.00 87.00 916 SER A CA 1
ATOM 6734 C C . SER A 1 916 ? 34.681 -75.383 -65.493 1.00 87.00 916 SER A C 1
ATOM 6736 O O . SER A 1 916 ? 35.491 -76.123 -66.046 1.00 87.00 916 SER A O 1
ATOM 6738 N N . THR A 1 917 ? 34.655 -74.072 -65.753 1.00 83.75 917 THR A N 1
ATOM 6739 C CA . THR A 1 917 ? 35.628 -73.349 -66.589 1.00 83.75 917 THR A CA 1
ATOM 6740 C C . THR A 1 917 ? 35.841 -71.938 -66.028 1.00 83.75 917 THR A C 1
ATOM 6742 O O . THR A 1 917 ? 34.908 -71.335 -65.500 1.00 83.75 917 THR A O 1
ATOM 6745 N N . LEU A 1 918 ? 37.051 -71.379 -66.152 1.00 81.19 918 LEU A N 1
ATOM 6746 C CA . LEU A 1 918 ? 37.349 -70.018 -65.667 1.00 81.19 918 LEU A CA 1
ATOM 6747 C C . LEU A 1 918 ? 36.547 -68.922 -66.389 1.00 81.19 918 LEU A C 1
ATOM 6749 O O . LEU A 1 918 ? 36.303 -67.869 -65.811 1.00 81.19 918 LEU A O 1
ATOM 6753 N N . GLY A 1 919 ? 36.114 -69.177 -67.628 1.00 80.75 919 GLY A N 1
ATOM 6754 C CA . GLY A 1 919 ? 35.318 -68.240 -68.427 1.00 80.75 919 GLY A CA 1
ATOM 6755 C C . GLY A 1 919 ? 33.815 -68.240 -68.123 1.00 80.75 919 GLY A C 1
ATOM 6756 O O . GLY A 1 919 ? 33.093 -67.425 -68.689 1.00 80.75 919 GLY A O 1
ATOM 6757 N N . ALA A 1 920 ? 33.316 -69.137 -67.263 1.00 80.44 920 ALA A N 1
ATOM 6758 C CA . ALA A 1 920 ? 31.903 -69.141 -66.890 1.00 80.44 920 ALA A CA 1
ATOM 6759 C C . ALA A 1 920 ? 31.548 -67.863 -66.110 1.00 80.44 920 ALA A C 1
ATOM 6761 O O . ALA A 1 920 ? 32.290 -67.444 -65.220 1.00 80.44 920 ALA A O 1
ATOM 6762 N N . SER A 1 921 ? 30.403 -67.247 -66.411 1.00 81.69 921 SER A N 1
ATOM 6763 C CA . SER A 1 921 ? 29.996 -65.976 -65.796 1.00 81.69 921 SER A CA 1
ATOM 6764 C C . SER A 1 921 ? 29.563 -66.136 -64.334 1.00 81.69 921 SER A C 1
ATOM 6766 O O . SER A 1 921 ? 29.882 -65.285 -63.507 1.00 81.69 921 SER A O 1
ATOM 6768 N N . THR A 1 922 ? 28.942 -67.257 -63.964 1.00 84.75 922 THR A N 1
ATOM 6769 C CA . THR A 1 922 ? 28.309 -67.448 -62.645 1.00 84.75 922 THR A CA 1
ATOM 6770 C C . THR A 1 922 ? 28.996 -68.518 -61.800 1.00 84.75 922 THR A C 1
ATOM 6772 O O . THR A 1 922 ? 29.310 -69.598 -62.297 1.00 84.75 922 THR A O 1
ATOM 6775 N N . TRP A 1 923 ? 29.255 -68.219 -60.524 1.00 90.62 923 TRP A N 1
ATOM 6776 C CA . TRP A 1 923 ? 29.697 -69.210 -59.536 1.00 90.62 923 TRP A CA 1
ATOM 6777 C C . TRP A 1 923 ? 28.481 -69.985 -59.019 1.00 90.62 923 TRP A C 1
ATOM 6779 O O . TRP A 1 923 ? 27.434 -69.384 -58.799 1.00 90.62 923 TRP A O 1
ATOM 6789 N N . THR A 1 924 ? 28.603 -71.304 -58.863 1.00 90.50 924 THR A N 1
ATOM 6790 C CA . THR A 1 924 ? 27.525 -72.153 -58.328 1.00 90.50 924 THR A CA 1
ATOM 6791 C C . THR A 1 924 ? 27.885 -72.598 -56.918 1.00 90.50 924 THR A C 1
ATOM 6793 O O . THR A 1 924 ? 28.884 -73.297 -56.746 1.00 90.50 924 THR A O 1
ATOM 6796 N N . ASP A 1 925 ? 27.095 -72.194 -55.924 1.00 92.69 925 ASP A N 1
ATOM 6797 C CA . ASP A 1 925 ? 27.267 -72.625 -54.532 1.00 92.69 925 ASP A CA 1
ATOM 6798 C C . ASP A 1 925 ? 27.125 -74.142 -54.404 1.00 92.69 925 ASP A C 1
ATOM 6800 O O . ASP A 1 925 ? 26.237 -74.746 -55.010 1.00 92.69 925 ASP A O 1
ATOM 6804 N N . ILE A 1 926 ? 27.995 -74.758 -53.603 1.00 91.88 926 ILE A N 1
ATOM 6805 C CA . ILE A 1 926 ? 28.014 -76.214 -53.428 1.00 91.88 926 ILE A CA 1
ATOM 6806 C C . ILE A 1 926 ? 28.082 -76.667 -51.966 1.00 91.88 926 ILE A C 1
ATOM 6808 O O . ILE A 1 926 ? 27.628 -77.767 -51.660 1.00 91.88 926 ILE A O 1
ATOM 6812 N N . SER A 1 927 ? 28.594 -75.843 -51.047 1.00 91.88 927 SER A N 1
ATOM 6813 C CA . SER A 1 927 ? 28.769 -76.265 -49.650 1.00 91.88 927 SER A CA 1
ATOM 6814 C C . SER A 1 927 ? 27.571 -76.043 -48.731 1.00 91.88 927 SER A C 1
ATOM 6816 O O . SER A 1 927 ? 27.479 -76.715 -47.707 1.00 91.88 927 SER A O 1
ATOM 6818 N N . GLY A 1 928 ? 26.704 -75.075 -49.044 1.00 90.00 928 GLY A N 1
ATOM 6819 C CA . GLY A 1 928 ? 25.859 -74.440 -48.025 1.00 90.00 928 GLY A CA 1
ATOM 6820 C C . GLY A 1 928 ? 26.682 -73.619 -47.018 1.00 90.00 928 GLY A C 1
ATOM 6821 O O . GLY A 1 928 ? 27.873 -73.385 -47.235 1.00 90.00 928 GLY A O 1
ATOM 6822 N N . ASP A 1 929 ? 26.039 -73.171 -45.939 1.00 92.69 929 ASP A N 1
ATOM 6823 C CA . ASP A 1 929 ? 26.632 -72.299 -44.915 1.00 92.69 929 ASP A CA 1
ATOM 6824 C C . ASP A 1 929 ? 27.609 -73.056 -44.004 1.00 92.69 929 ASP A C 1
ATOM 6826 O O . ASP A 1 929 ? 27.276 -74.098 -43.438 1.00 92.69 929 ASP A O 1
ATOM 6830 N N . ILE A 1 930 ? 28.807 -72.499 -43.827 1.00 88.12 930 ILE A N 1
ATOM 6831 C CA . ILE A 1 930 ? 29.875 -73.035 -42.981 1.00 88.12 930 ILE A CA 1
ATOM 6832 C C . ILE A 1 930 ? 30.221 -71.989 -41.927 1.00 88.12 930 ILE A C 1
ATOM 6834 O O . ILE A 1 930 ? 30.965 -71.046 -42.194 1.00 88.12 930 ILE A O 1
ATOM 6838 N N . THR A 1 931 ? 29.691 -72.150 -40.718 1.00 89.81 931 THR A N 1
ATOM 6839 C CA . THR A 1 931 ? 30.048 -71.285 -39.589 1.00 89.81 931 THR A CA 1
ATOM 6840 C C . THR A 1 931 ? 31.421 -71.674 -39.058 1.00 89.81 931 THR A C 1
ATOM 6842 O O . THR A 1 931 ? 31.608 -72.787 -38.565 1.00 89.81 931 THR A O 1
ATOM 6845 N N . ALA A 1 932 ? 32.379 -70.756 -39.133 1.00 85.56 932 ALA A N 1
ATOM 6846 C CA . ALA A 1 932 ? 33.720 -70.977 -38.618 1.00 85.56 932 ALA A CA 1
ATOM 6847 C C . ALA A 1 932 ? 33.703 -71.025 -37.086 1.00 85.56 932 ALA A C 1
ATOM 6849 O O . ALA A 1 932 ? 33.339 -70.057 -36.421 1.00 85.56 932 ALA A O 1
ATOM 6850 N N . THR A 1 933 ? 34.116 -72.149 -36.511 1.00 80.75 933 THR A N 1
ATOM 6851 C CA . THR A 1 933 ? 34.261 -72.318 -35.055 1.00 80.75 933 THR A CA 1
ATOM 6852 C C . THR A 1 933 ? 35.712 -72.200 -34.590 1.00 80.75 933 THR A C 1
ATOM 6854 O O . THR A 1 933 ? 35.965 -72.206 -33.391 1.00 80.75 933 THR A O 1
ATOM 6857 N N . ASP A 1 934 ? 36.652 -72.089 -35.531 1.00 80.94 934 ASP A N 1
ATOM 6858 C CA . ASP A 1 934 ? 38.086 -71.919 -35.291 1.00 80.94 934 ASP A CA 1
ATOM 6859 C C . ASP A 1 934 ? 38.681 -70.922 -36.310 1.00 80.94 934 ASP A C 1
ATOM 6861 O O . ASP A 1 934 ? 38.019 -70.456 -37.244 1.00 80.94 934 ASP A O 1
ATOM 6865 N N . THR A 1 935 ? 39.947 -70.583 -36.109 1.00 81.50 935 THR A N 1
ATOM 6866 C CA . THR A 1 935 ? 40.792 -69.738 -36.955 1.00 81.50 935 THR A CA 1
ATOM 6867 C C . THR A 1 935 ? 41.168 -70.370 -38.299 1.00 81.50 935 THR A C 1
ATOM 6869 O O . THR A 1 935 ? 41.750 -69.705 -39.151 1.00 81.50 935 THR A O 1
ATOM 6872 N N . SER A 1 936 ? 40.797 -71.633 -38.527 1.00 86.38 936 SER A N 1
ATOM 6873 C CA . SER A 1 936 ? 40.822 -72.273 -39.843 1.00 86.38 936 SER A CA 1
ATOM 6874 C C . SER A 1 936 ? 39.565 -73.114 -40.057 1.00 86.38 936 SER A C 1
ATOM 6876 O O . SER A 1 936 ? 39.024 -73.704 -39.119 1.00 86.38 936 SER A O 1
ATOM 6878 N N . SER A 1 937 ? 39.088 -73.157 -41.297 1.00 89.88 937 SER A N 1
ATOM 6879 C CA . SER A 1 937 ? 37.898 -73.907 -41.701 1.00 89.88 937 SER A CA 1
ATOM 6880 C C . SER A 1 937 ? 38.226 -74.818 -42.874 1.00 89.88 937 SER A C 1
ATOM 6882 O O . SER A 1 937 ? 39.107 -74.518 -43.680 1.00 89.88 937 SER A O 1
ATOM 6884 N N . SER A 1 938 ? 37.522 -75.948 -42.976 1.00 91.69 938 SER A N 1
ATOM 6885 C CA . SER A 1 938 ? 37.677 -76.867 -44.104 1.00 91.69 938 SER A CA 1
ATOM 6886 C C . SER A 1 938 ? 36.351 -77.462 -44.562 1.00 91.69 938 SER A C 1
ATOM 6888 O O . SER A 1 938 ? 35.418 -77.621 -43.775 1.00 91.69 938 SER A O 1
ATOM 6890 N N . TRP A 1 939 ? 36.269 -77.787 -45.850 1.00 93.12 939 TRP A N 1
ATOM 6891 C CA . TRP A 1 939 ? 35.098 -78.390 -46.477 1.00 93.12 939 TRP A CA 1
ATOM 6892 C C . TRP A 1 939 ? 35.496 -79.306 -47.639 1.00 93.12 939 TRP A C 1
ATOM 6894 O O . TRP A 1 939 ? 36.493 -79.058 -48.314 1.00 93.12 939 TRP A O 1
ATOM 6904 N N . THR A 1 940 ? 34.735 -80.380 -47.875 1.00 91.88 940 THR A N 1
ATOM 6905 C CA . THR A 1 940 ? 35.060 -81.397 -48.891 1.00 91.88 940 THR A CA 1
ATOM 6906 C C . THR A 1 940 ? 34.002 -81.476 -49.986 1.00 91.88 940 THR A C 1
ATOM 6908 O O . THR A 1 940 ? 32.849 -81.794 -49.710 1.00 91.88 940 THR A O 1
ATOM 6911 N N . ASP A 1 941 ? 34.424 -81.305 -51.240 1.00 91.44 941 ASP A N 1
ATOM 6912 C CA . ASP A 1 941 ? 33.616 -81.595 -52.422 1.00 91.44 941 ASP A CA 1
ATOM 6913 C C . ASP A 1 941 ? 33.703 -83.080 -52.798 1.00 91.44 941 ASP A C 1
ATOM 6915 O O . ASP A 1 941 ? 34.661 -83.541 -53.434 1.00 91.44 941 ASP A O 1
ATOM 6919 N N . THR A 1 942 ? 32.675 -83.837 -52.430 1.00 89.00 942 THR A N 1
ATOM 6920 C CA . THR A 1 942 ? 32.534 -85.266 -52.747 1.00 89.00 942 THR A CA 1
ATOM 6921 C C . THR A 1 942 ? 31.890 -85.527 -54.113 1.00 89.00 942 THR A C 1
ATOM 6923 O O . THR A 1 942 ? 31.795 -86.672 -54.550 1.00 89.00 942 THR A O 1
ATOM 6926 N N . THR A 1 943 ? 31.480 -84.485 -54.842 1.00 86.00 943 THR A N 1
ATOM 6927 C CA . THR A 1 943 ? 30.727 -84.602 -56.108 1.00 86.00 943 THR A CA 1
ATOM 6928 C C . THR A 1 943 ? 31.622 -84.535 -57.351 1.00 86.00 943 THR A C 1
ATOM 6930 O O . THR A 1 943 ? 31.160 -84.287 -58.464 1.00 86.00 943 THR A O 1
ATOM 6933 N N . THR A 1 944 ? 32.927 -84.741 -57.170 1.00 78.94 944 THR A N 1
ATOM 6934 C CA . THR A 1 944 ? 33.956 -84.558 -58.208 1.00 78.94 944 THR A CA 1
ATOM 6935 C C . THR A 1 944 ? 34.203 -85.802 -59.067 1.00 78.94 944 THR A C 1
ATOM 6937 O O . THR A 1 944 ? 34.992 -85.755 -60.012 1.00 78.94 944 THR A O 1
ATOM 6940 N N . SER A 1 945 ? 33.508 -86.911 -58.788 1.00 78.00 945 SER A N 1
ATOM 6941 C CA . SER A 1 945 ? 33.586 -88.133 -59.594 1.00 78.00 945 SER A CA 1
ATOM 6942 C C . SER A 1 945 ? 33.082 -87.884 -61.021 1.00 78.00 945 SER A C 1
ATOM 6944 O O . SER A 1 945 ? 31.963 -87.419 -61.219 1.00 78.00 945 SER A O 1
ATOM 6946 N N . GLY A 1 946 ? 33.922 -88.165 -62.022 1.00 72.12 946 GLY A N 1
ATOM 6947 C CA . GLY A 1 946 ? 33.613 -87.926 -63.439 1.00 72.12 946 GLY A CA 1
ATOM 6948 C C . GLY A 1 946 ? 33.746 -86.469 -63.904 1.00 72.12 946 GLY A C 1
ATOM 6949 O O . GLY A 1 946 ? 33.423 -86.171 -65.053 1.00 72.12 946 GLY A O 1
ATOM 6950 N N . VAL A 1 947 ? 34.232 -85.556 -63.054 1.00 80.31 947 VAL A N 1
ATOM 6951 C CA . VAL A 1 947 ? 34.423 -84.141 -63.403 1.00 80.31 947 VAL A CA 1
ATOM 6952 C C . VAL A 1 947 ? 35.886 -83.875 -63.770 1.00 80.31 947 VAL A C 1
ATOM 6954 O O . VAL A 1 947 ? 36.782 -84.048 -62.947 1.00 80.31 947 VAL A O 1
ATOM 6957 N N . ASN A 1 948 ? 36.133 -83.418 -65.003 1.00 80.31 948 ASN A N 1
ATOM 6958 C CA . ASN A 1 948 ? 37.494 -83.222 -65.528 1.00 80.31 948 ASN A CA 1
ATOM 6959 C C . ASN A 1 948 ? 38.252 -82.054 -64.873 1.00 80.31 948 ASN A C 1
ATOM 6961 O O . ASN A 1 948 ? 39.472 -82.109 -64.759 1.00 80.31 948 ASN A O 1
ATOM 6965 N N . GLN A 1 949 ? 37.547 -80.998 -64.455 1.00 86.19 949 GLN A N 1
ATOM 6966 C CA . GLN A 1 949 ? 38.134 -79.854 -63.754 1.00 86.19 949 GLN A CA 1
ATOM 6967 C C . GLN A 1 949 ? 37.065 -79.054 -62.997 1.00 86.19 949 GLN A C 1
ATOM 6969 O O . GLN A 1 949 ? 35.910 -78.982 -63.428 1.00 86.19 949 GLN A O 1
ATOM 6974 N N . ARG A 1 950 ? 37.470 -78.408 -61.900 1.00 88.31 950 ARG A N 1
ATOM 6975 C CA . ARG A 1 950 ? 36.689 -77.394 -61.181 1.00 88.31 950 ARG A CA 1
ATOM 6976 C C . ARG A 1 950 ? 37.608 -76.306 -60.643 1.00 88.31 950 ARG A C 1
ATOM 6978 O O . ARG A 1 950 ? 38.720 -76.587 -60.204 1.00 88.31 950 ARG A O 1
ATOM 6985 N N . PHE A 1 951 ? 37.101 -75.084 -60.653 1.00 90.31 951 PHE A N 1
ATOM 6986 C CA . PHE A 1 951 ? 37.672 -73.925 -59.981 1.00 90.31 951 PHE A CA 1
ATOM 6987 C C . PHE A 1 951 ? 36.787 -73.613 -58.789 1.00 90.31 951 PHE A C 1
ATOM 6989 O O . PHE A 1 951 ? 35.568 -73.686 -58.930 1.00 90.31 951 PHE A O 1
ATOM 6996 N N . TYR A 1 952 ? 37.384 -73.272 -57.651 1.00 91.38 952 TYR A N 1
ATOM 6997 C CA . TYR A 1 952 ? 36.661 -73.000 -56.413 1.00 91.38 952 TYR A CA 1
ATOM 6998 C C . TYR A 1 952 ? 36.906 -71.575 -55.941 1.00 91.38 952 TYR A C 1
ATOM 7000 O O . TYR A 1 952 ? 37.974 -71.005 -56.167 1.00 91.38 952 TYR A O 1
ATOM 7008 N N . THR A 1 953 ? 35.915 -71.025 -55.254 1.00 89.69 953 THR A N 1
ATOM 7009 C CA . THR A 1 953 ? 36.043 -69.799 -54.476 1.00 89.69 953 THR A CA 1
ATOM 7010 C C . THR A 1 953 ? 35.383 -70.006 -53.121 1.00 89.69 953 THR A C 1
ATOM 7012 O O . THR A 1 953 ? 34.408 -70.753 -53.012 1.00 89.69 953 THR A O 1
ATOM 7015 N N . VAL A 1 954 ? 35.935 -69.359 -52.100 1.00 88.56 954 VAL A N 1
ATOM 7016 C CA . VAL A 1 954 ? 35.370 -69.318 -50.754 1.00 88.56 954 VAL A CA 1
ATOM 7017 C C . VAL A 1 954 ? 35.099 -67.865 -50.417 1.00 88.56 954 VAL A C 1
ATOM 7019 O O . VAL A 1 954 ? 35.969 -67.016 -50.612 1.00 88.56 954 VAL A O 1
ATOM 7022 N N . TYR A 1 955 ? 33.900 -67.575 -49.930 1.00 83.12 955 TYR A N 1
ATOM 7023 C CA . TYR A 1 955 ? 33.494 -66.217 -49.592 1.00 83.12 955 TYR A CA 1
ATOM 7024 C C . TYR A 1 955 ? 32.627 -66.208 -48.331 1.00 83.12 955 TYR A C 1
ATOM 7026 O O . TYR A 1 955 ? 31.944 -67.186 -48.030 1.00 83.12 955 TYR A O 1
ATOM 7034 N N . ALA A 1 956 ? 32.702 -65.117 -47.568 1.00 82.69 956 ALA A N 1
ATOM 7035 C CA . ALA A 1 956 ? 31.873 -64.900 -46.386 1.00 82.69 956 ALA A CA 1
ATOM 7036 C C . ALA A 1 956 ? 30.514 -64.304 -46.785 1.00 82.69 956 ALA A C 1
ATOM 7038 O O . ALA A 1 956 ? 30.432 -63.586 -47.785 1.00 82.69 956 ALA A O 1
ATOM 7039 N N . ILE A 1 957 ? 29.463 -64.598 -46.019 1.00 78.19 957 ILE A N 1
ATOM 7040 C CA . ILE A 1 957 ? 28.085 -64.170 -46.329 1.00 78.19 957 ILE A CA 1
ATOM 7041 C C . ILE A 1 957 ? 27.417 -63.331 -45.232 1.00 78.19 957 ILE A C 1
ATOM 7043 O O . ILE A 1 957 ? 26.236 -63.007 -45.364 1.00 78.19 957 ILE A O 1
ATOM 7047 N N . ASN A 1 958 ? 28.141 -62.982 -44.167 1.00 55.47 958 ASN A N 1
ATOM 7048 C CA . ASN A 1 958 ? 27.645 -62.165 -43.060 1.00 55.47 958 ASN A CA 1
ATOM 7049 C C . ASN A 1 958 ? 28.559 -60.989 -42.720 1.00 55.47 958 ASN A C 1
ATOM 7051 O O . ASN A 1 958 ? 29.796 -61.132 -42.849 1.00 55.47 958 ASN A O 1
#

Secondary structure (DSSP, 8-state):
-------------------SS---------TT-------------------GGGSTTTSSSSS----PPPEEEE-TT--TTS--BTTB-BS-HHHHHHT--TT-EEEEPSEEE---BTTTBEE-----BTTB-EEEEESSTTTEEEE-TT-SS--EEEEE-SSSEEEES-EEE--SSEEEEE-SSS-EEES-EEES-S-TT----S--EEEEE-TT-BS-EEES-EEES--SSTT-EEEEE--BS-EEES-EEE--SS-SEEEEEEEEEES-EEES-EEES-SS-SEEEEEEEES-EEES-EEES-SSEEEEEEEEEEE-EEEESEEEES-TTEEEESSGGG----EEE--EE-S---EEE--TT--EEEEPTT-TTTT-B---TTT--B-TTSPBPPSSSPBPSSSSPTT----B-SEEEE-TT--TTS-S-SSS-BS-HHHHHHTBPTT-EEEEPSEEE---BTTTBEE--S--BTTB-EEEEESSTTTEEEE-TT--S---SEEE-SSSEEEES-EEE--SS-SEEE-SSS-EEES-EEES-S-TT----SPPEEEEE-TT-BS-EEES-EEES--SSTT-EEEEE--BS-EEES-EEES-SS-SEEEEEEEEEES-EEES-EEES-SS-SEEEEEEEEEEEEES-EEES-SSEEEEEEEEEEEEEEEESEEEES-TTEEEESSGGG----EEE--EE-S---EEE--TT--EEEEPTT-TTTT-B---TTT-SB-TTSPBPPSSSPBPSSSS---S-----PPEEEEEEEE-EEETT-SPPEEEEEEEES--SS-EEEEEEEEESSPBTTTEEETTTBPPPSEEEEPTT-SEEEEEEEE---SS--SSEEEEEEEPPBTTBEE-S--EEEEEEEP----PPPP--EEEEETTEEEEEEE--TT-EEEEEEESSTT-S--EE-S--EE--SSEEEEEE---TT-S--EEEEEE--

Sequence (958 aa):
MRTRPSATPVWIRRIDTDKSKGCVLTARSDGGHLRVWLGNTKLVGMRIEVSFHKLLFLSLTLAGISSQGATYYVSTAGSDSNPGTSAQPFRTITHAYSLAGAGATILVAPGVYTDYTSGWGIHLGASGTASSPIVLRSQTKGAAIIDRQNLSDGESGFYIDGSYNIVDGFEIRNSPRTGIDVYGNNNGILNCHIHDNGTPSSPITDGGSGIYSSEGTSGNIYMCNTIDHNGRSTLDHGLYLCGQNEQLINNSIFSNAGNGLQVAGYTTVSNMKVYNNVLALNGANGIILWQALSGVDIKNNIFLNNAHYGIGSYAATGSGVVVNNNDFFGNGYGNYNFSDGGSTYSYSLGAAAYTDPLLANETAAGLDPHLLAGSPAIQSGLNLYSTFTTDIQGNARPTSGAWDLGPCAYGVTVSQSGTLYVSTTGSDSNPGTAAQPFRTITHAYSLAAPGATILVAPGVYTDYTSGWGIHLGASGTASSPIVLRSQTKGAAIIDRQNLSDGESGFYIDGSYNVVDGFEIRNSPKTGIDVYGNGNQILNCHIHDNGTPSSPITDGGSGIYSSQGTSGNIYMCNTIDHNGRSTLDHGLYLCGQNEQMINNSVFSNAGNGLQVAGYTTVSGMKVYNNVLALNGANGIILWQALSGVDIKNNIFLNNAHYGIGSYAATGSGVVVNNNDFFGNGYGNYNFSDGGSTYSYNLGVATYSDPLLANETATGLDPHLLAGSPAIQLGLNLYSSCTNDMQGNPRPATGAWDLGPCVYAGSLLPSLPTVSVVATVSTTGIGSTNYGVITFTRTGSTASSLTVNYTLGGTAVKWNDYYRVPQGDMPTAITIPAGAASYAMNICARTNSTRANPETATFTLSADPSYNLGTTTTATLTIKSSTTSTPPPTLHIHKTLTGIILSWDSIIGTIYRVAYKSTLGASTWTDISGDITATDTSSSWTDTTTSGVNQRFYTVYAIN

Solvent-accessible surface area (backbone atoms only — not comparable to full-atom values): 47073 Å² total; per-residue (Å²): 133,91,79,87,89,91,84,88,90,87,88,88,88,88,84,90,83,86,92,86,77,96,76,88,87,83,85,80,92,69,92,90,71,91,87,85,88,82,87,86,84,85,87,86,89,81,91,78,90,76,68,79,79,60,59,71,65,54,71,71,64,69,78,74,75,72,79,78,35,60,70,34,22,27,24,74,88,36,37,78,88,40,91,17,38,88,91,38,17,14,33,39,63,59,62,55,53,75,72,49,51,52,29,13,36,38,39,29,40,64,40,78,41,73,68,60,42,88,66,35,9,35,67,41,66,60,53,29,36,97,93,25,37,26,35,41,30,29,74,41,72,48,39,20,27,41,48,37,68,93,52,90,61,39,45,22,47,31,26,28,58,16,25,18,34,31,45,33,12,31,22,32,30,34,9,35,24,21,24,32,39,32,60,26,32,44,27,35,44,27,45,26,38,29,29,44,5,16,37,87,88,34,91,70,86,69,65,23,14,20,31,38,36,34,68,86,17,34,47,31,35,42,31,30,26,40,30,28,47,4,23,79,39,69,70,5,16,19,26,38,44,11,30,28,49,24,36,41,34,22,26,43,28,30,38,6,33,3,23,20,30,34,46,40,19,102,48,68,24,27,50,30,40,40,33,20,23,33,23,28,46,6,55,23,19,20,29,34,36,31,33,34,37,36,39,36,38,42,30,16,26,32,23,35,43,8,54,24,18,26,35,31,31,37,46,17,32,53,35,52,33,37,42,31,31,30,35,31,24,74,21,62,71,32,58,61,42,70,52,39,70,72,23,71,44,45,69,48,79,59,57,67,49,73,51,72,49,44,50,71,32,90,44,84,93,60,65,34,73,43,57,37,94,86,25,69,34,58,57,58,11,69,64,54,50,93,80,52,52,54,31,45,87,63,49,77,55,66,90,64,62,56,26,38,34,22,22,37,60,68,92,65,64,74,54,42,55,49,75,36,21,27,24,74,86,35,37,77,88,39,90,19,36,89,91,39,17,12,33,34,64,54,62,54,54,68,28,48,24,54,41,9,34,38,38,28,41,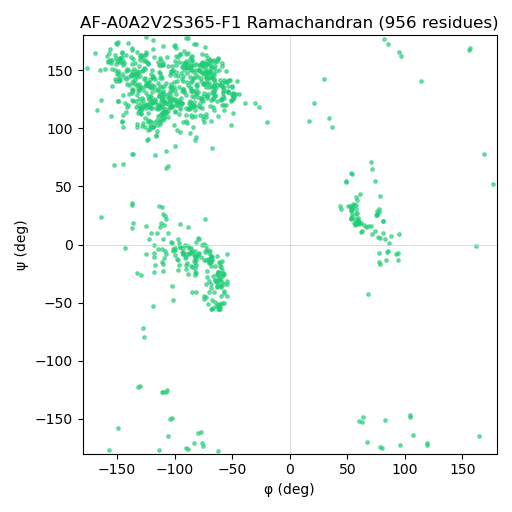65,39,75,47,75,61,57,48,91,88,35,18,40,67,40,65,70,53,29,37,97,93,27,35,28,33,41,31,28,73,40,71,51,39,20,27,38,53,38,68,95,47,78,62,77,33,25,47,30,28,27,60,15,24,14,35,32,45,32,12,31,22,32,31,35,7,27,18,22,21,31,39,35,54,26,32,47,26,35,44,28,46,25,37,27,30,45,5,16,36,89,81,35,93,68,85,70,64,24,14,20,31,38,35,36,60,84,15,35,45,31,37,41,31,31,27,39,28,30,47,4,23,80,39,66,72,5,16,19,27,37,41,9,28,28,46,24,35,42,34,22,27,43,25,29,33,5,32,2,22,20,30,34,47,34,26,102,42,70,22,25,49,30,38,42,33,20,22,33,23,27,47,8,56,24,18,18,29,34,36,33,31,35,37,37,38,35,39,41,30,14,27,33,21,37,42,8,54,25,19,25,36,33,29,37,49,18,32,53,34,54,33,36,44,31,29,31,35,34,25,74,22,63,72,33,59,63,41,72,52,39,70,74,21,69,43,45,70,46,81,59,57,69,48,71,52,71,50,44,48,72,31,89,44,81,92,62,62,33,72,42,49,38,92,87,26,71,36,60,57,57,9,68,64,53,49,93,79,48,55,50,32,45,86,65,50,77,55,65,88,64,62,57,27,38,36,21,20,32,68,60,81,67,74,76,73,70,61,62,30,32,37,29,34,40,35,81,33,39,52,15,30,32,84,50,92,57,54,16,28,41,33,40,37,47,49,69,66,36,81,55,62,44,79,48,45,36,48,81,44,65,66,40,50,80,58,64,19,31,31,32,65,76,89,40,71,73,72,57,57,51,67,25,49,50,72,40,55,50,38,78,46,41,30,42,34,61,47,70,86,73,70,54,85,82,21,23,40,28,44,33,60,50,92,51,99,80,38,41,82,40,96,38,45,60,20,57,35,37,48,38,76,64,69,78,74,80,72,78,62,60,75,46,78,47,82,56,102,70,30,40,37,39,35,31,57,35,57,65,74,45,34,30,37,40,27,37,32,75,49,92,86,57,91,66,74,43,79,72,64,59,84,42,68,21,86,35,64,54,41,72,50,70,45,61,82,49,78,95,55,94,56,76,48,77,49,76,46,74,80,118

pLDDT: mean 85.71, std 17.34, range [25.73, 98.81]

Nearest PDB structures (foldseek):
  6kfn-assembly1_A  TM=5.646E-01  e=4.217E-06  Paenibacillus sp. FPU-7
  3vsv-assembly1_C  TM=1.784E-01  e=2.800E-07  Thermoanaerobacterium saccharolyticum JW/SL-YS485
  4hg4-assembly1_L  TM=3.009E-01  e=3.668E-02  Homo sapiens
  4qci-assembly2_H  TM=3.319E-01  e=2.965E-01  Homo sapiens
  6o9h-assembly1_H  TM=2.447E-01  e=1.987E-01  Homo sapiens